Protein 5L92 (pdb70)

Organism: Priestia megaterium (strain DSM 319 / IMG 1521) (NCBI:txid592022)

InterPro domains:
  IPR001128 Cytochrome P450 [PF00067] (19-373)
  IPR001128 Cytochrome P450 [PR00385] (242-259)
  IPR001128 Cytochrome P450 [PR00385] (277-288)
  IPR001128 Cytochrome P450 [PR00385] (343-352)
  IPR001128 Cytochrome P450 [PR00385] (352-363)
  IPR002397 Cytochrome P450, B-class [PR00359] (87-98)
  IPR002397 Cytochrome P450, B-class [PR00359] (133-149)
  IPR002397 Cytochrome P450, B-class [PR00359] (150-165)
  IPR002397 Cytochrome P450, B-class [PR00359] (196-218)
  IPR002397 Cytochrome P450, B-class [PR00359] (277-288)
  IPR002397 Cytochrome P450, B-class [PR00359] (294-321)
  IPR002397 Cytochrome P450, B-class [PR00359] (322-337)
  IPR002397 Cytochrome P450, B-class [PR00359] (343-352)
  IPR002397 Cytochrome P450, B-class [PR00359] (352-363)
  IPR017972 Cytochrome P450, conserved site [PS00086] (345-354)
  IPR036396 Cytochrome P450 superfamily [G3DSA:1.10.630.10] (1-404)
  IPR036396 Cytochrome P450 superfamily [SSF48264] (21-401)

B-factor: mean 38.58, std 13.05, range [19.81, 98.73]

Secondary structure (DSSP, 8-state):
---HHHHT-THHHHHHHHTT-SEEEETTTTEEEE-SHHHHHHHHH-TTTEE---------SGGGSGGG--TTHHHHHHHTTSGGGSHHHHHTTHHHHHHHHHHHHHHTTT-SEEEHIIIIITHHHHHHHHHHHT--GGGHHHHHHHHHHHHPPPSSS-HHHHHHHHHHHHHHHHHHHHHHHHHHHHHHHS--SSHHHHHHHHHHTT-S--HHHHHHHHHHHHHHHHHTHHHHHHHHHHHHHH-HHHHHHHHH-GGGHHHHHHHHHHHS-S-----EEESS-EEETTEEE-TT-EEEE-HHHHTT-TTTSSSTTS--TT-SS----TT--STT--TTHHHHHHHHHHHHHHHHHH-TT-EE-TT----B-S-SS---BS--EEE---/-TTTT--HHHHHHHHHH-SEEEETTTTEEEE-SHHHHHHHHH-TTTEEE---SGGG--TTHHHHHHHHHHGGGSTTTTTTHHHHHHHHHHHHHHTTTT-SEEEHIIIIITHHHHHHHHHHHT--GGGHHHHHHHHHHH---SSS-HHHHHHHHHHHHHHHHHHHHHHHHHHHHS--SSHHHHHHH--BTTB---HHHHHHHHHHHHHHHHHHHHHHHHHHHHHHHH-HHHHHHHHH-GGGHHHHHHHHHHHS-SB----EEESS-EEETTEEE-TT-EEEE-HHHHTT-TTTSSSTTS--TT-SS----TT--STT--TTHHHHHHHHHHHHHHHHHH-TT-EE-TT----B-S-SSB--BS--EEE---

Solvent-accessible surface area: 35752 Å² total; per-residue (Å²): 216,106,67,108,90,107,72,0,61,24,15,89,100,1,71,98,40,30,118,92,31,32,3,54,78,38,126,128,102,109,12,24,3,0,1,35,5,62,0,0,55,66,0,5,72,67,74,81,32,1,6,2,46,70,191,103,195,152,84,39,1,24,10,29,3,16,76,21,17,25,47,105,60,6,63,77,21,38,65,46,5,57,173,43,9,49,92,170,33,8,130,76,34,43,68,74,0,39,64,23,1,43,74,3,0,80,53,8,54,86,61,83,49,4,15,0,15,108,46,0,0,12,0,0,4,0,28,0,8,1,78,12,0,28,10,60,26,90,30,17,108,86,0,71,77,22,0,54,44,23,16,27,11,56,80,74,117,116,182,128,30,73,91,137,32,82,119,72,28,95,121,2,17,63,71,0,30,89,12,0,79,111,4,4,116,87,24,120,118,188,88,38,154,12,12,0,8,82,8,16,88,20,66,148,123,63,109,132,15,72,38,71,25,2,0,0,13,0,0,37,15,0,15,37,6,5,10,46,8,12,2,2,0,0,0,3,0,23,2,2,3,94,52,71,75,9,3,72,73,4,37,173,55,128,129,25,13,69,31,4,4,40,0,0,3,1,32,5,1,10,32,11,10,42,62,13,31,2,107,96,99,26,85,4,65,63,78,146,1,98,60,49,47,82,0,6,0,38,2,1,0,0,0,6,12,70,160,95,4,138,76,20,66,75,19,62,5,61,18,186,101,29,90,24,1,9,25,8,56,33,55,38,82,46,24,23,0,29,13,10,83,29,5,0,68,24,0,0,46,48,1,10,90,72,11,51,110,4,47,80,6,110,70,48,106,25,61,12,39,76,19,90,99,9,15,1,2,120,32,0,38,2,78,6,60,136,144,125,146,112,11,65,29,19,69,108,1,67,100,28,38,116,96,25,38,2,63,89,39,122,166,100,91,15,30,5,0,1,37,1,75,1,0,62,48,0,6,54,77,86,92,33,4,18,12,107,90,128,18,12,86,60,31,52,46,116,154,6,67,70,26,42,27,2,0,59,84,1,16,46,117,168,27,36,151,44,12,93,84,74,0,35,118,4,0,60,71,5,0,108,103,9,99,143,62,66,58,3,14,0,15,79,47,0,0,76,10,0,3,4,57,0,10,1,18,3,0,10,6,38,137,142,25,40,134,73,0,32,11,32,1,33,52,20,59,157,43,82,29,39,47,129,108,112,60,97,112,54,74,116,128,6,40,73,52,0,59,90,2,1,79,146,5,0,87,63,35,121,92,160,82,34,126,17,2,0,0,39,0,28,118,9,124,60,166,60,124,78,15,75,35,128,65,0,3,30,6,0,15,18,20,0,91,46,28,12,70,38,6,7,2,2,0,0,0,3,2,22,2,3,3,96,53,70,76,6,3,77,68,3,55,175,52,142,134,22,6,59,35,3,3,40,0,0,4,1,31,18,1,9,38,2,1,50,88,24,44,4,118,98,59,21,79,8,58,70,91,116,0,100,61,46,49,78,0,0,0,8,1,1,0,0,0,12,18,71,154,76,1,135,74,26,103,74,28,60,8,63,16,184,94,31,78,24,1,12,23,10,62,35,53,38,82,44,23,22,1,58,13,12,80,48,4,0,66,23,0,0,40,51,1,11,82,68,14,46,107,4,54,68,6,107,65,46,80,29,45,8,35,119,40,93,48,40,8,1,2,112,13,0,20,1,84,2,59,148

Nearest PDB structures (foldseek):
  5l94-assembly1_A  TM=9.998E-01  e=5.297E-64  Priestia megaterium DSM 319
  5l90-assembly2_B  TM=9.300E-01  e=2.576E-55  Priestia megaterium DSM 319
  7y9o-assembly1_A  TM=9.725E-01  e=3.583E-37  Bacillus sonorensis L12
  5ofq-assembly4_D  TM=9.219E-01  e=1.811E-36  Priestia megaterium DSM 319
  7y97-assembly1_A  TM=9.231E-01  e=2.166E-35  Bacillus sonorensis L12

CATH classification: 1.10.630.10

Radius of gyration: 31.14 Å; Cα contacts (8 Å, |Δi|>4): 1178; chains: 2; bounding box: 80×84×68 Å

Foldseek 3Di:
DQDLVCQQPVQVVLVVCLVPPQWDADPLVQATHHFAQVQQQVLQAPPVFWDLADCDVDDFLLNLELSHDGPPVNVLRCVLCLVCQDLVNQVVCLVVLLVVLVVLCVVCVVPQKDWCQPRPLQPSLLVVLCVQAVHDCVCVVLLQVLLLLQQFDFPDPDDVGVVVSVVVNVVSSVVLLVVVVVVLVVCVPVNDNHVLVSVVVVVVVPRPDDPSNSSNHSSVSSSVSRQALSFLQQLLVVVCQVPVVQLVVCLVPVVLLLLLSLLCCLAQQFFQWDKTAGCAWDARPNDIDHHGGMYIYGLNSNSQHCVVFPVSNDRDSNGPPRPGQSQHHHSPRNSNVSVSSSSNSSNNSVLCVQQVPKHADPPDDFAWRNGNGTTHGPTGMMRRPD/DVVLLDCQVVLVVCVVPPQWDADVVVQATEHFAQVQQQCLQAVLVFWAAPPPALLHDGPPVNVFVCQLLLQCQPCVLCVPLLVVLLVVLVVLCVVCVPDQKDWCQVRPLQPRFLQSLCVQQPPDPVCSVVSVVLLVLCADDPPDDPVVSVVSNVVSLVVLLVVLLVSLVVCVVPNDSHSSVSQVPGDDPRDGDDSVNSSVVSSVCSNVPRLQLSFLLQLLVVVCQVPVVVLVVCLVPVVLQLLLSLLSCLAQQQFQKHKIATCAWDDDPRDIDHGGGMYIYGLNSNSQHCVVFPVSNDRDSNDPPRPGQSQTDHSNRNSCVVVSSSSSSSNVSVLSNQQVPKHADPPFDFAFDPDPGGTGGPTGMIGRND

Sequence (756 aa):
IQTKEERFNPFSWYEEMRNTAPVQWDEERQVWDVFHYDGVKEVLEQKNIFSSDRRPQRQTALGTSLINIDPPKHAEMRALVNKAFTPKAMKAWEPKIARITNELLQEVEHLEDIDIVEHLSYPLPVMVIADILGVPIEDQRQFKDWSDIIVAGPSNNERETLEKLQQEKMKANDELETYFYRIIEEKRTRPGDDIISVLLQAKEEGKQLTDEEIVGFSILLLIAGNETTTNLISNTIYCLMEDKASFERLKREKELLPSGIEEVLRYRSPVQALHRIVKEDVTLAGKKLKAGEHVVPWMGSAHRDAEYFEDPEVFKIDRKPNVHMAFGRGIHFCLGAPLARIEAKIMLAELIDRYPQMDWSPSFELKPIESTFVYGLKELLIRKNVKEERFNPFSWYEEMRNTAPVQWDEERQVWDVFHYDGVKEVLEQKNIFSSDGTSLINIDPPKHAEMRALVNKAFTPKAMKAWEPKIARITNELLQEVEHLEDIDIVEHLSYPLPVMVIADILGVPIEDQRQFKDWSDIIVNNERETLEKLQQEKMKANDELETYFYRIIEEKRTRPGDDIISVLLQAKEEGKQLTDEEIVGFSILLLIAGNETTTNLISNTIYCLMEDKASFERLKREKELLPSGIEEVLRYRSPVQALHRIVKEDVTLAGKKLKAGEHVVPWMGSAHRDAEYFEDPEVFKIDRKPNVHMAFGRGIHFCLGAPLARIEAKIMLAELIDRYPQMDWSPSFELKPIESTFVYGLKELLIRKNV

Structure (mmCIF, N/CA/C/O backbone):
data_5L92
#
_entry.id   5L92
#
_cell.length_a   60.495
_cell.length_b   135.701
_cell.length_c   61.567
_cell.angle_alpha   90.000
_cell.angle_beta   114.420
_cell.angle_gamma   90.000
#
_symmetry.space_group_name_H-M   'P 1 21 1'
#
loop_
_entity.id
_entity.type
_entity.pdbx_description
1 polymer 'Cytochrome P450'
2 non-polymer 'PROTOPORPHYRIN IX CONTAINING FE'
3 non-polymer CORTICOSTERONE
4 non-polymer 'MALONIC ACID'
5 water water
#
loop_
_atom_site.group_PDB
_atom_site.id
_atom_site.type_symbol
_atom_site.label_atom_id
_atom_site.label_alt_id
_atom_site.label_comp_id
_atom_site.label_asym_id
_atom_site.label_entity_id
_atom_site.label_seq_id
_atom_site.pdbx_PDB_ins_code
_atom_site.Cartn_x
_atom_site.Cartn_y
_atom_site.Cartn_z
_atom_site.occupancy
_atom_site.B_iso_or_equiv
_atom_site.auth_seq_id
_atom_site.auth_comp_id
_atom_site.auth_asym_id
_atom_site.auth_atom_id
_atom_site.pdbx_PDB_model_num
ATOM 1 N N . ILE A 1 16 ? -14.754 -30.008 27.770 1.00 94.85 16 ILE A N 1
ATOM 2 C CA . ILE A 1 16 ? -14.235 -29.330 26.587 1.00 96.17 16 ILE A CA 1
ATOM 3 C C . ILE A 1 16 ? -15.317 -29.267 25.520 1.00 92.85 16 ILE A C 1
ATOM 4 O O . ILE A 1 16 ? -16.296 -30.015 25.553 1.00 95.70 16 ILE A O 1
ATOM 9 N N . GLN A 1 17 ? -15.149 -28.313 24.612 1.00 91.59 17 GLN A N 1
ATOM 10 C CA . GLN A 1 17 ? -15.632 -28.424 23.240 1.00 85.69 17 GLN A CA 1
ATOM 11 C C . GLN A 1 17 ? -14.659 -27.609 22.403 1.00 77.58 17 GLN A C 1
ATOM 12 O O . GLN A 1 17 ? -14.487 -26.411 22.655 1.00 71.47 17 GLN A O 1
ATOM 18 N N . THR A 1 18 ? -13.992 -28.260 21.450 1.00 73.67 18 THR A N 1
ATOM 19 C CA . THR A 1 18 ? -12.984 -27.564 20.663 1.00 70.65 18 THR A CA 1
ATOM 20 C C . THR A 1 18 ? -13.620 -26.414 19.882 1.00 64.84 18 THR A C 1
ATOM 21 O O . THR A 1 18 ? -14.842 -26.236 19.844 1.00 63.11 18 THR A O 1
ATOM 25 N N . LYS A 1 19 ? -12.758 -25.622 19.250 1.00 63.18 19 LYS A N 1
ATOM 26 C CA . LYS A 1 19 ? -13.233 -24.526 18.422 1.00 58.29 19 LYS A CA 1
ATOM 27 C C . LYS A 1 19 ? -14.179 -25.045 17.354 1.00 55.00 19 LYS A C 1
ATOM 28 O O . LYS A 1 19 ? -15.279 -24.510 17.158 1.00 49.11 19 LYS A O 1
ATOM 34 N N . GLU A 1 20 ? -13.780 -26.135 16.698 1.00 56.43 20 GLU A N 1
ATOM 35 C CA . GLU A 1 20 ? -14.516 -26.665 15.558 1.00 55.37 20 GLU A CA 1
ATOM 36 C C . GLU A 1 20 ? -15.891 -27.163 15.976 1.00 52.25 20 GLU A C 1
ATOM 37 O O . GLU A 1 20 ? -16.866 -27.008 15.231 1.00 45.52 20 GLU A O 1
ATOM 43 N N . GLU A 1 21 ? -16.001 -27.753 17.168 1.00 56.83 21 GLU A N 1
ATOM 44 C CA . GLU A 1 21 ? -17.316 -28.170 17.646 1.00 53.90 21 GLU A CA 1
ATOM 45 C C . GLU A 1 21 ? -18.174 -26.961 18.009 1.00 47.61 21 GLU A C 1
ATOM 46 O O . GLU A 1 21 ? -19.346 -26.897 17.630 1.00 41.62 21 GLU A O 1
ATOM 52 N N . ARG A 1 22 ? -17.598 -25.972 18.704 1.00 51.26 22 ARG A N 1
ATOM 53 C CA . ARG A 1 22 ? -18.315 -24.721 18.969 1.00 48.95 22 ARG A CA 1
ATOM 54 C C . ARG A 1 22 ? -18.841 -24.061 17.693 1.00 39.58 22 ARG A C 1
ATOM 55 O O . ARG A 1 22 ? -19.938 -23.496 17.679 1.00 36.38 22 ARG A O 1
ATOM 63 N N . PHE A 1 23 ? -18.061 -24.064 16.626 1.00 38.02 23 PHE A N 1
ATOM 64 C CA . PHE A 1 23 ? -18.549 -23.438 15.411 1.00 35.24 23 PHE A CA 1
ATOM 65 C C . PHE A 1 23 ? -19.453 -24.351 14.598 1.00 33.05 23 PHE A C 1
ATOM 66 O O . PHE A 1 23 ? -19.987 -23.920 13.577 1.00 30.46 23 PHE A O 1
ATOM 74 N N . ASN A 1 24 ? -19.639 -25.594 15.015 1.00 34.34 24 ASN A N 1
ATOM 75 C CA . ASN A 1 24 ? -20.510 -26.535 14.312 1.00 33.32 24 ASN A CA 1
ATOM 76 C C . ASN A 1 24 ? -21.382 -27.246 15.349 1.00 32.66 24 ASN A C 1
ATOM 77 O O . ASN A 1 24 ? -21.198 -28.430 15.658 1.00 31.65 24 ASN A O 1
ATOM 82 N N . PRO A 1 25 ? -22.353 -26.527 15.904 1.00 31.81 25 PRO A N 1
ATOM 83 C CA . PRO A 1 25 ? -23.296 -27.116 16.859 1.00 30.81 25 PRO A CA 1
ATOM 84 C C . PRO A 1 25 ? -24.409 -27.936 16.220 1.00 30.71 25 PRO A C 1
ATOM 85 O O . PRO A 1 25 ? -25.282 -28.436 16.942 1.00 30.34 25 PRO A O 1
ATOM 89 N N . PHE A 1 26 ? -24.381 -28.140 14.904 1.00 30.24 26 PHE A N 1
ATOM 90 C CA . PHE A 1 26 ? -25.576 -28.625 14.215 1.00 30.27 26 PHE A CA 1
ATOM 91 C C . PHE A 1 26 ? -25.857 -30.110 14.439 1.00 31.65 26 PHE A C 1
ATOM 92 O O . PHE A 1 26 ? -27.019 -30.505 14.371 1.00 30.43 26 PHE A O 1
ATOM 100 N N . SER A 1 27 ? -24.857 -30.920 14.760 1.00 30.83 27 SER A N 1
ATOM 101 C CA . SER A 1 27 ? -25.139 -32.315 15.110 1.00 33.54 27 SER A CA 1
ATOM 102 C C . SER A 1 27 ? -25.899 -32.409 16.430 1.00 31.29 27 SER A C 1
ATOM 103 O O . SER A 1 27 ? -26.836 -33.207 16.564 1.00 32.75 27 SER A O 1
ATOM 106 N N . TRP A 1 28 ? -25.512 -31.589 17.403 1.00 30.61 28 TRP A N 1
ATOM 107 C CA . TRP A 1 28 ? -26.249 -31.471 18.657 1.00 30.83 28 TRP A CA 1
ATOM 108 C C . TRP A 1 28 ? -27.696 -31.043 18.434 1.00 30.60 28 TRP A C 1
ATOM 109 O O . TRP A 1 28 ? -28.626 -31.661 18.981 1.00 31.56 28 TRP A O 1
ATOM 120 N N . TYR A 1 29 ? -27.901 -29.937 17.687 1.00 30.14 29 TYR A N 1
ATOM 121 C CA . TYR A 1 29 ? -29.252 -29.500 17.339 1.00 28.92 29 TYR A CA 1
ATOM 122 C C . TYR A 1 29 ? -30.069 -30.650 16.750 1.00 30.29 29 TYR A C 1
ATOM 123 O O . TYR A 1 29 ? -31.240 -30.844 17.099 1.00 31.08 29 TYR A O 1
ATOM 132 N N . GLU A 1 30 ? -29.491 -31.369 15.794 1.00 31.36 30 GLU A N 1
ATOM 133 C CA . GLU A 1 30 ? -30.214 -32.449 15.125 1.00 33.53 30 GLU A CA 1
ATOM 134 C C . GLU A 1 30 ? -30.607 -33.543 16.112 1.00 34.87 30 GLU A C 1
ATOM 135 O O . GLU A 1 30 ? -31.765 -33.979 16.141 1.00 35.87 30 GLU A O 1
ATOM 141 N N . GLU A 1 31 ? -29.648 -34.008 16.914 1.00 34.47 31 GLU A N 1
ATOM 142 C CA . GLU A 1 31 ? -29.941 -34.963 17.977 1.00 37.61 31 GLU A CA 1
ATOM 143 C C . GLU A 1 31 ? -31.166 -34.534 18.779 1.00 37.89 31 GLU A C 1
ATOM 144 O O . GLU A 1 31 ? -32.101 -35.320 18.970 1.00 38.82 31 GLU A O 1
ATOM 150 N N . MET A 1 32 ? -31.169 -33.287 19.268 1.00 35.13 32 MET A N 1
ATOM 151 C CA . MET A 1 32 ? -32.256 -32.820 20.137 1.00 35.44 32 MET A CA 1
ATOM 152 C C . MET A 1 32 ? -33.568 -32.691 19.372 1.00 34.87 32 MET A C 1
ATOM 153 O O . MET A 1 32 ? -34.626 -33.073 19.879 1.00 36.08 32 MET A O 1
ATOM 158 N N . ARG A 1 33 ? -33.522 -32.119 18.159 1.00 33.82 33 ARG A N 1
ATOM 159 C CA . ARG A 1 33 ? -34.718 -32.005 17.326 1.00 34.90 33 ARG A CA 1
ATOM 160 C C . ARG A 1 33 ? -35.412 -33.354 17.172 1.00 37.27 33 ARG A C 1
ATOM 161 O O . ARG A 1 33 ? -36.641 -33.444 17.241 1.00 39.84 33 ARG A O 1
ATOM 169 N N . ASN A 1 34 ? -34.644 -34.416 16.997 1.00 39.14 34 ASN A N 1
ATOM 170 C CA . ASN A 1 34 ? -35.204 -35.726 16.668 1.00 42.55 34 ASN A CA 1
ATOM 171 C C . ASN A 1 34 ? -35.565 -36.560 17.890 1.00 42.70 34 ASN A C 1
ATOM 172 O O . ASN A 1 34 ? -36.075 -37.673 17.725 1.00 43.47 34 ASN A O 1
ATOM 177 N N . THR A 1 35 ? -35.388 -36.023 19.096 1.00 40.90 35 THR A N 1
ATOM 178 C CA . THR A 1 35 ? -35.706 -36.765 20.306 1.00 42.96 35 THR A CA 1
ATOM 179 C C . THR A 1 35 ? -36.670 -35.971 21.188 1.00 41.93 35 THR A C 1
ATOM 180 O O . THR A 1 35 ? -37.810 -36.393 21.413 1.00 44.60 35 THR A O 1
ATOM 184 N N . ALA A 1 36 ? -36.234 -34.807 21.662 1.00 39.63 36 ALA A N 1
ATOM 185 C CA . ALA A 1 36 ? -37.029 -33.982 22.568 1.00 37.36 36 ALA A CA 1
ATOM 186 C C . ALA A 1 36 ? -36.731 -32.517 22.246 1.00 34.82 36 ALA A C 1
ATOM 187 O O . ALA A 1 36 ? -35.857 -31.891 22.860 1.00 33.19 36 ALA A O 1
ATOM 189 N N . PRO A 1 37 ? -37.449 -31.935 21.282 1.00 33.70 37 PRO A N 1
ATOM 190 C CA . PRO A 1 37 ? -37.123 -30.578 20.843 1.00 32.77 37 PRO A CA 1
ATOM 191 C C . PRO A 1 37 ? -37.427 -29.493 21.877 1.00 30.75 37 PRO A C 1
ATOM 192 O O . PRO A 1 37 ? -36.982 -28.361 21.694 1.00 28.94 37 PRO A O 1
ATOM 196 N N . VAL A 1 38 ? -38.186 -29.791 22.924 1.00 32.03 38 VAL A N 1
ATOM 197 C CA . VAL A 1 38 ? -38.420 -28.871 24.038 1.00 31.58 38 VAL A CA 1
ATOM 198 C C . VAL A 1 38 ? -37.920 -29.578 25.277 1.00 32.36 38 VAL A C 1
ATOM 199 O O . VAL A 1 38 ? -38.467 -30.614 25.654 1.00 34.00 38 VAL A O 1
ATOM 203 N N . GLN A 1 39 ? -36.886 -29.045 25.922 1.00 32.54 39 GLN A N 1
ATOM 204 C CA . GLN A 1 39 ? -36.427 -29.750 27.107 1.00 33.05 39 GLN A CA 1
ATOM 205 C C . GLN A 1 39 ? -35.700 -28.847 28.081 1.00 31.45 39 GLN A C 1
ATOM 206 O O . GLN A 1 39 ? -35.017 -27.884 27.704 1.00 29.94 39 GLN A O 1
ATOM 212 N N . TRP A 1 40 ? -35.936 -29.148 29.356 1.00 29.70 40 TRP A N 1
ATOM 213 C CA . TRP A 1 40 ? -35.331 -28.402 30.440 1.00 29.20 40 TRP A CA 1
ATOM 214 C C . TRP A 1 40 ? -33.895 -28.866 30.596 1.00 29.98 40 TRP A C 1
ATOM 215 O O . TRP A 1 40 ? -33.624 -30.072 30.712 1.00 28.88 40 TRP A O 1
ATOM 226 N N . ASP A 1 41 ? -32.979 -27.913 30.567 1.00 29.15 41 ASP A N 1
ATOM 227 C CA . ASP A 1 41 ? -31.575 -28.180 30.832 1.00 30.42 41 ASP A CA 1
ATOM 228 C C . ASP A 1 41 ? -31.249 -27.776 32.259 1.00 30.01 41 ASP A C 1
ATOM 229 O O . ASP A 1 41 ? -31.263 -26.586 32.599 1.00 28.62 41 ASP A O 1
ATOM 234 N N . GLU A 1 42 ? -30.929 -28.780 33.082 1.00 30.30 42 GLU A N 1
ATOM 235 C CA . GLU A 1 42 ? -30.681 -28.548 34.502 1.00 30.22 42 GLU A CA 1
ATOM 236 C C . GLU A 1 42 ? -29.504 -27.613 34.707 1.00 30.27 42 GLU A C 1
ATOM 237 O O . GLU A 1 42 ? -29.601 -26.623 35.437 1.00 27.79 42 GLU A O 1
ATOM 243 N N . GLU A 1 43 ? -28.372 -27.928 34.081 1.00 31.75 43 GLU A N 1
ATOM 244 C CA . GLU A 1 43 ? -27.172 -27.096 34.193 1.00 33.38 43 GLU A CA 1
ATOM 245 C C . GLU A 1 43 ? -27.463 -25.637 33.856 1.00 32.29 43 GLU A C 1
ATOM 246 O O . GLU A 1 43 ? -27.306 -24.752 34.701 1.00 31.87 43 GLU A O 1
ATOM 252 N N . ARG A 1 44 ? -27.913 -25.361 32.622 1.00 32.35 44 ARG A N 1
ATOM 253 C CA . ARG A 1 44 ? -28.111 -23.972 32.216 1.00 31.84 44 ARG A CA 1
ATOM 254 C C . ARG A 1 44 ? -29.424 -23.384 32.705 1.00 29.84 44 ARG A C 1
ATOM 255 O O . ARG A 1 44 ? -29.633 -22.174 32.547 1.00 28.08 44 ARG A O 1
ATOM 263 N N . GLN A 1 45 ? -30.313 -24.176 33.313 1.00 28.82 45 GLN A N 1
ATOM 264 C CA . GLN A 1 45 ? -31.509 -23.592 33.946 1.00 28.54 45 GLN A CA 1
ATOM 265 C C . GLN A 1 45 ? -32.416 -22.898 32.912 1.00 27.65 45 GLN A C 1
ATOM 266 O O . GLN A 1 45 ? -32.910 -21.791 33.123 1.00 27.59 45 GLN A O 1
ATOM 272 N N . VAL A 1 46 ? -32.630 -23.554 31.772 1.00 27.39 46 VAL A N 1
ATOM 273 C CA . VAL A 1 46 ? -33.465 -23.008 30.707 1.00 26.96 46 VAL A CA 1
ATOM 274 C C . VAL A 1 46 ? -34.217 -24.147 30.028 1.00 27.05 46 VAL A C 1
ATOM 275 O O . VAL A 1 46 ? -33.789 -25.305 30.045 1.00 27.64 46 VAL A O 1
ATOM 279 N N . TRP A 1 47 ? -35.337 -23.800 29.407 1.00 26.05 47 TRP A N 1
ATOM 280 C CA . TRP A 1 47 ? -35.992 -24.644 28.418 1.00 27.59 47 TRP A CA 1
ATOM 281 C C . TRP A 1 47 ? -35.412 -24.334 27.045 1.00 26.78 47 TRP A C 1
ATOM 282 O O . TRP A 1 47 ? -35.628 -23.245 26.523 1.00 25.91 47 TRP A O 1
ATOM 293 N N . ASP A 1 48 ? -34.700 -25.292 26.473 1.00 26.81 48 ASP A N 1
ATOM 294 C CA . ASP A 1 48 ? -34.274 -25.234 25.085 1.00 27.42 48 ASP A CA 1
ATOM 295 C C . ASP A 1 48 ? -35.423 -25.612 24.150 1.00 27.85 48 ASP A C 1
ATOM 296 O O . ASP A 1 48 ? -36.215 -26.510 24.451 1.00 28.23 48 ASP A O 1
ATOM 301 N N . VAL A 1 49 ? -35.528 -24.896 23.028 1.00 26.08 49 VAL A N 1
ATOM 302 C CA . VAL A 1 49 ? -36.543 -25.153 21.994 1.00 27.26 49 VAL A CA 1
ATOM 303 C C . VAL A 1 49 ? -35.833 -25.266 20.639 1.00 26.48 49 VAL A C 1
ATOM 304 O O . VAL A 1 49 ? -35.281 -24.278 20.130 1.00 25.25 49 VAL A O 1
ATOM 308 N N . PHE A 1 50 ? -35.881 -26.455 20.039 1.00 26.91 50 PHE A N 1
ATOM 309 C CA . PHE A 1 50 ? -35.037 -26.758 18.891 1.00 26.95 50 PHE A CA 1
ATOM 310 C C . PHE A 1 50 ? -35.778 -26.919 17.572 1.00 26.74 50 PHE A C 1
ATOM 311 O O . PHE A 1 50 ? -35.136 -26.878 16.523 1.00 25.94 50 PHE A O 1
ATOM 319 N N . HIS A 1 51 ? -37.068 -27.167 17.586 1.00 27.61 51 HIS A N 1
ATOM 320 C CA . HIS A 1 51 ? -37.773 -27.401 16.342 1.00 28.64 51 HIS A CA 1
ATOM 321 C C . HIS A 1 51 ? -38.428 -26.123 15.870 1.00 28.56 51 HIS A C 1
ATOM 322 O O . HIS A 1 51 ? -38.731 -25.218 16.655 1.00 27.66 51 HIS A O 1
ATOM 329 N N . TYR A 1 52 ? -38.625 -26.068 14.555 1.00 27.80 52 TYR A N 1
ATOM 330 C CA . TYR A 1 52 ? -39.049 -24.840 13.882 1.00 27.97 52 TYR A CA 1
ATOM 331 C C . TYR A 1 52 ? -40.355 -24.326 14.447 1.00 29.71 52 TYR A C 1
ATOM 332 O O . TYR A 1 52 ? -40.511 -23.122 14.695 1.00 28.50 52 TYR A O 1
ATOM 341 N N . ASP A 1 53 ? -41.317 -25.220 14.635 1.00 32.11 53 ASP A N 1
ATOM 342 C CA . ASP A 1 53 ? -42.636 -24.791 15.065 1.00 34.43 53 ASP A CA 1
ATOM 343 C C . ASP A 1 53 ? -42.570 -24.246 16.477 1.00 33.53 53 ASP A C 1
ATOM 344 O O . ASP A 1 53 ? -43.281 -23.294 16.808 1.00 34.63 53 ASP A O 1
ATOM 349 N N . GLY A 1 54 ? -41.700 -24.832 17.301 1.00 31.36 54 GLY A N 1
ATOM 350 C CA . GLY A 1 54 ? -41.498 -24.328 18.651 1.00 30.73 54 GLY A CA 1
ATOM 351 C C . GLY A 1 54 ? -40.839 -22.962 18.670 1.00 29.66 54 GLY A C 1
ATOM 352 O O . GLY A 1 54 ? -41.274 -22.056 19.396 1.00 28.33 54 GLY A O 1
ATOM 353 N N . VAL A 1 55 ? -39.764 -22.797 17.891 1.00 27.95 55 VAL A N 1
ATOM 354 C CA . VAL A 1 55 ? -39.108 -21.494 17.831 1.00 28.16 55 VAL A CA 1
ATOM 355 C C . VAL A 1 55 ? -40.098 -20.441 17.348 1.00 29.57 55 VAL A C 1
ATOM 356 O O . VAL A 1 55 ? -40.224 -19.357 17.940 1.00 28.34 55 VAL A O 1
ATOM 360 N N . LYS A 1 56 ? -40.847 -20.761 16.287 1.00 30.08 56 LYS A N 1
ATOM 361 C CA . LYS A 1 56 ? -41.846 -19.847 15.754 1.00 32.23 56 LYS A CA 1
ATOM 362 C C . LYS A 1 56 ? -42.875 -19.462 16.814 1.00 32.79 56 LYS A C 1
ATOM 363 O O . LYS A 1 56 ? -43.203 -18.284 16.965 1.00 32.15 56 LYS A O 1
ATOM 369 N N . GLU A 1 57 ? -43.407 -20.456 17.544 1.00 32.97 57 GLU A N 1
ATOM 370 C CA . GLU A 1 57 ? -44.445 -20.195 18.528 1.00 34.41 57 GLU A CA 1
ATOM 371 C C . GLU A 1 57 ? -43.929 -19.328 19.672 1.00 32.43 57 GLU A C 1
ATOM 372 O O . GLU A 1 57 ? -44.613 -18.399 20.113 1.00 32.56 57 GLU A O 1
ATOM 378 N N . VAL A 1 58 ? -42.723 -19.617 20.162 1.00 29.31 58 VAL A N 1
ATOM 379 C CA . VAL A 1 58 ? -42.150 -18.836 21.249 1.00 29.14 58 VAL A CA 1
ATOM 380 C C . VAL A 1 58 ? -42.000 -17.391 20.842 1.00 29.32 58 VAL A C 1
ATOM 381 O O . VAL A 1 58 ? -42.312 -16.482 21.629 1.00 28.40 58 VAL A O 1
ATOM 385 N N . LEU A 1 59 ? -41.495 -17.143 19.619 1.00 28.44 59 LEU A N 1
ATOM 386 C CA . LEU A 1 59 ? -41.267 -15.772 19.172 1.00 28.79 59 LEU A CA 1
ATOM 387 C C . LEU A 1 59 ? -42.550 -15.048 18.765 1.00 30.45 59 LEU A C 1
ATOM 388 O O . LEU A 1 59 ? -42.604 -13.825 18.870 1.00 29.76 59 LEU A O 1
ATOM 393 N N . GLU A 1 60 ? -43.579 -15.752 18.288 1.00 31.66 60 GLU A N 1
ATOM 394 C CA . GLU A 1 60 ? -44.825 -15.058 17.956 1.00 34.31 60 GLU A CA 1
ATOM 395 C C . GLU A 1 60 ? -45.644 -14.729 19.204 1.00 33.13 60 GLU A C 1
ATOM 396 O O . GLU A 1 60 ? -46.345 -13.713 19.240 1.00 33.99 60 GLU A O 1
ATOM 402 N N . GLN A 1 61 ? -45.587 -15.572 20.229 1.00 33.06 61 GLN A N 1
ATOM 403 C CA . GLN A 1 61 ? -46.477 -15.407 21.376 1.00 34.76 61 GLN A CA 1
ATOM 404 C C . GLN A 1 61 ? -45.844 -14.472 22.410 1.00 34.47 61 GLN A C 1
ATOM 405 O O . GLN A 1 61 ? -45.424 -14.864 23.502 1.00 33.33 61 GLN A O 1
ATOM 411 N N . LYS A 1 62 ? -45.815 -13.201 22.010 1.00 34.22 62 LYS A N 1
ATOM 412 C CA . LYS A 1 62 ? -45.196 -12.098 22.754 1.00 35.40 62 LYS A CA 1
ATOM 413 C C . LYS A 1 62 ? -45.814 -11.888 24.127 1.00 36.89 62 LYS A C 1
ATOM 414 O O . LYS A 1 62 ? -45.130 -11.414 25.040 1.00 37.71 62 LYS A O 1
ATOM 420 N N . ASN A 1 63 ? -47.103 -12.173 24.289 1.00 37.34 63 ASN A N 1
ATOM 421 C CA . ASN A 1 63 ? -47.753 -11.948 25.573 1.00 39.57 63 ASN A CA 1
ATOM 422 C C . ASN A 1 63 ? -47.582 -13.128 26.511 1.00 41.30 63 ASN A C 1
ATOM 423 O O . ASN A 1 63 ? -47.889 -13.013 27.700 1.00 43.95 63 ASN A O 1
ATOM 428 N N . ILE A 1 64 ? -47.054 -14.244 26.022 1.00 38.24 64 ILE A N 1
ATOM 429 C CA . ILE A 1 64 ? -46.714 -15.374 26.872 1.00 36.68 64 ILE A CA 1
ATOM 430 C C . ILE A 1 64 ? -45.218 -15.446 27.122 1.00 33.97 64 ILE 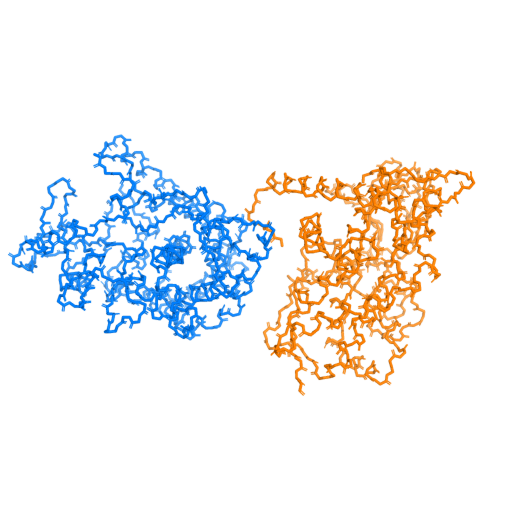A C 1
ATOM 431 O O . ILE A 1 64 ? -44.791 -15.587 28.272 1.00 34.00 64 ILE A O 1
ATOM 436 N N . PHE A 1 65 ? -44.406 -15.249 26.078 1.00 32.80 65 PHE A N 1
ATOM 437 C CA . PHE A 1 65 ? -42.960 -15.378 26.164 1.00 30.91 65 PHE A CA 1
ATOM 438 C C . PHE A 1 65 ? -42.412 -13.963 26.128 1.00 30.39 65 PHE A C 1
ATOM 439 O O . PHE A 1 65 ? -42.297 -13.342 25.066 1.00 29.49 65 PHE A O 1
ATOM 447 N N . SER A 1 66 ? -42.080 -13.462 27.309 1.00 31.08 66 SER A N 1
ATOM 448 C CA . SER A 1 66 ? -41.731 -12.063 27.499 1.00 32.28 66 SER A CA 1
ATOM 449 C C . SER A 1 66 ? -40.306 -11.786 27.057 1.00 31.50 66 SER A C 1
ATOM 450 O O . SER A 1 66 ? -39.420 -12.629 27.214 1.00 30.29 66 SER A O 1
ATOM 453 N N . SER A 1 67 ? -40.104 -10.560 26.625 1.00 32.67 67 SER A N 1
ATOM 454 C CA . SER A 1 67 ? -38.826 -10.042 26.276 1.00 34.12 67 SER A CA 1
ATOM 455 C C . SER A 1 67 ? -38.280 -9.100 27.387 1.00 38.95 67 SER A C 1
ATOM 456 O O . SER A 1 67 ? -37.199 -8.584 27.286 1.00 39.46 67 SER A O 1
ATOM 459 N N . ASP A 1 68 ? -39.058 -8.897 28.439 1.00 39.94 68 ASP A N 1
ATOM 460 C CA . ASP A 1 68 ? -38.649 -8.073 29.561 1.00 45.31 68 ASP A CA 1
ATOM 461 C C . ASP A 1 68 ? -37.656 -8.840 30.410 1.00 49.97 68 ASP A C 1
ATOM 462 O O . ASP A 1 68 ? -37.978 -9.793 31.050 1.00 50.01 68 ASP A O 1
ATOM 467 N N . ARG A 1 69 ? -36.425 -8.425 30.362 1.00 53.83 69 ARG A N 1
ATOM 468 C CA . ARG A 1 69 ? -35.383 -9.096 31.093 1.00 61.54 69 ARG A CA 1
ATOM 469 C C . ARG A 1 69 ? -35.053 -8.256 32.308 1.00 67.18 69 ARG A C 1
ATOM 470 O O . ARG A 1 69 ? -34.490 -7.189 32.218 1.00 65.70 69 ARG A O 1
ATOM 478 N N . ARG A 1 70 ? -35.450 -8.744 33.458 1.00 66.63 70 ARG A N 1
ATOM 479 C CA . ARG A 1 70 ? -35.223 -8.009 34.678 1.00 68.20 70 ARG A CA 1
ATOM 480 C C . ARG A 1 70 ? -33.977 -8.490 35.314 1.00 73.63 70 ARG A C 1
ATOM 481 O O . ARG A 1 70 ? -33.660 -9.657 35.272 1.00 76.23 70 ARG A O 1
ATOM 489 N N . PRO A 1 71 ? -33.245 -7.496 35.924 1.00 78.42 71 PRO A N 1
ATOM 490 C CA . PRO A 1 71 ? -31.996 -7.949 36.530 1.00 83.80 71 PRO A CA 1
ATOM 491 C C . PRO A 1 71 ? -32.172 -8.260 37.989 1.00 81.98 71 PRO A C 1
ATOM 492 O O . PRO A 1 71 ? -33.153 -7.739 38.488 1.00 78.49 71 PRO A O 1
ATOM 496 N N . GLN A 1 75 ? -28.850 -4.970 41.065 1.00 54.06 75 GLN A N 1
ATOM 497 C CA . GLN A 1 75 ? -30.285 -4.866 40.877 1.00 55.25 75 GLN A CA 1
ATOM 498 C C . GLN A 1 75 ? -30.718 -3.536 40.225 1.00 54.44 75 GLN A C 1
ATOM 499 O O . GLN A 1 75 ? -31.757 -3.023 40.567 1.00 55.21 75 GLN A O 1
ATOM 505 N N . ARG A 1 76 ? -29.950 -2.986 39.290 1.00 53.86 76 ARG A N 1
ATOM 506 C CA . ARG A 1 76 ? -30.358 -1.746 38.643 1.00 51.89 76 ARG A CA 1
ATOM 507 C C . ARG A 1 76 ? -30.457 -1.825 37.147 1.00 51.51 76 ARG A C 1
ATOM 508 O O . ARG A 1 76 ? -29.465 -2.015 36.501 1.00 51.57 76 ARG A O 1
ATOM 516 N N . GLN A 1 77 ? -31.651 -1.634 36.609 1.00 50.73 77 GLN A N 1
ATOM 517 C CA . GLN A 1 77 ? -31.876 -1.614 35.160 1.00 49.04 77 GLN A CA 1
ATOM 518 C C . GLN A 1 77 ? -30.967 -0.657 34.385 1.00 46.19 77 GLN A C 1
ATOM 519 O O . GLN A 1 77 ? -30.525 0.327 34.886 1.00 46.32 77 GLN A O 1
ATOM 525 N N . THR A 1 78 ? -30.694 -0.987 33.151 1.00 45.65 78 THR A N 1
ATOM 526 C CA . THR A 1 78 ? -29.828 -0.216 32.295 1.00 42.36 78 THR A CA 1
ATOM 527 C C . THR A 1 78 ? -30.590 0.515 31.213 1.00 40.89 78 THR A C 1
ATOM 528 O O . THR A 1 78 ? -31.739 0.276 31.022 1.00 39.55 78 THR A O 1
ATOM 532 N N . ALA A 1 79 ? -29.932 1.412 30.513 1.00 40.25 79 ALA A N 1
ATOM 533 C CA . ALA A 1 79 ? -30.548 2.134 29.431 1.00 37.95 79 ALA A CA 1
ATOM 534 C C . ALA A 1 79 ? -30.884 1.099 28.375 1.00 36.28 79 ALA A C 1
ATOM 535 O O . ALA A 1 79 ? -31.913 1.162 27.776 1.00 35.21 79 ALA A O 1
ATOM 537 N N . LEU A 1 80 ? -30.005 0.126 28.205 1.00 37.99 80 LEU A N 1
ATOM 538 C CA . LEU A 1 80 ? -30.287 -0.984 27.288 1.00 38.61 80 LEU A CA 1
ATOM 539 C C . LEU A 1 80 ? -31.568 -1.722 27.667 1.00 37.28 80 LEU A C 1
ATOM 540 O O . LEU A 1 80 ? -32.331 -2.146 26.786 1.00 35.39 80 LEU A O 1
ATOM 545 N N . GLY A 1 81 ? -31.847 -1.846 28.963 1.00 38.75 81 GLY A N 1
ATOM 546 C CA . GLY A 1 81 ? -33.064 -2.502 29.420 1.00 38.41 81 GLY A CA 1
ATOM 547 C C . GLY A 1 81 ? -34.352 -1.762 29.113 1.00 38.11 81 GLY A C 1
ATOM 548 O O . GLY A 1 81 ? -35.425 -2.349 29.287 1.00 38.21 81 GLY A O 1
ATOM 549 N N . THR A 1 82 ? -34.281 -0.506 28.669 1.00 36.71 82 THR A N 1
ATOM 550 C CA . THR A 1 82 ? -35.456 0.233 28.211 1.00 35.49 82 THR A CA 1
ATOM 551 C C . THR A 1 82 ? -35.602 0.224 26.695 1.00 35.17 82 THR A C 1
ATOM 552 O O . THR A 1 82 ? -36.587 0.755 26.172 1.00 34.64 82 THR A O 1
ATOM 556 N N . SER A 1 83 ? -34.657 -0.358 25.977 1.00 34.45 83 SER A N 1
ATOM 557 C CA . SER A 1 83 ? -34.724 -0.332 24.530 1.00 33.60 83 SER A CA 1
ATOM 558 C C . SER A 1 83 ? -35.687 -1.392 23.982 1.00 34.40 83 SER A C 1
ATOM 559 O O . SER A 1 83 ? -36.081 -2.355 24.659 1.00 34.41 83 SER A O 1
ATOM 562 N N . LEU A 1 84 ? -36.075 -1.160 22.726 1.00 34.61 84 LEU A N 1
ATOM 563 C CA . LEU A 1 84 ? -36.973 -1.985 21.931 1.00 34.90 84 LEU A CA 1
ATOM 564 C C . LEU A 1 84 ? -36.824 -3.471 22.163 1.00 34.37 84 LEU A C 1
ATOM 565 O O . LEU A 1 84 ? -37.825 -4.174 22.280 1.00 33.17 84 LEU A O 1
ATOM 570 N N . ILE A 1 85 ? -35.586 -3.964 22.203 1.00 32.77 85 ILE A N 1
ATOM 571 C CA . ILE A 1 85 ? -35.376 -5.407 22.275 1.00 34.52 85 ILE A CA 1
ATOM 572 C C . ILE A 1 85 ? -35.787 -6.004 23.611 1.00 35.37 85 ILE A C 1
ATOM 573 O O . ILE A 1 85 ? -35.966 -7.229 23.693 1.00 34.72 85 ILE A O 1
ATOM 578 N N . ASN A 1 86 ? -35.974 -5.167 24.648 1.00 35.15 86 ASN A N 1
ATOM 579 C CA . ASN A 1 86 ? -36.216 -5.624 26.018 1.00 36.74 86 ASN A CA 1
ATOM 580 C C . ASN A 1 86 ? -37.534 -5.114 26.600 1.00 36.38 86 ASN A C 1
ATOM 581 O O . ASN A 1 86 ? -37.707 -5.131 27.821 1.00 37.58 86 ASN A O 1
ATOM 586 N N . ILE A 1 87 ? -38.490 -4.701 25.764 1.00 35.35 87 ILE A N 1
ATOM 587 C CA . ILE A 1 87 ? -39.768 -4.227 26.266 1.00 35.81 87 ILE A CA 1
ATOM 588 C C . ILE A 1 87 ? -40.901 -4.948 25.556 1.00 35.95 87 ILE A C 1
ATOM 589 O O . ILE A 1 87 ? -40.780 -5.350 24.393 1.00 36.01 87 ILE A O 1
ATOM 594 N N . ASP A 1 88 ? -41.995 -5.130 26.284 1.00 35.61 88 ASP A N 1
ATOM 595 C CA . ASP A 1 88 ? -43.195 -5.836 25.869 1.00 35.60 88 ASP A CA 1
ATOM 596 C C . ASP A 1 88 ? -44.249 -4.854 25.420 1.00 37.68 88 ASP A C 1
ATOM 597 O O . ASP A 1 88 ? -44.138 -3.650 25.657 1.00 37.70 88 ASP A O 1
ATOM 602 N N . PRO A 1 89 ? -45.322 -5.336 24.782 1.00 38.04 89 PRO A N 1
ATOM 603 C CA . PRO A 1 89 ? -46.430 -4.434 24.479 1.00 40.63 89 PRO A CA 1
ATOM 604 C C . PRO A 1 89 ? -47.102 -3.943 25.770 1.00 41.26 89 PRO A C 1
ATOM 605 O O . PRO A 1 89 ? -47.021 -4.635 26.799 1.00 39.76 89 PRO A O 1
ATOM 609 N N . PRO A 1 90 ? -47.781 -2.783 25.724 1.00 41.44 90 PRO A N 1
ATOM 610 C CA . PRO A 1 90 ? -48.013 -1.839 24.615 1.00 42.40 90 PRO A CA 1
ATOM 611 C C . PRO A 1 90 ? -46.891 -0.822 24.379 1.00 42.36 90 PRO A C 1
ATOM 612 O O . PRO A 1 90 ? -46.903 -0.142 23.362 1.00 44.92 90 PRO A O 1
ATOM 616 N N . LYS A 1 91 ? -45.943 -0.725 25.316 1.00 41.39 91 LYS A N 1
ATOM 617 C CA . LYS A 1 91 ? -44.800 0.167 25.167 1.00 42.98 91 LYS A CA 1
ATOM 618 C C . LYS A 1 91 ? -43.944 -0.172 23.935 1.00 43.07 91 LYS A C 1
ATOM 619 O O . LYS A 1 91 ? -43.323 0.728 23.337 1.00 40.86 91 LYS A O 1
ATOM 625 N N . HIS A 1 92 ? -43.879 -1.450 23.536 1.00 38.71 92 HIS A N 1
ATOM 626 C CA . HIS A 1 92 ? -43.014 -1.790 22.404 1.00 36.84 92 HIS A CA 1
ATOM 627 C C . HIS A 1 92 ? -43.498 -1.122 21.129 1.00 36.41 92 HIS A C 1
ATOM 628 O O . HIS A 1 92 ? -42.706 -0.546 20.375 1.00 36.95 92 HIS A O 1
ATOM 635 N N . ALA A 1 93 ? -44.796 -1.197 20.867 1.00 35.48 93 ALA A N 1
ATOM 636 C CA . ALA A 1 93 ? -45.339 -0.668 19.617 1.00 36.64 93 ALA A CA 1
ATOM 637 C C . ALA A 1 93 ? -45.150 0.838 19.521 1.00 39.73 93 ALA A C 1
ATOM 638 O O . ALA A 1 93 ? -44.786 1.356 18.460 1.00 40.06 93 ALA A O 1
ATOM 640 N N . GLU A 1 94 ? -45.391 1.558 20.624 1.00 41.35 94 GLU A N 1
ATOM 641 C CA . GLU A 1 94 ? -45.151 2.998 20.661 1.00 42.48 94 GLU A CA 1
ATOM 642 C C . GLU A 1 94 ? -43.688 3.337 20.351 1.00 41.64 94 GLU A C 1
ATOM 643 O O . GLU A 1 94 ? -43.408 4.232 19.547 1.00 41.47 94 GLU A O 1
ATOM 649 N N . MET A 1 95 ? -42.731 2.641 20.982 1.00 40.57 95 MET A N 1
ATOM 650 C CA . MET A 1 95 ? -41.319 2.941 20.729 1.00 40.71 95 MET A CA 1
ATOM 651 C C . MET A 1 95 ? -40.938 2.649 19.279 1.00 40.32 95 MET A C 1
ATOM 652 O O . MET A 1 95 ? -40.323 3.480 18.594 1.00 38.53 95 MET A O 1
ATOM 657 N N . ARG A 1 96 ? -41.295 1.463 18.804 1.00 40.00 96 ARG A N 1
ATOM 658 C CA . ARG A 1 96 ? -40.951 1.053 17.448 1.00 42.00 96 ARG A CA 1
ATOM 659 C C . ARG A 1 96 ? -41.584 1.983 16.427 1.00 40.61 96 ARG A C 1
ATOM 660 O O . ARG A 1 96 ? -40.995 2.262 15.374 1.00 39.86 96 ARG A O 1
ATOM 668 N N . ALA A 1 97 ? -42.756 2.519 16.754 1.00 41.74 97 ALA A N 1
ATOM 669 C CA . ALA A 1 97 ? -43.435 3.438 15.858 1.00 41.10 97 ALA A CA 1
ATOM 670 C C . ALA A 1 97 ? -42.589 4.671 15.559 1.00 39.68 97 ALA A C 1
ATOM 671 O O . ALA A 1 97 ? -42.681 5.221 14.468 1.00 38.70 97 ALA A O 1
ATOM 673 N N . LEU A 1 98 ? -41.738 5.096 16.490 1.00 39.86 98 LEU A N 1
ATOM 674 C CA . LEU A 1 98 ? -40.971 6.328 16.315 1.00 40.13 98 LEU A CA 1
ATOM 675 C C . LEU A 1 98 ? -39.778 6.188 15.389 1.00 40.16 98 LEU A C 1
ATOM 676 O O . LEU A 1 98 ? -39.254 7.203 14.929 1.00 39.48 98 LEU A O 1
ATOM 681 N N . VAL A 1 99 ? -39.338 4.963 15.116 1.00 39.22 99 VAL A N 1
ATOM 682 C CA . VAL A 1 99 ? -38.140 4.715 14.328 1.00 39.64 99 VAL A CA 1
ATOM 683 C C . VAL A 1 99 ? -38.409 3.881 13.088 1.00 39.39 99 VAL A C 1
ATOM 684 O O . VAL A 1 99 ? -37.504 3.738 12.262 1.00 39.88 99 VAL A O 1
ATOM 688 N N . ASN A 1 100 ? -39.593 3.288 12.949 1.00 40.08 100 ASN A N 1
ATOM 689 C CA . ASN A 1 100 ? -39.854 2.362 11.849 1.00 41.96 100 ASN A CA 1
ATOM 690 C C . ASN A 1 100 ? -39.536 2.995 10.502 1.00 43.89 100 ASN A C 1
ATOM 691 O O . ASN A 1 100 ? -38.738 2.457 9.721 1.00 41.83 100 ASN A O 1
ATOM 696 N N . LYS A 1 101 ? -40.133 4.155 10.223 1.00 45.68 101 LYS A N 1
ATOM 697 C CA . LYS A 1 101 ? -39.980 4.773 8.908 1.00 47.01 101 LYS A CA 1
ATOM 698 C C . LYS A 1 101 ? -38.519 5.005 8.561 1.00 43.67 101 LYS A C 1
ATOM 699 O O . LYS A 1 101 ? -38.138 4.898 7.398 1.00 44.16 101 LYS A O 1
ATOM 705 N N . ALA A 1 102 ? -37.674 5.287 9.549 1.00 42.57 102 ALA A N 1
ATOM 706 C CA . ALA A 1 102 ? -36.268 5.520 9.240 1.00 42.10 102 ALA A CA 1
ATOM 707 C C . ALA A 1 102 ? -35.513 4.273 8.740 1.00 39.88 102 ALA A C 1
ATOM 708 O O . ALA A 1 102 ? -34.393 4.425 8.237 1.00 39.94 102 ALA A O 1
ATOM 710 N N . PHE A 1 103 ? -36.073 3.048 8.856 1.00 39.50 103 PHE A N 1
ATOM 711 C CA . PHE A 1 103 ? -35.318 1.828 8.537 1.00 39.16 103 PHE A CA 1
ATOM 712 C C . PHE A 1 103 ? -36.016 0.902 7.545 1.00 39.00 103 PHE A C 1
ATOM 713 O O . PHE A 1 103 ? -35.655 -0.278 7.463 1.00 37.25 103 PHE A O 1
ATOM 721 N N . THR A 1 104 ? -36.985 1.392 6.777 1.00 39.46 104 THR A N 1
ATOM 722 C CA . THR A 1 104 ? -37.626 0.541 5.787 1.00 40.23 104 THR A CA 1
ATOM 723 C C . THR A 1 104 ? -36.634 0.179 4.685 1.00 39.08 104 THR A C 1
ATOM 724 O O . THR A 1 104 ? -35.561 0.790 4.561 1.00 39.57 104 THR A O 1
ATOM 728 N N . PRO A 1 105 ? -36.967 -0.827 3.874 1.00 39.20 105 PRO A N 1
ATOM 729 C CA . PRO A 1 105 ? -36.128 -1.109 2.698 1.00 39.73 105 PRO A CA 1
ATOM 730 C C . PRO A 1 105 ? -35.947 0.102 1.811 1.00 41.12 105 PRO A C 1
ATOM 731 O O . PRO A 1 105 ? -34.837 0.347 1.326 1.00 41.49 105 PRO A O 1
ATOM 735 N N . LYS A 1 106 ? -36.988 0.896 1.607 1.00 41.88 106 LYS A N 1
ATOM 736 C CA . LYS A 1 106 ? -36.817 2.035 0.709 1.00 43.69 106 LYS A CA 1
ATOM 737 C C . LYS A 1 106 ? -36.000 3.136 1.372 1.00 44.10 106 LYS A C 1
ATOM 738 O O . LYS A 1 106 ? -35.160 3.763 0.708 1.00 42.86 106 LYS A O 1
ATOM 744 N N . ALA A 1 107 ? -36.151 3.326 2.690 1.00 42.89 107 ALA A N 1
ATOM 745 C CA . ALA A 1 107 ? -35.285 4.280 3.381 1.00 42.56 107 ALA A CA 1
ATOM 746 C C . ALA A 1 107 ? -33.821 3.919 3.181 1.00 44.10 107 ALA A C 1
ATOM 747 O O . ALA A 1 107 ? -32.962 4.798 3.009 1.00 43.96 107 ALA A O 1
ATOM 749 N N . MET A 1 108 ? -33.521 2.624 3.177 1.00 45.38 108 MET A N 1
ATOM 750 C CA . MET A 1 108 ? -32.144 2.161 3.227 1.00 46.53 108 MET A CA 1
ATOM 751 C C . MET A 1 108 ? -31.509 2.065 1.855 1.00 45.08 108 MET A C 1
ATOM 752 O O . MET A 1 108 ? -30.280 2.068 1.765 1.00 43.31 108 MET A O 1
ATOM 757 N N . LYS A 1 109 ? -32.313 2.022 0.793 1.00 47.17 109 LYS A N 1
ATOM 758 C CA . LYS A 1 109 ? -31.770 2.076 -0.564 1.00 51.77 109 LYS A CA 1
ATOM 759 C C . LYS A 1 109 ? -31.072 3.405 -0.831 1.00 49.43 109 LYS A C 1
ATOM 760 O O . LYS A 1 109 ? -30.185 3.484 -1.692 1.00 49.43 109 LYS A O 1
ATOM 766 N N . ALA A 1 110 ? -31.466 4.457 -0.110 1.00 45.72 110 ALA A N 1
ATOM 767 C CA . ALA A 1 110 ? -30.719 5.709 -0.123 1.00 44.45 110 ALA A CA 1
ATOM 768 C C . ALA A 1 110 ? -29.271 5.534 0.313 1.00 43.07 110 ALA A C 1
ATOM 769 O O . ALA A 1 110 ? -28.408 6.330 -0.072 1.00 41.86 110 ALA A O 1
ATOM 771 N N . TRP A 1 111 ? -28.979 4.534 1.139 1.00 42.16 111 TRP A N 1
ATOM 772 C CA . TRP A 1 111 ? -27.616 4.362 1.631 1.00 41.34 111 TRP A CA 1
ATOM 773 C C . TRP A 1 111 ? -26.723 3.558 0.691 1.00 39.92 111 TRP A C 1
ATOM 774 O O . TRP A 1 111 ? -25.517 3.461 0.947 1.00 38.30 111 TRP A O 1
ATOM 785 N N . GLU A 1 112 ? -27.268 2.997 -0.389 1.00 40.95 112 GLU A N 1
ATOM 786 C CA . GLU A 1 112 ? -26.453 2.150 -1.260 1.00 42.02 112 GLU A CA 1
ATOM 787 C C . GLU A 1 112 ? -25.200 2.844 -1.754 1.00 40.06 112 GLU A C 1
ATOM 788 O O . GLU A 1 112 ? -24.109 2.255 -1.632 1.00 37.43 112 GLU A O 1
ATOM 794 N N . PRO A 1 113 ? -25.261 4.072 -2.302 1.00 41.05 113 PRO A N 1
ATOM 795 C CA . PRO A 1 113 ? -24.031 4.694 -2.830 1.00 40.93 113 PRO A CA 1
ATOM 796 C C . PRO A 1 113 ? -23.023 5.023 -1.752 1.00 39.95 113 PRO A C 1
ATOM 797 O O . PRO A 1 113 ? -21.815 4.993 -2.022 1.00 40.40 113 PRO A O 1
ATOM 801 N N . LYS A 1 114 ? -23.477 5.359 -0.542 1.00 40.46 114 LYS A N 1
ATOM 802 C CA . LYS A 1 114 ? -22.553 5.476 0.581 1.00 41.54 114 LYS A CA 1
ATOM 803 C C . LYS A 1 114 ? -21.879 4.134 0.858 1.00 35.92 114 LYS A C 1
ATOM 804 O O . LYS A 1 114 ? -20.655 4.051 1.004 1.00 35.58 114 LYS A O 1
ATOM 810 N N . ILE A 1 115 ? -22.669 3.067 0.934 1.00 36.71 115 ILE A N 1
ATOM 811 C CA . ILE A 1 115 ? -22.100 1.755 1.245 1.00 34.00 115 ILE A CA 1
ATOM 812 C C . ILE A 1 115 ? -21.095 1.356 0.174 1.00 33.48 115 ILE A C 1
ATOM 813 O O . ILE A 1 115 ? -19.999 0.861 0.476 1.00 32.62 115 ILE A O 1
ATOM 818 N N . ALA A 1 116 ? -21.417 1.624 -1.092 1.00 34.34 116 ALA A N 1
ATOM 819 C CA . ALA A 1 116 ? -20.507 1.197 -2.150 1.00 34.68 116 ALA A CA 1
ATOM 820 C C . ALA A 1 116 ? -19.193 1.963 -2.066 1.00 36.18 116 ALA A C 1
ATOM 821 O O . ALA A 1 116 ? -18.129 1.402 -2.354 1.00 35.68 116 ALA A O 1
ATOM 823 N N . ARG A 1 117 ? -19.226 3.209 -1.606 1.00 36.32 117 ARG A N 1
ATOM 824 C CA . ARG A 1 117 ? -17.986 3.980 -1.530 1.00 37.02 117 ARG A CA 1
ATOM 825 C C . ARG A 1 117 ? -17.125 3.537 -0.360 1.00 34.77 117 ARG A C 1
ATOM 826 O O . ARG A 1 117 ? -15.892 3.456 -0.470 1.00 35.47 117 ARG A O 1
ATOM 834 N N . ILE A 1 118 ? -17.753 3.281 0.778 1.00 32.96 118 ILE A N 1
ATOM 835 C CA . ILE A 1 118 ? -17.001 2.772 1.914 1.00 34.11 118 ILE A CA 1
ATOM 836 C C . ILE A 1 118 ? -16.358 1.448 1.545 1.00 32.58 118 ILE A C 1
ATOM 837 O O . ILE A 1 118 ? -15.176 1.210 1.833 1.00 32.02 118 ILE A O 1
ATOM 842 N N . THR A 1 119 ? -17.117 0.590 0.857 1.00 32.85 119 THR A N 1
ATOM 843 C CA . THR A 1 119 ? -16.596 -0.703 0.423 1.00 34.02 119 THR A CA 1
ATOM 844 C C . THR A 1 119 ? -15.344 -0.510 -0.414 1.00 34.22 119 THR A C 1
ATOM 845 O O . THR A 1 119 ? -14.292 -1.104 -0.134 1.00 34.15 119 THR A O 1
ATOM 849 N N . ASN A 1 120 ? -15.427 0.371 -1.427 1.00 35.56 120 ASN A N 1
ATOM 850 C CA . ASN A 1 120 ? -14.280 0.594 -2.311 1.00 36.99 120 ASN A CA 1
ATOM 851 C C . ASN A 1 120 ? -13.128 1.245 -1.565 1.00 36.79 120 ASN A C 1
ATOM 852 O O . ASN A 1 120 ? -11.963 0.926 -1.815 1.00 36.98 120 ASN A O 1
ATOM 857 N N . GLU A 1 121 ? -13.422 2.164 -0.651 1.00 36.32 121 GLU A N 1
ATOM 858 C CA . GLU A 1 121 ? -12.352 2.765 0.139 1.00 38.52 121 GLU A CA 1
ATOM 859 C C . GLU A 1 121 ? -11.638 1.708 0.976 1.00 37.71 121 GLU A C 1
ATOM 860 O O . GLU A 1 121 ? -10.403 1.655 1.003 1.00 38.34 121 GLU A O 1
ATOM 866 N N . LEU A 1 122 ? -12.398 0.844 1.665 1.00 36.39 122 LEU A N 1
ATOM 867 C CA . LEU A 1 122 ? -11.774 -0.221 2.461 1.00 35.69 122 LEU A CA 1
ATOM 868 C C . LEU A 1 122 ? -10.944 -1.172 1.592 1.00 34.49 122 LEU A C 1
ATOM 869 O O . LEU A 1 122 ? -9.809 -1.530 1.938 1.00 34.98 122 LEU A O 1
ATOM 874 N N . LEU A 1 123 ? -11.496 -1.598 0.462 1.00 35.05 123 LEU A N 1
ATOM 875 C CA . LEU A 1 123 ? -10.732 -2.455 -0.436 1.00 35.79 123 LEU A CA 1
ATOM 876 C C . LEU A 1 123 ? -9.448 -1.753 -0.893 1.00 37.45 123 LEU A C 1
ATOM 877 O O . LEU A 1 123 ? -8.366 -2.357 -0.907 1.00 38.06 123 LEU A O 1
ATOM 882 N N . GLN A 1 124 ? -9.533 -0.456 -1.198 1.00 38.24 124 GLN A N 1
ATOM 883 C CA . GLN A 1 124 ? -8.351 0.278 -1.655 1.00 40.14 124 GLN A CA 1
ATOM 884 C C . GLN A 1 124 ? -7.265 0.290 -0.593 1.00 39.28 124 GLN A C 1
ATOM 885 O O . GLN A 1 124 ? -6.069 0.184 -0.905 1.00 39.78 124 GLN A O 1
ATOM 891 N N . GLU A 1 125 ? -7.660 0.414 0.673 1.00 38.44 125 GLU A N 1
ATOM 892 C CA . GLU A 1 125 ? -6.688 0.468 1.751 1.00 38.90 125 GLU A CA 1
ATOM 893 C C . GLU A 1 125 ? -5.865 -0.814 1.874 1.00 37.03 125 GLU A C 1
ATOM 894 O O . GLU A 1 125 ? -4.733 -0.768 2.361 1.00 36.45 125 GLU A O 1
ATOM 900 N N . VAL A 1 126 ? -6.376 -1.952 1.421 1.00 37.16 126 VAL A N 1
ATOM 901 C CA . VAL A 1 126 ? -5.608 -3.186 1.514 1.00 38.13 126 VAL A CA 1
ATOM 902 C C . VAL A 1 126 ? -5.256 -3.744 0.135 1.00 39.35 126 VAL A C 1
ATOM 903 O O . VAL A 1 126 ? -4.822 -4.892 0.026 1.00 38.37 126 VAL A O 1
ATOM 907 N N . GLU A 1 127 ? -5.410 -2.923 -0.922 1.00 40.97 127 GLU A N 1
ATOM 908 C CA . GLU A 1 127 ? -5.015 -3.311 -2.275 1.00 44.48 127 GLU A CA 1
ATOM 909 C C . GLU A 1 127 ? -3.589 -3.849 -2.303 1.00 43.19 127 GLU A C 1
ATOM 910 O O . GLU A 1 127 ? -3.274 -4.739 -3.097 1.00 42.67 127 GLU A O 1
ATOM 916 N N . HIS A 1 128 ? -2.713 -3.338 -1.430 1.00 41.08 128 HIS A N 1
ATOM 917 C CA . HIS A 1 128 ? -1.311 -3.766 -1.422 1.00 40.52 128 HIS A CA 1
ATOM 918 C C . HIS A 1 128 ? -1.061 -5.124 -0.755 1.00 39.84 128 HIS A C 1
ATOM 919 O O . HIS A 1 128 ? 0.008 -5.709 -0.976 1.00 39.15 128 HIS A O 1
ATOM 926 N N . LEU A 1 129 ? -1.994 -5.649 0.043 1.00 38.43 129 LEU A N 1
ATOM 927 C CA . LEU A 1 129 ? -1.787 -6.946 0.692 1.00 39.76 129 LEU A CA 1
ATOM 928 C C . LEU A 1 129 ? -2.247 -8.085 -0.219 1.00 37.94 129 LEU A C 1
ATOM 929 O O . LEU A 1 129 ? -3.292 -8.003 -0.863 1.00 37.42 129 LEU A O 1
ATOM 934 N N . GLU A 1 130 ? -1.441 -9.129 -0.295 1.00 39.02 130 GLU A N 1
ATOM 935 C CA . GLU A 1 130 ? -1.853 -10.333 -1.015 1.00 40.94 130 GLU A CA 1
ATOM 936 C C . GLU A 1 130 ? -2.820 -11.160 -0.164 1.00 38.95 130 GLU A C 1
ATOM 937 O O . GLU A 1 130 ? -3.718 -11.811 -0.697 1.00 38.67 130 GLU A O 1
ATOM 943 N N . ASP A 1 131 ? -2.668 -11.104 1.154 1.00 36.20 131 ASP A N 1
ATOM 944 C CA . ASP A 1 131 ? -3.471 -11.849 2.115 1.00 35.72 131 ASP A CA 1
ATOM 945 C C . ASP A 1 131 ? -4.142 -10.850 3.049 1.00 35.62 131 ASP A C 1
ATOM 946 O O . ASP A 1 131 ? -3.466 -9.989 3.617 1.00 35.40 131 ASP A O 1
ATOM 951 N N . ILE A 1 132 ? -5.464 -10.948 3.200 1.00 33.44 132 ILE A N 1
ATOM 952 C CA . ILE A 1 132 ? -6.207 -10.000 4.025 1.00 33.04 132 ILE A CA 1
ATOM 953 C C . ILE A 1 132 ? -7.118 -10.729 5.008 1.00 31.94 132 ILE A C 1
ATOM 954 O O . ILE A 1 132 ? -7.572 -11.847 4.768 1.00 30.08 132 ILE A O 1
ATOM 959 N N . ASP A 1 133 ? -7.412 -10.055 6.108 1.00 30.88 133 ASP A N 1
ATOM 960 C CA . ASP A 1 133 ? -8.376 -10.528 7.099 1.00 30.64 133 ASP A CA 1
ATOM 961 C C . ASP A 1 133 ? -9.741 -9.934 6.753 1.00 30.74 133 ASP A C 1
ATOM 962 O O . ASP A 1 133 ? -10.003 -8.758 7.012 1.00 30.51 133 ASP A O 1
ATOM 967 N N . ILE A 1 134 ? -10.616 -10.743 6.155 1.00 29.36 134 ILE A N 1
ATOM 968 C CA . ILE A 1 134 ? -11.958 -10.291 5.774 1.00 29.88 134 ILE A CA 1
ATOM 969 C C . ILE A 1 134 ? -12.607 -9.532 6.933 1.00 29.18 134 ILE A C 1
ATOM 970 O O . ILE A 1 134 ? -13.345 -8.555 6.725 1.00 27.91 134 ILE A O 1
ATOM 975 N N . VAL A 1 135 ? -12.351 -9.985 8.159 1.00 28.74 135 VAL A N 1
ATOM 976 C CA . VAL A 1 135 ? -13.039 -9.428 9.321 1.00 29.15 135 VAL A CA 1
ATOM 977 C C . VAL A 1 135 ? -12.475 -8.050 9.642 1.00 28.89 135 VAL A C 1
ATOM 978 O O . VAL A 1 135 ? -13.167 -7.034 9.527 1.00 28.70 135 VAL A O 1
ATOM 982 N N . GLU A 1 136 ? -11.189 -7.989 9.972 1.00 29.37 136 GLU A N 1
ATOM 983 C CA . GLU A 1 136 ? -10.600 -6.725 10.390 1.00 32.37 136 GLU A CA 1
ATOM 984 C C . GLU A 1 136 ? -10.674 -5.671 9.280 1.00 33.07 136 GLU A C 1
ATOM 985 O O . GLU A 1 136 ? -10.954 -4.498 9.557 1.00 33.28 136 GLU A O 1
ATOM 991 N N . HIS A 1 137 ? -10.463 -6.060 8.017 1.00 31.60 137 HIS A N 1
ATOM 992 C CA . HIS A 1 137 ? -10.325 -5.034 6.978 1.00 32.33 137 HIS A CA 1
ATOM 993 C C . HIS A 1 137 ? -11.618 -4.711 6.241 1.00 31.10 137 HIS A C 1
ATOM 994 O O . HIS A 1 137 ? -11.672 -3.676 5.569 1.00 32.44 137 HIS A O 1
ATOM 1001 N N . LEU A 1 138 ? -12.674 -5.517 6.369 1.00 29.81 138 LEU A N 1
ATOM 1002 C CA . LEU A 1 138 ? -13.826 -5.353 5.483 1.00 29.76 138 LEU A CA 1
ATOM 1003 C C . LEU A 1 138 ? -15.149 -5.569 6.205 1.00 28.98 138 LEU A C 1
ATOM 1004 O O . LEU A 1 138 ? -15.936 -4.639 6.341 1.00 27.78 138 LEU A O 1
ATOM 1009 N N . SER A 1 139 ? -15.412 -6.780 6.694 1.00 27.61 139 SER A N 1
ATOM 1010 C CA . SER A 1 139 ? -16.744 -7.034 7.235 1.00 26.92 139 SER A CA 1
ATOM 1011 C C . SER A 1 139 ? -16.985 -6.297 8.554 1.00 25.65 139 SER A C 1
ATOM 1012 O O . SER A 1 139 ? -18.135 -6.004 8.875 1.00 25.29 139 SER A O 1
ATOM 1015 N N . TYR A 1 140 ? -15.942 -6.025 9.356 1.00 26.98 140 TYR A N 1
ATOM 1016 C CA . TYR A 1 140 ? -16.171 -5.283 10.604 1.00 28.35 140 TYR A CA 1
ATOM 1017 C C . TYR A 1 140 ? -16.276 -3.772 10.308 1.00 28.34 140 TYR A C 1
ATOM 1018 O O . TYR A 1 140 ? -17.285 -3.147 10.645 1.00 27.93 140 TYR A O 1
ATOM 1027 N N . PRO A 1 141 ? -15.299 -3.154 9.639 1.00 28.93 141 PRO A N 1
ATOM 1028 C CA . PRO A 1 141 ? -15.361 -1.676 9.463 1.00 30.83 141 PRO A CA 1
ATOM 1029 C C . PRO A 1 141 ? -16.585 -1.179 8.715 1.00 29.19 141 PRO A C 1
ATOM 1030 O O . PRO A 1 141 ? -17.175 -0.164 9.117 1.00 30.17 141 PRO A O 1
ATOM 1034 N N . LEU A 1 142 ? -16.978 -1.821 7.615 1.00 28.08 142 LEU A N 1
ATOM 1035 C CA . LEU A 1 142 ? -18.072 -1.235 6.842 1.00 28.90 142 LEU A CA 1
ATOM 1036 C C . LEU A 1 142 ? -19.291 -0.993 7.704 1.00 28.60 142 LEU A C 1
ATOM 1037 O O . LEU A 1 142 ? -19.807 0.141 7.706 1.00 28.46 142 LEU A O 1
ATOM 1042 N N . PRO A 1 143 ? -19.803 -1.965 8.456 1.00 27.83 143 PRO A N 1
ATOM 1043 C CA . PRO A 1 143 ? -21.061 -1.706 9.157 1.00 27.51 143 PRO A CA 1
ATOM 1044 C C . PRO A 1 143 ? -20.941 -0.724 10.333 1.00 27.75 143 PRO A C 1
ATOM 1045 O O . PRO A 1 143 ? -21.930 -0.063 10.663 1.00 29.06 143 PRO A O 1
ATOM 1049 N N . VAL A 1 144 ? -19.788 -0.614 10.990 1.00 28.19 144 VAL A N 1
ATOM 1050 C CA . VAL A 1 144 ? -19.698 0.357 12.079 1.00 29.48 144 VAL A CA 1
ATOM 1051 C C . VAL A 1 144 ? -19.612 1.772 11.505 1.00 30.37 144 VAL A C 1
ATOM 1052 O O . VAL A 1 144 ? -20.084 2.740 12.122 1.00 30.16 144 VAL A O 1
ATOM 1056 N N . MET A 1 145 ? -19.003 1.908 10.332 1.00 30.25 145 MET A N 1
ATOM 1057 C CA . MET A 1 145 ? -18.923 3.198 9.657 1.00 31.65 145 MET A CA 1
ATOM 1058 C C . MET A 1 145 ? -20.298 3.648 9.208 1.00 32.39 145 MET A C 1
ATOM 1059 O O . MET A 1 145 ? -20.638 4.830 9.307 1.00 34.89 145 MET A O 1
ATOM 1064 N N . VAL A 1 146 ? -21.111 2.716 8.722 1.00 30.68 146 VAL A N 1
ATOM 1065 C CA . VAL A 1 146 ? -22.499 3.037 8.419 1.00 31.90 146 VAL A CA 1
ATOM 1066 C C . VAL A 1 146 ? -23.237 3.445 9.692 1.00 32.55 146 VAL A C 1
ATOM 1067 O O . VAL A 1 146 ? -23.903 4.484 9.733 1.00 33.46 146 VAL A O 1
ATOM 1071 N N . ILE A 1 147 ? -23.132 2.630 10.753 1.00 30.88 147 ILE A N 1
ATOM 1072 C CA . ILE A 1 147 ? -23.910 2.898 11.965 1.00 31.47 147 ILE A CA 1
ATOM 1073 C C . ILE A 1 147 ? -23.457 4.182 12.648 1.00 32.03 147 ILE A C 1
ATOM 1074 O O . ILE A 1 147 ? -24.266 4.876 13.249 1.00 31.61 147 ILE A O 1
ATOM 1079 N N . ALA A 1 148 ? -22.165 4.504 12.593 1.00 31.29 148 ALA A N 1
ATOM 1080 C CA . ALA A 1 148 ? -21.688 5.763 13.150 1.00 32.97 148 ALA A CA 1
ATOM 1081 C C . ALA A 1 148 ? -22.246 6.957 12.372 1.00 34.61 148 ALA A C 1
ATOM 1082 O O . ALA A 1 148 ? -22.572 7.993 12.968 1.00 35.49 148 ALA A O 1
ATOM 1084 N N . ASP A 1 149 ? -22.405 6.823 11.047 1.00 34.79 149 ASP A N 1
ATOM 1085 C CA . ASP A 1 149 ? -23.064 7.882 10.277 1.00 37.25 149 ASP A CA 1
ATOM 1086 C C . ASP A 1 149 ? -24.547 7.983 10.613 1.00 36.42 149 ASP A C 1
ATOM 1087 O O . ASP A 1 149 ? -25.090 9.083 10.698 1.00 35.91 149 ASP A O 1
ATOM 1092 N N . ILE A 1 150 ? -25.213 6.849 10.823 1.00 34.47 150 ILE A N 1
ATOM 1093 C CA . ILE A 1 150 ? -26.639 6.856 11.150 1.00 34.28 150 ILE A CA 1
ATOM 1094 C C . ILE A 1 150 ? -26.888 7.486 12.521 1.00 35.06 150 ILE A C 1
ATOM 1095 O O . ILE A 1 150 ? -27.860 8.229 12.701 1.00 35.08 150 ILE A O 1
ATOM 1100 N N . LEU A 1 151 ? -26.071 7.134 13.524 1.00 33.63 151 LEU A N 1
ATOM 1101 C CA . LEU A 1 151 ? -26.213 7.735 14.853 1.00 35.49 151 LEU A CA 1
ATOM 1102 C C . LEU A 1 151 ? -25.737 9.189 14.889 1.00 36.15 151 LEU A C 1
ATOM 1103 O O . LEU A 1 151 ? -26.249 9.987 15.679 1.00 37.17 151 LEU A O 1
ATOM 1108 N N . GLY A 1 152 ? -24.781 9.549 14.045 1.00 36.87 152 GLY A N 1
ATOM 1109 C CA . GLY A 1 152 ? -24.185 10.864 14.076 1.00 38.14 152 GLY A CA 1
ATOM 1110 C C . GLY A 1 152 ? -23.059 10.974 15.078 1.00 38.23 152 GLY A C 1
ATOM 1111 O O . GLY A 1 152 ? -22.858 12.050 15.656 1.00 38.55 152 GLY A O 1
ATOM 1112 N N . VAL A 1 153 ? -22.304 9.894 15.291 1.00 36.69 153 VAL A N 1
ATOM 1113 C CA . VAL A 1 153 ? -21.205 9.899 16.255 1.00 36.05 153 VAL A CA 1
ATOM 1114 C C . VAL A 1 153 ? -19.901 9.783 15.485 1.00 36.23 153 VAL A C 1
ATOM 1115 O O . VAL A 1 153 ? -19.902 9.305 14.341 1.00 36.00 153 VAL A O 1
ATOM 1119 N N . PRO A 1 154 ? -18.770 10.170 16.076 1.00 36.36 154 PRO A N 1
ATOM 1120 C CA . PRO A 1 154 ? -17.512 10.205 15.320 1.00 38.04 154 PRO A CA 1
ATOM 1121 C C . PRO A 1 154 ? -16.875 8.831 15.172 1.00 39.30 154 PRO A C 1
ATOM 1122 O O . PRO A 1 154 ? -16.629 8.115 16.152 1.00 38.98 154 PRO A O 1
ATOM 1126 N N . ILE A 1 155 ? -16.567 8.486 13.927 1.00 39.57 155 ILE A N 1
ATOM 1127 C CA . ILE A 1 155 ? -15.921 7.219 13.653 1.00 39.92 155 ILE A CA 1
ATOM 1128 C C . ILE A 1 155 ? -14.540 7.145 14.266 1.00 40.78 155 ILE A C 1
ATOM 1129 O O . ILE A 1 155 ? -14.011 6.048 14.430 1.00 39.89 155 ILE A O 1
ATOM 1134 N N . GLU A 1 156 ? -13.970 8.287 14.684 1.00 40.54 156 GLU A N 1
ATOM 1135 C CA . GLU A 1 156 ? -12.710 8.270 15.431 1.00 41.17 156 GLU A CA 1
ATOM 1136 C C . GLU A 1 156 ? -12.832 7.510 16.753 1.00 39.41 156 GLU A C 1
ATOM 1137 O O . GLU A 1 156 ? -11.819 7.080 17.322 1.00 37.44 156 GLU A O 1
ATOM 1143 N N . ASP A 1 157 ? -14.042 7.318 17.252 1.00 37.81 157 ASP A N 1
ATOM 1144 C CA . ASP A 1 157 ? -14.237 6.517 18.448 1.00 37.63 157 ASP A CA 1
ATOM 1145 C C . ASP A 1 157 ? -14.466 5.033 18.156 1.00 35.51 157 ASP A C 1
ATOM 1146 O O . ASP A 1 157 ? -14.828 4.302 19.074 1.00 34.23 157 ASP A O 1
ATOM 1151 N N . GLN A 1 158 ? -14.248 4.581 16.911 1.00 35.84 158 GLN A N 1
ATOM 1152 C CA . GLN A 1 158 ? -14.530 3.192 16.531 1.00 35.58 158 GLN A CA 1
ATOM 1153 C C . GLN A 1 158 ? -13.929 2.181 17.501 1.00 34.74 158 GLN A C 1
ATOM 1154 O O . GLN A 1 158 ? -14.543 1.153 17.786 1.00 32.97 158 GLN A O 1
ATOM 1160 N N . ARG A 1 159 ? -12.729 2.440 18.013 1.00 35.71 159 ARG A N 1
ATOM 1161 C CA . ARG A 1 159 ? -12.058 1.430 18.814 1.00 38.46 159 ARG A CA 1
ATOM 1162 C C . ARG A 1 159 ? -12.712 1.277 20.185 1.00 35.70 159 ARG A C 1
ATOM 1163 O O . ARG A 1 159 ? -12.811 0.161 20.705 1.00 34.59 159 ARG A O 1
ATOM 1171 N N . GLN A 1 160 ? -13.188 2.376 20.781 1.00 35.18 160 GLN A N 1
ATOM 1172 C CA . GLN A 1 160 ? -13.987 2.243 22.002 1.00 35.69 160 GLN A CA 1
ATOM 1173 C C . GLN A 1 160 ? -15.266 1.468 21.726 1.00 32.97 160 GLN A C 1
ATOM 1174 O O . GLN A 1 160 ? -15.637 0.570 22.495 1.00 31.75 160 GLN A O 1
ATOM 1180 N N . PHE A 1 161 ? -15.975 1.843 20.649 1.00 30.81 161 PHE A N 1
ATOM 1181 C CA . PHE A 1 161 ? -17.220 1.179 20.255 1.00 30.90 161 PHE A CA 1
ATOM 1182 C C . PHE A 1 161 ? -17.044 -0.335 20.200 1.00 29.83 161 PHE A C 1
ATOM 1183 O O . PHE A 1 161 ? -17.847 -1.097 20.763 1.00 30.07 161 PHE A O 1
ATOM 1191 N N . LYS A 1 162 ? -15.985 -0.785 19.527 1.00 30.67 162 LYS A N 1
ATOM 1192 C CA . LYS A 1 162 ? -15.743 -2.219 19.380 1.00 32.47 162 LYS A CA 1
ATOM 1193 C C . LYS A 1 162 ? -15.527 -2.882 20.723 1.00 31.92 162 LYS A C 1
ATOM 1194 O O . LYS A 1 162 ? -16.131 -3.920 21.012 1.00 30.43 162 LYS A O 1
ATOM 1200 N N . ASP A 1 163 ? -14.622 -2.325 21.545 1.00 32.61 163 ASP A N 1
ATOM 1201 C CA . ASP A 1 163 ? -14.341 -2.942 22.839 1.00 33.15 163 ASP A CA 1
ATOM 1202 C C . ASP A 1 163 ? -15.590 -3.007 23.709 1.00 31.44 163 ASP A C 1
ATOM 1203 O O . ASP A 1 163 ? -15.864 -4.037 24.333 1.00 30.64 163 ASP A O 1
ATOM 1208 N N . TRP A 1 164 ? -16.340 -1.901 23.800 1.00 30.91 164 TRP A N 1
ATOM 1209 C CA . TRP A 1 164 ? -17.585 -1.927 24.565 1.00 30.77 164 TRP A CA 1
ATOM 1210 C C . TRP A 1 164 ? -18.519 -2.984 24.021 1.00 29.22 164 TRP A C 1
ATOM 1211 O O . TRP A 1 164 ? -19.130 -3.746 24.791 1.00 28.31 164 TRP A O 1
ATOM 1222 N N . SER A 1 165 ? -18.638 -3.049 22.690 1.00 28.50 165 SER A N 1
ATOM 1223 C CA . SER A 1 165 ? -19.600 -3.957 22.076 1.00 28.76 165 SER A CA 1
ATOM 1224 C C . SER A 1 165 ? -19.179 -5.401 22.261 1.00 29.27 165 SER A C 1
ATOM 1225 O O . SER A 1 165 ? -20.026 -6.249 22.545 1.00 28.49 165 SER A O 1
ATOM 1228 N N . ASP A 1 166 ? -17.880 -5.702 22.117 1.00 29.39 166 ASP A N 1
ATOM 1229 C CA . ASP A 1 166 ? -17.434 -7.082 22.327 1.00 30.18 166 ASP A CA 1
ATOM 1230 C C . ASP A 1 166 ? -17.701 -7.502 23.767 1.00 29.61 166 ASP A C 1
ATOM 1231 O O . ASP A 1 166 ? -18.213 -8.584 24.010 1.00 29.16 166 ASP A O 1
ATOM 1236 N N . ILE A 1 167 ? -17.435 -6.621 24.734 1.00 29.59 167 ILE A N 1
ATOM 1237 C CA . ILE A 1 167 ? -17.722 -6.964 26.127 1.00 30.01 167 ILE A CA 1
ATOM 1238 C C . ILE A 1 167 ? -19.199 -7.309 26.298 1.00 29.21 167 ILE A C 1
ATOM 1239 O O . ILE A 1 167 ? -19.547 -8.353 26.873 1.00 29.68 167 ILE A O 1
ATOM 1244 N N . ILE A 1 168 ? -20.090 -6.443 25.793 1.00 28.42 168 ILE A N 1
ATOM 1245 C CA . ILE A 1 168 ? -21.527 -6.634 26.008 1.00 29.43 168 ILE A CA 1
ATOM 1246 C C . ILE A 1 168 ? -22.006 -7.968 25.434 1.00 30.05 168 ILE A C 1
ATOM 1247 O O . ILE A 1 168 ? -22.852 -8.636 26.035 1.00 29.05 168 ILE A O 1
ATOM 1252 N N . VAL A 1 169 ? -21.513 -8.376 24.253 1.00 28.65 169 VAL A N 1
ATOM 1253 C CA . VAL A 1 169 ? -21.994 -9.657 23.700 1.00 29.96 169 VAL A CA 1
ATOM 1254 C C . VAL A 1 169 ? -21.133 -10.846 24.141 1.00 30.43 169 VAL A C 1
ATOM 1255 O O . VAL A 1 169 ? -21.470 -12.000 23.826 1.00 31.05 169 VAL A O 1
ATOM 1259 N N . ALA A 1 170 ? -20.054 -10.607 24.881 1.00 30.18 170 ALA A N 1
ATOM 1260 C CA . ALA A 1 170 ? -19.130 -11.672 25.252 1.00 32.16 170 ALA A CA 1
ATOM 1261 C C . ALA A 1 170 ? -19.795 -12.739 26.120 1.00 32.36 170 ALA A C 1
ATOM 1262 O O . ALA A 1 170 ? -20.632 -12.455 26.981 1.00 31.70 170 ALA A O 1
ATOM 1264 N N . GLY A 1 171 ? -19.471 -13.984 25.821 1.00 33.61 171 GLY A N 1
ATOM 1265 C CA . GLY A 1 171 ? -19.816 -15.102 26.664 1.00 34.51 171 GLY A CA 1
ATOM 1266 C C . GLY A 1 171 ? -18.625 -15.537 27.492 1.00 37.78 171 GLY A C 1
ATOM 1267 O O . GLY A 1 171 ? -17.471 -15.243 27.186 1.00 39.35 171 GLY A O 1
ATOM 1268 N N . PRO A 1 172 ? -18.890 -16.248 28.571 1.00 41.29 172 PRO A N 1
ATOM 1269 C CA . PRO A 1 172 ? -17.815 -16.619 29.489 1.00 48.69 172 PRO A CA 1
ATOM 1270 C C . PRO A 1 172 ? -16.929 -17.722 28.926 1.00 53.44 172 PRO A C 1
ATOM 1271 O O . PRO A 1 172 ? -17.354 -18.543 28.110 1.00 52.88 172 PRO A O 1
ATOM 1275 N N . SER A 1 173 ? -15.668 -17.727 29.339 1.00 58.22 173 SER A N 1
ATOM 1276 C CA . SER A 1 173 ? -14.704 -18.728 28.883 1.00 64.99 173 SER A CA 1
ATOM 1277 C C . SER A 1 173 ? -14.918 -20.061 29.594 1.00 63.93 173 SER A C 1
ATOM 1278 O O . SER A 1 173 ? -14.719 -21.093 29.003 1.00 65.46 173 SER A O 1
ATOM 1281 N N . ASN A 1 174 ? -15.350 -20.040 30.842 1.00 62.82 174 ASN A N 1
ATOM 1282 C CA . ASN A 1 174 ? -15.692 -21.274 31.523 1.00 68.15 174 ASN A CA 1
ATOM 1283 C C . ASN A 1 174 ? -16.997 -21.156 32.281 1.00 67.02 174 ASN A C 1
ATOM 1284 O O . ASN A 1 174 ? -17.658 -20.133 32.231 1.00 63.14 174 ASN A O 1
ATOM 1289 N N . ASN A 1 175 ? -17.375 -22.210 32.985 1.00 65.58 175 ASN A N 1
ATOM 1290 C CA . ASN A 1 175 ? -18.614 -22.157 33.735 1.00 67.14 175 ASN A CA 1
ATOM 1291 C C . ASN A 1 175 ? -18.382 -21.795 35.173 1.00 68.24 175 ASN A C 1
ATOM 1292 O O . ASN A 1 175 ? -19.329 -21.731 35.944 1.00 65.14 175 ASN A O 1
ATOM 1297 N N . GLU A 1 176 ? -17.119 -21.535 35.526 1.00 69.23 176 GLU A N 1
ATOM 1298 C CA . GLU A 1 176 ? -16.787 -21.129 36.887 1.00 70.33 176 GLU A CA 1
ATOM 1299 C C . GLU A 1 176 ? -17.473 -19.813 37.250 1.00 71.56 176 GLU A C 1
ATOM 1300 O O . GLU A 1 176 ? -17.812 -19.003 36.384 1.00 72.46 176 GLU A O 1
ATOM 1306 N N . ARG A 1 177 ? -17.650 -19.586 38.559 1.00 75.83 177 ARG A N 1
ATOM 1307 C CA . ARG A 1 177 ? -18.385 -18.415 39.042 1.00 78.67 177 ARG A CA 1
ATOM 1308 C C . ARG A 1 177 ? -17.502 -17.175 39.207 1.00 77.51 177 ARG A C 1
ATOM 1309 O O . ARG A 1 177 ? -17.892 -16.084 38.781 1.00 74.28 177 ARG A O 1
ATOM 1317 N N . GLU A 1 178 ? -16.320 -17.317 39.754 1.00 76.43 178 GLU A N 1
ATOM 1318 C CA . GLU A 1 178 ? -15.501 -16.157 39.794 1.00 79.58 178 GLU A CA 1
ATOM 1319 C C . GLU A 1 178 ? -15.256 -15.711 38.328 1.00 77.76 178 GLU A C 1
ATOM 1320 O O . GLU A 1 178 ? -14.703 -14.652 38.069 1.00 77.36 178 GLU A O 1
ATOM 1326 N N . THR A 1 179 ? -15.672 -16.529 37.371 1.00 75.91 179 THR A N 1
ATOM 1327 C CA . THR A 1 179 ? -15.443 -16.254 35.979 1.00 74.72 179 THR A CA 1
ATOM 1328 C C . THR A 1 179 ? -16.667 -15.531 35.435 1.00 69.05 179 THR A C 1
ATOM 1329 O O . THR A 1 179 ? -16.549 -14.548 34.733 1.00 63.23 179 THR A O 1
ATOM 1333 N N . LEU A 1 180 ? -17.826 -16.045 35.773 1.00 68.25 180 LEU A N 1
ATOM 1334 C CA . LEU A 1 180 ? -19.024 -15.430 35.346 1.00 67.80 180 LEU A CA 1
ATOM 1335 C C . LEU A 1 180 ? -19.206 -14.125 36.090 1.00 67.22 180 LEU A C 1
ATOM 1336 O O . LEU A 1 180 ? -19.686 -13.164 35.537 1.00 61.72 180 LEU A O 1
ATOM 1341 N N . GLU A 1 181 ? -18.856 -14.085 37.357 1.00 69.38 181 GLU A N 1
ATOM 1342 C CA . GLU A 1 181 ? -19.141 -12.854 38.086 1.00 69.11 181 GLU A CA 1
ATOM 1343 C C . GLU A 1 181 ? -18.213 -11.732 37.657 1.00 59.29 181 GLU A C 1
ATOM 1344 O O . GLU A 1 181 ? -18.607 -10.563 37.694 1.00 56.06 181 GLU A O 1
ATOM 1350 N N . LYS A 1 182 ? -16.988 -12.061 37.243 1.00 59.26 182 LYS A N 1
ATOM 1351 C CA . LYS A 1 182 ? -16.099 -11.038 36.705 1.00 58.03 182 LYS A CA 1
ATOM 1352 C C . LYS A 1 182 ? -16.627 -10.485 35.389 1.00 53.49 182 LYS A C 1
ATOM 1353 O O . LYS A 1 182 ? -16.456 -9.300 35.101 1.00 52.10 182 LYS A O 1
ATOM 1359 N N . LEU A 1 183 ? -17.249 -11.323 34.596 1.00 53.34 183 LEU A N 1
ATOM 1360 C CA . LEU A 1 183 ? -17.750 -10.904 33.312 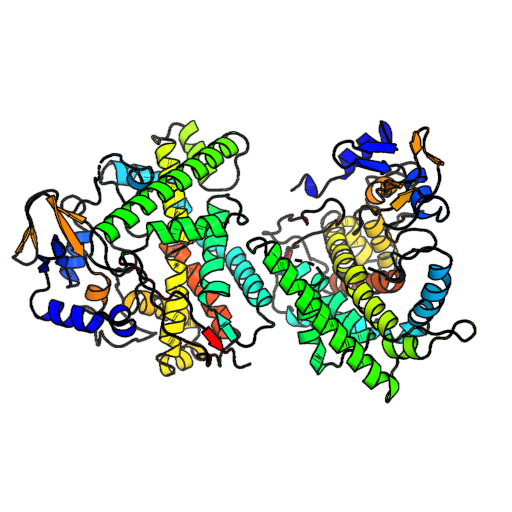1.00 48.36 183 LEU A CA 1
ATOM 1361 C C . LEU A 1 183 ? -18.955 -10.051 33.490 1.00 45.59 183 LEU A C 1
ATOM 1362 O O . LEU A 1 183 ? -19.082 -9.076 32.834 1.00 40.31 183 LEU A O 1
ATOM 1367 N N . GLN A 1 184 ? -19.813 -10.408 34.416 1.00 47.64 184 GLN A N 1
ATOM 1368 C CA . GLN A 1 184 ? -20.964 -9.613 34.715 1.00 48.14 184 GLN A CA 1
ATOM 1369 C C . GLN A 1 184 ? -20.494 -8.249 35.094 1.00 45.60 184 GLN A C 1
ATOM 1370 O O . GLN A 1 184 ? -21.076 -7.297 34.707 1.00 44.04 184 GLN A O 1
ATOM 1376 N N . GLN A 1 185 ? -19.434 -8.160 35.868 1.00 45.41 185 GLN A N 1
ATOM 1377 C CA . GLN A 1 185 ? -18.931 -6.870 36.291 1.00 44.57 185 GLN A CA 1
ATOM 1378 C C . GLN A 1 185 ? -18.440 -6.064 35.157 1.00 42.12 185 GLN A C 1
ATOM 1379 O O . GLN A 1 185 ? -18.643 -4.878 35.102 1.00 37.64 185 GLN A O 1
ATOM 1385 N N . GLU A 1 186 ? -17.759 -6.725 34.252 1.00 42.14 186 GLU A N 1
ATOM 1386 C CA . GLU A 1 186 ? -17.189 -6.024 33.116 1.00 40.53 186 GLU A CA 1
ATOM 1387 C C . GLU A 1 186 ? -18.290 -5.569 32.178 1.00 36.14 186 GLU A C 1
ATOM 1388 O O . GLU A 1 186 ? -18.161 -4.523 31.540 1.00 35.30 186 GLU A O 1
ATOM 1394 N N . LYS A 1 187 ? -19.407 -6.295 32.143 1.00 35.98 187 LYS A N 1
ATOM 1395 C CA . LYS A 1 187 ? -20.551 -5.838 31.371 1.00 33.76 187 LYS A CA 1
ATOM 1396 C C . LYS A 1 187 ? -21.182 -4.587 32.001 1.00 34.10 187 LYS A C 1
ATOM 1397 O O . LYS A 1 187 ? -21.439 -3.596 31.310 1.00 32.24 187 LYS A O 1
ATOM 1403 N N . MET A 1 188 ? -21.383 -4.595 33.318 1.00 35.44 188 MET A N 1
ATOM 1404 C CA . MET A 1 188 ? -21.954 -3.427 33.989 1.00 36.21 188 MET A CA 1
ATOM 1405 C C . MET A 1 188 ? -21.090 -2.187 33.779 1.00 34.71 188 MET A C 1
ATOM 1406 O O . MET A 1 188 ? -21.602 -1.090 33.540 1.00 34.49 188 MET A O 1
ATOM 1411 N N . LYS A 1 189 ? -19.775 -2.343 33.833 1.00 34.11 189 LYS A N 1
ATOM 1412 C CA . LYS A 1 189 ? -18.894 -1.207 33.594 1.00 34.77 189 LYS A CA 1
ATOM 1413 C C . LYS A 1 189 ? -18.995 -0.693 32.156 1.00 34.32 189 LYS A C 1
ATOM 1414 O O . LYS A 1 189 ? -18.932 0.522 31.917 1.00 34.82 189 LYS A O 1
ATOM 1420 N N . ALA A 1 190 ? -19.130 -1.599 31.186 1.00 32.74 190 ALA A N 1
ATOM 1421 C CA . ALA A 1 190 ? -19.250 -1.190 29.785 1.00 32.97 190 ALA A CA 1
ATOM 1422 C C . ALA A 1 190 ? -20.585 -0.498 29.509 1.00 32.08 190 ALA A C 1
ATOM 1423 O O . ALA A 1 190 ? -20.629 0.509 28.791 1.00 31.20 190 ALA A O 1
ATOM 1425 N N . ASN A 1 191 ? -21.678 -1.028 30.068 1.00 32.09 191 ASN A N 1
ATOM 1426 C CA . ASN A 1 191 ? -22.974 -0.354 30.002 1.00 33.11 191 ASN A CA 1
ATOM 1427 C C . ASN A 1 191 ? -22.878 1.073 30.516 1.00 34.24 191 ASN A C 1
ATOM 1428 O O . ASN A 1 191 ? -23.370 2.004 29.881 1.00 32.05 191 ASN A O 1
ATOM 1433 N N . ASP A 1 192 ? -22.272 1.245 31.695 1.00 34.52 192 ASP A N 1
ATOM 1434 C CA . ASP A 1 192 ? -22.124 2.569 32.304 1.00 37.91 192 ASP A CA 1
ATOM 1435 C C . ASP A 1 192 ? -21.427 3.536 31.370 1.00 35.72 192 ASP A C 1
ATOM 1436 O O . ASP A 1 192 ? -21.908 4.650 31.137 1.00 35.04 192 ASP A O 1
ATOM 1441 N N . GLU A 1 193 ? -20.259 3.138 30.877 1.00 33.81 193 GLU A N 1
ATOM 1442 C CA . GLU A 1 193 ? -19.441 3.969 29.991 1.00 34.35 193 GLU A CA 1
ATOM 1443 C C . GLU A 1 193 ? -20.139 4.235 28.655 1.00 33.18 193 GLU A C 1
ATOM 1444 O O . GLU A 1 193 ? -20.109 5.363 28.139 1.00 32.72 193 GLU A O 1
ATOM 1450 N N . LEU A 1 194 ? -20.804 3.218 28.096 1.00 32.56 194 LEU A N 1
ATOM 1451 C CA . LEU A 1 194 ? -21.642 3.441 26.917 1.00 31.68 194 LEU A CA 1
ATOM 1452 C C . LEU A 1 194 ? -22.727 4.475 27.203 1.00 31.58 194 LEU A C 1
ATOM 1453 O O . LEU A 1 194 ? -22.951 5.393 26.417 1.00 30.89 194 LEU A O 1
ATOM 1458 N N . GLU A 1 195 ? -23.475 4.284 28.285 1.00 31.73 195 GLU A N 1
ATOM 1459 C CA . GLU A 1 195 ? -24.487 5.269 28.660 1.00 32.28 195 GLU A CA 1
ATOM 1460 C C . GLU A 1 195 ? -23.895 6.663 28.793 1.00 31.73 195 GLU A C 1
ATOM 1461 O O . GLU A 1 195 ? -24.404 7.618 28.200 1.00 31.27 195 GLU A O 1
ATOM 1467 N N . THR A 1 196 ? -22.799 6.805 29.541 1.00 31.94 196 THR A N 1
ATOM 1468 C CA . THR A 1 196 ? -22.308 8.160 29.772 1.00 32.27 196 THR A CA 1
ATOM 1469 C C . THR A 1 196 ? -21.779 8.755 28.485 1.00 32.27 196 THR A C 1
ATOM 1470 O O . THR A 1 196 ? -21.956 9.953 28.247 1.00 31.46 196 THR A O 1
ATOM 1474 N N . TYR A 1 197 ? -21.179 7.928 27.621 1.00 32.54 197 TYR A N 1
ATOM 1475 C CA . TYR A 1 197 ? -20.848 8.371 26.271 1.00 32.45 197 TYR A CA 1
ATOM 1476 C C . TYR A 1 197 ? -22.062 8.990 25.601 1.00 32.20 197 TYR A C 1
ATOM 1477 O O . TYR A 1 197 ? -22.005 10.123 25.108 1.00 32.60 197 TYR A O 1
ATOM 1486 N N . PHE A 1 198 ? -23.186 8.270 25.576 1.00 31.36 198 PHE A N 1
ATOM 1487 C CA . PHE A 1 198 ? -24.311 8.773 24.802 1.00 32.33 198 PHE A CA 1
ATOM 1488 C C . PHE A 1 198 ? -25.070 9.905 25.497 1.00 32.51 198 PHE A C 1
ATOM 1489 O O . PHE A 1 198 ? -25.742 10.684 24.820 1.00 33.10 198 PHE A O 1
ATOM 1497 N N . TYR A 1 199 ? -25.003 10.024 26.819 1.00 31.28 199 TYR A N 1
ATOM 1498 C CA . TYR A 1 199 ? -25.579 11.220 27.427 1.00 33.63 199 TYR A CA 1
ATOM 1499 C C . TYR A 1 199 ? -24.843 12.467 26.977 1.00 36.26 199 TYR A C 1
ATOM 1500 O O . TYR A 1 199 ? -25.467 13.501 26.727 1.00 37.89 199 TYR A O 1
ATOM 1509 N N . ARG A 1 200 ? -23.519 12.383 26.838 1.00 34.99 200 ARG A N 1
ATOM 1510 C CA . ARG A 1 200 ? -22.771 13.509 26.283 1.00 36.87 200 ARG A CA 1
ATOM 1511 C C . ARG A 1 200 ? -23.198 13.793 24.845 1.00 37.25 200 ARG A C 1
ATOM 1512 O O . ARG A 1 200 ? -23.556 14.923 24.507 1.00 37.96 200 ARG A O 1
ATOM 1520 N N . ILE A 1 201 ? -23.239 12.794 23.995 1.00 34.88 201 ILE A N 1
ATOM 1521 C CA . ILE A 1 201 ? -23.695 12.991 22.641 1.00 34.30 201 ILE A CA 1
ATOM 1522 C C . ILE A 1 201 ? -25.048 13.718 22.584 1.00 36.83 201 ILE A C 1
ATOM 1523 O O . ILE A 1 201 ? -25.261 14.603 21.803 1.00 38.52 201 ILE A O 1
ATOM 1528 N N . ILE A 1 202 ? -25.960 13.304 23.422 1.00 36.42 202 ILE A N 1
ATOM 1529 C CA . ILE A 1 202 ? -27.285 13.881 23.479 1.00 39.35 202 ILE A CA 1
ATOM 1530 C C . ILE A 1 202 ? -27.209 15.393 23.783 1.00 42.25 202 ILE A C 1
ATOM 1531 O O . ILE A 1 202 ? -27.847 16.191 23.140 1.00 44.06 202 ILE A O 1
ATOM 1536 N N . GLU A 1 203 ? -26.415 15.745 24.774 1.00 43.58 203 GLU A N 1
ATOM 1537 C CA . GLU A 1 203 ? -26.208 17.128 25.150 1.00 47.41 203 GLU A CA 1
ATOM 1538 C C . GLU A 1 203 ? -25.698 17.885 23.940 1.00 45.53 203 GLU A C 1
ATOM 1539 O O . GLU A 1 203 ? -26.207 18.920 23.610 1.00 46.03 203 GLU A O 1
ATOM 1545 N N . GLU A 1 204 ? -24.686 17.343 23.286 1.00 43.22 204 GLU A N 1
ATOM 1546 C CA . GLU A 1 204 ? -24.111 18.004 22.118 1.00 45.37 204 GLU A CA 1
ATOM 1547 C C . GLU A 1 204 ? -25.154 18.228 21.025 1.00 48.96 204 GLU A C 1
ATOM 1548 O O . GLU A 1 204 ? -25.121 19.257 20.336 1.00 52.05 204 GLU A O 1
ATOM 1554 N N . LYS A 1 205 ? -26.058 17.279 20.826 1.00 46.48 205 LYS A N 1
ATOM 1555 C CA . LYS A 1 205 ? -27.056 17.380 19.774 1.00 48.70 205 LYS A CA 1
ATOM 1556 C C . LYS A 1 205 ? -28.245 18.260 20.089 1.00 50.61 205 LYS A C 1
ATOM 1557 O O . LYS A 1 205 ? -28.916 18.722 19.203 1.00 51.20 205 LYS A O 1
ATOM 1563 N N . ARG A 1 206 ? -28.510 18.497 21.350 1.00 51.50 206 ARG A N 1
ATOM 1564 C CA . ARG A 1 206 ? -29.587 19.411 21.718 1.00 52.54 206 ARG A CA 1
ATOM 1565 C C . ARG A 1 206 ? -29.215 20.811 21.266 1.00 52.59 206 ARG A C 1
ATOM 1566 O O . ARG A 1 206 ? -30.053 21.624 20.995 1.00 54.39 206 ARG A O 1
ATOM 1574 N N . THR A 1 207 ? -27.929 21.047 21.200 1.00 53.10 207 THR A N 1
ATOM 1575 C CA . THR A 1 207 ? -27.348 22.298 20.826 1.00 56.57 207 THR A CA 1
ATOM 1576 C C . THR A 1 207 ? -27.080 22.405 19.350 1.00 60.60 207 THR A C 1
ATOM 1577 O O . THR A 1 207 ? -27.327 23.426 18.733 1.00 61.97 207 THR A O 1
ATOM 1581 N N . ARG A 1 208 ? -26.543 21.342 18.794 1.00 57.93 208 ARG A N 1
ATOM 1582 C CA . ARG A 1 208 ? -26.108 21.319 17.402 1.00 58.32 208 ARG A CA 1
ATOM 1583 C C . ARG A 1 208 ? -26.663 20.050 16.762 1.00 54.86 208 ARG A C 1
ATOM 1584 O O . ARG A 1 208 ? -25.918 19.088 16.540 1.00 53.26 208 ARG A O 1
ATOM 1592 N N . PRO A 1 209 ? -27.961 19.994 16.470 1.00 53.00 209 PRO A N 1
ATOM 1593 C CA . PRO A 1 209 ? -28.495 18.755 15.887 1.00 50.83 209 PRO A CA 1
ATOM 1594 C C . PRO A 1 209 ? -27.886 18.483 14.526 1.00 50.31 209 PRO A C 1
ATOM 1595 O O . PRO A 1 209 ? -27.108 19.279 13.992 1.00 51.23 209 PRO A O 1
ATOM 1599 N N . GLY A 1 210 ? -28.241 17.346 13.955 1.00 49.08 210 GLY A N 1
ATOM 1600 C CA . GLY A 1 210 ? -27.665 16.943 12.702 1.00 45.01 210 GLY A CA 1
ATOM 1601 C C . GLY A 1 210 ? -28.625 16.032 11.993 1.00 45.96 210 GLY A C 1
ATOM 1602 O O . GLY A 1 210 ? -29.757 15.817 12.440 1.00 44.89 210 GLY A O 1
ATOM 1603 N N . ASP A 1 211 ? -28.162 15.528 10.856 1.00 47.77 211 ASP A N 1
ATOM 1604 C CA . ASP A 1 211 ? -28.940 14.609 10.032 1.00 47.92 211 ASP A CA 1
ATOM 1605 C C . ASP A 1 211 ? -28.629 13.176 10.470 1.00 46.97 211 ASP A C 1
ATOM 1606 O O . ASP A 1 211 ? -27.956 12.398 9.785 1.00 47.20 211 ASP A O 1
ATOM 1611 N N . ASP A 1 212 ? -29.142 12.839 11.650 1.00 44.58 212 ASP A N 1
ATOM 1612 C CA . ASP A 1 212 ? -28.912 11.535 12.270 1.00 41.54 212 ASP A CA 1
ATOM 1613 C C . ASP A 1 212 ? -30.118 11.180 13.126 1.00 38.69 212 ASP A C 1
ATOM 1614 O O . ASP A 1 212 ? -30.956 12.024 13.438 1.00 37.46 212 ASP A O 1
ATOM 1619 N N . ILE A 1 213 ? -30.195 9.917 13.528 1.00 36.92 213 ILE A N 1
ATOM 1620 C CA . ILE A 1 213 ? -31.400 9.465 14.196 1.00 35.46 213 ILE A CA 1
ATOM 1621 C C . ILE A 1 213 ? -31.437 9.866 15.667 1.00 36.09 213 ILE A C 1
ATOM 1622 O O . ILE A 1 213 ? -32.505 9.825 16.281 1.00 35.90 213 ILE A O 1
ATOM 1627 N N . ILE A 1 214 ? -30.317 10.244 16.268 1.00 35.70 214 ILE A N 1
ATOM 1628 C CA . ILE A 1 214 ? -30.390 10.784 17.619 1.00 36.90 214 ILE A CA 1
ATOM 1629 C C . ILE A 1 214 ? -31.078 12.148 17.603 1.00 38.54 214 ILE A C 1
ATOM 1630 O O . ILE A 1 214 ? -31.992 12.404 18.395 1.00 39.33 214 ILE A O 1
ATOM 1635 N N . SER A 1 215 ? -30.641 13.037 16.700 1.00 38.21 215 SER A N 1
ATOM 1636 C CA . SER A 1 215 ? -31.329 14.307 16.476 1.00 40.12 215 SER A CA 1
ATOM 1637 C C . SER A 1 215 ? -32.796 14.077 16.171 1.00 40.73 215 SER A C 1
ATOM 1638 O O . SER A 1 215 ? -33.666 14.756 16.716 1.00 41.32 215 SER A O 1
ATOM 1641 N N . VAL A 1 216 ? -33.102 13.091 15.325 1.00 39.40 216 VAL A N 1
ATOM 1642 C CA . VAL A 1 216 ? -34.491 12.910 14.944 1.00 39.89 216 VAL A CA 1
ATOM 1643 C C . VAL A 1 216 ? -35.332 12.528 16.148 1.00 41.19 216 VAL A C 1
ATOM 1644 O O . VAL A 1 216 ? -36.497 12.913 16.233 1.00 42.68 216 VAL A O 1
ATOM 1648 N N . LEU A 1 217 ? -34.779 11.762 17.093 1.00 39.96 217 LEU A N 1
ATOM 1649 C CA . LEU A 1 217 ? -35.576 11.362 18.245 1.00 40.77 217 LEU A CA 1
ATOM 1650 C C . LEU A 1 217 ? -35.687 12.473 19.275 1.00 43.18 217 LEU A C 1
ATOM 1651 O O . LEU A 1 217 ? -36.707 12.566 19.960 1.00 43.60 217 LEU A O 1
ATOM 1656 N N . LEU A 1 218 ? -34.634 13.280 19.419 1.00 43.23 218 LEU A N 1
ATOM 1657 C CA . LEU A 1 218 ? -34.709 14.504 20.217 1.00 45.06 218 LEU A CA 1
ATOM 1658 C C . LEU A 1 218 ? -35.772 15.448 19.663 1.00 46.80 218 LEU A C 1
ATOM 1659 O O . LEU A 1 218 ? -36.593 15.983 20.415 1.00 47.95 218 LEU A O 1
ATOM 1664 N N . GLN A 1 219 ? -35.769 15.665 18.343 1.00 46.55 219 GLN A N 1
ATOM 1665 C CA . GLN A 1 219 ? -36.829 16.451 17.718 1.00 49.55 219 GLN A CA 1
ATOM 1666 C C . GLN A 1 219 ? -38.208 15.881 18.047 1.00 49.77 219 GLN A C 1
ATOM 1667 O O . GLN A 1 219 ? -39.114 16.619 18.447 1.00 50.45 219 GLN A O 1
ATOM 1673 N N . ALA A 1 220 ? -38.389 14.565 17.920 1.00 47.60 220 ALA A N 1
ATOM 1674 C CA . ALA A 1 220 ? -39.673 13.974 18.299 1.00 49.46 220 ALA A CA 1
ATOM 1675 C C . ALA A 1 220 ? -39.978 14.178 19.776 1.00 49.26 220 ALA A C 1
ATOM 1676 O O . ALA A 1 220 ? -41.146 14.283 20.160 1.00 50.46 220 ALA A O 1
ATOM 1678 N N . LYS A 1 221 ? -38.955 14.212 20.624 1.00 49.45 221 LYS A N 1
ATOM 1679 C CA . LYS A 1 221 ? -39.204 14.443 22.043 1.00 50.98 221 LYS A CA 1
ATOM 1680 C C . LYS A 1 221 ? -39.668 15.876 22.299 1.00 51.85 221 LYS A C 1
ATOM 1681 O O . LYS A 1 221 ? -40.638 16.094 23.029 1.00 51.85 221 LYS A O 1
ATOM 1687 N N . GLU A 1 222 ? -38.975 16.866 21.724 1.00 52.07 222 GLU A N 1
ATOM 1688 C CA . GLU A 1 222 ? -39.366 18.267 21.909 1.00 55.44 222 GLU A CA 1
ATOM 1689 C C . GLU A 1 222 ? -40.815 18.484 21.490 1.00 54.87 222 GLU A C 1
ATOM 1690 O O . GLU A 1 222 ? -41.565 19.207 22.158 1.00 57.92 222 GLU A O 1
ATOM 1696 N N . GLU A 1 223 ? -41.238 17.823 20.406 1.00 54.22 223 GLU A N 1
ATOM 1697 C CA . GLU A 1 223 ? -42.592 17.895 19.872 1.00 53.42 223 GLU A CA 1
ATOM 1698 C C . GLU A 1 223 ? -43.566 16.996 20.603 1.00 52.40 223 GLU A C 1
ATOM 1699 O O . GLU A 1 223 ? -44.666 16.741 20.103 1.00 52.50 223 GLU A O 1
ATOM 1705 N N . GLY A 1 224 ? -43.199 16.495 21.770 1.00 53.66 224 GLY A N 1
ATOM 1706 C CA . GLY A 1 224 ? -44.162 15.862 22.646 1.00 57.51 224 GLY A CA 1
ATOM 1707 C C . GLY A 1 224 ? -44.375 14.379 22.458 1.00 57.45 224 GLY A C 1
ATOM 1708 O O . GLY A 1 224 ? -45.376 13.850 22.954 1.00 54.19 224 GLY A O 1
ATOM 1709 N N . LYS A 1 225 ? -43.477 13.680 21.769 1.00 58.25 225 LYS A N 1
ATOM 1710 C CA . LYS A 1 225 ? -43.559 12.230 21.788 1.00 56.66 225 LYS A CA 1
ATOM 1711 C C . LYS A 1 225 ? -43.101 11.714 23.149 1.00 58.16 225 LYS A C 1
ATOM 1712 O O . LYS A 1 225 ? -42.227 12.293 23.804 1.00 55.93 225 LYS A O 1
ATOM 1718 N N . GLN A 1 226 ? -43.717 10.606 23.564 1.00 60.12 226 GLN A N 1
ATOM 1719 C CA . GLN A 1 226 ? -43.559 10.021 24.896 1.00 59.78 226 GLN A CA 1
ATOM 1720 C C . GLN A 1 226 ? -42.272 9.199 24.976 1.00 58.80 226 GLN A C 1
ATOM 1721 O O . GLN A 1 226 ? -42.288 7.966 24.942 1.00 58.72 226 GLN A O 1
ATOM 1727 N N . LEU A 1 227 ? -41.132 9.886 25.105 1.00 54.15 227 LEU A N 1
ATOM 1728 C CA . LEU A 1 227 ? -39.882 9.165 25.304 1.00 53.39 227 LEU A CA 1
ATOM 1729 C C . LEU A 1 227 ? -38.929 9.942 26.205 1.00 50.58 227 LEU A C 1
ATOM 1730 O O . LEU A 1 227 ? -38.885 11.175 26.183 1.00 49.86 227 LEU A O 1
ATOM 1735 N N . THR A 1 228 ? -38.162 9.193 26.995 1.00 46.88 228 THR A N 1
ATOM 1736 C CA . THR A 1 228 ? -37.168 9.756 27.896 1.00 46.11 228 THR A CA 1
ATOM 1737 C C . THR A 1 228 ? -35.796 9.798 27.240 1.00 43.50 228 THR A C 1
ATOM 1738 O O . THR A 1 228 ? -35.508 9.086 26.275 1.00 41.06 228 THR A O 1
ATOM 1742 N N . ASP A 1 229 ? -34.929 10.634 27.804 1.00 41.97 229 ASP A N 1
ATOM 1743 C CA . ASP A 1 229 ? -33.557 10.649 27.337 1.00 41.51 229 ASP A CA 1
ATOM 1744 C C . ASP A 1 229 ? -32.889 9.302 27.531 1.00 37.97 229 ASP A C 1
ATOM 1745 O O . ASP A 1 229 ? -32.098 8.890 26.678 1.00 35.62 229 ASP A O 1
ATOM 1750 N N . GLU A 1 230 ? -33.180 8.613 28.643 1.00 38.45 230 GLU A N 1
ATOM 1751 C CA . GLU A 1 230 ? -32.653 7.269 28.839 1.00 38.54 230 GLU A CA 1
ATOM 1752 C C . GLU A 1 230 ? -33.068 6.361 27.687 1.00 37.45 230 GLU A C 1
ATOM 1753 O O . GLU A 1 230 ? -32.314 5.464 27.287 1.00 35.75 230 GLU A O 1
ATOM 1759 N N . GLU A 1 231 ? -34.274 6.566 27.156 1.00 37.91 231 GLU A N 1
ATOM 1760 C CA . GLU A 1 231 ? -34.759 5.711 26.075 1.00 37.96 231 GLU A CA 1
ATOM 1761 C C . GLU A 1 231 ? -33.996 5.983 24.782 1.00 35.99 231 GLU A C 1
ATOM 1762 O O . GLU A 1 231 ? -33.646 5.046 24.049 1.00 34.37 231 GLU A O 1
ATOM 1768 N N . ILE A 1 232 ? -33.663 7.248 24.526 1.00 36.03 232 ILE A N 1
ATOM 1769 C CA . ILE A 1 232 ? -32.851 7.565 23.363 1.00 35.64 232 ILE A CA 1
ATOM 1770 C C . ILE A 1 232 ? -31.455 6.972 23.513 1.00 34.63 232 ILE A C 1
ATOM 1771 O O . ILE A 1 232 ? -30.902 6.398 22.563 1.00 34.18 232 ILE A O 1
ATOM 1776 N N . VAL A 1 233 ? -30.867 7.089 24.705 1.00 34.16 233 VAL A N 1
ATOM 1777 C CA . VAL A 1 233 ? -29.571 6.466 24.964 1.00 34.00 233 VAL A CA 1
ATOM 1778 C C . VAL A 1 233 ? -29.649 4.957 24.744 1.00 34.23 233 VAL A C 1
ATOM 1779 O O . VAL A 1 233 ? -28.782 4.369 24.096 1.00 32.77 233 VAL A O 1
ATOM 1783 N N . GLY A 1 234 ? -30.686 4.315 25.284 1.00 34.13 234 GLY A N 1
ATOM 1784 C CA . GLY A 1 234 ? -30.802 2.867 25.164 1.00 35.24 234 GLY A CA 1
ATOM 1785 C C . GLY A 1 234 ? -30.890 2.405 23.711 1.00 34.41 234 GLY A C 1
ATOM 1786 O O . GLY A 1 234 ? -30.227 1.446 23.309 1.00 32.38 234 GLY A O 1
ATOM 1787 N N . PHE A 1 235 ? -31.704 3.087 22.905 1.00 33.28 235 PHE A N 1
ATOM 1788 C CA . PHE A 1 235 ? -31.833 2.730 21.498 1.00 34.04 235 PHE A CA 1
ATOM 1789 C C . PHE A 1 235 ? -30.532 2.998 20.750 1.00 32.30 235 PHE A C 1
ATOM 1790 O O . PHE A 1 235 ? -30.079 2.164 19.952 1.00 31.02 235 PHE A O 1
ATOM 1798 N N . SER A 1 236 ? -29.882 4.120 21.046 1.00 32.75 236 SER A N 1
ATOM 1799 C CA . SER A 1 236 ? -28.607 4.420 20.413 1.00 32.71 236 SER A CA 1
ATOM 1800 C C . SER A 1 236 ? -27.578 3.338 20.712 1.00 31.16 236 SER A C 1
ATOM 1801 O O . SER A 1 236 ? -26.846 2.902 19.810 1.00 30.06 236 SER A O 1
ATOM 1804 N N . ILE A 1 237 ? -27.547 2.853 21.957 1.00 30.78 237 ILE A N 1
ATOM 1805 C CA . ILE A 1 237 ? -26.598 1.797 22.316 1.00 31.65 237 ILE A CA 1
ATOM 1806 C C . ILE A 1 237 ? -26.926 0.505 21.578 1.00 29.65 237 ILE A C 1
ATOM 1807 O O . ILE A 1 237 ? -26.033 -0.165 21.052 1.00 28.37 237 ILE A O 1
ATOM 1812 N N . LEU A 1 238 ? -28.202 0.137 21.536 1.00 30.27 238 LEU A N 1
ATOM 1813 C CA . LEU A 1 238 ? -28.605 -1.066 20.818 1.00 29.92 238 LEU A CA 1
ATOM 1814 C C . LEU A 1 238 ? -28.121 -1.019 19.379 1.00 29.62 238 LEU A C 1
ATOM 1815 O O . LEU A 1 238 ? -27.549 -1.993 18.880 1.00 28.39 238 LEU A O 1
ATOM 1820 N N . LEU A 1 239 ? -28.294 0.127 18.715 1.00 29.01 239 LEU A N 1
ATOM 1821 C CA . LEU A 1 239 ? -27.875 0.247 17.322 1.00 29.19 239 LEU A CA 1
ATOM 1822 C C . LEU A 1 239 ? -26.373 0.189 17.218 1.00 29.38 239 LEU A C 1
ATOM 1823 O O . LEU A 1 239 ? -25.829 -0.463 16.318 1.00 28.57 239 LEU A O 1
ATOM 1828 N N . LEU A 1 240 ? -25.681 0.848 18.145 1.00 28.91 240 LEU A N 1
ATOM 1829 C CA . LEU A 1 240 ? -24.226 0.813 18.114 1.00 28.78 240 LEU A CA 1
ATOM 1830 C C . LEU A 1 240 ? -23.721 -0.623 18.163 1.00 29.34 240 LEU A C 1
ATOM 1831 O O . LEU A 1 240 ? -22.869 -1.019 17.365 1.00 28.48 240 LEU A O 1
ATOM 1836 N N . ILE A 1 241 ? -24.229 -1.401 19.117 1.00 28.47 241 ILE A N 1
ATOM 1837 C CA . ILE A 1 241 ? -23.768 -2.770 19.298 1.00 31.09 241 ILE A CA 1
ATOM 1838 C C . ILE A 1 241 ? -24.138 -3.598 18.075 1.00 28.96 241 ILE A C 1
ATOM 1839 O O . ILE A 1 241 ? -23.319 -4.362 17.562 1.00 28.72 241 ILE A O 1
ATOM 1844 N N . ALA A 1 242 ? -25.351 -3.396 17.562 1.00 28.79 242 ALA A N 1
ATOM 1845 C CA . ALA A 1 242 ? -25.770 -3.985 16.296 1.00 29.27 242 ALA A CA 1
ATOM 1846 C C . ALA A 1 242 ? -24.828 -3.607 15.162 1.00 29.23 242 ALA A C 1
ATOM 1847 O O . ALA A 1 242 ? -24.524 -4.433 14.299 1.00 29.06 242 ALA A O 1
ATOM 1849 N N . GLY A 1 243 ? -24.374 -2.356 15.132 1.00 29.06 243 GLY A N 1
ATOM 1850 C CA . GLY A 1 243 ? -23.436 -1.911 14.113 1.00 29.29 243 GLY A CA 1
ATOM 1851 C C . GLY A 1 243 ? -22.036 -2.490 14.253 1.00 29.58 243 GLY A C 1
ATOM 1852 O O . GLY A 1 243 ? -21.219 -2.324 13.337 1.00 28.98 243 GLY A O 1
ATOM 1853 N N . ASN A 1 244 ? -21.755 -3.163 15.374 1.00 28.85 244 ASN A N 1
ATOM 1854 C CA . ASN A 1 244 ? -20.454 -3.745 15.652 1.00 28.55 244 ASN A CA 1
ATOM 1855 C C . ASN A 1 244 ? -20.445 -5.273 15.675 1.00 28.51 244 ASN A C 1
ATOM 1856 O O . ASN A 1 244 ? -19.373 -5.857 15.783 1.00 26.82 244 ASN A O 1
ATOM 1861 N N . GLU A 1 245 ? -21.584 -5.937 15.595 1.00 27.39 245 GLU A N 1
ATOM 1862 C CA . GLU A 1 245 ? -21.654 -7.315 16.081 1.00 27.77 245 GLU A CA 1
ATOM 1863 C C . GLU A 1 245 ? -22.572 -8.249 15.296 1.00 27.34 245 GLU A C 1
ATOM 1864 O O . GLU A 1 245 ? -22.769 -9.384 15.752 1.00 28.91 245 GLU A O 1
ATOM 1870 N N . THR A 1 246 ? -23.211 -7.796 14.208 1.00 26.76 246 THR A N 1
ATOM 1871 C CA . THR A 1 246 ? -24.157 -8.632 13.457 1.00 27.01 246 THR A CA 1
ATOM 1872 C C . THR A 1 246 ? -23.767 -8.768 12.001 1.00 26.19 246 THR A C 1
ATOM 1873 O O . THR A 1 246 ? -23.262 -9.819 11.589 1.00 24.18 246 THR A O 1
ATOM 1877 N N . THR A 1 247 ? -23.987 -7.723 11.184 1.00 25.65 247 THR A N 1
ATOM 1878 C CA . THR A 1 247 ? -23.700 -7.772 9.757 1.00 25.83 247 THR A CA 1
ATOM 1879 C C . THR A 1 247 ? -22.276 -8.212 9.473 1.00 24.84 247 THR A C 1
ATOM 1880 O O . THR A 1 247 ? -22.029 -8.904 8.469 1.00 23.97 247 THR A O 1
ATOM 1884 N N . THR A 1 248 ? -21.326 -7.831 10.329 1.00 23.99 248 THR A N 1
ATOM 1885 C CA . THR A 1 248 ? -19.961 -8.314 10.140 1.00 24.02 248 THR A CA 1
ATOM 1886 C C . THR A 1 248 ? -19.918 -9.836 10.005 1.00 24.32 248 THR A C 1
ATOM 1887 O O . THR A 1 248 ? -19.186 -10.371 9.162 1.00 22.98 248 THR A O 1
ATOM 1891 N N . ASN A 1 249 ? -20.707 -10.542 10.828 1.00 24.66 249 ASN A N 1
ATOM 1892 C CA . ASN A 1 249 ? -20.719 -11.989 10.795 1.00 24.70 249 ASN A CA 1
ATOM 1893 C C . ASN A 1 249 ? -21.494 -12.536 9.610 1.00 23.80 249 ASN A C 1
ATOM 1894 O O . ASN A 1 249 ? -21.145 -13.601 9.108 1.00 22.48 249 ASN A O 1
ATOM 1899 N N . LEU A 1 250 ? -22.533 -11.838 9.144 1.00 23.42 250 LEU A N 1
ATOM 1900 C CA . LEU A 1 250 ? -23.202 -12.296 7.936 1.00 24.57 250 LEU A CA 1
ATOM 1901 C C . LEU A 1 250 ? -22.214 -12.338 6.774 1.00 24.90 250 LEU A C 1
ATOM 1902 O O . LEU A 1 250 ? -22.147 -13.329 6.033 1.00 23.71 250 LEU A O 1
ATOM 1907 N N . ILE A 1 251 ? -21.405 -11.286 6.642 1.00 23.57 251 ILE A N 1
ATOM 1908 C CA . ILE A 1 251 ? -20.478 -11.149 5.520 1.00 25.30 251 ILE A CA 1
ATOM 1909 C C . ILE A 1 251 ? -19.357 -12.179 5.619 1.00 24.24 251 ILE A C 1
ATOM 1910 O O . ILE A 1 251 ? -19.070 -12.909 4.659 1.00 24.55 251 ILE A O 1
ATOM 1915 N N . SER A 1 252 ? -18.692 -12.220 6.770 1.00 23.67 252 SER A N 1
ATOM 1916 C CA . SER A 1 252 ? -17.614 -13.171 7.006 1.00 25.41 252 SER A CA 1
ATOM 1917 C C . SER A 1 252 ? -18.100 -14.609 6.902 1.00 24.62 252 SER A C 1
ATOM 1918 O O . SER A 1 252 ? -17.435 -15.451 6.292 1.00 25.08 252 SER A O 1
ATOM 1921 N N . ASN A 1 253 ? -19.253 -14.908 7.493 1.00 23.35 253 ASN A N 1
ATOM 1922 C CA . ASN A 1 253 ? -19.785 -16.270 7.424 1.00 24.35 253 ASN A CA 1
ATOM 1923 C C . ASN A 1 253 ? -20.115 -16.669 6.000 1.00 23.48 253 ASN A C 1
ATOM 1924 O O . ASN A 1 253 ? -20.041 -17.856 5.666 1.00 23.74 253 ASN A O 1
ATOM 1929 N N . THR A 1 254 ? -20.548 -15.705 5.166 1.00 23.63 254 THR A N 1
ATOM 1930 C CA . THR A 1 254 ? -20.824 -16.005 3.771 1.00 24.50 254 THR A CA 1
ATOM 1931 C C . THR A 1 254 ? -19.551 -16.417 3.066 1.00 24.15 254 THR A C 1
ATOM 1932 O O . THR A 1 254 ? -19.527 -17.416 2.336 1.00 24.42 254 THR A O 1
ATOM 1936 N N . ILE A 1 255 ? -18.486 -15.649 3.271 1.00 23.94 255 ILE A N 1
ATOM 1937 C CA . ILE A 1 255 ? -17.199 -15.984 2.695 1.00 24.26 255 ILE A CA 1
ATOM 1938 C C . ILE A 1 255 ? -16.757 -17.350 3.195 1.00 24.11 255 ILE A C 1
ATOM 1939 O O . ILE A 1 255 ? -16.243 -18.171 2.424 1.00 23.88 255 ILE A O 1
ATOM 1944 N N . TYR A 1 256 ? -16.970 -17.620 4.484 1.00 23.87 256 TYR A N 1
ATOM 1945 C CA . TYR A 1 256 ? -16.631 -18.933 5.022 1.00 25.24 256 TYR A CA 1
ATOM 1946 C C . TYR A 1 256 ? -17.392 -20.032 4.294 1.00 25.50 256 TYR A C 1
ATOM 1947 O O . TYR A 1 256 ? -16.810 -21.056 3.932 1.00 25.63 256 TYR A O 1
ATOM 1956 N N . CYS A 1 257 ? -18.686 -19.835 4.057 1.00 25.04 257 CYS A N 1
ATOM 1957 C CA . CYS A 1 257 ? -19.477 -20.878 3.410 1.00 25.59 257 CYS A CA 1
ATOM 1958 C C . CYS A 1 257 ? -19.027 -21.101 1.964 1.00 25.21 257 CYS A C 1
ATOM 1959 O O . CYS A 1 257 ? -18.983 -22.253 1.502 1.00 26.26 257 CYS A O 1
ATOM 1962 N N . LEU A 1 258 ? -18.666 -20.019 1.245 1.00 24.04 258 LEU A N 1
ATOM 1963 C CA . LEU A 1 258 ? -18.284 -20.133 -0.157 1.00 24.74 258 LEU A CA 1
ATOM 1964 C C . LEU A 1 258 ? -16.917 -20.771 -0.315 1.00 26.08 258 LEU A C 1
ATOM 1965 O O . LEU A 1 258 ? -16.665 -21.463 -1.313 1.00 25.78 258 LEU A O 1
ATOM 1970 N N . MET A 1 259 ? -16.037 -20.570 0.660 1.00 25.42 259 MET A N 1
ATOM 1971 C CA . MET A 1 259 ? -14.745 -21.232 0.679 1.00 26.54 259 MET A CA 1
ATOM 1972 C C . MET A 1 259 ? -14.861 -22.694 1.092 1.00 27.39 259 MET A C 1
ATOM 1973 O O . MET A 1 259 ? -14.103 -23.541 0.602 1.00 27.23 259 MET A O 1
ATOM 1978 N N . GLU A 1 260 ? -15.771 -22.995 2.016 1.00 27.02 260 GLU A N 1
ATOM 1979 C CA . GLU A 1 260 ? -16.007 -24.378 2.396 1.00 29.31 260 GLU A CA 1
ATOM 1980 C C . GLU A 1 260 ? -16.501 -25.189 1.207 1.00 28.77 260 GLU A C 1
ATOM 1981 O O . GLU A 1 260 ? -16.054 -26.314 1.005 1.00 27.66 260 GLU A O 1
ATOM 1987 N N . ASP A 1 261 ? -17.447 -24.647 0.427 1.00 28.48 261 ASP A N 1
ATOM 1988 C CA . ASP A 1 261 ? -18.038 -25.357 -0.728 1.00 28.90 261 ASP A CA 1
ATOM 1989 C C . ASP A 1 261 ? -17.747 -24.598 -2.022 1.00 27.99 261 ASP A C 1
ATOM 1990 O O . ASP A 1 261 ? -18.542 -23.760 -2.479 1.00 28.24 261 ASP A O 1
ATOM 1995 N N . LYS A 1 262 ? -16.627 -24.947 -2.645 1.00 27.82 262 LYS A N 1
ATOM 1996 C CA . LYS A 1 262 ? -16.223 -24.261 -3.863 1.00 29.37 262 LYS A CA 1
ATOM 1997 C C . LYS A 1 262 ? -17.198 -24.466 -5.009 1.00 29.53 262 LYS A C 1
ATOM 1998 O O . LYS A 1 262 ? -17.267 -23.603 -5.894 1.00 28.72 262 LYS A O 1
ATOM 2004 N N . ALA A 1 263 ? -17.982 -25.547 -5.018 1.00 29.24 263 ALA A N 1
ATOM 2005 C CA . ALA A 1 263 ? -18.979 -25.663 -6.084 1.00 30.58 263 ALA A CA 1
ATOM 2006 C C . ALA A 1 263 ? -20.015 -24.546 -5.987 1.00 29.05 263 ALA A C 1
ATOM 2007 O O . ALA A 1 263 ? -20.461 -24.032 -7.013 1.00 28.75 263 ALA A O 1
ATOM 2009 N N . SER A 1 264 ? -20.425 -24.166 -4.763 1.00 28.58 264 SER A N 1
ATOM 2010 C CA . SER A 1 264 ? -21.324 -23.018 -4.606 1.00 29.58 264 SER A CA 1
ATOM 2011 C C . SER A 1 264 ? -20.666 -21.736 -5.092 1.00 28.99 264 SER A C 1
ATOM 2012 O O . SER A 1 264 ? -21.279 -20.945 -5.807 1.00 29.09 264 SER A O 1
ATOM 2015 N N . PHE A 1 265 ? -19.415 -21.519 -4.702 1.00 27.68 265 PHE A N 1
ATOM 2016 C CA . PHE A 1 265 ? -18.675 -20.348 -5.131 1.00 28.47 265 PHE A CA 1
ATOM 2017 C C . PHE A 1 265 ? -18.542 -20.294 -6.657 1.00 29.37 265 PHE A C 1
ATOM 2018 O O . PHE A 1 265 ? -18.741 -19.240 -7.268 1.00 29.34 265 PHE A O 1
ATOM 2026 N N . GLU A 1 266 ? -18.226 -21.427 -7.304 1.00 29.16 266 GLU A N 1
ATOM 2027 C CA . GLU A 1 266 ? -18.083 -21.377 -8.760 1.00 29.93 266 GLU A CA 1
ATOM 2028 C C . GLU A 1 266 ? -19.412 -21.054 -9.413 1.00 29.90 266 GLU A C 1
ATOM 2029 O O . GLU A 1 266 ? -19.460 -20.371 -10.433 1.00 29.46 266 GLU A O 1
ATOM 2035 N N . ARG A 1 267 ? -20.508 -21.503 -8.820 1.00 29.97 267 ARG A N 1
ATOM 2036 C CA . ARG A 1 267 ? -21.785 -21.254 -9.448 1.00 30.96 267 ARG A CA 1
ATOM 2037 C C . ARG A 1 267 ? -22.194 -19.800 -9.271 1.00 31.17 267 ARG A C 1
ATOM 2038 O O . ARG A 1 267 ? -22.649 -19.145 -10.215 1.00 31.40 267 ARG A O 1
ATOM 2046 N N . LEU A 1 268 ? -22.004 -19.266 -8.067 1.00 31.26 268 LEU A N 1
ATOM 2047 C CA . LEU A 1 268 ? -22.292 -17.864 -7.814 1.00 31.73 268 LEU A CA 1
ATOM 2048 C C . LEU A 1 268 ? -21.572 -16.953 -8.803 1.00 31.96 268 LEU A C 1
ATOM 2049 O O . LEU A 1 268 ? -22.151 -15.983 -9.298 1.00 33.79 268 LEU A O 1
ATOM 2054 N N . LYS A 1 269 ? -20.305 -17.241 -9.092 1.00 31.29 269 LYS A N 1
ATOM 2055 C CA . LYS A 1 269 ? -19.551 -16.445 -10.057 1.00 33.53 269 LYS A CA 1
ATOM 2056 C C . LYS A 1 269 ? -20.146 -16.526 -11.447 1.00 34.79 269 LYS A C 1
ATOM 2057 O O . LYS A 1 269 ? -20.147 -15.525 -12.175 1.00 35.32 269 LYS A O 1
ATOM 2063 N N . ARG A 1 270 ? -20.692 -17.696 -11.834 1.00 32.13 270 ARG A N 1
ATOM 2064 C CA . ARG A 1 270 ? -21.348 -17.776 -13.141 1.00 32.92 270 ARG A CA 1
ATOM 2065 C C . ARG A 1 270 ? -22.718 -17.107 -13.124 1.00 34.87 270 ARG A C 1
ATOM 2066 O O . ARG A 1 270 ? -23.186 -16.638 -14.159 1.00 33.00 270 ARG A O 1
ATOM 2074 N N . GLU A 1 271 ? -23.396 -17.091 -11.967 1.00 34.24 271 GLU A N 1
ATOM 2075 C CA . GLU A 1 271 ? -24.781 -16.646 -11.863 1.00 36.27 271 GLU A CA 1
ATOM 2076 C C . GLU A 1 271 ? -24.818 -15.572 -10.758 1.00 39.71 271 GLU A C 1
ATOM 2077 O O . GLU A 1 271 ? -25.186 -15.831 -9.599 1.00 35.66 271 GLU A O 1
ATOM 2083 N N . LYS A 1 272 ? -24.397 -14.356 -11.120 1.00 38.54 272 LYS A N 1
ATOM 2084 C CA . LYS A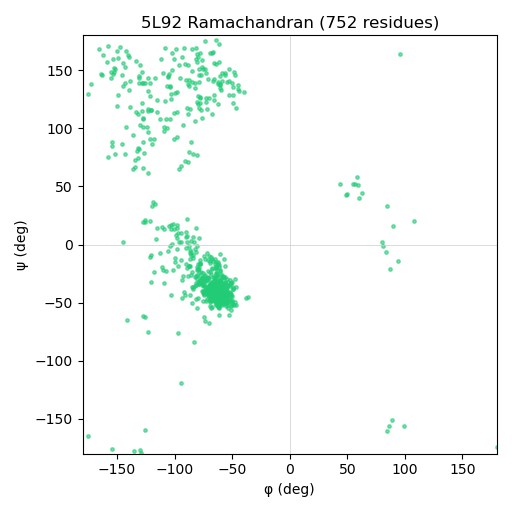 1 272 ? -24.309 -13.288 -10.136 1.00 39.57 272 LYS A CA 1
ATOM 2085 C C . LYS A 1 272 ? -25.660 -13.002 -9.517 1.00 38.93 272 LYS A C 1
ATOM 2086 O O . LYS A 1 272 ? -25.749 -12.729 -8.320 1.00 37.56 272 LYS A O 1
ATOM 2092 N N . GLU A 1 273 ? -26.726 -13.078 -10.296 1.00 39.03 273 GLU A N 1
ATOM 2093 C CA . GLU A 1 273 ? -28.037 -12.797 -9.730 1.00 39.65 273 GLU A CA 1
ATOM 2094 C C . GLU A 1 273 ? -28.383 -13.692 -8.534 1.00 37.68 273 GLU A C 1
ATOM 2095 O O . GLU A 1 273 ? -29.361 -13.403 -7.833 1.00 35.93 273 GLU A O 1
ATOM 2101 N N . LEU A 1 274 ? -27.637 -14.770 -8.279 1.00 36.46 274 LEU A N 1
ATOM 2102 C CA . LEU A 1 274 ? -27.934 -15.597 -7.110 1.00 34.51 274 LEU A CA 1
ATOM 2103 C C . LEU A 1 274 ? -27.371 -15.042 -5.801 1.00 32.00 274 LEU A C 1
ATOM 2104 O O . LEU A 1 274 ? -27.580 -15.680 -4.761 1.00 29.29 274 LEU A O 1
ATOM 2109 N N . LEU A 1 275 ? -26.657 -13.899 -5.818 1.00 31.40 275 LEU A N 1
ATOM 2110 C CA . LEU A 1 275 ? -26.016 -13.417 -4.597 1.00 31.48 275 LEU A CA 1
ATOM 2111 C C . LEU A 1 275 ? -27.040 -13.173 -3.493 1.00 29.49 275 LEU A C 1
ATOM 2112 O O . LEU A 1 275 ? -26.866 -13.750 -2.410 1.00 27.96 275 LEU A O 1
ATOM 2117 N N . PRO A 1 276 ? -28.153 -12.438 -3.713 1.00 29.25 276 PRO A N 1
ATOM 2118 C CA . PRO A 1 276 ? -29.166 -12.301 -2.637 1.00 30.02 276 PRO A CA 1
ATOM 2119 C C . PRO A 1 276 ? -29.677 -13.620 -2.074 1.00 29.28 276 PRO A C 1
ATOM 2120 O O . PRO A 1 276 ? -29.775 -13.755 -0.856 1.00 27.56 276 PRO A O 1
ATOM 2124 N N . SER A 1 277 ? -30.005 -14.595 -2.924 1.00 28.68 277 SER A N 1
ATOM 2125 C CA . SER A 1 277 ? -30.482 -15.892 -2.451 1.00 28.90 277 SER A CA 1
ATOM 2126 C C . SER A 1 277 ? -29.406 -16.620 -1.661 1.00 27.91 277 SER A C 1
ATOM 2127 O O . SER A 1 277 ? -29.700 -17.308 -0.674 1.00 27.09 277 SER A O 1
ATOM 2130 N N . GLY A 1 278 ? -28.159 -16.485 -2.084 1.00 27.42 278 GLY A N 1
ATOM 2131 C CA . GLY A 1 278 ? -27.052 -17.085 -1.351 1.00 28.41 278 GLY A CA 1
ATOM 2132 C C . GLY A 1 278 ? -26.874 -16.461 0.023 1.00 26.76 278 GLY A C 1
ATOM 2133 O O . GLY A 1 278 ? -26.560 -17.155 0.991 1.00 26.09 278 GLY A O 1
ATOM 2134 N N . ILE A 1 279 ? -27.135 -15.161 0.140 1.00 27.03 279 ILE A N 1
ATOM 2135 C CA . ILE A 1 279 ? -27.006 -14.510 1.428 1.00 26.48 279 ILE A CA 1
ATOM 2136 C C . ILE A 1 279 ? -28.114 -14.984 2.344 1.00 26.75 279 ILE A C 1
ATOM 2137 O O . ILE A 1 279 ? -27.901 -15.130 3.541 1.00 25.30 279 ILE A O 1
ATOM 2142 N N . GLU A 1 280 ? -29.312 -15.229 1.804 1.00 26.39 280 GLU A N 1
ATOM 2143 C CA . GLU A 1 280 ? -30.389 -15.776 2.612 1.00 26.86 280 GLU A CA 1
ATOM 2144 C C . GLU A 1 280 ? -30.062 -17.184 3.088 1.00 26.68 280 GLU A C 1
ATOM 2145 O O . GLU A 1 280 ? -30.480 -17.582 4.188 1.00 24.79 280 GLU A O 1
ATOM 2151 N N . GLU A 1 281 ? -29.318 -17.945 2.284 1.00 26.54 281 GLU A N 1
ATOM 2152 C CA . GLU A 1 281 ? -28.944 -19.287 2.685 1.00 27.40 281 GLU A CA 1
ATOM 2153 C C . GLU A 1 281 ? -27.760 -19.278 3.652 1.00 27.56 281 GLU A C 1
ATOM 2154 O O . GLU A 1 281 ? -27.637 -20.208 4.428 1.00 26.73 281 GLU A O 1
ATOM 2160 N N . VAL A 1 282 ? -26.943 -18.230 3.714 1.00 26.41 282 VAL A N 1
ATOM 2161 C CA . VAL A 1 282 ? -26.056 -18.102 4.875 1.00 26.40 282 VAL A CA 1
ATOM 2162 C C . VAL A 1 282 ? -26.855 -17.759 6.134 1.00 25.20 282 VAL A C 1
ATOM 2163 O O . VAL A 1 282 ? -26.640 -18.352 7.198 1.00 23.82 282 VAL A O 1
ATOM 2167 N N . LEU A 1 283 ? -27.796 -16.807 6.037 1.00 25.40 283 LEU A N 1
ATOM 2168 C CA . LEU A 1 283 ? -28.632 -16.498 7.196 1.00 25.20 283 LEU A CA 1
ATOM 2169 C C . LEU A 1 283 ? -29.278 -17.747 7.785 1.00 24.71 283 LEU A C 1
ATOM 2170 O O . LEU A 1 283 ? -29.550 -17.803 8.991 1.00 24.15 283 LEU A O 1
ATOM 2175 N N . ARG A 1 284 ? -29.564 -18.734 6.955 1.00 24.33 284 ARG A N 1
ATOM 2176 C CA . ARG A 1 284 ? -30.148 -19.996 7.426 1.00 25.50 284 ARG A CA 1
ATOM 2177 C C . ARG A 1 284 ? -29.077 -20.932 7.985 1.00 24.21 284 ARG A C 1
ATOM 2178 O O . ARG A 1 284 ? -29.250 -21.522 9.061 1.00 23.31 284 ARG A O 1
ATOM 2186 N N . TYR A 1 285 ? -27.970 -21.088 7.248 1.00 23.75 285 TYR A N 1
ATOM 2187 C CA . TYR A 1 285 ? -26.988 -22.151 7.448 1.00 25.48 285 TYR A CA 1
ATOM 2188 C C . TYR A 1 285 ? -25.947 -21.800 8.507 1.00 24.70 285 TYR A C 1
ATOM 2189 O O . TYR A 1 285 ? -25.534 -22.672 9.275 1.00 23.22 285 TYR A O 1
ATOM 2198 N N . ARG A 1 286 ? -25.534 -20.534 8.573 1.00 23.34 286 ARG A N 1
ATOM 2199 C CA . ARG A 1 286 ? -24.545 -20.063 9.529 1.00 24.29 286 ARG A CA 1
ATOM 2200 C C . ARG A 1 286 ? -25.016 -18.732 10.122 1.00 23.82 286 ARG A C 1
ATOM 2201 O O . ARG A 1 286 ? -24.460 -17.660 9.900 1.00 21.72 286 ARG A O 1
ATOM 2209 N N . SER A 1 287 ? -26.108 -18.828 10.837 1.00 22.72 287 SER A N 1
ATOM 2210 C CA . SER A 1 287 ? -26.840 -17.647 11.274 1.00 23.12 287 SER A CA 1
ATOM 2211 C C . SER A 1 287 ? -26.008 -16.820 12.254 1.00 22.91 287 SER A C 1
ATOM 2212 O O . SER A 1 287 ? -25.521 -17.368 13.248 1.00 22.76 287 SER A O 1
ATOM 2215 N N . PRO A 1 288 ? -25.850 -15.513 12.019 1.00 23.22 288 PRO A N 1
ATOM 2216 C CA . PRO A 1 288 ? -25.141 -14.626 12.977 1.00 23.35 288 PRO A CA 1
ATOM 2217 C C . PRO A 1 288 ? -25.685 -14.659 14.397 1.00 23.28 288 PRO A C 1
ATOM 2218 O O . PRO A 1 288 ? -24.931 -14.425 15.352 1.00 24.32 288 PRO A O 1
ATOM 2222 N N . VAL A 1 289 ? -26.975 -14.926 14.562 1.00 21.45 289 VAL A N 1
ATOM 2223 C CA . VAL A 1 289 ? -27.598 -15.103 15.866 1.00 22.05 289 VAL A CA 1
ATOM 2224 C C . VAL A 1 289 ? -28.201 -16.508 15.917 1.00 21.97 289 VAL A C 1
ATOM 2225 O O . VAL A 1 289 ? -29.112 -16.827 15.148 1.00 22.30 289 VAL A O 1
ATOM 2229 N N . GLN A 1 290 ? -27.685 -17.355 16.811 1.00 22.23 290 GLN A N 1
ATOM 2230 C CA . GLN A 1 290 ? -28.121 -18.759 16.844 1.00 22.86 290 GLN A CA 1
ATOM 2231 C C . GLN A 1 290 ? -29.380 -18.988 17.675 1.00 23.52 290 GLN A C 1
ATOM 2232 O O . GLN A 1 290 ? -30.119 -19.957 17.415 1.00 23.50 290 GLN A O 1
ATOM 2238 N N . ALA A 1 291 ? -29.631 -18.127 18.658 1.00 22.74 291 ALA A N 1
ATOM 2239 C CA . ALA A 1 291 ? -30.700 -18.315 19.635 1.00 24.32 291 ALA A CA 1
ATOM 2240 C C . ALA A 1 291 ? -30.991 -16.977 20.308 1.00 25.31 291 ALA A C 1
ATOM 2241 O O . ALA A 1 291 ? -30.185 -16.057 20.260 1.00 25.11 291 ALA A O 1
ATOM 2243 N N . LEU A 1 292 ? -32.146 -16.905 20.958 1.00 26.73 292 LEU A N 1
ATOM 2244 C CA . LEU A 1 292 ? -32.607 -15.741 21.698 1.00 29.79 292 LEU A CA 1
ATOM 2245 C C . LEU A 1 292 ? -33.042 -16.203 23.089 1.00 30.21 292 LEU A C 1
ATOM 2246 O O . LEU A 1 292 ? -32.908 -17.385 23.440 1.00 28.81 292 LEU A O 1
ATOM 2251 N N . HIS A 1 293 ? -33.561 -15.266 23.885 1.00 32.25 293 HIS A N 1
ATOM 2252 C CA . HIS A 1 293 ? -34.028 -15.560 25.236 1.00 33.04 293 HIS A CA 1
ATOM 2253 C C . HIS A 1 293 ? -35.410 -14.973 25.437 1.00 31.51 293 HIS A C 1
ATOM 2254 O O . HIS A 1 293 ? -35.703 -13.895 24.933 1.00 30.25 293 HIS A O 1
ATOM 2261 N N . ARG A 1 294 ? -36.242 -15.694 26.173 1.00 27.90 294 ARG A N 1
ATOM 2262 C CA . ARG A 1 294 ? -37.554 -15.231 26.595 1.00 28.19 294 ARG A CA 1
ATOM 2263 C C . ARG A 1 294 ? -37.775 -15.691 28.034 1.00 29.55 294 ARG A C 1
ATOM 2264 O O . ARG A 1 294 ? -37.090 -16.589 28.536 1.00 28.67 294 ARG A O 1
ATOM 2272 N N . ILE A 1 295 ? -38.752 -15.070 28.680 1.00 30.79 295 ILE A N 1
ATOM 2273 C CA . ILE A 1 295 ? -39.170 -15.376 30.046 1.00 33.04 295 ILE A CA 1
ATOM 2274 C C . ILE A 1 295 ? -40.638 -15.720 29.988 1.00 31.96 295 ILE A C 1
ATOM 2275 O O . ILE A 1 295 ? -41.428 -14.962 29.420 1.00 31.24 295 ILE A O 1
ATOM 2280 N N . VAL A 1 296 ? -41.014 -16.822 30.621 1.00 31.02 296 VAL A N 1
ATOM 2281 C CA . VAL A 1 296 ? -42.415 -17.217 30.631 1.00 32.82 296 VAL A CA 1
ATOM 2282 C C . VAL A 1 296 ? -43.175 -16.278 31.557 1.00 34.39 296 VAL A C 1
ATOM 2283 O O . VAL A 1 296 ? -42.862 -16.173 32.744 1.00 33.31 296 VAL A O 1
ATOM 2287 N N . LYS A 1 297 ? -44.191 -15.611 31.022 1.00 35.21 297 LYS A N 1
ATOM 2288 C CA . LYS A 1 297 ? -44.991 -14.680 31.812 1.00 37.94 297 LYS A CA 1
ATOM 2289 C C . LYS A 1 297 ? -46.051 -15.420 32.621 1.00 39.96 297 LYS A C 1
ATOM 2290 O O . LYS A 1 297 ? -46.352 -15.029 33.756 1.00 39.90 297 LYS A O 1
ATOM 2296 N N . GLU A 1 298 ? -46.575 -16.519 32.082 1.00 41.10 298 GLU A N 1
ATOM 2297 C CA . GLU A 1 298 ? -47.617 -17.317 32.717 1.00 42.80 298 GLU A CA 1
ATOM 2298 C C . GLU A 1 298 ? -47.482 -18.760 32.240 1.00 40.08 298 GLU A C 1
ATOM 2299 O O . GLU A 1 298 ? -46.994 -19.002 31.138 1.00 38.74 298 GLU A O 1
ATOM 2305 N N . ASP A 1 299 ? -47.897 -19.716 33.090 1.00 38.52 299 ASP A N 1
ATOM 2306 C CA . ASP A 1 299 ? -47.817 -21.146 32.765 1.00 38.15 299 ASP A CA 1
ATOM 2307 C C . ASP A 1 299 ? -48.301 -21.427 31.348 1.00 37.20 299 ASP A C 1
ATOM 2308 O O . ASP A 1 299 ? -49.336 -20.921 30.915 1.00 36.78 299 ASP A O 1
ATOM 2313 N N . VAL A 1 300 ? -47.568 -22.279 30.634 1.00 35.51 300 VAL A N 1
ATOM 2314 C CA . VAL A 1 300 ? -47.924 -22.603 29.264 1.00 35.26 300 VAL A CA 1
ATOM 2315 C C . VAL A 1 300 ? -47.395 -23.978 28.936 1.00 36.05 300 VAL A C 1
ATOM 2316 O O . VAL A 1 300 ? -46.331 -24.381 29.409 1.00 35.72 300 VAL A O 1
ATOM 2320 N N . THR A 1 301 ? -48.132 -24.687 28.093 1.00 35.87 301 THR A N 1
ATOM 2321 C CA . THR A 1 301 ? -47.699 -25.948 27.535 1.00 38.65 301 THR A CA 1
ATOM 2322 C C . THR A 1 301 ? -47.139 -25.676 26.144 1.00 39.01 301 THR A C 1
ATOM 2323 O O . THR A 1 301 ? -47.737 -24.927 25.371 1.00 37.47 301 THR A O 1
ATOM 2327 N N . LEU A 1 302 ? -45.952 -26.215 25.868 1.00 39.59 302 LEU A N 1
ATOM 2328 C CA . LEU A 1 302 ? -45.264 -26.003 24.593 1.00 38.36 302 LEU A CA 1
ATOM 2329 C C . LEU A 1 302 ? -44.781 -27.370 24.151 1.00 37.71 302 LEU A C 1
ATOM 2330 O O . LEU A 1 302 ? -43.983 -27.982 24.860 1.00 36.48 302 LEU A O 1
ATOM 2335 N N . ALA A 1 303 ? -45.327 -27.885 23.049 1.00 40.07 303 ALA A N 1
ATOM 2336 C CA . ALA A 1 303 ? -45.035 -29.259 22.598 1.00 43.07 303 ALA A CA 1
ATOM 2337 C C . ALA A 1 303 ? -45.185 -30.281 23.733 1.00 41.50 303 ALA A C 1
ATOM 2338 O O . ALA A 1 303 ? -44.364 -31.189 23.913 1.00 42.10 303 ALA A O 1
ATOM 2340 N N . GLY A 1 304 ? -46.242 -30.125 24.524 1.00 43.37 304 GLY A N 1
ATOM 2341 C CA . GLY A 1 304 ? -46.546 -31.116 25.545 1.00 44.36 304 GLY A CA 1
ATOM 2342 C C . GLY A 1 304 ? -45.743 -31.004 26.822 1.00 42.10 304 GLY A C 1
ATOM 2343 O O . GLY A 1 304 ? -45.926 -31.834 27.723 1.00 44.80 304 GLY A O 1
ATOM 2344 N N . LYS A 1 305 ? -44.871 -30.009 26.931 1.00 40.67 305 LYS A N 1
ATOM 2345 C CA . LYS A 1 305 ? -44.113 -29.728 28.133 1.00 40.51 305 LYS A CA 1
ATOM 2346 C C . LYS A 1 305 ? -44.742 -28.551 28.862 1.00 39.96 305 LYS A C 1
ATOM 2347 O O . LYS A 1 305 ? -45.322 -27.667 28.246 1.00 39.09 305 LYS A O 1
ATOM 2353 N N . LYS A 1 306 ? -44.607 -28.530 30.172 1.00 40.97 306 LYS A N 1
ATOM 2354 C CA . LYS A 1 306 ? -45.334 -27.577 31.004 1.00 40.18 306 LYS A CA 1
ATOM 2355 C C . LYS A 1 306 ? -44.342 -26.555 31.548 1.00 35.15 306 LYS A C 1
ATOM 2356 O O . LYS A 1 306 ? -43.671 -26.793 32.551 1.00 35.00 306 LYS A O 1
ATOM 2362 N N . LEU A 1 307 ? -44.270 -25.409 30.887 1.00 34.82 307 LEU A N 1
ATOM 2363 C CA . LEU A 1 307 ? -43.356 -24.361 31.292 1.00 34.42 307 LEU A CA 1
ATOM 2364 C C . LEU A 1 307 ? -44.039 -23.533 32.377 1.00 34.51 307 LEU A C 1
ATOM 2365 O O . LEU A 1 307 ? -45.245 -23.314 32.325 1.00 34.52 307 LEU A O 1
ATOM 2370 N N . LYS A 1 308 ? -43.282 -23.132 33.392 1.00 35.65 308 LYS A N 1
ATOM 2371 C CA . LYS A 1 308 ? -43.833 -22.409 34.531 1.00 36.98 308 LYS A CA 1
ATOM 2372 C C . LYS A 1 308 ? -43.471 -20.932 34.462 1.00 35.97 308 LYS A C 1
ATOM 2373 O O . LYS A 1 308 ? -42.379 -20.562 34.005 1.00 35.04 308 LYS A O 1
ATOM 2379 N N . ALA A 1 309 ? -44.392 -20.108 34.956 1.00 35.31 309 ALA A N 1
ATOM 2380 C CA . ALA A 1 309 ? -44.161 -18.682 35.139 1.00 34.38 309 ALA A CA 1
ATOM 2381 C C . ALA A 1 309 ? -42.758 -18.423 35.656 1.00 33.69 309 ALA A C 1
ATOM 2382 O O . ALA A 1 309 ? -42.318 -19.049 36.623 1.00 33.99 309 ALA A O 1
ATOM 2384 N N . GLY A 1 310 ? -42.053 -17.481 35.008 1.00 32.56 310 GLY A N 1
ATOM 2385 C CA . GLY A 1 310 ? -40.735 -17.088 35.457 1.00 31.50 310 GLY A CA 1
ATOM 2386 C C . GLY A 1 310 ? -39.571 -17.950 35.001 1.00 33.01 310 GLY A C 1
ATOM 2387 O O . GLY A 1 310 ? -38.418 -17.576 35.236 1.00 32.87 310 GLY A O 1
ATOM 2388 N N . GLU A 1 311 ? -39.811 -19.079 34.343 1.00 35.08 311 GLU A N 1
ATOM 2389 C CA . GLU A 1 311 ? -38.714 -19.850 33.770 1.00 33.30 311 GLU A CA 1
ATOM 2390 C C . GLU A 1 311 ? -38.215 -19.247 32.436 1.00 32.51 311 GLU A C 1
ATOM 2391 O O . GLU A 1 311 ? -38.977 -18.665 31.656 1.00 32.29 311 GLU A O 1
ATOM 2397 N N . HIS A 1 312 ? -36.912 -19.369 32.193 1.00 32.46 312 HIS A N 1
ATOM 2398 C CA . HIS A 1 312 ? -36.309 -18.873 30.959 1.00 31.46 312 HIS A CA 1
ATOM 2399 C C . HIS A 1 312 ? -36.422 -19.905 29.830 1.00 28.16 312 HIS A C 1
ATOM 2400 O O . HIS A 1 312 ? -36.389 -21.111 30.068 1.00 26.38 312 HIS A O 1
ATOM 2407 N N . VAL A 1 313 ? -36.509 -19.410 28.590 1.00 26.08 313 VAL A N 1
ATOM 2408 C CA . VAL A 1 313 ? -36.659 -20.223 27.387 1.00 26.42 313 VAL A CA 1
ATOM 2409 C C . VAL A 1 313 ? -35.621 -19.756 26.374 1.00 26.45 313 VAL A C 1
ATOM 2410 O O . VAL A 1 313 ? -35.394 -18.553 26.229 1.00 26.35 313 VAL A O 1
ATOM 2414 N N . VAL A 1 314 ? -34.993 -20.694 25.683 1.00 25.87 314 VAL A N 1
ATOM 2415 C CA . VAL A 1 314 ? -33.991 -20.371 24.664 1.00 26.06 314 VAL A CA 1
ATOM 2416 C C . VAL A 1 314 ? -34.443 -20.994 23.349 1.00 26.00 314 VAL A C 1
ATOM 2417 O O . VAL A 1 314 ? -34.304 -22.181 23.106 1.00 25.47 314 VAL A O 1
ATOM 2421 N N . PRO A 1 315 ? -35.101 -20.201 22.481 1.00 25.58 315 PRO A N 1
ATOM 2422 C CA . PRO A 1 315 ? -35.392 -20.696 21.132 1.00 24.99 315 PRO A CA 1
ATOM 2423 C C . PRO A 1 315 ? -34.154 -20.621 20.245 1.00 24.66 315 PRO A C 1
ATOM 2424 O O . PRO A 1 315 ? -33.513 -19.577 20.120 1.00 24.97 315 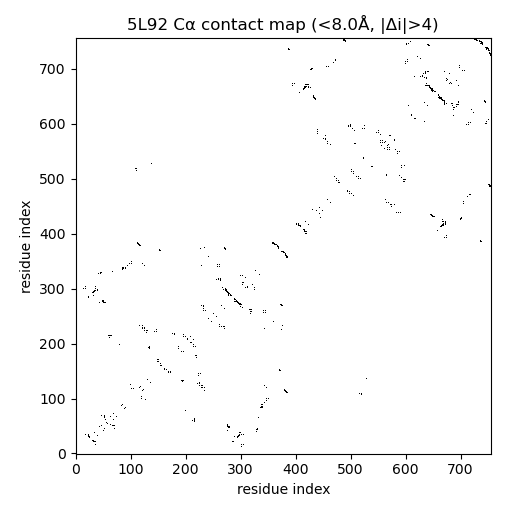PRO A O 1
ATOM 2428 N N . TRP A 1 316 ? -33.819 -21.751 19.641 1.00 24.26 316 TRP A N 1
ATOM 2429 C CA . TRP A 1 316 ? -32.616 -21.889 18.835 1.00 24.48 316 TRP A CA 1
ATOM 2430 C C . TRP A 1 316 ? -32.968 -21.735 17.355 1.00 24.86 316 TRP A C 1
ATOM 2431 O O . TRP A 1 316 ? -33.222 -22.717 16.656 1.00 24.29 316 TRP A O 1
ATOM 2442 N N . MET A 1 317 ? -32.867 -20.513 16.838 1.00 23.60 317 MET A N 1
ATOM 2443 C CA . MET A 1 317 ? -33.130 -20.349 15.411 1.00 24.96 317 MET A CA 1
ATOM 2444 C C . MET A 1 317 ? -32.150 -21.175 14.579 1.00 24.61 317 MET A C 1
ATOM 2445 O O . MET A 1 317 ? -32.540 -21.750 13.560 1.00 23.86 317 MET A O 1
ATOM 2450 N N . GLY A 1 318 ? -30.888 -21.285 15.027 1.00 24.22 318 GLY A N 1
ATOM 2451 C CA . GLY A 1 318 ? -29.925 -22.127 14.335 1.00 25.09 318 GLY A CA 1
ATOM 2452 C C . GLY A 1 318 ? -30.381 -23.572 14.166 1.00 25.11 318 GLY A C 1
ATOM 2453 O O . GLY A 1 318 ? -30.140 -24.196 13.122 1.00 25.73 318 GLY A O 1
ATOM 2454 N N . SER A 1 319 ? -31.049 -24.119 15.177 1.00 24.75 319 SER A N 1
ATOM 2455 C CA . SER A 1 319 ? -31.640 -25.447 15.083 1.00 25.82 319 SER A CA 1
ATOM 2456 C C . SER A 1 319 ? -32.875 -25.476 14.187 1.00 26.52 319 SER A C 1
ATOM 2457 O O . SER A 1 319 ? -33.016 -26.365 13.336 1.00 26.64 319 SER A O 1
ATOM 2460 N N . ALA A 1 320 ? -33.801 -24.540 14.404 1.00 24.77 320 ALA A N 1
ATOM 2461 C CA . ALA A 1 320 ? -34.989 -24.434 13.566 1.00 25.86 320 ALA A CA 1
ATOM 2462 C C . ALA A 1 320 ? -34.633 -24.383 12.089 1.00 26.56 320 ALA A C 1
ATOM 2463 O O . ALA A 1 320 ? -35.396 -24.870 11.245 1.00 27.53 320 ALA A O 1
ATOM 2465 N N . HIS A 1 321 ? -33.507 -23.737 11.752 1.00 25.25 321 HIS A N 1
ATOM 2466 C CA . HIS A 1 321 ? -33.107 -23.517 10.374 1.00 26.11 321 HIS A CA 1
ATOM 2467 C C . HIS A 1 321 ? -32.651 -24.794 9.670 1.00 26.49 321 HIS A C 1
ATOM 2468 O O . HIS A 1 321 ? -32.456 -24.747 8.445 1.00 27.01 321 HIS A O 1
ATOM 2475 N N . ARG A 1 322 ? -32.413 -25.872 10.437 1.00 26.90 322 ARG A N 1
ATOM 2476 C CA . ARG A 1 322 ? -32.008 -27.190 9.970 1.00 29.89 322 ARG A CA 1
ATOM 2477 C C . ARG A 1 322 ? -33.120 -28.243 10.115 1.00 30.44 322 ARG A C 1
ATOM 2478 O O . ARG A 1 322 ? -32.851 -29.437 10.008 1.00 31.63 322 ARG A O 1
ATOM 2486 N N . ASP A 1 323 ? -34.348 -27.826 10.369 1.00 29.77 323 ASP A N 1
ATOM 2487 C CA . ASP A 1 323 ? -35.466 -28.722 10.623 1.00 31.44 323 ASP A CA 1
ATOM 2488 C C . ASP A 1 323 ? -35.974 -29.292 9.293 1.00 33.03 323 ASP A C 1
ATOM 2489 O O . ASP A 1 323 ? -36.360 -28.530 8.394 1.00 32.45 323 ASP A O 1
ATOM 2494 N N . ALA A 1 324 ? -35.968 -30.621 9.158 1.00 33.43 324 ALA A N 1
ATOM 2495 C CA . ALA A 1 324 ? -36.261 -31.216 7.845 1.00 35.25 324 ALA A CA 1
ATOM 2496 C C . ALA A 1 324 ? -37.692 -30.941 7.387 1.00 35.78 324 ALA A C 1
ATOM 2497 O O . ALA A 1 324 ? -37.942 -30.823 6.177 1.00 33.89 324 ALA A O 1
ATOM 2499 N N . GLU A 1 325 ? -38.629 -30.805 8.337 1.00 36.36 325 GLU A N 1
ATOM 2500 C CA . GLU A 1 325 ? -40.017 -30.514 8.004 1.00 37.26 325 GLU A CA 1
ATOM 2501 C C . GLU A 1 325 ? -40.167 -29.195 7.254 1.00 35.87 325 GLU A C 1
ATOM 2502 O O . GLU A 1 325 ? -41.162 -28.993 6.566 1.00 34.99 325 GLU A O 1
ATOM 2508 N N . TYR A 1 326 ? -39.215 -28.280 7.357 1.00 34.31 326 TYR A N 1
ATOM 2509 C CA . TYR A 1 326 ? -39.375 -26.993 6.682 1.00 33.90 326 TYR A CA 1
ATOM 2510 C C . TYR A 1 326 ? -38.269 -26.728 5.687 1.00 32.83 326 TYR A C 1
ATOM 2511 O O . TYR A 1 326 ? -38.345 -25.742 4.956 1.00 32.91 326 TYR A O 1
ATOM 2520 N N . PHE A 1 327 ? -37.227 -27.549 5.654 1.00 32.55 327 PHE A N 1
ATOM 2521 C CA . PHE A 1 327 ? -36.097 -27.252 4.782 1.00 33.58 327 PHE A CA 1
ATOM 2522 C C . PHE A 1 327 ? -35.625 -28.591 4.222 1.00 34.79 327 PHE A C 1
ATOM 2523 O O . PHE A 1 327 ? -34.965 -29.353 4.928 1.00 34.17 327 PHE A O 1
ATOM 2531 N N . GLU A 1 328 ? -35.996 -28.887 2.987 1.00 35.27 328 GLU A N 1
ATOM 2532 C CA . GLU A 1 328 ? -35.542 -30.132 2.364 1.00 40.62 328 GLU A CA 1
ATOM 2533 C C . GLU A 1 328 ? -34.013 -30.181 2.264 1.00 37.91 328 GLU A C 1
ATOM 2534 O O . GLU A 1 328 ? -33.365 -29.193 1.928 1.00 36.52 328 GLU A O 1
ATOM 2540 N N . ASP A 1 329 ? -33.434 -31.323 2.636 1.00 37.50 329 ASP A N 1
ATOM 2541 C CA . ASP A 1 329 ? -31.981 -31.541 2.665 1.00 36.64 329 ASP A CA 1
ATOM 2542 C C . ASP A 1 329 ? -31.314 -30.474 3.518 1.00 33.41 329 ASP A C 1
ATOM 2543 O O . ASP A 1 329 ? -30.415 -29.747 3.065 1.00 32.08 329 ASP A O 1
ATOM 2548 N N . PRO A 1 330 ? -31.808 -30.312 4.716 1.00 33.78 330 PRO A N 1
ATOM 2549 C CA . PRO A 1 330 ? -31.410 -29.252 5.619 1.00 33.34 330 PRO A CA 1
ATOM 2550 C C . PRO A 1 330 ? -29.961 -29.040 5.885 1.00 32.35 330 PRO A C 1
ATOM 2551 O O . PRO A 1 330 ? -29.577 -27.934 6.086 1.00 30.70 330 PRO A O 1
ATOM 2555 N N . GLU A 1 331 ? -29.182 -30.098 5.892 1.00 33.10 331 GLU A N 1
ATOM 2556 C CA . GLU A 1 331 ? -27.787 -29.972 6.190 1.00 32.91 331 GLU A CA 1
ATOM 2557 C C . GLU A 1 331 ? -26.942 -29.579 4.961 1.00 29.72 331 GLU A C 1
ATOM 2558 O O . GLU A 1 331 ? -25.756 -29.521 5.027 1.00 28.27 331 GLU A O 1
ATOM 2564 N N . VAL A 1 332 ? -27.595 -29.277 3.854 1.00 29.72 332 VAL A N 1
ATOM 2565 C CA . VAL A 1 332 ? -26.935 -28.871 2.650 1.00 29.56 332 VAL A CA 1
ATOM 2566 C C . VAL A 1 332 ? -27.098 -27.417 2.291 1.00 29.59 332 VAL A C 1
ATOM 2567 O O . VAL A 1 332 ? -28.170 -26.924 2.146 1.00 29.11 332 VAL A O 1
ATOM 2571 N N . PHE A 1 333 ? -25.971 -26.773 2.141 1.00 29.31 333 PHE A N 1
ATOM 2572 C CA . PHE A 1 333 ? -25.895 -25.398 1.703 1.00 30.31 333 PHE A CA 1
ATOM 2573 C C . PHE A 1 333 ? -26.248 -25.306 0.213 1.00 31.64 333 PHE A C 1
ATOM 2574 O O . PHE A 1 333 ? -25.587 -25.831 -0.612 1.00 31.63 333 PHE A O 1
ATOM 2582 N N . LYS A 1 334 ? -27.313 -24.615 -0.103 1.00 30.80 334 LYS A N 1
ATOM 2583 C CA . LYS A 1 334 ? -27.766 -24.484 -1.492 1.00 33.00 334 LYS A CA 1
ATOM 2584 C C . LYS A 1 334 ? -27.940 -23.004 -1.822 1.00 31.96 334 LYS A C 1
ATOM 2585 O O . LYS A 1 334 ? -28.894 -22.376 -1.345 1.00 31.73 334 LYS A O 1
ATOM 2591 N N . ILE A 1 335 ? -27.049 -22.432 -2.642 1.00 32.53 335 ILE A N 1
ATOM 2592 C CA . ILE A 1 335 ? -27.142 -20.984 -2.843 1.00 32.68 335 ILE A CA 1
ATOM 2593 C C . ILE A 1 335 ? -28.463 -20.579 -3.469 1.00 32.34 335 ILE A C 1
ATOM 2594 O O . ILE A 1 335 ? -28.795 -19.395 -3.455 1.00 30.63 335 ILE A O 1
ATOM 2599 N N . ASP A 1 336 ? -29.199 -21.511 -4.085 1.00 32.64 336 ASP A N 1
ATOM 2600 C CA . ASP A 1 336 ? -30.452 -21.184 -4.756 1.00 33.05 336 ASP A CA 1
ATOM 2601 C C . ASP A 1 336 ? -31.659 -21.632 -3.955 1.00 32.48 336 ASP A C 1
ATOM 2602 O O . ASP A 1 336 ? -32.768 -21.654 -4.497 1.00 32.96 336 ASP A O 1
ATOM 2607 N N . ARG A 1 337 ? -31.472 -21.946 -2.661 1.00 31.97 337 ARG A N 1
ATOM 2608 C CA . ARG A 1 337 ? -32.509 -22.583 -1.857 1.00 33.77 337 ARG A CA 1
ATOM 2609 C C . ARG A 1 337 ? -33.831 -21.835 -1.907 1.00 34.88 337 ARG A C 1
ATOM 2610 O O . ARG A 1 337 ? -33.898 -20.627 -1.639 1.00 34.35 337 ARG A O 1
ATOM 2618 N N . LYS A 1 338 ? -34.893 -22.586 -2.207 1.00 37.93 338 LYS A N 1
ATOM 2619 C CA . LYS A 1 338 ? -36.274 -22.083 -2.298 1.00 41.97 338 LYS A CA 1
ATOM 2620 C C . LYS A 1 338 ? -37.213 -23.208 -1.898 1.00 44.18 338 LYS A C 1
ATOM 2621 O O . LYS A 1 338 ? -37.088 -24.334 -2.389 1.00 45.18 338 LYS A O 1
ATOM 2627 N N . PRO A 1 339 ? -38.133 -22.937 -0.966 1.00 44.08 339 PRO A N 1
ATOM 2628 C CA . PRO A 1 339 ? -38.289 -21.705 -0.191 1.00 43.12 339 PRO A CA 1
ATOM 2629 C C . PRO A 1 339 ? -37.182 -21.589 0.874 1.00 38.10 339 PRO A C 1
ATOM 2630 O O . PRO A 1 339 ? -36.387 -22.489 1.027 1.00 35.34 339 PRO A O 1
ATOM 2634 N N . ASN A 1 340 ? -37.133 -20.471 1.597 1.00 35.07 340 ASN A N 1
ATOM 2635 C CA . ASN A 1 340 ? -36.147 -20.319 2.660 1.00 32.58 340 ASN A CA 1
ATOM 2636 C C . ASN A 1 340 ? -36.752 -19.359 3.690 1.00 31.58 340 ASN A C 1
ATOM 2637 O O . ASN A 1 340 ? -36.428 -18.168 3.763 1.00 30.11 340 ASN A O 1
ATOM 2642 N N . VAL A 1 341 ? -37.657 -19.888 4.495 1.00 31.01 341 VAL A N 1
ATOM 2643 C CA . VAL A 1 341 ? -38.406 -19.048 5.412 1.00 31.71 341 VAL A CA 1
ATOM 2644 C C . VAL A 1 341 ? -37.693 -19.108 6.747 1.00 30.19 341 VAL A C 1
ATOM 2645 O O . VAL A 1 341 ? -38.211 -19.634 7.725 1.00 30.10 341 VAL A O 1
ATOM 2649 N N . HIS A 1 342 ? -36.476 -18.596 6.775 1.00 29.04 342 HIS A N 1
ATOM 2650 C CA . HIS A 1 342 ? -35.706 -18.676 7.988 1.00 28.82 342 HIS A CA 1
ATOM 2651 C C . HIS A 1 342 ? -36.131 -17.557 8.942 1.00 28.06 342 HIS A C 1
ATOM 2652 O O . HIS A 1 342 ? -36.886 -16.649 8.596 1.00 27.23 342 HIS A O 1
ATOM 2659 N N . MET A 1 343 ? -35.656 -17.666 10.173 1.00 27.52 343 MET A N 1
ATOM 2660 C CA . MET A 1 343 ? -35.960 -16.722 11.236 1.00 27.32 343 MET A CA 1
ATOM 2661 C C . MET A 1 343 ? -34.683 -16.069 11.754 1.00 26.29 343 MET A C 1
ATOM 2662 O O . MET A 1 343 ? -34.571 -15.777 12.937 1.00 26.55 343 MET A O 1
ATOM 2667 N N . ALA A 1 344 ? -33.704 -15.855 10.883 1.00 25.02 344 ALA A N 1
ATOM 2668 C CA . ALA A 1 344 ? -32.423 -15.361 11.348 1.00 24.83 344 ALA A CA 1
ATOM 2669 C C . ALA A 1 344 ? -32.544 -13.934 11.873 1.00 24.22 344 ALA A C 1
ATOM 2670 O O . ALA A 1 344 ? -31.690 -13.497 12.637 1.00 23.05 344 ALA A O 1
ATOM 2672 N N .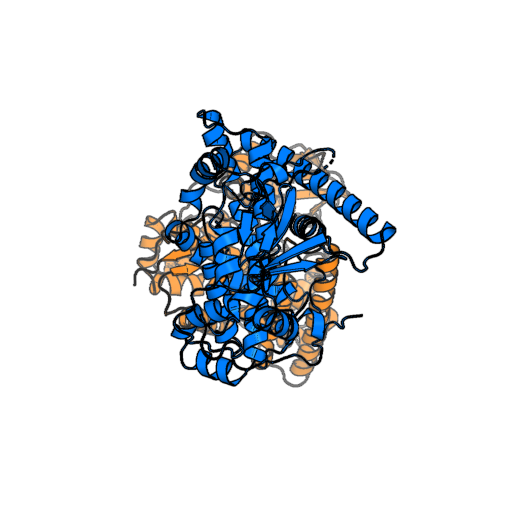 PHE A 1 345 ? -33.595 -13.217 11.487 1.00 25.13 345 PHE A N 1
ATOM 2673 C CA . PHE A 1 345 ? -33.902 -11.903 12.013 1.00 25.71 345 PHE A CA 1
ATOM 2674 C C . PHE A 1 345 ? -34.990 -11.949 13.076 1.00 25.89 345 PHE A C 1
ATOM 2675 O O . PHE A 1 345 ? -35.550 -10.906 13.423 1.00 25.95 345 PHE A O 1
ATOM 2683 N N . GLY A 1 346 ? -35.314 -13.132 13.579 1.00 26.01 346 GLY A N 1
ATOM 2684 C CA . GLY A 1 346 ? -36.418 -13.259 14.489 1.00 27.91 346 GLY A CA 1
ATOM 2685 C C . GLY A 1 346 ? -37.722 -13.434 13.738 1.00 29.51 346 GLY A C 1
ATOM 2686 O O . GLY A 1 346 ? -37.753 -13.818 12.586 1.00 29.03 346 GLY A O 1
ATOM 2687 N N . ARG A 1 347 ? -38.807 -13.077 14.415 1.00 30.32 347 ARG A N 1
ATOM 2688 C CA . ARG A 1 347 ? -40.160 -13.365 13.973 1.00 31.39 347 ARG A CA 1
ATOM 2689 C C . ARG A 1 347 ? -41.139 -12.708 14.934 1.00 31.34 347 ARG A C 1
ATOM 2690 O O . ARG A 1 347 ? -41.076 -12.954 16.140 1.00 28.91 347 ARG A O 1
ATOM 2698 N N . GLY A 1 348 ? -42.092 -11.956 14.417 1.00 31.12 348 GLY A N 1
ATOM 2699 C CA . GLY A 1 348 ? -43.048 -11.290 15.267 1.00 32.26 348 GLY A CA 1
ATOM 2700 C C . GLY A 1 348 ? -42.701 -9.835 15.487 1.00 29.61 348 GLY A C 1
ATOM 2701 O O . GLY A 1 348 ? -41.994 -9.199 14.710 1.00 28.74 348 GLY A O 1
ATOM 2702 N N . ILE A 1 349 ? -43.198 -9.303 16.602 1.00 30.89 349 ILE A N 1
ATOM 2703 C CA . ILE A 1 349 ? -43.088 -7.852 16.792 1.00 30.94 349 ILE A CA 1
ATOM 2704 C C . ILE A 1 349 ? -41.656 -7.379 16.975 1.00 30.76 349 ILE A C 1
ATOM 2705 O O . ILE A 1 349 ? -41.384 -6.201 16.742 1.00 31.05 349 ILE A O 1
ATOM 2710 N N . HIS A 1 350 ? -40.718 -8.243 17.367 1.00 29.44 350 HIS A N 1
ATOM 2711 C CA . HIS A 1 350 ? -39.341 -7.812 17.553 1.00 29.27 350 HIS A CA 1
ATOM 2712 C C . HIS A 1 350 ? -38.464 -8.108 16.349 1.00 28.14 350 HIS A C 1
ATOM 2713 O O . HIS A 1 350 ? -37.239 -7.929 16.440 1.00 27.26 350 HIS A O 1
ATOM 2720 N N . PHE A 1 351 ? -39.063 -8.523 15.229 1.00 28.70 351 PHE A N 1
ATOM 2721 C CA . PHE A 1 351 ? -38.317 -8.779 14.002 1.00 28.92 351 PHE A CA 1
ATOM 2722 C C . PHE A 1 351 ? -37.321 -7.661 13.722 1.00 28.25 351 PHE A C 1
ATOM 2723 O O . PHE A 1 351 ? -37.674 -6.484 13.741 1.00 28.27 351 PHE A O 1
ATOM 2731 N N . CYS A 1 352 ? -36.093 -8.045 13.384 1.00 27.32 352 CYS A N 1
ATOM 2732 C CA . CYS A 1 352 ? -34.978 -7.109 13.355 1.00 26.86 352 CYS A CA 1
ATOM 2733 C C . CYS A 1 352 ? -35.305 -5.831 12.573 1.00 28.07 352 CYS A C 1
ATOM 2734 O O . CYS A 1 352 ? -35.606 -5.871 11.375 1.00 27.63 352 CYS A O 1
ATOM 2737 N N . LEU A 1 353 ? -35.183 -4.698 13.261 1.00 29.44 353 LEU A N 1
ATOM 2738 C CA . LEU A 1 353 ? -35.306 -3.389 12.625 1.00 29.96 353 LEU A CA 1
ATOM 2739 C C . LEU A 1 353 ? -34.270 -3.199 11.523 1.00 28.33 353 LEU A C 1
ATOM 2740 O O . LEU A 1 353 ? -34.522 -2.496 10.538 1.00 29.60 353 LEU A O 1
ATOM 2745 N N . GLY A 1 354 ? -33.071 -3.769 11.701 1.00 27.39 354 GLY A N 1
ATOM 2746 C CA . GLY A 1 354 ? -31.990 -3.514 10.789 1.00 27.14 354 GLY A CA 1
ATOM 2747 C C . GLY A 1 354 ? -31.899 -4.463 9.606 1.00 27.73 354 GLY A C 1
ATOM 2748 O O . GLY A 1 354 ? -30.939 -4.379 8.833 1.00 27.57 354 GLY A O 1
ATOM 2749 N N . ALA A 1 355 ? -32.864 -5.347 9.428 1.00 27.05 355 ALA A N 1
ATOM 2750 C CA . ALA A 1 355 ? -32.712 -6.374 8.392 1.00 27.19 355 ALA A CA 1
ATOM 2751 C C . ALA A 1 355 ? -32.493 -5.788 7.000 1.00 28.31 355 ALA A C 1
ATOM 2752 O O . ALA A 1 355 ? -31.630 -6.317 6.277 1.00 27.81 355 ALA A O 1
ATOM 2754 N N . PRO A 1 356 ? -33.228 -4.740 6.560 1.00 29.17 356 PRO A N 1
ATOM 2755 C CA . PRO A 1 356 ? -32.945 -4.175 5.229 1.00 29.48 356 PRO A CA 1
ATOM 2756 C C . PRO A 1 356 ? -31.537 -3.657 5.103 1.00 30.54 356 PRO A C 1
ATOM 2757 O O . PRO A 1 356 ? -30.844 -3.957 4.119 1.00 31.36 356 PRO A O 1
ATOM 2761 N N . LEU A 1 357 ? -31.082 -2.905 6.099 1.00 30.18 357 LEU A N 1
ATOM 2762 C CA . LEU A 1 357 ? -29.713 -2.416 6.092 1.00 31.38 357 LEU A CA 1
ATOM 2763 C C . LEU A 1 357 ? -28.725 -3.565 6.030 1.00 29.64 357 LEU A C 1
ATOM 2764 O O . LEU A 1 357 ? -27.769 -3.522 5.254 1.00 27.87 357 LEU A O 1
ATOM 2769 N N . ALA A 1 358 ? -28.923 -4.600 6.858 1.00 27.97 358 ALA A N 1
ATOM 2770 C CA . ALA A 1 358 ? -27.984 -5.722 6.863 1.00 27.63 358 ALA A CA 1
ATOM 2771 C C . ALA A 1 358 ? -27.902 -6.375 5.475 1.00 27.44 358 ALA A C 1
ATOM 2772 O O . ALA A 1 358 ? -26.814 -6.591 4.945 1.00 26.22 358 ALA A O 1
ATOM 2774 N N . ARG A 1 359 ? -29.047 -6.620 4.837 1.00 27.09 359 ARG A N 1
ATOM 2775 C CA . ARG A 1 359 ? -29.031 -7.254 3.510 1.00 27.82 359 ARG A CA 1
ATOM 2776 C C . ARG A 1 359 ? -28.298 -6.412 2.471 1.00 29.20 359 ARG A C 1
ATOM 2777 O O . ARG A 1 359 ? -27.526 -6.952 1.658 1.00 28.11 359 ARG A O 1
ATOM 2785 N N . ILE A 1 360 ? -28.515 -5.090 2.475 1.00 30.06 360 ILE A N 1
ATOM 2786 C CA . ILE A 1 360 ? -27.874 -4.247 1.479 1.00 32.38 360 ILE A CA 1
ATOM 2787 C C . ILE A 1 360 ? -26.384 -4.061 1.775 1.00 30.74 360 ILE A C 1
ATOM 2788 O O . ILE A 1 360 ? -25.556 -4.086 0.853 1.00 30.37 360 ILE A O 1
ATOM 2793 N N . GLU A 1 361 ? -26.004 -3.866 3.041 1.00 29.36 361 GLU A N 1
ATOM 2794 C CA . GLU A 1 361 ? -24.577 -3.881 3.377 1.00 29.43 361 GLU A CA 1
ATOM 2795 C C . GLU A 1 361 ? -23.917 -5.172 2.891 1.00 29.07 361 GLU A C 1
ATOM 2796 O O . GLU A 1 361 ? -22.836 -5.151 2.292 1.00 27.91 361 GLU A O 1
ATOM 2802 N N . ALA A 1 362 ? -24.532 -6.308 3.180 1.00 28.09 362 ALA A N 1
ATOM 2803 C CA . ALA A 1 362 ? -23.919 -7.592 2.830 1.00 28.64 362 ALA A CA 1
ATOM 2804 C C . ALA A 1 362 ? -23.781 -7.762 1.314 1.00 29.52 362 ALA A C 1
ATOM 2805 O O . ALA A 1 362 ? -22.701 -8.083 0.806 1.00 29.00 362 ALA A O 1
ATOM 2807 N N . LYS A 1 363 ? -24.877 -7.570 0.583 1.00 29.92 363 LYS A N 1
ATOM 2808 C CA . LYS A 1 363 ? -24.875 -7.649 -0.882 1.00 31.67 363 LYS A CA 1
ATOM 2809 C C . LYS A 1 363 ? -23.774 -6.796 -1.512 1.00 31.67 363 LYS A C 1
ATOM 2810 O O . LYS A 1 363 ? -22.940 -7.289 -2.274 1.00 30.72 363 LYS A O 1
ATOM 2816 N N . ILE A 1 364 ? -23.761 -5.501 -1.207 1.00 31.10 364 ILE A N 1
ATOM 2817 C CA . ILE A 1 364 ? -22.810 -4.598 -1.837 1.00 30.69 364 ILE A CA 1
ATOM 2818 C C . ILE A 1 364 ? -21.385 -5.031 -1.525 1.00 29.83 364 ILE A C 1
ATOM 2819 O O . ILE A 1 364 ? -20.525 -5.076 -2.410 1.00 28.96 364 ILE A O 1
ATOM 2824 N N . MET A 1 365 ? -21.104 -5.365 -0.266 1.00 29.13 365 MET A N 1
ATOM 2825 C CA . MET A 1 365 ? -19.736 -5.757 0.064 1.00 30.06 365 MET A CA 1
ATOM 2826 C C . MET A 1 365 ? -19.377 -7.095 -0.591 1.00 30.10 365 MET A C 1
ATOM 2827 O O . MET A 1 365 ? -18.275 -7.276 -1.106 1.00 29.99 365 MET A O 1
ATOM 2832 N N . LEU A 1 366 ? -20.275 -8.052 -0.551 1.00 30.18 366 LEU A N 1
ATOM 2833 C CA . LEU A 1 366 ? -19.906 -9.373 -1.048 1.00 30.38 366 LEU A CA 1
ATOM 2834 C C . LEU A 1 366 ? -19.762 -9.380 -2.569 1.00 30.67 366 LEU A C 1
ATOM 2835 O O . LEU A 1 366 ? -18.835 -10.005 -3.091 1.00 30.88 366 LEU A O 1
ATOM 2840 N N . ALA A 1 367 ? -20.638 -8.659 -3.284 1.00 30.45 367 ALA A N 1
ATOM 2841 C CA . ALA A 1 367 ? -20.582 -8.626 -4.747 1.00 32.17 367 ALA A CA 1
ATOM 2842 C C . ALA A 1 367 ? -19.258 -8.044 -5.209 1.00 32.39 367 ALA A C 1
ATOM 2843 O O . ALA A 1 367 ? -18.653 -8.516 -6.179 1.00 32.48 367 ALA A O 1
ATOM 2845 N N . GLU A 1 368 ? -18.770 -7.044 -4.490 1.00 32.65 368 GLU A N 1
ATOM 2846 C CA . GLU A 1 368 ? -17.523 -6.408 -4.870 1.00 35.09 368 GLU A CA 1
ATOM 2847 C C . GLU A 1 368 ? -16.346 -7.313 -4.537 1.00 35.45 368 GLU A C 1
ATOM 2848 O O . GLU A 1 368 ? -15.425 -7.467 -5.340 1.00 35.66 368 GLU A O 1
ATOM 2854 N N . LEU A 1 369 ? -16.370 -7.949 -3.370 1.00 34.04 369 LEU A N 1
ATOM 2855 C CA . LEU A 1 369 ? -15.328 -8.918 -3.059 1.00 34.39 369 LEU A CA 1
ATOM 2856 C C . LEU A 1 369 ? -15.236 -9.995 -4.127 1.00 34.72 369 LEU A C 1
ATOM 2857 O O . LEU A 1 369 ? -14.140 -10.367 -4.574 1.00 35.19 369 LEU A O 1
ATOM 2862 N N . ILE A 1 370 ? -16.380 -10.564 -4.492 1.00 33.54 370 ILE A N 1
ATOM 2863 C CA . ILE A 1 370 ? -16.382 -11.677 -5.426 1.00 34.14 370 ILE A CA 1
ATOM 2864 C C . ILE A 1 370 ? -15.949 -11.202 -6.805 1.00 34.80 370 ILE A C 1
ATOM 2865 O O . ILE A 1 370 ? -15.252 -11.917 -7.529 1.00 34.43 370 ILE A O 1
ATOM 2870 N N . ASP A 1 371 ? -16.331 -9.980 -7.182 1.00 35.85 371 ASP A N 1
ATOM 2871 C CA . ASP A 1 371 ? -15.997 -9.480 -8.516 1.00 37.77 371 ASP A CA 1
ATOM 2872 C C . ASP A 1 371 ? -14.502 -9.219 -8.644 1.00 37.71 371 ASP A C 1
ATOM 2873 O O . ASP A 1 371 ? -13.918 -9.447 -9.705 1.00 39.29 371 ASP A O 1
ATOM 2878 N N . ARG A 1 372 ? -13.876 -8.771 -7.579 1.00 36.53 372 ARG A N 1
ATOM 2879 C CA . ARG A 1 372 ? -12.461 -8.488 -7.563 1.00 36.99 372 ARG A CA 1
ATOM 2880 C C . ARG A 1 372 ? -11.541 -9.644 -7.355 1.00 37.48 372 ARG A C 1
ATOM 2881 O O . ARG A 1 372 ? -10.492 -9.648 -7.894 1.00 36.95 372 ARG A O 1
ATOM 2889 N N . TYR A 1 373 ? -11.923 -10.601 -6.542 1.00 35.91 373 TYR A N 1
ATOM 2890 C CA . TYR A 1 373 ? -11.069 -11.725 -6.223 1.00 35.72 373 TYR A CA 1
ATOM 2891 C C . TYR A 1 373 ? -11.723 -13.098 -6.443 1.00 34.57 373 TYR A C 1
ATOM 2892 O O . TYR A 1 373 ? -11.928 -13.851 -5.540 1.00 33.54 373 TYR A O 1
ATOM 2901 N N . PRO A 1 374 ? -12.012 -13.380 -7.761 1.00 34.40 374 PRO A N 1
ATOM 2902 C CA . PRO A 1 374 ? -12.662 -14.669 -7.995 1.00 34.77 374 PRO A CA 1
ATOM 2903 C C . PRO A 1 374 ? -11.869 -15.937 -7.678 1.00 34.22 374 PRO A C 1
ATOM 2904 O O . PRO A 1 374 ? -12.453 -16.958 -7.571 1.00 34.00 374 PRO A O 1
ATOM 2908 N N . GLN A 1 375 ? -10.570 -15.831 -7.538 1.00 34.75 375 GLN A N 1
ATOM 2909 C CA . GLN A 1 375 ? -9.753 -16.955 -7.248 1.00 35.30 375 GLN A CA 1
ATOM 2910 C C . GLN A 1 375 ? -9.326 -16.990 -5.789 1.00 32.85 375 GLN A C 1
ATOM 2911 O O . GLN A 1 375 ? -8.423 -17.691 -5.441 1.00 31.67 375 GLN A O 1
ATOM 2917 N N . MET A 1 376 ? -10.005 -16.241 -4.948 1.00 32.55 376 MET A N 1
ATOM 2918 C CA . MET A 1 376 ? -9.705 -16.212 -3.541 1.00 32.44 376 MET A CA 1
ATOM 2919 C C . MET A 1 376 ? -9.817 -17.574 -2.849 1.00 29.23 376 MET A C 1
ATOM 2920 O O . MET A 1 376 ? -10.596 -18.394 -3.213 1.00 29.59 376 MET A O 1
ATOM 2925 N N . ASP A 1 377 ? -8.990 -17.780 -1.851 1.00 29.83 377 ASP A N 1
ATOM 2926 C CA . ASP A 1 377 ? -8.997 -19.001 -1.082 1.00 30.62 377 ASP A CA 1
ATOM 2927 C C . ASP A 1 377 ? -8.378 -18.761 0.275 1.00 30.70 377 ASP A C 1
ATOM 2928 O O . ASP A 1 377 ? -7.844 -17.722 0.536 1.00 29.27 377 ASP A O 1
ATOM 2933 N N . TRP A 1 378 ? -8.485 -19.744 1.139 1.00 29.80 378 TRP A N 1
ATOM 2934 C CA . TRP A 1 378 ? -7.923 -19.643 2.443 1.00 29.49 378 TRP A CA 1
ATOM 2935 C C . TRP A 1 378 ? -6.457 -19.306 2.329 1.00 29.52 378 TRP A C 1
ATOM 2936 O O . TRP A 1 378 ? -5.782 -19.820 1.505 1.00 29.62 378 TRP A O 1
ATOM 2947 N N . SER A 1 379 ? -5.972 -18.449 3.187 1.00 29.52 379 SER A N 1
ATOM 2948 C CA . SER A 1 379 ? -4.576 -18.137 3.204 1.00 30.84 379 SER A CA 1
ATOM 2949 C C . SER A 1 379 ? -3.860 -19.221 3.971 1.00 30.63 379 SER A C 1
ATOM 2950 O O . SER A 1 379 ? -4.447 -19.886 4.753 1.00 28.85 379 SER A O 1
ATOM 2953 N N . PRO A 1 380 ? -2.508 -19.319 3.717 1.00 30.90 380 PRO A N 1
ATOM 2954 C CA . PRO A 1 380 ? -1.800 -20.329 4.508 1.00 30.89 380 PRO A CA 1
A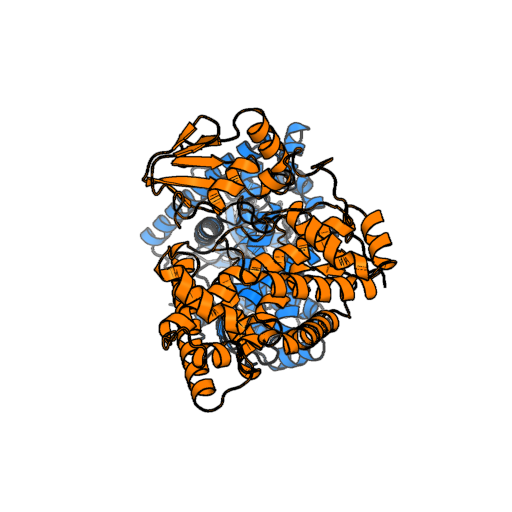TOM 2955 C C . PRO A 1 380 ? -1.829 -20.067 6.002 1.00 30.94 380 PRO A C 1
ATOM 2956 O O . PRO A 1 380 ? -1.555 -20.948 6.736 1.00 29.49 380 PRO A O 1
ATOM 2960 N N . SER A 1 381 ? -2.184 -18.869 6.408 1.00 31.92 381 SER A N 1
ATOM 2961 C CA . SER A 1 381 ? -2.255 -18.529 7.799 1.00 32.60 381 SER A CA 1
ATOM 2962 C C . SER A 1 381 ? -3.627 -18.668 8.442 1.00 31.70 381 SER A C 1
ATOM 2963 O O . SER A 1 381 ? -3.781 -18.369 9.589 1.00 32.42 381 SER A O 1
ATOM 2966 N N . PHE A 1 382 ? -4.605 -19.122 7.694 1.00 31.93 382 PHE A N 1
ATOM 2967 C CA . PHE A 1 382 ? -5.926 -19.257 8.221 1.00 32.30 382 PHE A CA 1
ATOM 2968 C C . PHE A 1 382 ? -6.023 -20.205 9.383 1.00 34.06 382 PHE A C 1
ATOM 2969 O O . PHE A 1 382 ? -5.473 -21.251 9.366 1.00 33.52 382 PHE A O 1
ATOM 2977 N N . GLU A 1 383 ? -6.784 -19.787 10.370 1.00 34.04 383 GLU A N 1
ATOM 2978 C CA . GLU A 1 383 ? -7.093 -20.574 11.543 1.00 35.00 383 GLU A CA 1
ATOM 2979 C C . GLU A 1 383 ? -8.524 -20.277 11.918 1.00 34.25 383 GLU A C 1
ATOM 2980 O O . GLU A 1 383 ? -8.907 -19.167 11.877 1.00 32.92 383 GLU A O 1
ATOM 2986 N N . LEU A 1 384 ? -9.280 -21.287 12.301 1.00 32.92 384 LEU A N 1
ATOM 2987 C CA . LEU A 1 384 ? -10.671 -21.154 12.727 1.00 32.42 384 LEU A CA 1
ATOM 2988 C C . LEU A 1 384 ? -10.701 -20.593 14.152 1.00 33.41 384 LEU A C 1
ATOM 2989 O O . LEU A 1 384 ? -10.219 -21.234 15.100 1.00 34.93 384 LEU A O 1
ATOM 2994 N N . LYS A 1 385 ? -11.257 -19.398 14.318 1.00 31.34 385 LYS A N 1
ATOM 2995 C CA . LYS A 1 385 ? -11.312 -18.741 15.631 1.00 32.80 385 LYS A CA 1
ATOM 2996 C C . LYS A 1 385 ? -12.719 -18.227 15.898 1.00 31.73 385 LYS A C 1
ATOM 2997 O O . LYS A 1 385 ? -12.996 -17.032 15.723 1.00 30.99 385 LYS A O 1
ATOM 3003 N N . PRO A 1 386 ? -13.615 -19.095 16.378 1.00 31.27 386 PRO A N 1
ATOM 3004 C CA . PRO A 1 386 ? -14.992 -18.669 16.647 1.00 31.73 386 PRO A CA 1
ATOM 3005 C C . PRO A 1 386 ? -15.068 -17.646 17.767 1.00 31.72 386 PRO A C 1
ATOM 3006 O O . PRO A 1 386 ? -14.365 -17.739 18.767 1.00 31.35 386 PRO A O 1
ATOM 3010 N N . ILE A 1 387 ? -15.973 -16.685 17.606 1.00 31.60 387 ILE A N 1
ATOM 3011 C CA . ILE A 1 387 ? -16.223 -15.737 18.682 1.00 32.06 387 ILE A CA 1
ATOM 3012 C C . ILE A 1 387 ? -16.718 -16.489 19.919 1.00 32.05 387 ILE A C 1
ATOM 3013 O O . ILE A 1 387 ? -17.534 -17.416 19.824 1.00 30.84 387 ILE A O 1
ATOM 3018 N N . GLU A 1 388 ? -16.212 -16.092 21.084 1.00 33.48 388 GLU A N 1
ATOM 3019 C CA . GLU A 1 388 ? -16.605 -16.689 22.360 1.00 37.77 388 GLU A CA 1
ATOM 3020 C C . GLU A 1 388 ? -17.858 -15.963 22.836 1.00 34.91 388 GLU A C 1
ATOM 3021 O O . GLU A 1 388 ? -17.798 -14.984 23.585 1.00 33.54 388 GLU A O 1
ATOM 3027 N N . SER A 1 389 ? -19.015 -16.456 22.404 1.00 33.76 389 SER A N 1
ATOM 3028 C CA . SER A 1 389 ? -20.257 -15.748 22.657 1.00 32.65 389 SER A CA 1
ATOM 3029 C C . SER A 1 389 ? -21.406 -16.708 22.445 1.00 32.95 389 SER A C 1
ATOM 3030 O O . SER A 1 389 ? -21.331 -17.594 21.597 1.00 31.99 389 SER A O 1
ATOM 3033 N N . THR A 1 390 ? -22.459 -16.548 23.239 1.00 32.97 390 THR A N 1
ATOM 3034 C CA . THR A 1 390 ? -23.721 -17.201 22.905 1.00 34.75 390 THR A CA 1
ATOM 3035 C C . THR A 1 390 ? -24.696 -16.241 22.244 1.00 34.28 390 THR A C 1
ATOM 3036 O O . THR A 1 390 ? -25.667 -16.690 21.645 1.00 34.09 390 THR A O 1
ATOM 3040 N N . PHE A 1 391 ? -24.457 -14.927 22.328 1.00 34.70 391 PHE A N 1
ATOM 3041 C CA . PHE A 1 391 ? -25.350 -13.982 21.689 1.00 35.97 391 PHE A CA 1
ATOM 3042 C C . PHE A 1 391 ? -25.055 -13.820 20.191 1.00 39.68 391 PHE A C 1
ATOM 3043 O O . PHE A 1 391 ? -25.980 -13.498 19.423 1.00 33.86 391 PHE A O 1
ATOM 3051 N N . VAL A 1 392 ? -23.809 -14.056 19.749 1.00 33.39 392 VAL A N 1
ATOM 3052 C CA . VAL A 1 392 ? -23.484 -13.973 18.327 1.00 31.67 392 VAL A CA 1
ATOM 3053 C C . VAL A 1 392 ? -22.665 -15.185 17.891 1.00 29.98 392 VAL A C 1
ATOM 3054 O O . VAL A 1 392 ? -22.018 -15.858 18.689 1.00 30.56 392 VAL A O 1
ATOM 3058 N N . TYR A 1 393 ? -22.700 -15.446 16.590 1.00 27.18 393 TYR A N 1
ATOM 3059 C CA . TYR A 1 393 ? -22.119 -16.645 16.012 1.00 27.34 393 TYR A CA 1
ATOM 3060 C C . TYR A 1 393 ? -21.269 -16.215 14.813 1.00 25.92 393 TYR A C 1
ATOM 3061 O O . TYR A 1 393 ? -21.780 -15.676 13.827 1.00 24.17 393 TYR A O 1
ATOM 3070 N N . GLY A 1 394 ? -19.963 -16.373 14.916 1.00 26.04 394 GLY A N 1
ATOM 3071 C CA . GLY A 1 394 ? -19.124 -15.876 13.852 1.00 26.18 394 GLY A CA 1
ATOM 3072 C C . GLY A 1 394 ? -17.681 -16.153 14.161 1.00 28.03 394 GLY A C 1
ATOM 3073 O O . GLY A 1 394 ? -17.354 -16.826 15.140 1.00 27.67 394 GLY A O 1
ATOM 3074 N N . LEU A 1 395 ? -16.824 -15.626 13.304 1.00 27.83 395 LEU A N 1
ATOM 3075 C CA . LEU A 1 395 ? -15.388 -15.774 13.452 1.00 28.75 395 LEU A CA 1
ATOM 3076 C C . LEU A 1 395 ? -14.741 -14.452 13.831 1.00 29.07 395 LEU A C 1
ATOM 3077 O O . LEU A 1 395 ? -15.165 -13.392 13.396 1.00 27.82 395 LEU A O 1
ATOM 3082 N N . LYS A 1 396 ? -13.668 -14.540 14.604 1.00 29.81 396 LYS A N 1
ATOM 3083 C CA . LYS A 1 396 ? -12.924 -13.357 15.012 1.00 31.23 396 LYS A CA 1
ATOM 3084 C C . LYS A 1 396 ? -11.975 -12.858 13.931 1.00 30.22 396 LYS A C 1
ATOM 3085 O O . LYS A 1 396 ? -11.627 -11.668 13.920 1.00 28.78 396 LYS A O 1
ATOM 3091 N N . GLU A 1 397 ? -11.519 -13.753 13.053 1.00 30.39 397 GLU A N 1
ATOM 3092 C CA . GLU A 1 397 ? -10.669 -13.399 11.927 1.00 30.34 397 GLU A CA 1
ATOM 3093 C C . GLU A 1 397 ? -10.971 -14.381 10.795 1.00 29.64 397 GLU A C 1
ATOM 3094 O O . GLU A 1 397 ? -11.541 -15.448 11.015 1.00 28.59 397 GLU A O 1
ATOM 3100 N N . LEU A 1 398 ? -10.617 -13.998 9.569 1.00 28.76 398 LEU A N 1
ATOM 3101 C CA . LEU A 1 398 ? -10.845 -14.882 8.425 1.00 27.77 398 LEU A CA 1
ATOM 3102 C C . LEU A 1 398 ? -9.816 -14.521 7.348 1.00 27.96 398 LEU A C 1
ATOM 3103 O O . LEU A 1 398 ? -10.060 -13.664 6.493 1.00 28.01 398 LEU A O 1
ATOM 3108 N N . LEU A 1 399 ? -8.650 -15.163 7.422 1.00 27.69 399 LEU A N 1
ATOM 3109 C CA . LEU A 1 399 ? -7.541 -14.803 6.545 1.00 28.87 399 LEU A CA 1
ATOM 3110 C C . LEU A 1 399 ? -7.725 -15.447 5.186 1.00 29.38 399 LEU A C 1
ATOM 3111 O O . LEU A 1 399 ? -7.837 -16.676 5.074 1.00 28.02 399 LEU A O 1
ATOM 3116 N N . ILE A 1 400 ? -7.751 -14.601 4.156 1.00 29.28 400 ILE A N 1
ATOM 3117 C CA . ILE A 1 400 ? -7.964 -15.005 2.778 1.00 28.21 400 ILE A CA 1
ATOM 3118 C C . ILE A 1 400 ? -6.782 -14.541 1.923 1.00 30.78 400 ILE A C 1
ATOM 3119 O O . ILE A 1 400 ? -6.250 -13.445 2.125 1.00 30.84 400 ILE A O 1
ATOM 3124 N N . ARG A 1 401 ? -6.414 -15.356 0.955 1.00 30.76 401 ARG A N 1
ATOM 3125 C CA . ARG A 1 401 ? -5.405 -15.063 -0.024 1.00 32.21 401 ARG A CA 1
ATOM 3126 C C . ARG A 1 401 ? -6.166 -14.704 -1.306 1.00 31.84 401 ARG A C 1
ATOM 3127 O O . ARG A 1 401 ? -6.992 -15.437 -1.764 1.00 31.68 401 ARG A O 1
ATOM 3135 N N . LYS A 1 402 ? -5.879 -13.544 -1.866 1.00 33.95 402 LYS A N 1
ATOM 3136 C CA . LYS A 1 402 ? -6.554 -13.046 -3.059 1.00 35.80 402 LYS A CA 1
ATOM 3137 C C . LYS A 1 402 ? -6.315 -13.800 -4.341 1.00 36.29 402 LYS A C 1
ATOM 3138 O O . LYS A 1 402 ? -7.187 -13.947 -5.107 1.00 35.65 402 LYS A O 1
ATOM 3144 N N . ASN A 1 403 ? -5.114 -14.266 -4.543 1.00 38.46 403 ASN A N 1
ATOM 3145 C CA . ASN A 1 403 ? -4.747 -15.000 -5.727 1.00 42.64 403 ASN A CA 1
ATOM 3146 C C . ASN A 1 403 ? -4.911 -14.273 -7.051 1.00 45.49 403 ASN A C 1
ATOM 3147 O O . ASN A 1 403 ? -5.318 -14.853 -8.027 1.00 46.14 403 ASN A O 1
ATOM 3152 N N . VAL A 1 404 ? -4.582 -13.005 -7.074 1.00 48.41 404 VAL A N 1
ATOM 3153 C CA . VAL A 1 404 ? -4.642 -12.267 -8.297 1.00 52.43 404 VAL A CA 1
ATOM 3154 C C . VAL A 1 404 ? -3.370 -12.596 -9.073 1.00 57.77 404 VAL A C 1
ATOM 3155 O O . VAL A 1 404 ? -3.418 -13.125 -10.158 1.00 57.26 404 VAL A O 1
ATOM 3159 N N . LYS B 1 19 ? -18.453 22.496 7.936 1.00 64.99 19 LYS B N 1
ATOM 3160 C CA . LYS B 1 19 ? -18.058 22.137 6.577 1.00 71.45 19 LYS B CA 1
ATOM 3161 C C . LYS B 1 19 ? -18.061 23.367 5.694 1.00 72.70 19 LYS B C 1
ATOM 3162 O O . LYS B 1 19 ? -17.002 23.861 5.298 1.00 67.15 19 LYS B O 1
ATOM 3168 N N . GLU B 1 20 ? -19.268 23.846 5.379 1.00 77.93 20 GLU B N 1
ATOM 3169 C CA . GLU B 1 20 ? -19.458 25.079 4.620 1.00 76.43 20 GLU B CA 1
ATOM 3170 C C . GLU B 1 20 ? -18.574 26.168 5.216 1.00 71.50 20 GLU B C 1
ATOM 3171 O O . GLU B 1 20 ? -18.102 27.055 4.503 1.00 66.58 20 GLU B O 1
ATOM 3177 N N . GLU B 1 21 ? -18.311 26.082 6.521 1.00 78.52 21 GLU B N 1
ATOM 3178 C CA . GLU B 1 21 ? -17.386 27.006 7.168 1.00 78.15 21 GLU B CA 1
ATOM 3179 C C . GLU B 1 21 ? -15.924 26.595 6.986 1.00 70.23 21 GLU B C 1
ATOM 3180 O O . GLU B 1 21 ? -15.046 27.463 6.984 1.00 63.12 21 GLU B O 1
ATOM 3186 N N . ARG B 1 22 ? -15.626 25.299 6.820 1.00 75.86 22 ARG B N 1
ATOM 3187 C CA . ARG B 1 22 ? -14.234 24.912 6.595 1.00 69.82 22 ARG B CA 1
ATOM 3188 C C . ARG B 1 22 ? -13.770 25.135 5.157 1.00 61.02 22 ARG B C 1
ATOM 3189 O O . ARG B 1 22 ? -12.557 25.257 4.939 1.00 57.68 22 ARG B O 1
ATOM 3197 N N . PHE B 1 23 ? -14.683 25.173 4.176 1.00 57.23 23 PHE B N 1
ATOM 3198 C CA . PHE B 1 23 ? -14.312 25.518 2.808 1.00 50.34 23 PHE B CA 1
ATOM 3199 C C . PHE B 1 23 ? -14.380 27.021 2.547 1.00 45.43 23 PHE B C 1
ATOM 3200 O O . PHE B 1 23 ? -14.226 27.440 1.396 1.00 41.21 23 PHE B O 1
ATOM 3208 N N . ASN B 1 24 ? -14.616 27.831 3.589 1.00 45.83 24 ASN B N 1
ATOM 3209 C CA . ASN B 1 24 ? -14.575 29.294 3.507 1.00 43.77 24 ASN B CA 1
ATOM 3210 C C . ASN B 1 24 ? -13.754 29.834 4.677 1.00 39.77 24 ASN B C 1
ATOM 3211 O O . ASN B 1 24 ? -14.309 30.289 5.688 1.00 39.22 24 ASN B O 1
ATOM 3216 N N . PRO B 1 25 ? -12.425 29.805 4.573 1.00 37.61 25 PRO B N 1
ATOM 3217 C CA . PRO B 1 25 ? -11.590 30.549 5.528 1.00 34.54 25 PRO B CA 1
ATOM 3218 C C . PRO B 1 25 ? -11.419 32.027 5.159 1.00 32.81 25 PRO B C 1
ATOM 3219 O O . PRO B 1 25 ? -10.773 32.787 5.904 1.00 33.01 25 PRO B O 1
ATOM 3223 N N . PHE B 1 26 ? -12.054 32.472 4.079 1.00 32.91 26 PHE B N 1
ATOM 3224 C CA . PHE B 1 26 ? -11.743 33.765 3.479 1.00 32.62 26 PHE B CA 1
ATOM 3225 C C . PHE B 1 26 ? -12.384 34.925 4.228 1.00 33.44 26 PHE B C 1
ATOM 3226 O O . PHE B 1 26 ? -11.801 36.012 4.273 1.00 31.71 26 PHE B O 1
ATOM 3234 N N . SER B 1 27 ? -13.577 34.721 4.786 1.00 35.49 27 SER B N 1
ATOM 3235 C CA . SER B 1 27 ? -14.184 35.736 5.641 1.00 38.53 27 SER B CA 1
ATOM 3236 C C . SER B 1 27 ? -13.270 36.059 6.813 1.00 36.40 27 SER B C 1
ATOM 3237 O O . SER B 1 27 ? -13.015 37.229 7.116 1.00 36.97 27 SER B O 1
ATOM 3240 N N . TRP B 1 28 ? -12.749 35.023 7.470 1.00 35.62 28 TRP B N 1
ATOM 3241 C CA . TRP B 1 28 ? -11.765 35.216 8.528 1.00 35.21 28 TRP B CA 1
ATOM 3242 C C . TRP B 1 28 ? -10.520 35.935 8.014 1.00 33.88 28 TRP B C 1
ATOM 3243 O O . TRP B 1 28 ? -10.015 36.854 8.662 1.00 34.84 28 TRP B O 1
ATOM 3254 N N . TYR B 1 29 ? -10.006 35.536 6.846 1.00 32.31 29 TYR B N 1
ATOM 3255 C CA . TYR B 1 29 ? -8.808 36.193 6.342 1.00 31.45 29 TYR B CA 1
ATOM 3256 C C . TYR B 1 29 ? -9.050 37.690 6.210 1.00 31.38 29 TYR B C 1
ATOM 3257 O O . TYR B 1 29 ? -8.201 38.514 6.590 1.00 30.99 29 TYR B O 1
ATOM 3266 N N . GLU B 1 30 ? -10.206 38.051 5.662 1.00 31.90 30 GLU B N 1
ATOM 3267 C CA . GLU B 1 30 ? -10.520 39.441 5.411 1.00 34.29 30 GLU B CA 1
ATOM 3268 C C . GLU B 1 30 ? -10.592 40.217 6.722 1.00 34.39 30 GLU B C 1
ATOM 3269 O O . GLU B 1 30 ? -10.069 41.330 6.819 1.00 34.66 30 GLU B O 1
ATOM 3275 N N . GLU B 1 31 ? -11.221 39.628 7.742 1.00 35.90 31 GLU B N 1
ATOM 3276 C CA . GLU B 1 31 ? -11.245 40.236 9.069 1.00 39.63 31 GLU B CA 1
ATOM 3277 C C . GLU B 1 31 ? -9.822 40.510 9.555 1.00 38.40 31 GLU B C 1
ATOM 3278 O O . GLU B 1 31 ? -9.502 41.625 9.982 1.00 38.55 31 GLU B O 1
ATOM 3284 N N . MET B 1 32 ? -8.944 39.505 9.454 1.00 35.55 32 MET B N 1
ATOM 3285 C CA . MET B 1 32 ? -7.559 39.663 9.883 1.00 35.06 32 MET B CA 1
ATOM 3286 C C . MET B 1 32 ? -6.810 40.720 9.066 1.00 33.89 32 MET B C 1
ATOM 3287 O O . MET B 1 32 ? -6.083 41.531 9.640 1.00 33.11 32 MET B O 1
ATOM 3292 N N . ARG B 1 33 ? -6.968 40.742 7.736 1.00 33.07 33 ARG B N 1
ATOM 3293 C CA . ARG B 1 33 ? -6.235 41.729 6.934 1.00 32.52 33 ARG B CA 1
ATOM 3294 C C . ARG B 1 33 ? -6.612 43.156 7.327 1.00 35.34 33 ARG B C 1
ATOM 3295 O O . ARG B 1 33 ? -5.771 44.058 7.273 1.00 34.04 33 ARG B O 1
ATOM 3303 N N . ASN B 1 34 ? -7.864 43.371 7.713 1.00 37.35 34 ASN B N 1
ATOM 3304 C CA . ASN B 1 34 ? -8.380 44.706 7.949 1.00 39.95 34 ASN B CA 1
ATOM 3305 C C . ASN B 1 34 ? -8.146 45.199 9.375 1.00 39.55 34 ASN B C 1
ATOM 3306 O O . ASN B 1 34 ? -8.185 46.408 9.594 1.00 40.53 34 ASN B O 1
ATOM 3311 N N . THR B 1 35 ? -7.872 44.307 10.338 1.00 37.52 35 THR B N 1
ATOM 3312 C CA . THR B 1 35 ? -7.716 44.673 11.740 1.00 38.47 35 THR B CA 1
ATOM 3313 C C . THR B 1 35 ? -6.356 44.320 12.328 1.00 41.50 35 THR B C 1
ATOM 3314 O O . THR B 1 35 ? -5.873 45.056 13.199 1.00 42.05 35 THR B O 1
ATOM 3318 N N . ALA B 1 36 ? -5.713 43.218 11.871 1.00 35.27 36 ALA B N 1
ATOM 3319 C CA . ALA B 1 36 ? -4.467 42.754 12.458 1.00 32.85 36 ALA B CA 1
ATOM 3320 C C . ALA B 1 36 ? -3.718 41.891 11.447 1.00 30.25 36 ALA B C 1
ATOM 3321 O O . ALA B 1 36 ? -3.737 40.657 11.567 1.00 29.68 36 ALA B O 1
ATOM 3323 N N . PRO B 1 37 ? -3.097 42.495 10.422 1.00 29.23 37 PRO B N 1
ATOM 3324 C CA . PRO B 1 37 ? -2.519 41.684 9.341 1.00 28.27 37 PRO B CA 1
ATOM 3325 C C . PRO B 1 37 ? -1.302 40.888 9.771 1.00 25.74 37 PRO B C 1
ATOM 3326 O O . PRO B 1 37 ? -0.973 39.866 9.135 1.00 24.48 37 PRO B O 1
ATOM 3330 N N . VAL B 1 38 ? -0.619 41.334 10.823 1.00 26.31 38 VAL B N 1
ATOM 3331 C CA . VAL B 1 38 ? 0.464 40.599 11.438 1.00 26.05 38 VAL B CA 1
ATOM 3332 C C . VAL B 1 38 ? 0.071 40.435 12.888 1.00 26.77 38 VAL B C 1
ATOM 3333 O O . VAL B 1 38 ? -0.006 41.431 13.615 1.00 26.96 38 VAL B O 1
ATOM 3337 N N . GLN B 1 39 ? -0.159 39.197 13.334 1.00 26.83 39 GLN B N 1
ATOM 3338 C CA . GLN B 1 39 ? -0.508 39.102 14.743 1.00 28.66 39 GLN B CA 1
ATOM 3339 C C . GLN B 1 39 ? -0.118 37.781 15.341 1.00 28.68 39 GLN B C 1
ATOM 3340 O O . GLN B 1 39 ? -0.160 36.730 14.696 1.00 26.60 39 GLN B O 1
ATOM 3346 N N . TRP B 1 40 ? 0.195 37.877 16.614 1.00 28.61 40 TRP B N 1
ATOM 3347 C CA . TRP B 1 40 ? 0.742 36.804 17.403 1.00 29.38 40 TRP B CA 1
ATOM 3348 C C . TRP B 1 40 ? -0.391 35.913 17.869 1.00 31.68 40 TRP B C 1
ATOM 3349 O O . TRP B 1 40 ? -1.468 36.393 18.219 1.00 32.50 40 TRP B O 1
ATOM 3360 N N . ASP B 1 41 ? -0.152 34.612 17.833 1.00 30.95 41 ASP B N 1
ATOM 3361 C CA . ASP B 1 41 ? -1.095 33.610 18.314 1.00 34.02 41 ASP B CA 1
ATOM 3362 C C . ASP B 1 41 ? -0.446 32.978 19.534 1.00 35.11 41 ASP B C 1
ATOM 3363 O O . ASP B 1 41 ? 0.528 32.230 19.410 1.00 34.51 41 ASP B O 1
ATOM 3368 N N . GLU B 1 42 ? -0.972 33.297 20.716 1.00 37.25 42 GLU B N 1
ATOM 3369 C CA . GLU B 1 42 ? -0.347 32.807 21.943 1.00 38.75 42 GLU B CA 1
ATOM 3370 C C . GLU B 1 42 ? -0.445 31.291 22.019 1.00 39.66 42 GLU B C 1
ATOM 3371 O O . GLU B 1 42 ? 0.537 30.609 22.341 1.00 39.65 42 GLU B O 1
ATOM 3377 N N . GLU B 1 43 ? -1.599 30.743 21.658 1.00 41.31 43 GLU B N 1
ATOM 3378 C CA . GLU B 1 43 ? -1.801 29.305 21.788 1.00 45.30 43 GLU B CA 1
ATOM 3379 C C . GLU B 1 43 ? -0.875 28.527 20.862 1.00 43.93 43 GLU B C 1
ATOM 3380 O O . GLU B 1 43 ? -0.244 27.554 21.288 1.00 45.30 43 GLU B O 1
ATOM 3386 N N . ARG B 1 44 ? -0.783 28.934 19.593 1.00 41.43 44 ARG B N 1
ATOM 3387 C CA . ARG B 1 44 ? 0.071 28.253 18.633 1.00 39.63 44 ARG B CA 1
ATOM 3388 C C . ARG B 1 44 ? 1.508 28.758 18.642 1.00 36.02 44 ARG B C 1
ATOM 3389 O O . ARG B 1 44 ? 2.373 28.108 18.044 1.00 33.60 44 ARG B O 1
ATOM 3397 N N . GLN B 1 45 ? 1.772 29.895 19.293 1.00 35.95 45 GLN B N 1
ATOM 3398 C CA . GLN B 1 45 ? 3.113 30.489 19.388 1.00 34.44 45 GLN B CA 1
ATOM 3399 C C . GLN B 1 45 ? 3.696 30.799 18.003 1.00 31.73 45 GLN B C 1
ATOM 3400 O O . GLN B 1 45 ? 4.834 30.474 17.688 1.00 29.25 45 GLN B O 1
ATOM 3406 N N . VAL B 1 46 ? 2.925 31.493 17.185 1.00 30.09 46 VAL B N 1
ATOM 3407 C CA . VAL B 1 46 ? 3.391 31.867 15.864 1.00 29.57 46 VAL B CA 1
ATOM 3408 C C . VAL B 1 46 ? 2.868 33.248 15.539 1.00 27.85 46 VAL B C 1
ATOM 3409 O O . VAL B 1 46 ? 1.802 33.658 16.002 1.00 27.67 46 VAL B O 1
ATOM 3413 N N . TRP B 1 47 ? 3.609 33.937 14.704 1.00 25.78 47 TRP B N 1
ATOM 3414 C CA . TRP B 1 47 ? 3.113 35.127 14.005 1.00 25.12 47 TRP B CA 1
ATOM 3415 C C . TRP B 1 47 ? 2.404 34.725 12.720 1.00 25.45 47 TRP B C 1
ATOM 3416 O O . TRP B 1 47 ? 3.045 34.278 11.769 1.00 24.79 47 TRP B O 1
ATOM 3427 N N . ASP B 1 48 ? 1.123 34.994 12.631 1.00 25.27 48 ASP B N 1
ATOM 3428 C CA . ASP B 1 48 ? 0.359 34.826 11.427 1.00 25.32 48 ASP B CA 1
ATOM 3429 C C . ASP B 1 48 ? 0.470 36.135 10.630 1.00 25.09 48 ASP B C 1
ATOM 3430 O O . ASP B 1 48 ? 0.384 37.209 11.190 1.00 24.52 48 ASP B O 1
ATOM 3435 N N . VAL B 1 49 ? 0.647 36.005 9.325 1.00 24.62 49 VAL B N 1
ATOM 3436 C CA . VAL B 1 49 ? 0.817 37.117 8.395 1.00 22.73 49 VAL B CA 1
ATOM 3437 C C . VAL B 1 49 ? -0.181 36.958 7.247 1.00 23.00 49 VAL B C 1
ATOM 3438 O O . VAL B 1 49 ? -0.177 35.934 6.538 1.00 22.88 49 VAL B O 1
ATOM 3442 N N . PHE B 1 50 ? -1.032 37.965 7.067 1.00 22.46 50 PHE B N 1
ATOM 3443 C CA . PHE B 1 50 ? -2.234 37.866 6.257 1.00 23.73 50 PHE B CA 1
ATOM 3444 C C . PHE B 1 50 ? -2.274 38.793 5.043 1.00 23.51 50 PHE B C 1
ATOM 3445 O O . PHE B 1 50 ? -3.036 38.511 4.115 1.00 23.62 50 PHE B O 1
ATOM 3453 N N . HIS B 1 51 ? -1.542 39.908 5.032 1.00 22.65 51 HIS B N 1
ATOM 3454 C CA . HIS B 1 51 ? -1.606 40.809 3.884 1.00 23.88 51 HIS B CA 1
ATOM 3455 C C . HIS B 1 51 ? -0.546 40.472 2.835 1.00 23.00 51 HIS B C 1
ATOM 3456 O O . HIS B 1 51 ? 0.485 39.860 3.123 1.00 22.32 51 HIS B O 1
ATOM 3463 N N . TYR B 1 52 ? -0.826 40.857 1.595 1.00 22.35 52 TYR B N 1
ATOM 3464 C CA . TYR B 1 52 ? 0.024 40.409 0.496 1.00 23.06 52 TYR B CA 1
ATOM 3465 C C . TYR B 1 52 ? 1.466 40.859 0.712 1.00 23.39 52 TYR B C 1
ATOM 3466 O O . TYR B 1 52 ? 2.399 40.071 0.544 1.00 21.15 52 TYR B O 1
ATOM 3475 N N . ASP B 1 53 ? 1.675 42.134 1.044 1.00 23.29 53 ASP B N 1
ATOM 3476 C CA . ASP B 1 53 ? 3.043 42.635 1.205 1.00 24.96 53 ASP B CA 1
ATOM 3477 C C . ASP B 1 53 ? 3.803 41.877 2.282 1.00 23.90 53 ASP B C 1
ATOM 3478 O O . ASP B 1 53 ? 4.999 41.626 2.119 1.00 23.60 53 ASP B O 1
ATOM 3483 N N . GLY B 1 54 ? 3.138 41.506 3.384 1.00 22.72 54 GLY B N 1
ATOM 3484 C CA . GLY B 1 54 ? 3.814 40.736 4.416 1.00 23.45 54 GLY B CA 1
ATOM 3485 C C . GLY B 1 54 ? 4.153 39.319 3.974 1.00 23.11 54 GLY B C 1
ATOM 3486 O O . GLY B 1 54 ? 5.255 38.816 4.241 1.00 22.24 54 GLY B O 1
ATOM 3487 N N . VAL B 1 55 ? 3.214 38.660 3.286 1.00 22.84 55 VAL B N 1
ATOM 3488 C CA . VAL B 1 55 ? 3.443 37.293 2.807 1.00 22.56 55 VAL B CA 1
ATOM 3489 C C . VAL B 1 55 ? 4.557 37.289 1.772 1.00 23.51 55 VAL B C 1
ATOM 3490 O O . VAL B 1 55 ? 5.428 36.415 1.761 1.00 23.80 55 VAL B O 1
ATOM 3494 N N . LYS B 1 56 ? 4.535 38.252 0.859 1.00 22.89 56 LYS B N 1
ATOM 3495 C CA . LYS B 1 56 ? 5.611 38.317 -0.130 1.00 25.08 56 LYS B CA 1
ATOM 3496 C C . LYS B 1 56 ? 6.976 38.533 0.540 1.00 26.04 56 LYS B C 1
ATOM 3497 O O . LYS B 1 56 ? 7.960 37.866 0.190 1.00 26.42 56 LYS B O 1
ATOM 3503 N N . GLU B 1 57 ? 7.059 39.428 1.533 1.00 25.10 57 GLU B N 1
ATOM 3504 C CA . GLU B 1 57 ? 8.336 39.600 2.223 1.00 27.25 57 GLU B CA 1
ATOM 3505 C C . GLU B 1 57 ? 8.751 38.339 2.989 1.00 26.43 57 GLU B C 1
ATOM 3506 O O . GLU B 1 57 ? 9.929 37.977 3.015 1.00 25.90 57 GLU B O 1
ATOM 3512 N N . VAL B 1 58 ? 7.813 37.664 3.642 1.00 25.66 58 VAL B N 1
ATOM 3513 C CA . VAL B 1 58 ? 8.198 36.481 4.414 1.00 25.83 58 VAL B CA 1
ATOM 3514 C C . VAL B 1 58 ? 8.751 35.393 3.491 1.00 26.24 58 VAL B C 1
ATOM 3515 O O . VAL B 1 58 ? 9.657 34.641 3.870 1.00 26.46 58 VAL B O 1
ATOM 3519 N N . LEU B 1 59 ? 8.176 35.255 2.294 1.00 26.47 59 LEU B N 1
ATOM 3520 C CA . LEU B 1 59 ? 8.635 34.223 1.352 1.00 30.66 59 LEU B CA 1
ATOM 3521 C C . LEU B 1 59 ? 9.896 34.632 0.601 1.00 28.94 59 LEU B C 1
ATOM 3522 O O . LEU B 1 59 ? 10.713 33.782 0.266 1.00 29.76 59 LEU B O 1
ATOM 3527 N N . GLU B 1 60 ? 10.063 35.913 0.326 1.00 28.24 60 GLU B N 1
ATOM 3528 C CA . GLU B 1 60 ? 11.177 36.384 -0.508 1.00 29.23 60 GLU B CA 1
ATOM 3529 C C . GLU B 1 60 ? 12.459 36.574 0.289 1.00 29.17 60 GLU B C 1
ATOM 3530 O O . GLU B 1 60 ? 13.554 36.344 -0.236 1.00 27.62 60 GLU B O 1
ATOM 3536 N N . GLN B 1 61 ? 12.352 37.077 1.526 1.00 26.55 61 GLN B N 1
ATOM 3537 C CA . GLN B 1 61 ? 13.540 37.525 2.254 1.00 26.77 61 GLN B CA 1
ATOM 3538 C C . GLN B 1 61 ? 14.204 36.337 2.930 1.00 27.39 61 GLN B C 1
ATOM 3539 O O . GLN B 1 61 ? 14.128 36.129 4.140 1.00 26.65 61 GLN B O 1
ATOM 3545 N N . LYS B 1 62 ? 14.928 35.571 2.114 1.00 28.72 62 LYS B N 1
ATOM 3546 C CA . LYS B 1 62 ? 15.634 34.399 2.605 1.00 29.54 62 LYS B CA 1
ATOM 3547 C C . LYS B 1 62 ? 16.680 34.729 3.664 1.00 29.14 62 LYS B C 1
ATOM 3548 O O . LYS B 1 62 ? 17.091 33.831 4.401 1.00 29.65 62 LYS B O 1
ATOM 3554 N N . ASN B 1 63 ? 17.182 35.957 3.717 1.00 28.82 63 ASN B N 1
ATOM 3555 C CA . ASN B 1 63 ? 18.143 36.295 4.759 1.00 29.79 63 ASN B CA 1
ATOM 3556 C C . ASN B 1 63 ? 17.475 36.695 6.073 1.00 29.86 63 ASN B C 1
ATOM 3557 O O . ASN B 1 63 ? 18.162 36.888 7.069 1.00 31.80 63 ASN B O 1
ATOM 3562 N N . ILE B 1 64 ? 16.162 36.865 6.084 1.00 27.97 64 ILE B N 1
ATOM 3563 C CA . ILE B 1 64 ? 15.448 37.175 7.295 1.00 28.43 64 ILE B CA 1
ATOM 3564 C C . ILE B 1 64 ? 14.597 36.009 7.776 1.00 28.17 64 ILE B C 1
ATOM 3565 O O . ILE B 1 64 ? 14.499 35.801 8.989 1.00 27.78 64 ILE B O 1
ATOM 3570 N N . PHE B 1 65 ? 14.053 35.196 6.863 1.00 27.36 65 PHE B N 1
ATOM 3571 C CA . PHE B 1 65 ? 13.074 34.161 7.178 1.00 27.95 65 PHE B CA 1
ATOM 3572 C C . PHE B 1 65 ? 13.582 32.850 6.579 1.00 28.93 65 PHE B C 1
ATOM 3573 O O . PHE B 1 65 ? 13.571 32.676 5.345 1.00 28.96 65 PHE B O 1
ATOM 3581 N N . SER B 1 66 ? 14.014 31.945 7.459 1.00 30.08 66 SER B N 1
ATOM 3582 C CA . SER B 1 66 ? 14.579 30.638 7.125 1.00 33.60 66 SER B CA 1
ATOM 3583 C C . SER B 1 66 ? 13.523 29.546 7.087 1.00 33.94 66 SER B C 1
ATOM 3584 O O . SER B 1 66 ? 12.413 29.696 7.589 1.00 32.10 66 SER B O 1
ATOM 3587 N N . SER B 1 67 ? 13.933 28.392 6.567 1.00 35.72 67 SER B N 1
ATOM 3588 C CA . SER B 1 67 ? 13.089 27.204 6.561 1.00 40.82 67 SER B CA 1
ATOM 3589 C C . SER B 1 67 ? 12.695 26.734 7.959 1.00 43.37 67 SER B C 1
ATOM 3590 O O . SER B 1 67 ? 13.459 26.850 8.919 1.00 43.83 67 SER B O 1
ATOM 3593 N N . ASP B 1 68 ? 11.473 26.211 8.038 1.00 45.81 68 ASP B N 1
ATOM 3594 C CA . ASP B 1 68 ? 10.964 25.345 9.110 1.00 55.99 68 ASP B CA 1
ATOM 3595 C C . ASP B 1 68 ? 10.195 26.159 10.179 1.00 51.44 68 ASP B C 1
ATOM 3596 O O . ASP B 1 68 ? 9.228 25.679 10.811 1.00 53.13 68 ASP B O 1
ATOM 3601 N N . GLY B 1 81 ? 13.062 16.179 5.071 1.00 70.27 81 GLY B N 1
ATOM 3602 C CA . GLY B 1 81 ? 13.905 16.302 6.244 1.00 73.64 81 GLY B CA 1
ATOM 3603 C C . GLY B 1 81 ? 15.112 17.162 5.933 1.00 72.60 81 GLY B C 1
ATOM 3604 O O . GLY B 1 81 ? 15.125 18.364 6.190 1.00 74.77 81 GLY B O 1
ATOM 3605 N N . THR B 1 82 ? 16.134 16.532 5.365 1.00 71.37 82 THR B N 1
ATOM 3606 C CA . THR B 1 82 ? 17.292 17.228 4.828 1.00 69.16 82 THR B CA 1
ATOM 3607 C C . THR B 1 82 ? 17.095 17.620 3.366 1.00 64.25 82 THR B C 1
ATOM 3608 O O . THR B 1 82 ? 18.085 17.830 2.646 1.00 63.67 82 THR B O 1
ATOM 3612 N N . SER B 1 83 ? 15.845 17.715 2.910 1.00 55.00 83 SER B N 1
ATOM 3613 C CA . SER B 1 83 ? 15.579 17.860 1.490 1.00 46.45 83 SER B CA 1
ATOM 3614 C C . SER B 1 83 ? 15.665 19.307 1.044 1.00 39.56 83 SER B C 1
ATOM 3615 O O . SER B 1 83 ? 15.725 20.245 1.844 1.00 39.30 83 SER B O 1
ATOM 3618 N N . LEU B 1 84 ? 15.681 19.461 -0.277 1.00 36.44 84 LEU B N 1
ATOM 3619 C CA . LEU B 1 84 ? 15.698 20.738 -0.949 1.00 35.35 84 LEU B CA 1
ATOM 3620 C C . LEU B 1 84 ? 14.842 21.796 -0.259 1.00 34.08 84 LEU B C 1
ATOM 3621 O O . LEU B 1 84 ? 15.301 22.916 -0.051 1.00 32.32 84 LEU B O 1
ATOM 3626 N N . ILE B 1 85 ? 13.612 21.440 0.130 1.00 33.25 85 ILE B N 1
ATOM 3627 C CA . ILE B 1 85 ? 12.645 22.431 0.601 1.00 33.10 85 ILE B CA 1
ATOM 3628 C C . ILE B 1 85 ? 12.952 22.968 1.987 1.00 34.10 85 ILE B C 1
ATOM 3629 O O . ILE B 1 85 ? 12.370 23.992 2.369 1.00 33.21 85 ILE B O 1
ATOM 3634 N N . ASN B 1 86 ? 13.874 22.334 2.727 1.00 36.04 86 ASN B N 1
ATOM 3635 C CA . ASN B 1 86 ? 14.193 22.681 4.107 1.00 38.59 86 ASN B CA 1
ATOM 3636 C C . ASN B 1 86 ? 15.607 23.175 4.286 1.00 38.71 86 ASN B C 1
ATOM 3637 O O . ASN B 1 86 ? 16.035 23.355 5.426 1.00 38.06 86 ASN B O 1
ATOM 3642 N N . ILE B 1 87 ? 16.369 23.334 3.222 1.00 38.93 87 ILE B N 1
ATOM 3643 C CA . ILE B 1 87 ? 17.766 23.713 3.369 1.00 40.79 87 ILE B CA 1
ATOM 3644 C C . ILE B 1 87 ? 17.888 25.165 2.960 1.00 40.00 87 ILE B C 1
ATOM 3645 O O . ILE B 1 87 ? 17.213 25.638 2.040 1.00 37.84 87 ILE B O 1
ATOM 3650 N N . ASP B 1 88 ? 18.750 25.871 3.646 1.00 41.23 88 ASP B N 1
ATOM 3651 C CA . ASP B 1 88 ? 18.900 27.298 3.453 1.00 42.62 88 ASP B CA 1
ATOM 3652 C C . ASP B 1 88 ? 20.126 27.578 2.620 1.00 43.00 88 ASP B C 1
ATOM 3653 O O . ASP B 1 88 ? 20.967 26.703 2.422 1.00 42.69 88 ASP B O 1
ATOM 3658 N N . PRO B 1 89 ? 20.252 28.804 2.079 1.00 42.73 89 PRO B N 1
ATOM 3659 C CA . PRO B 1 89 ? 21.529 29.238 1.518 1.00 46.38 89 PRO B CA 1
ATOM 3660 C C . PRO B 1 89 ? 22.617 29.118 2.560 1.00 47.74 89 PRO B C 1
ATOM 3661 O O . PRO B 1 89 ? 22.350 29.321 3.752 1.00 48.76 89 PRO B O 1
ATOM 3665 N N . PRO B 1 90 ? 23.837 28.825 2.128 1.00 48.20 90 PRO B N 1
ATOM 3666 C CA . PRO B 1 90 ? 24.273 28.712 0.735 1.00 49.38 90 PRO B CA 1
ATOM 3667 C C . PRO B 1 90 ? 24.079 27.332 0.074 1.00 45.34 90 PRO B C 1
ATOM 3668 O O . PRO B 1 90 ? 24.308 27.195 -1.127 1.00 44.40 90 PRO B O 1
ATOM 3672 N N . LYS B 1 91 ? 23.681 26.314 0.831 1.00 45.10 91 LYS B N 1
ATOM 3673 C CA . LYS B 1 91 ? 23.582 24.980 0.242 1.00 46.03 91 LYS B CA 1
ATOM 3674 C C . LYS B 1 91 ? 22.383 24.827 -0.695 1.00 41.89 91 LYS B C 1
ATOM 3675 O O . LYS B 1 91 ? 22.430 24.005 -1.622 1.00 38.55 91 LYS B O 1
ATOM 3681 N N . HIS B 1 92 ? 21.327 25.576 -0.519 1.00 38.84 92 HIS B N 1
ATOM 3682 C CA . HIS B 1 92 ? 20.177 25.425 -1.370 1.00 37.09 92 HIS B CA 1
ATOM 3683 C C . HIS B 1 92 ? 20.419 25.675 -2.853 1.00 35.23 92 HIS B C 1
ATOM 3684 O O . HIS B 1 92 ? 19.905 24.999 -3.694 1.00 32.61 92 HIS B O 1
ATOM 3691 N N . ALA B 1 93 ? 21.210 26.673 -3.127 1.00 34.25 93 ALA B N 1
ATOM 3692 C CA . ALA B 1 93 ? 21.533 27.073 -4.479 1.00 35.60 93 ALA B CA 1
ATOM 3693 C C . ALA B 1 93 ? 22.112 25.967 -5.351 1.00 35.11 93 ALA B C 1
ATOM 3694 O O . ALA B 1 93 ? 21.657 25.781 -6.415 1.00 34.15 93 ALA B O 1
ATOM 3696 N N . GLU B 1 94 ? 23.111 25.255 -4.857 1.00 36.60 94 GLU B N 1
ATOM 3697 C CA . GLU B 1 94 ? 23.732 24.184 -5.576 1.00 39.20 94 GLU B CA 1
ATOM 3698 C C . GLU B 1 94 ? 22.759 23.057 -5.859 1.00 35.70 94 GLU B C 1
ATOM 3699 O O . GLU B 1 94 ? 22.711 22.566 -6.941 1.00 35.58 94 GLU B O 1
ATOM 3705 N N . MET B 1 95 ? 21.998 22.674 -4.791 1.00 34.76 95 MET B N 1
ATOM 3706 C CA . MET B 1 95 ? 21.080 21.565 -5.002 1.00 33.88 95 MET B CA 1
ATOM 3707 C C . MET B 1 95 ? 20.013 21.943 -6.024 1.00 32.53 95 MET B C 1
ATOM 3708 O O . MET B 1 95 ? 19.734 21.183 -6.961 1.00 29.43 95 MET B O 1
ATOM 3713 N N . ARG B 1 96 ? 19.429 23.131 -5.882 1.00 31.31 96 ARG B N 1
ATOM 3714 C CA . ARG B 1 96 ? 18.381 23.560 -6.810 1.00 31.52 96 ARG B CA 1
ATOM 3715 C C . ARG B 1 96 ? 18.913 23.658 -8.224 1.00 31.22 96 ARG B C 1
ATOM 3716 O O . ARG B 1 96 ? 18.204 23.322 -9.178 1.00 29.41 96 ARG B O 1
ATOM 3724 N N . ALA B 1 97 ? 20.170 24.095 -8.383 1.00 31.61 97 ALA B N 1
ATOM 3725 C CA . ALA B 1 97 ? 20.769 24.167 -9.719 1.00 32.73 97 ALA B CA 1
ATOM 3726 C C . ALA B 1 97 ? 20.896 22.785 -10.351 1.00 31.59 97 ALA B C 1
ATOM 3727 O O . ALA B 1 97 ? 20.711 22.630 -11.563 1.00 32.35 97 ALA B O 1
ATOM 3729 N N . LEU B 1 98 ? 21.210 21.772 -9.549 1.00 31.47 98 LEU B N 1
ATOM 3730 C CA . LEU B 1 98 ? 21.265 20.409 -10.067 1.00 31.67 98 LEU B CA 1
ATOM 3731 C C . LEU B 1 98 ? 19.875 19.873 -10.428 1.00 29.98 98 LEU B C 1
ATOM 3732 O O . LEU B 1 98 ? 19.673 19.342 -11.528 1.00 30.66 98 LEU B O 1
ATOM 3737 N N . VAL B 1 99 ? 18.896 19.997 -9.522 1.00 29.51 99 VAL B N 1
ATOM 3738 C CA . VAL B 1 99 ? 17.594 19.427 -9.829 1.00 29.36 99 VAL B CA 1
ATOM 3739 C C . VAL B 1 99 ? 16.884 20.223 -10.912 1.00 29.62 99 VAL B C 1
ATOM 3740 O O . VAL B 1 99 ? 16.097 19.641 -11.678 1.00 29.30 99 VAL B O 1
ATOM 3744 N N . ASN B 1 100 ? 17.231 21.498 -11.104 1.00 29.18 100 ASN B N 1
ATOM 3745 C CA . ASN B 1 100 ? 16.629 22.257 -12.198 1.00 30.55 100 ASN B CA 1
ATOM 3746 C C . ASN B 1 100 ? 16.855 21.595 -13.554 1.00 30.65 100 ASN B C 1
ATOM 3747 O O . ASN B 1 100 ? 16.041 21.767 -14.469 1.00 30.96 100 ASN B O 1
ATOM 3752 N N . LYS B 1 101 ? 17.953 20.861 -13.709 1.00 30.92 101 LYS B N 1
ATOM 3753 C CA . LYS B 1 101 ? 18.267 20.247 -14.998 1.00 33.06 101 LYS B CA 1
ATOM 3754 C C . LYS B 1 101 ? 17.228 19.211 -15.392 1.00 32.50 101 LYS B C 1
ATOM 3755 O O . LYS B 1 101 ? 17.037 18.967 -16.580 1.00 33.54 101 LYS B O 1
ATOM 3761 N N . ALA B 1 102 ? 16.490 18.700 -14.458 1.00 32.30 102 ALA B N 1
ATOM 3762 C CA . ALA B 1 102 ? 15.488 17.730 -14.748 1.00 31.81 102 ALA B CA 1
ATOM 3763 C C . ALA B 1 102 ? 14.150 18.365 -15.124 1.00 31.58 102 ALA B C 1
ATOM 3764 O O . ALA B 1 102 ? 13.238 17.684 -15.502 1.00 31.43 102 ALA B O 1
ATOM 3766 N N . PHE B 1 103 ? 14.067 19.678 -15.046 1.00 31.93 103 PHE B N 1
ATOM 3767 C CA . PHE B 1 103 ? 12.823 20.398 -15.302 1.00 32.64 103 PHE B CA 1
ATOM 3768 C C . PHE B 1 103 ? 12.984 21.474 -16.366 1.00 35.09 103 PHE B C 1
ATOM 3769 O O . PHE B 1 103 ? 12.166 22.363 -16.433 1.00 32.45 103 PHE B O 1
ATOM 3777 N N . THR B 1 104 ? 14.028 21.401 -17.193 1.00 36.35 104 THR B N 1
ATOM 3778 C CA . THR B 1 104 ? 14.162 22.299 -18.332 1.00 40.13 104 THR B CA 1
ATOM 3779 C C . THR B 1 104 ? 13.029 22.063 -19.329 1.00 41.16 104 THR B C 1
ATOM 3780 O O . THR B 1 104 ? 12.460 20.976 -19.372 1.00 39.89 104 THR B O 1
ATOM 3784 N N . PRO B 1 105 ? 12.694 23.074 -20.141 1.00 41.75 105 PRO B N 1
ATOM 3785 C CA . PRO B 1 105 ? 11.729 22.847 -21.228 1.00 43.93 105 PRO B CA 1
ATOM 3786 C C . PRO B 1 105 ? 12.108 21.692 -22.128 1.00 45.97 105 PRO B C 1
ATOM 3787 O O . PRO B 1 105 ? 11.224 20.975 -22.608 1.00 47.63 105 PRO B O 1
ATOM 3791 N N . LYS B 1 106 ? 13.401 21.472 -22.366 1.00 47.84 106 LYS B N 1
ATOM 3792 C CA . LYS B 1 106 ? 13.813 20.282 -23.092 1.00 49.96 106 LYS B CA 1
ATOM 3793 C C . LYS B 1 106 ? 13.550 19.024 -22.265 1.00 53.04 106 LYS B C 1
ATOM 3794 O O . LYS B 1 106 ? 12.908 18.077 -22.734 1.00 50.99 106 LYS B O 1
ATOM 3800 N N . ALA B 1 107 ? 14.061 18.985 -21.030 1.00 48.07 107 ALA B N 1
ATOM 3801 C CA . ALA B 1 107 ? 13.905 17.791 -20.208 1.00 44.63 107 ALA B CA 1
ATOM 3802 C C . ALA B 1 107 ? 12.451 17.389 -20.039 1.00 42.17 107 ALA B C 1
ATOM 3803 O O . ALA B 1 107 ? 12.192 16.241 -19.666 1.00 4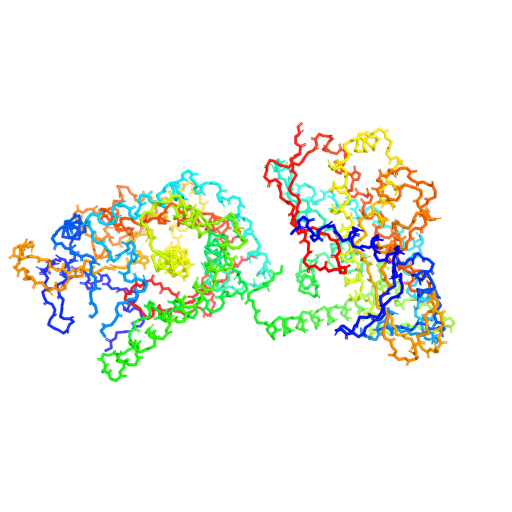0.58 107 ALA B O 1
ATOM 3805 N N . MET B 1 108 ? 11.507 18.309 -20.294 1.00 42.95 108 MET B N 1
ATOM 3806 C CA . MET B 1 108 ? 10.073 18.076 -20.143 1.00 41.15 108 MET B CA 1
ATOM 3807 C C . MET B 1 108 ? 9.359 17.827 -21.462 1.00 43.79 108 MET B C 1
ATOM 3808 O O . MET B 1 108 ? 8.126 17.674 -21.456 1.00 41.37 108 MET B O 1
ATOM 3813 N N . LYS B 1 109 ? 10.076 17.837 -22.592 1.00 48.23 109 LYS B N 1
ATOM 3814 C CA . LYS B 1 109 ? 9.390 17.784 -23.883 1.00 56.38 109 LYS B CA 1
ATOM 3815 C C . LYS B 1 109 ? 8.502 16.549 -23.959 1.00 44.26 109 LYS B C 1
ATOM 3816 O O . LYS B 1 109 ? 7.330 16.625 -24.338 1.00 42.27 109 LYS B O 1
ATOM 3822 N N . ALA B 1 110 ? 9.030 15.412 -23.545 1.00 45.03 110 ALA B N 1
ATOM 3823 C CA . ALA B 1 110 ? 8.282 14.174 -23.649 1.00 43.92 110 ALA B CA 1
ATOM 3824 C C . ALA B 1 110 ? 7.052 14.139 -22.751 1.00 38.44 110 ALA B C 1
ATOM 3825 O O . ALA B 1 110 ? 6.203 13.270 -22.942 1.00 40.80 110 ALA B O 1
ATOM 3827 N N . TRP B 1 111 ? 6.924 15.051 -21.786 1.00 36.44 111 TRP B N 1
ATOM 3828 C CA . TRP B 1 111 ? 5.994 14.825 -20.681 1.00 33.96 111 TRP B CA 1
ATOM 3829 C C . TRP B 1 111 ? 4.530 15.030 -21.068 1.00 31.73 111 TRP B C 1
ATOM 3830 O O . TRP B 1 111 ? 3.653 14.324 -20.550 1.00 28.30 111 TRP B O 1
ATOM 3841 N N . GLU B 1 112 ? 4.238 15.983 -21.957 1.00 31.61 112 GLU B N 1
ATOM 3842 C CA . GLU B 1 112 ? 2.860 16.225 -22.376 1.00 33.33 112 GLU B CA 1
ATOM 3843 C C . GLU B 1 112 ? 2.173 14.990 -22.976 1.00 33.10 112 GLU B C 1
ATOM 3844 O O . GLU B 1 112 ? 1.061 14.661 -22.542 1.00 30.02 112 GLU B O 1
ATOM 3850 N N . PRO B 1 113 ? 2.763 14.245 -23.912 1.00 33.60 113 PRO B N 1
ATOM 3851 C CA . PRO B 1 113 ? 2.082 13.012 -24.378 1.00 32.09 113 PRO B CA 1
ATOM 3852 C C . PRO B 1 113 ? 1.945 11.945 -23.299 1.00 29.22 113 PRO B C 1
ATOM 3853 O O . PRO B 1 113 ? 0.977 11.173 -23.333 1.00 28.70 113 PRO B O 1
ATOM 3857 N N . LYS B 1 114 ? 2.873 11.866 -22.343 1.00 28.63 114 LYS B N 1
ATOM 3858 C CA . LYS B 1 114 ? 2.731 10.898 -21.257 1.00 28.84 114 LYS B CA 1
ATOM 3859 C C . LYS B 1 114 ? 1.505 11.194 -20.396 1.00 27.72 114 LYS B C 1
ATOM 3860 O O . LYS B 1 114 ? 0.758 10.280 -20.026 1.00 27.75 114 LYS B O 1
ATOM 3866 N N . ILE B 1 115 ? 1.279 12.472 -20.095 1.00 27.11 115 ILE B N 1
ATOM 3867 C CA . ILE B 1 115 ? 0.148 12.915 -19.281 1.00 26.51 115 ILE B CA 1
ATOM 3868 C C . ILE B 1 115 ? -1.166 12.747 -20.038 1.00 27.66 115 ILE B C 1
ATOM 3869 O O . ILE B 1 115 ? -2.178 12.356 -19.466 1.00 27.07 115 ILE B O 1
ATOM 3874 N N . ALA B 1 116 ? -1.180 13.087 -21.317 1.00 27.49 116 ALA B N 1
ATOM 3875 C CA . ALA B 1 116 ? -2.317 12.783 -22.170 1.00 27.86 116 ALA B CA 1
ATOM 3876 C C . ALA B 1 116 ? -2.674 11.292 -22.162 1.00 29.01 116 ALA B C 1
ATOM 3877 O O . ALA B 1 116 ? -3.854 10.925 -22.114 1.00 28.88 116 ALA B O 1
ATOM 3879 N N . ARG B 1 117 ? -1.673 10.417 -22.239 1.00 28.76 117 ARG B N 1
ATOM 3880 C CA . ARG B 1 117 ? -1.953 8.985 -22.242 1.00 30.34 117 ARG B CA 1
ATOM 3881 C C . ARG B 1 117 ? -2.598 8.555 -20.929 1.00 30.82 117 ARG B C 1
ATOM 3882 O O . ARG B 1 117 ? -3.632 7.883 -20.918 1.00 30.93 117 ARG B O 1
ATOM 3890 N N . ILE B 1 118 ? -2.019 8.977 -19.806 1.00 30.56 118 ILE B N 1
ATOM 3891 C CA . ILE B 1 118 ? -2.574 8.625 -18.507 1.00 30.71 118 ILE B CA 1
ATOM 3892 C C . ILE B 1 118 ? -3.964 9.217 -18.355 1.00 29.64 118 ILE B C 1
ATOM 3893 O O . ILE B 1 118 ? -4.876 8.568 -17.832 1.00 28.75 118 ILE B O 1
ATOM 3898 N N . THR B 1 119 ? -4.151 10.452 -18.813 1.00 28.45 119 THR B N 1
ATOM 3899 C CA . THR B 1 119 ? -5.453 11.097 -18.680 1.00 28.77 119 THR B CA 1
ATOM 3900 C C . THR B 1 119 ? -6.514 10.278 -19.400 1.00 28.64 119 THR B C 1
ATOM 3901 O O . THR B 1 119 ? -7.582 10.001 -18.849 1.00 28.49 119 THR B O 1
ATOM 3905 N N . ASN B 1 120 ? -6.244 9.916 -20.665 1.00 28.41 120 ASN B N 1
ATOM 3906 C CA . ASN B 1 120 ? -7.208 9.129 -21.430 1.00 31.30 120 ASN B CA 1
ATOM 3907 C C . ASN B 1 120 ? -7.436 7.773 -20.787 1.00 31.99 120 ASN B C 1
ATOM 3908 O O . ASN B 1 120 ? -8.564 7.279 -20.769 1.00 32.40 120 ASN B O 1
ATOM 3913 N N . GLU B 1 121 ? -6.402 7.166 -20.217 1.00 31.71 121 GLU B N 1
ATOM 3914 C CA . GLU B 1 121 ? -6.653 5.830 -19.680 1.00 33.99 121 GLU B CA 1
ATOM 3915 C C . GLU B 1 121 ? -7.437 5.906 -18.374 1.00 33.94 121 GLU B C 1
ATOM 3916 O O . GLU B 1 121 ? -8.231 5.002 -18.088 1.00 34.46 121 GLU B O 1
ATOM 3922 N N . LEU B 1 122 ? -7.295 7.003 -17.607 1.00 31.46 122 LEU B N 1
ATOM 3923 C CA . LEU B 1 122 ? -8.147 7.189 -16.435 1.00 33.30 122 LEU B CA 1
ATOM 3924 C C . LEU B 1 122 ? -9.588 7.480 -16.844 1.00 32.31 122 LEU B C 1
ATOM 3925 O O . LEU B 1 122 ? -10.517 6.962 -16.229 1.00 34.24 122 LEU B O 1
ATOM 3930 N N . LEU B 1 123 ? -9.808 8.286 -17.889 1.00 31.82 123 LEU B N 1
ATOM 3931 C CA . LEU B 1 123 ? -11.185 8.496 -18.339 1.00 33.39 123 LEU B CA 1
ATOM 3932 C C . LEU B 1 123 ? -11.781 7.220 -18.955 1.00 36.66 123 LEU B C 1
ATOM 3933 O O . LEU B 1 123 ? -12.964 6.927 -18.759 1.00 38.11 123 LEU B O 1
ATOM 3938 N N . GLN B 1 124 ? -10.977 6.428 -19.667 1.00 37.66 124 GLN B N 1
ATOM 3939 C CA . GLN B 1 124 ? -11.518 5.226 -20.307 1.00 41.61 124 GLN B CA 1
ATOM 3940 C C . GLN B 1 124 ? -12.044 4.224 -19.275 1.00 41.39 124 GLN B C 1
ATOM 3941 O O . GLN B 1 124 ? -13.093 3.616 -19.495 1.00 41.64 124 GLN B O 1
ATOM 3947 N N . GLU B 1 125 ? -11.365 4.078 -18.126 1.00 41.10 125 GLU B N 1
ATOM 3948 C CA . GLU B 1 125 ? -11.787 3.140 -17.075 1.00 42.61 125 GLU B CA 1
ATOM 3949 C C . GLU B 1 125 ? -13.128 3.483 -16.420 1.00 43.25 125 GLU B C 1
ATOM 3950 O O . GLU B 1 125 ? -13.671 2.633 -15.711 1.00 42.81 125 GLU B O 1
ATOM 3956 N N . VAL B 1 126 ? -13.676 4.663 -16.640 1.00 43.00 126 VAL B N 1
ATOM 3957 C CA . VAL B 1 126 ? -14.960 5.005 -16.066 1.00 44.52 126 VAL B CA 1
ATOM 3958 C C . VAL B 1 126 ? -15.961 5.474 -17.105 1.00 45.41 126 VAL B C 1
ATOM 3959 O O . VAL B 1 126 ? -16.917 6.128 -16.797 1.00 44.64 126 VAL B O 1
ATOM 3963 N N . GLU B 1 127 ? -15.719 5.115 -18.348 1.00 45.44 127 GLU B N 1
ATOM 3964 C CA . GLU B 1 127 ? -16.577 5.485 -19.451 1.00 46.82 127 GLU B CA 1
ATOM 3965 C C . GLU B 1 127 ? -17.970 4.971 -19.269 1.00 47.03 127 GLU B C 1
ATOM 3966 O O . GLU B 1 127 ? -18.887 5.530 -19.770 1.00 47.65 127 GLU B O 1
ATOM 3972 N N . HIS B 1 128 ? -18.107 3.892 -18.542 1.00 49.08 128 HIS B N 1
ATOM 3973 C CA . HIS B 1 128 ? -19.385 3.282 -18.354 1.00 51.69 128 HIS B CA 1
ATOM 3974 C C . HIS B 1 128 ? -20.296 3.937 -17.340 1.00 52.23 128 HIS B C 1
ATOM 3975 O O . HIS B 1 128 ? -21.479 3.738 -17.370 1.00 53.42 128 HIS B O 1
ATOM 3982 N N . LEU B 1 129 ? -19.736 4.721 -16.449 1.00 50.53 129 LEU B N 1
ATOM 3983 C CA . LEU B 1 129 ? -20.484 5.435 -15.451 1.00 47.44 129 LEU B CA 1
ATOM 3984 C C . LEU B 1 129 ? -20.978 6.776 -15.888 1.00 46.54 129 LEU B C 1
ATOM 3985 O O . LEU B 1 129 ? -20.303 7.488 -16.572 1.00 46.50 129 LEU B O 1
ATOM 3990 N N . GLU B 1 130 ? -22.175 7.127 -15.475 1.00 45.46 130 GLU B N 1
ATOM 3991 C CA . GLU B 1 130 ? -22.713 8.435 -15.798 1.00 48.64 130 GLU B CA 1
ATOM 3992 C C . GLU B 1 130 ? -22.390 9.419 -14.692 1.00 45.42 130 GLU B C 1
ATOM 3993 O O . GLU B 1 130 ? -22.302 10.585 -14.945 1.00 45.30 130 GLU B O 1
ATOM 3999 N N . ASP B 1 131 ? -22.222 8.929 -13.485 1.00 43.12 131 ASP B N 1
ATOM 4000 C CA . ASP B 1 131 ? -21.869 9.741 -12.346 1.00 44.40 131 ASP B CA 1
ATOM 4001 C C . ASP B 1 131 ? -20.482 9.301 -11.857 1.00 41.52 131 ASP B C 1
ATOM 4002 O O . ASP B 1 131 ? -20.311 8.148 -11.568 1.00 40.73 131 ASP B O 1
ATOM 4007 N N . ILE B 1 132 ? -19.523 10.218 -11.768 1.00 39.48 132 ILE B N 1
ATOM 4008 C CA . ILE B 1 132 ? -18.177 9.897 -11.287 1.00 38.48 132 ILE B CA 1
ATOM 4009 C C . ILE B 1 132 ? -17.743 10.892 -10.221 1.00 37.37 132 ILE B C 1
ATOM 4010 O O . ILE B 1 132 ? -18.103 12.077 -10.279 1.00 37.13 132 ILE B O 1
ATOM 4015 N N . ASP B 1 133 ? -16.980 10.389 -9.241 1.00 35.40 133 ASP B N 1
ATOM 4016 C CA . ASP B 1 133 ? -16.216 11.188 -8.285 1.00 35.24 133 ASP B CA 1
ATOM 4017 C C . ASP B 1 133 ? -14.900 11.610 -8.939 1.00 34.32 133 ASP B C 1
ATOM 4018 O O . ASP B 1 133 ? -13.996 10.789 -9.116 1.00 33.33 133 ASP B O 1
ATOM 4023 N N . ILE B 1 134 ? -14.807 12.889 -9.311 1.00 34.56 134 ILE B N 1
ATOM 4024 C CA . ILE B 1 134 ? -13.615 13.444 -9.949 1.00 33.69 134 ILE B CA 1
ATOM 4025 C C . ILE B 1 134 ? -12.366 13.074 -9.167 1.00 31.69 134 ILE B C 1
ATOM 4026 O O . ILE B 1 134 ? -11.301 12.827 -9.739 1.00 29.88 134 ILE B O 1
ATOM 4031 N N . VAL B 1 135 ? -12.467 13.067 -7.845 1.00 32.44 135 VAL B N 1
ATOM 4032 C CA . VAL B 1 135 ? -11.307 12.856 -6.984 1.00 32.68 135 VAL B CA 1
ATOM 4033 C C . VAL B 1 135 ? -10.823 11.419 -7.076 1.00 31.82 135 VAL B C 1
ATOM 4034 O O . VAL B 1 135 ? -9.713 11.170 -7.559 1.00 30.53 135 VAL B O 1
ATOM 4038 N N . GLU B 1 136 ? -11.636 10.471 -6.579 1.00 32.85 136 GLU B N 1
ATOM 4039 C CA . GLU B 1 136 ? -11.242 9.057 -6.604 1.00 35.34 136 GLU B CA 1
ATOM 4040 C C . GLU B 1 136 ? -10.768 8.629 -7.985 1.00 33.19 136 GLU B C 1
ATOM 4041 O O . GLU B 1 136 ? -9.770 7.922 -8.111 1.00 32.29 136 GLU B O 1
ATOM 4047 N N . HIS B 1 137 ? -11.483 9.014 -9.031 1.00 33.03 137 HIS B N 1
ATOM 4048 C CA . HIS B 1 137 ? -11.195 8.416 -10.345 1.00 33.18 137 HIS B CA 1
ATOM 4049 C C . HIS B 1 137 ? -10.280 9.242 -11.245 1.00 31.23 137 HIS B C 1
ATOM 4050 O O . HIS B 1 137 ? -9.772 8.697 -12.221 1.00 29.97 137 HIS B O 1
ATOM 4057 N N . LEU B 1 138 ? -10.093 10.542 -11.001 1.00 30.57 138 LEU B N 1
ATOM 4058 C CA . LEU B 1 138 ? -9.280 11.315 -11.933 1.00 30.10 138 LEU B CA 1
ATOM 4059 C C . LEU B 1 138 ? -8.171 12.082 -11.237 1.00 29.57 138 LEU B C 1
ATOM 4060 O O . LEU B 1 138 ? -6.987 11.834 -11.504 1.00 28.96 138 LEU B O 1
ATOM 4065 N N . SER B 1 139 ? -8.546 13.008 -10.334 1.00 28.54 139 SER B N 1
ATOM 4066 C CA . SER B 1 139 ? -7.584 13.974 -9.837 1.00 28.77 139 SER B CA 1
ATOM 4067 C C . SER B 1 139 ? -6.626 13.346 -8.848 1.00 29.56 139 SER B C 1
ATOM 4068 O O . SER B 1 139 ? -5.467 13.746 -8.785 1.00 28.08 139 SER B O 1
ATOM 4071 N N . TYR B 1 140 ? -7.091 12.388 -8.053 1.00 30.06 140 TYR B N 1
ATOM 4072 C CA . TYR B 1 140 ? -6.197 11.711 -7.120 1.00 32.88 140 TYR B CA 1
ATOM 4073 C C . TYR B 1 140 ? -5.222 10.773 -7.822 1.00 32.85 140 TYR B C 1
ATOM 4074 O O . TYR B 1 140 ? -4.025 10.800 -7.495 1.00 32.37 140 TYR B O 1
ATOM 4083 N N . PRO B 1 141 ? -5.642 9.920 -8.754 1.00 31.74 141 PRO B N 1
ATOM 4084 C CA . PRO B 1 141 ? -4.662 9.059 -9.429 1.00 32.25 141 PRO B CA 1
ATOM 4085 C C . PRO B 1 141 ? -3.694 9.801 -10.329 1.00 30.16 141 PRO B C 1
ATOM 4086 O O . PRO B 1 141 ? -2.535 9.394 -10.384 1.00 28.94 141 PRO B O 1
ATOM 4090 N N . LEU B 1 142 ? -4.128 10.832 -11.077 1.00 28.79 142 LEU B N 1
ATOM 4091 C CA . LEU B 1 142 ? -3.273 11.390 -12.128 1.00 28.55 142 LEU B CA 1
ATOM 4092 C C . LEU B 1 142 ? -1.865 11.735 -11.652 1.00 27.58 142 LEU B C 1
ATOM 4093 O O . LEU B 1 142 ? -0.895 11.309 -12.308 1.00 26.73 142 LEU B O 1
ATOM 4098 N N . PRO B 1 143 ? -1.677 12.508 -10.571 1.00 28.58 143 PRO B N 1
ATOM 4099 C CA . PRO B 1 143 ? -0.317 12.978 -10.257 1.00 28.14 143 PRO B CA 1
ATOM 4100 C C . PRO B 1 143 ? 0.614 11.860 -9.856 1.00 27.81 143 PRO B C 1
ATOM 4101 O O . PRO B 1 143 ? 1.785 11.868 -10.238 1.00 27.48 143 PRO B O 1
ATOM 4105 N N . VAL B 1 144 ? 0.133 10.903 -9.077 1.00 28.11 144 VAL B N 1
ATOM 4106 C CA . VAL B 1 144 ? 1.017 9.835 -8.647 1.00 28.42 144 VAL B CA 1
ATOM 4107 C C . VAL B 1 144 ? 1.392 8.962 -9.837 1.00 28.21 144 VAL B C 1
ATOM 4108 O O . VAL B 1 144 ? 2.529 8.486 -9.926 1.00 28.02 144 VAL B O 1
ATOM 4112 N N . MET B 1 145 ? 0.486 8.792 -10.803 1.00 27.86 145 MET B N 1
ATOM 4113 C CA . MET B 1 145 ? 0.807 7.985 -11.976 1.00 28.33 145 MET B CA 1
ATOM 4114 C C . MET B 1 145 ? 1.769 8.706 -12.895 1.00 28.28 145 MET B C 1
ATOM 4115 O O . MET B 1 145 ? 2.686 8.090 -13.448 1.00 27.92 145 MET B O 1
ATOM 4120 N N . VAL B 1 146 ? 1.593 10.016 -13.053 1.00 26.59 146 VAL B N 1
ATOM 4121 C CA . VAL B 1 146 ? 2.515 10.807 -13.858 1.00 26.83 146 VAL B CA 1
ATOM 4122 C C . VAL B 1 146 ? 3.907 10.824 -13.238 1.00 27.90 146 VAL B C 1
ATOM 4123 O O . VAL B 1 146 ? 4.922 10.632 -13.921 1.00 27.34 146 VAL B O 1
ATOM 4127 N N . ILE B 1 147 ? 3.992 11.111 -11.943 1.00 27.74 147 ILE B N 1
ATOM 4128 C CA . ILE B 1 147 ? 5.310 11.203 -11.343 1.00 28.64 147 ILE B CA 1
ATOM 4129 C C . ILE B 1 147 ? 6.025 9.847 -11.396 1.00 28.77 147 ILE B C 1
ATOM 4130 O O . ILE B 1 147 ? 7.223 9.774 -11.691 1.00 28.47 147 ILE B O 1
ATOM 4135 N N . ALA B 1 148 ? 5.296 8.747 -11.230 1.00 28.28 148 ALA B N 1
ATOM 4136 C CA . ALA B 1 148 ? 5.961 7.447 -11.324 1.00 29.73 148 ALA B CA 1
ATOM 4137 C C . ALA B 1 148 ? 6.557 7.254 -12.717 1.00 30.49 148 ALA B C 1
ATOM 4138 O O . ALA B 1 148 ? 7.729 6.875 -12.871 1.00 30.72 148 ALA B O 1
ATOM 4140 N N . ASP B 1 149 ? 5.803 7.639 -13.735 1.00 30.20 149 ASP B N 1
ATOM 4141 C CA . ASP B 1 149 ? 6.247 7.466 -15.104 1.00 32.60 149 ASP B CA 1
ATOM 4142 C C . ASP B 1 149 ? 7.468 8.340 -15.415 1.00 32.52 149 ASP B C 1
ATOM 4143 O O . ASP B 1 149 ? 8.468 7.848 -15.939 1.00 32.63 149 ASP B O 1
ATOM 4148 N N . ILE B 1 150 ? 7.432 9.632 -15.080 1.00 30.53 150 ILE B N 1
ATOM 4149 C CA . ILE B 1 150 ? 8.539 10.495 -15.474 1.00 30.12 150 ILE B CA 1
ATOM 4150 C C . ILE B 1 150 ? 9.760 10.328 -14.572 1.00 30.06 150 ILE B C 1
ATOM 4151 O O . ILE B 1 150 ? 10.852 10.768 -14.940 1.00 30.62 150 ILE B O 1
ATOM 4156 N N . LEU B 1 151 ? 9.612 9.721 -13.393 1.00 30.23 151 LEU B N 1
ATOM 4157 C CA . LEU B 1 151 ? 10.766 9.350 -12.584 1.00 31.81 151 LEU B CA 1
ATOM 4158 C C . LEU B 1 151 ? 11.505 8.128 -13.130 1.00 33.17 151 LEU B C 1
ATOM 4159 O O . LEU B 1 151 ? 12.708 7.994 -12.892 1.00 34.05 151 LEU B O 1
ATOM 4164 N N . GLY B 1 152 ? 10.816 7.241 -13.842 1.00 33.36 152 GLY B N 1
ATOM 4165 C CA . GLY B 1 152 ? 11.404 6.054 -14.410 1.00 34.91 152 GLY B CA 1
ATOM 4166 C C . GLY B 1 152 ? 11.027 4.752 -13.738 1.00 36.42 152 GLY B C 1
ATOM 4167 O O . GLY B 1 152 ? 11.758 3.775 -13.899 1.00 39.96 152 GLY B O 1
ATOM 4168 N N . VAL B 1 153 ? 9.928 4.708 -12.982 1.00 33.74 153 VAL B N 1
ATOM 4169 C CA . VAL B 1 153 ? 9.405 3.453 -12.443 1.00 37.18 153 VAL B CA 1
ATOM 4170 C C . VAL B 1 153 ? 8.998 2.531 -13.594 1.00 36.48 153 VAL B C 1
ATOM 4171 O O . VAL B 1 153 ? 8.113 2.890 -14.362 1.00 34.17 153 VAL B O 1
ATOM 4175 N N . PRO B 1 154 ? 9.562 1.327 -13.725 1.00 40.07 154 PRO B N 1
ATOM 4176 C CA . PRO B 1 154 ? 9.040 0.369 -14.715 1.00 40.26 154 PRO B CA 1
ATOM 4177 C C . PRO B 1 154 ? 7.521 0.211 -14.648 1.00 40.16 154 PRO B C 1
ATOM 4178 O O . PRO B 1 154 ? 6.917 0.259 -13.569 1.00 39.01 154 PRO B O 1
ATOM 4182 N N . ILE B 1 155 ? 6.920 -0.056 -15.815 1.00 40.76 155 ILE B N 1
ATOM 4183 C CA . ILE B 1 155 ? 5.478 -0.315 -15.912 1.00 42.58 155 ILE B CA 1
ATOM 4184 C C . ILE B 1 155 ? 5.044 -1.315 -14.852 1.00 42.85 155 ILE B C 1
ATOM 4185 O O . ILE B 1 155 ? 4.075 -1.094 -14.111 1.00 40.76 155 ILE B O 1
ATOM 4190 N N . GLU B 1 156 ? 5.771 -2.431 -14.763 1.00 43.03 156 GLU B N 1
ATOM 4191 C CA . GLU B 1 156 ? 5.409 -3.535 -13.882 1.00 44.74 156 GLU B CA 1
ATOM 4192 C C . GLU B 1 156 ? 5.395 -3.162 -12.413 1.00 42.66 156 GLU B C 1
ATOM 4193 O O . GLU B 1 156 ? 4.822 -3.918 -11.624 1.00 42.06 156 GLU B O 1
ATOM 4199 N N . ASP B 1 157 ? 6.015 -2.039 -12.024 1.00 41.52 157 ASP B N 1
ATOM 4200 C CA . ASP B 1 157 ? 6.133 -1.635 -10.626 1.00 40.23 157 ASP B CA 1
ATOM 4201 C C . ASP B 1 157 ? 5.210 -0.480 -10.257 1.00 40.68 157 ASP B C 1
ATOM 4202 O O . ASP B 1 157 ? 5.129 -0.121 -9.076 1.00 40.59 157 ASP B O 1
ATOM 4207 N N . GLN B 1 158 ? 4.506 0.098 -11.226 1.00 39.46 158 GLN B N 1
ATOM 4208 C CA . GLN B 1 158 ? 3.801 1.349 -10.990 1.00 39.66 158 GLN B CA 1
ATOM 4209 C C . GLN B 1 158 ? 2.617 1.165 -10.057 1.00 40.75 158 GLN B C 1
ATOM 4210 O O . GLN B 1 158 ? 2.324 2.065 -9.260 1.00 37.76 158 GLN B O 1
ATOM 4216 N N . ARG B 1 159 ? 1.965 0.001 -10.101 1.00 42.23 159 ARG B N 1
ATOM 4217 C CA . ARG B 1 159 ? 0.872 -0.273 -9.181 1.00 47.88 159 ARG B CA 1
ATOM 4218 C C . ARG B 1 159 ? 1.367 -0.268 -7.745 1.00 46.48 159 ARG B C 1
ATOM 4219 O O . ARG B 1 159 ? 0.831 0.456 -6.898 1.00 45.46 159 ARG B O 1
ATOM 4227 N N . GLN B 1 160 ? 2.402 -1.066 -7.454 1.00 46.91 160 GLN B N 1
ATOM 4228 C CA . GLN B 1 160 ? 2.926 -1.153 -6.095 1.00 46.13 160 GLN B CA 1
ATOM 4229 C C . GLN B 1 160 ? 3.541 0.170 -5.647 1.00 43.33 160 GLN B C 1
ATOM 4230 O O . GLN B 1 160 ? 3.393 0.566 -4.481 1.00 43.04 160 GLN B O 1
ATOM 4236 N N . PHE B 1 161 ? 4.241 0.861 -6.561 1.00 40.09 161 PHE B N 1
ATOM 4237 C CA . PHE B 1 161 ? 4.781 2.190 -6.270 1.00 38.85 161 PHE B CA 1
ATOM 4238 C C . PHE B 1 161 ? 3.675 3.146 -5.827 1.00 37.36 161 PHE B C 1
ATOM 4239 O O . PHE B 1 161 ? 3.837 3.897 -4.863 1.00 36.06 161 PHE B O 1
ATOM 4247 N N . LYS B 1 162 ? 2.530 3.108 -6.497 1.00 36.48 162 LYS B N 1
ATOM 4248 C CA . LYS B 1 162 ? 1.445 3.998 -6.128 1.00 36.65 162 LYS B CA 1
ATOM 4249 C C . LYS B 1 162 ? 0.879 3.632 -4.754 1.00 38.91 162 LYS B C 1
ATOM 4250 O O . LYS B 1 162 ? 0.586 4.523 -3.939 1.00 38.11 162 LYS B O 1
ATOM 4256 N N . ASP B 1 163 ? 0.776 2.331 -4.451 1.00 39.41 163 ASP B N 1
ATOM 4257 C CA . ASP B 1 163 ? 0.261 1.937 -3.139 1.00 42.03 163 ASP B CA 1
ATOM 4258 C C . ASP B 1 163 ? 1.171 2.431 -2.024 1.00 41.82 163 ASP B C 1
ATOM 4259 O O . ASP B 1 163 ? 0.684 2.917 -0.996 1.00 44.02 163 ASP B O 1
ATOM 4264 N N . TRP B 1 164 ? 2.488 2.355 -2.222 1.00 41.30 164 TRP B N 1
ATOM 4265 C CA . TRP B 1 164 ? 3.408 2.982 -1.276 1.00 43.78 164 TRP B CA 1
ATOM 4266 C C . TRP B 1 164 ? 3.160 4.485 -1.178 1.00 42.01 164 TRP B C 1
ATOM 4267 O O . TRP B 1 164 ? 3.109 5.046 -0.075 1.00 42.45 164 TRP B O 1
ATOM 4278 N N . SER B 1 165 ? 3.061 5.157 -2.333 1.00 39.73 165 SER B N 1
ATOM 4279 C CA . SER B 1 165 ? 2.854 6.597 -2.350 1.00 38.24 165 SER B CA 1
ATOM 4280 C C . SER B 1 165 ? 1.608 6.977 -1.580 1.00 40.39 165 SER B C 1
ATOM 4281 O O . SER B 1 165 ? 1.608 7.976 -0.861 1.00 41.08 165 SER B O 1
ATOM 4284 N N . ASP B 1 166 ? 0.534 6.206 -1.741 1.00 41.03 166 ASP B N 1
ATOM 4285 C CA . ASP B 1 166 ? -0.719 6.521 -1.066 1.00 44.64 166 ASP B CA 1
ATOM 4286 C C . ASP B 1 166 ? -0.534 6.571 0.450 1.00 46.18 166 ASP B C 1
ATOM 4287 O O . ASP B 1 166 ? -1.118 7.428 1.127 1.00 47.54 166 ASP B O 1
ATOM 4292 N N . ILE B 1 167 ? 0.275 5.658 0.997 1.00 44.65 167 ILE B N 1
ATOM 4293 C CA . ILE B 1 167 ? 0.573 5.658 2.430 1.00 46.23 167 ILE B CA 1
ATOM 4294 C C . ILE B 1 167 ? 1.257 6.957 2.833 1.00 48.83 167 ILE B C 1
ATOM 4295 O O . ILE B 1 167 ? 0.839 7.632 3.775 1.00 50.70 167 ILE B O 1
ATOM 4300 N N . ILE B 1 168 ? 2.362 7.281 2.153 1.00 47.93 168 ILE B N 1
ATOM 4301 C CA . ILE B 1 168 ? 3.311 8.320 2.563 1.00 51.63 168 ILE B CA 1
ATOM 4302 C C . ILE B 1 168 ? 2.651 9.670 2.714 1.00 50.68 168 ILE B C 1
ATOM 4303 O O . ILE B 1 168 ? 3.143 10.520 3.458 1.00 52.32 168 ILE B O 1
ATOM 4308 N N . VAL B 1 169 ? 1.577 9.908 1.983 1.00 50.44 169 VAL B N 1
ATOM 4309 C CA . VAL B 1 169 ? 0.905 11.184 1.983 1.00 53.00 169 VAL B CA 1
ATOM 4310 C C . VAL B 1 169 ? -0.290 11.154 2.944 1.00 57.31 169 VAL B C 1
ATOM 4311 O O . VAL B 1 169 ? -1.453 11.223 2.539 1.00 59.85 169 VAL B O 1
ATOM 4315 N N . ASN B 1 174 ? -8.085 8.426 3.929 1.00 63.81 174 ASN B N 1
ATOM 4316 C CA . ASN B 1 174 ? -7.305 8.127 5.130 1.00 63.80 174 ASN B CA 1
ATOM 4317 C C . ASN B 1 174 ? -8.031 7.126 6.024 1.00 64.80 174 ASN B C 1
ATOM 4318 O O . ASN B 1 174 ? -9.213 6.834 5.828 1.00 66.34 174 ASN B O 1
ATOM 4323 N N . ASN B 1 175 ? -7.291 6.618 7.018 1.00 63.58 175 ASN B N 1
ATOM 4324 C CA . ASN B 1 175 ? -7.804 5.730 8.059 1.00 65.48 175 ASN B CA 1
ATOM 4325 C C . ASN B 1 175 ? -7.830 6.532 9.370 1.00 71.52 175 ASN B C 1
ATOM 4326 O O . ASN B 1 175 ? -6.795 6.733 10.019 1.00 71.77 175 ASN B O 1
ATOM 4331 N N . GLU B 1 176 ? -9.017 7.004 9.753 1.00 70.89 176 GLU B N 1
ATOM 4332 C CA . GLU B 1 176 ? -9.184 7.827 10.944 1.00 70.52 176 GLU B CA 1
ATOM 4333 C C . GLU B 1 176 ? -9.653 7.008 12.144 1.00 68.68 176 GLU B C 1
ATOM 4334 O O . GLU B 1 176 ? -10.089 7.579 13.151 1.00 63.65 176 GLU B O 1
ATOM 4340 N N . ARG B 1 177 ? -9.557 5.680 12.054 1.00 69.35 177 ARG B N 1
ATOM 4341 C CA . ARG B 1 177 ? -9.882 4.781 13.151 1.00 66.21 177 ARG B CA 1
ATOM 4342 C C . ARG B 1 177 ? -8.653 4.145 13.778 1.00 65.37 177 ARG B C 1
ATOM 4343 O O . ARG B 1 177 ? -8.720 3.728 14.938 1.00 62.99 177 ARG B O 1
ATOM 4351 N N . GLU B 1 178 ? -7.540 4.076 13.049 1.00 67.62 178 GLU B N 1
ATOM 4352 C CA . GLU B 1 178 ? -6.342 3.401 13.524 1.00 72.09 178 GLU B CA 1
ATOM 4353 C C . GLU B 1 178 ? -5.533 4.280 14.478 1.00 71.73 178 GLU B C 1
ATOM 4354 O O . GLU B 1 178 ? -5.611 5.513 14.453 1.00 64.92 178 GLU B O 1
ATOM 4360 N N . THR B 1 179 ? -4.732 3.608 15.309 1.00 77.58 179 THR B N 1
ATOM 4361 C CA . THR B 1 179 ? -3.887 4.266 16.298 1.00 77.67 179 THR B CA 1
ATOM 4362 C C . THR B 1 179 ? -2.853 5.172 15.645 1.00 78.07 179 THR B C 1
ATOM 4363 O O . THR B 1 179 ? -2.236 4.821 14.635 1.00 78.47 179 THR B O 1
ATOM 4367 N N . LEU B 1 180 ? -2.636 6.332 16.266 1.00 76.92 180 LEU B N 1
ATOM 4368 C CA . LEU B 1 180 ? -1.634 7.274 15.784 1.00 73.78 180 LEU B CA 1
ATOM 4369 C C . LEU B 1 180 ? -0.244 6.650 15.689 1.00 74.36 180 LEU B C 1
ATOM 4370 O O . LEU B 1 180 ? 0.568 7.074 14.861 1.00 76.99 180 LEU B O 1
ATOM 4375 N N . GLU B 1 181 ? 0.051 5.643 16.510 1.00 76.50 181 GLU B N 1
ATOM 4376 C CA . GLU B 1 181 ? 1.361 4.998 16.491 1.00 77.98 181 GLU B CA 1
ATOM 4377 C C . GLU B 1 181 ? 1.425 3.821 15.526 1.00 75.91 181 GLU B C 1
ATOM 4378 O O . GLU B 1 181 ? 2.526 3.366 15.182 1.00 72.83 181 GLU B O 1
ATOM 4384 N N . LYS B 1 182 ? 0.271 3.317 15.096 1.00 74.95 182 LYS B N 1
ATOM 4385 C CA . LYS B 1 182 ? 0.216 2.333 14.024 1.00 76.64 182 LYS B CA 1
ATOM 4386 C C . LYS B 1 182 ? 0.312 3.021 12.667 1.00 74.65 182 LYS B C 1
ATOM 4387 O O . LYS B 1 182 ? 0.915 2.481 11.732 1.00 73.11 182 LYS B O 1
ATOM 4393 N N . LEU B 1 183 ? -0.272 4.217 12.556 1.00 74.35 183 LEU B N 1
ATOM 4394 C CA . LEU B 1 183 ? -0.123 5.031 11.356 1.00 72.36 183 LEU B CA 1
ATOM 4395 C C . LEU B 1 183 ? 1.314 5.502 11.173 1.00 71.03 183 LEU B C 1
ATOM 4396 O O . LEU B 1 183 ? 1.741 5.738 10.039 1.00 72.29 183 LEU B O 1
ATOM 4401 N N . GLN B 1 184 ? 2.072 5.647 12.264 1.00 71.02 184 GLN B N 1
ATOM 4402 C CA . GLN B 1 184 ? 3.494 5.957 12.142 1.00 69.70 184 GLN B CA 1
ATOM 4403 C C . GLN B 1 184 ? 4.253 4.779 11.560 1.00 68.31 184 GLN B C 1
ATOM 4404 O O . GLN B 1 184 ? 4.964 4.915 10.562 1.00 67.71 184 GLN B O 1
ATOM 4410 N N . GLN B 1 185 ? 4.114 3.608 12.177 1.00 69.71 185 GLN B N 1
ATOM 4411 C CA . GLN B 1 185 ? 4.881 2.451 11.738 1.00 72.10 185 GLN B CA 1
ATOM 4412 C C . GLN B 1 185 ? 4.586 2.111 10.281 1.00 67.11 185 GLN B C 1
ATOM 4413 O O . GLN B 1 185 ? 5.480 1.686 9.545 1.00 62.63 185 GLN B O 1
ATOM 4419 N N . GLU B 1 186 ? 3.340 2.298 9.841 1.00 69.64 186 GLU B N 1
ATOM 4420 C CA . GLU B 1 186 ? 3.024 2.074 8.432 1.00 68.00 186 GLU B CA 1
ATOM 4421 C C . GLU B 1 186 ? 3.778 3.050 7.537 1.00 66.33 186 GLU B C 1
ATOM 4422 O O . GLU B 1 186 ? 4.328 2.652 6.503 1.00 63.82 186 GLU B O 1
ATOM 4428 N N . LYS B 1 187 ? 3.816 4.335 7.914 1.00 64.94 187 LYS B N 1
ATOM 4429 C CA . LYS B 1 187 ? 4.516 5.320 7.092 1.00 65.32 187 LYS B CA 1
ATOM 4430 C C . LYS B 1 187 ? 6.004 5.004 7.007 1.00 63.58 187 LYS B C 1
ATOM 4431 O O . LYS B 1 187 ? 6.583 4.995 5.915 1.00 62.26 187 LYS B O 1
ATOM 4437 N N . MET B 1 188 ? 6.648 4.768 8.152 1.00 62.86 188 MET B N 1
ATOM 4438 C CA . MET B 1 188 ? 8.051 4.376 8.145 1.00 60.58 188 MET B CA 1
ATOM 4439 C C . MET B 1 188 ? 8.286 3.241 7.168 1.00 59.58 188 MET B C 1
ATOM 4440 O O . MET B 1 188 ? 9.180 3.305 6.322 1.00 58.04 188 MET B O 1
ATOM 4445 N N . LYS B 1 189 ? 7.489 2.179 7.285 1.00 60.68 189 LYS B N 1
ATOM 4446 C CA . LYS B 1 189 ? 7.697 0.999 6.455 1.00 61.85 189 LYS B CA 1
ATOM 4447 C C . LYS B 1 189 ? 7.483 1.325 4.982 1.00 61.58 189 LYS B C 1
ATOM 4448 O O . LYS B 1 189 ? 8.244 0.869 4.123 1.00 61.55 189 LYS B O 1
ATOM 4454 N N . ALA B 1 190 ? 6.450 2.111 4.674 1.00 59.94 190 ALA B N 1
ATOM 4455 C CA . ALA B 1 190 ? 6.211 2.526 3.298 1.00 60.38 190 ALA B CA 1
ATOM 4456 C C . ALA B 1 190 ? 7.309 3.462 2.796 1.00 57.65 190 ALA B C 1
ATOM 4457 O O . ALA B 1 190 ? 7.707 3.387 1.627 1.00 55.62 190 ALA B O 1
ATOM 4459 N N . ASN B 1 191 ? 7.795 4.366 3.652 1.00 56.90 191 ASN B N 1
ATOM 4460 C CA . ASN B 1 191 ? 8.886 5.234 3.241 1.00 54.47 191 ASN B CA 1
ATOM 4461 C C . ASN B 1 191 ? 10.125 4.413 2.927 1.00 55.26 191 ASN B C 1
ATOM 4462 O O . ASN B 1 191 ? 10.815 4.669 1.936 1.00 53.88 191 ASN B O 1
ATOM 4467 N N . ASP B 1 192 ? 10.406 3.401 3.744 1.00 56.86 192 ASP B N 1
ATOM 4468 C CA . ASP B 1 192 ? 11.614 2.608 3.550 1.00 57.41 192 ASP B CA 1
ATOM 4469 C C . ASP B 1 192 ? 11.579 1.873 2.223 1.00 57.35 192 ASP B C 1
ATOM 4470 O O . ASP B 1 192 ? 12.593 1.776 1.525 1.00 58.04 192 ASP B O 1
ATOM 4475 N N . GLU B 1 193 ? 10.418 1.354 1.856 1.00 57.74 193 GLU B N 1
ATOM 4476 C CA . GLU B 1 193 ? 10.312 0.539 0.665 1.00 58.27 193 GLU B CA 1
ATOM 4477 C C . GLU B 1 193 ? 10.226 1.369 -0.610 1.00 55.72 193 GLU B C 1
ATOM 4478 O O . GLU B 1 193 ? 10.550 0.856 -1.689 1.00 54.68 193 GLU B O 1
ATOM 4484 N N . LEU B 1 194 ? 9.815 2.637 -0.518 1.00 55.18 194 LEU B N 1
ATOM 4485 C CA . LEU B 1 194 ? 10.088 3.571 -1.604 1.00 51.53 194 LEU B CA 1
ATOM 4486 C C . LEU B 1 194 ? 11.580 3.817 -1.734 1.00 48.70 194 LEU B C 1
ATOM 4487 O O . LEU B 1 194 ? 12.115 3.829 -2.847 1.00 46.97 194 LEU B O 1
ATOM 4492 N N . GLU B 1 195 ? 12.270 4.015 -0.608 1.00 49.41 195 GLU B N 1
ATOM 4493 C CA . GLU B 1 195 ? 13.691 4.342 -0.666 1.00 50.04 195 GLU B CA 1
ATOM 4494 C C . GLU B 1 195 ? 14.472 3.220 -1.329 1.00 51.17 195 GLU B C 1
ATOM 4495 O O . GLU B 1 195 ? 15.086 3.406 -2.389 1.00 48.20 195 GLU B O 1
ATOM 4501 N N . THR B 1 196 ? 14.419 2.024 -0.734 1.00 55.24 196 THR B N 1
ATOM 4502 C CA . THR B 1 196 ? 15.108 0.875 -1.310 1.00 54.45 196 THR B CA 1
ATOM 4503 C C . THR B 1 196 ? 14.754 0.702 -2.776 1.00 51.85 196 THR B C 1
ATOM 4504 O O . THR B 1 196 ? 15.605 0.317 -3.583 1.00 54.73 196 THR B O 1
ATOM 4508 N N . TYR B 1 197 ? 13.530 1.040 -3.152 1.00 51.16 197 TYR B N 1
ATOM 4509 C CA . TYR B 1 197 ? 13.136 0.936 -4.545 1.00 50.76 197 TYR B CA 1
ATOM 4510 C C . TYR B 1 197 ? 13.736 2.050 -5.413 1.00 50.83 197 TYR B C 1
ATOM 4511 O O . TYR B 1 197 ? 14.123 1.799 -6.564 1.00 49.81 197 TYR B O 1
ATOM 4520 N N . PHE B 1 198 ? 13.787 3.291 -4.914 1.00 47.29 198 PHE B N 1
ATOM 4521 C CA . PHE B 1 198 ? 14.461 4.341 -5.674 1.00 46.00 198 PHE B CA 1
ATOM 4522 C C . PHE B 1 198 ? 15.943 4.027 -5.830 1.00 44.52 198 PHE B C 1
ATOM 4523 O O . PHE B 1 198 ? 16.534 4.320 -6.869 1.00 42.29 198 PHE B O 1
ATOM 4531 N N . TYR B 1 199 ? 16.552 3.437 -4.801 1.00 45.29 199 TYR B N 1
ATOM 4532 C CA . TYR B 1 199 ? 17.949 3.042 -4.888 1.00 45.74 199 TYR B CA 1
ATOM 4533 C C . TYR B 1 199 ? 18.176 2.070 -6.042 1.00 46.69 199 TYR B C 1
ATOM 4534 O O . TYR B 1 199 ? 19.196 2.160 -6.741 1.00 45.55 199 TYR B O 1
ATOM 4543 N N . ARG B 1 200 ? 17.216 1.157 -6.273 1.00 47.36 200 ARG B N 1
ATOM 4544 C CA . ARG B 1 200 ? 17.354 0.152 -7.328 1.00 50.37 200 ARG B CA 1
ATOM 4545 C C . ARG B 1 200 ? 17.075 0.737 -8.705 1.00 49.43 200 ARG B C 1
ATOM 4546 O O . ARG B 1 200 ? 17.656 0.280 -9.694 1.00 49.53 200 ARG B O 1
ATOM 4554 N N . ILE B 1 201 ? 16.192 1.735 -8.801 1.00 47.56 201 ILE B N 1
ATOM 4555 C CA . ILE B 1 201 ? 16.039 2.443 -10.058 1.00 46.50 201 ILE B CA 1
ATOM 4556 C C . ILE B 1 201 ? 17.326 3.178 -10.406 1.00 46.21 201 ILE B C 1
ATOM 4557 O O . ILE B 1 201 ? 17.749 3.212 -11.570 1.00 45.88 201 ILE B O 1
ATOM 4562 N N . ILE B 1 202 ? 17.983 3.751 -9.402 1.00 45.21 202 ILE B N 1
ATOM 4563 C CA . ILE B 1 202 ? 19.235 4.450 -9.641 1.00 44.96 202 ILE B CA 1
ATOM 4564 C C . ILE B 1 202 ? 20.258 3.503 -10.253 1.00 47.57 202 ILE B C 1
ATOM 4565 O O . ILE B 1 202 ? 20.972 3.875 -11.189 1.00 45.38 202 ILE B O 1
ATOM 4570 N N . GLU B 1 203 ? 20.323 2.253 -9.764 1.00 49.33 203 GLU B N 1
ATOM 4571 C CA . GLU B 1 203 ? 21.259 1.285 -10.347 1.00 52.22 203 GLU B CA 1
ATOM 4572 C C . GLU B 1 203 ? 20.878 0.946 -11.787 1.00 49.87 203 GLU B C 1
ATOM 4573 O O . GLU B 1 203 ? 21.733 0.932 -12.680 1.00 49.57 203 GLU B O 1
ATOM 4579 N N . GLU B 1 204 ? 19.596 0.680 -12.032 1.00 48.09 204 GLU B N 1
ATOM 4580 C CA . GLU B 1 204 ? 19.141 0.375 -13.380 1.00 49.25 204 GLU B CA 1
ATOM 4581 C C . GLU B 1 204 ? 19.472 1.503 -14.357 1.00 51.11 204 GLU B C 1
ATOM 4582 O O . GLU B 1 204 ? 19.832 1.237 -15.508 1.00 52.56 204 GLU B O 1
ATOM 4588 N N . LYS B 1 205 ? 19.395 2.767 -13.920 1.00 49.20 205 LYS B N 1
ATOM 4589 C CA . LYS B 1 205 ? 19.606 3.891 -14.827 1.00 47.71 205 LYS B CA 1
ATOM 4590 C C . LYS B 1 205 ? 21.067 4.287 -14.935 1.00 47.71 205 LYS B C 1
ATOM 4591 O O . LYS B 1 205 ? 21.450 5.000 -15.870 1.00 48.54 205 LYS B O 1
ATOM 4597 N N . ARG B 1 206 ? 21.873 3.870 -13.980 1.00 46.91 206 ARG B N 1
ATOM 4598 C CA . ARG B 1 206 ? 23.314 4.031 -14.082 1.00 50.41 206 ARG B CA 1
ATOM 4599 C C . ARG B 1 206 ? 23.896 3.108 -15.160 1.00 53.65 206 ARG B C 1
ATOM 4600 O O . ARG B 1 206 ? 24.835 3.485 -15.866 1.00 53.91 206 ARG B O 1
ATOM 4608 N N . THR B 1 207 ? 23.347 1.896 -15.311 1.00 52.74 207 THR B N 1
ATOM 4609 C CA . THR B 1 207 ? 23.794 1.014 -16.385 1.00 53.87 207 THR B CA 1
ATOM 4610 C C . THR B 1 207 ? 23.069 1.320 -17.699 1.00 54.24 207 THR B C 1
ATOM 4611 O O . THR B 1 207 ? 23.715 1.495 -18.735 1.00 51.75 207 THR B O 1
ATOM 4615 N N . ARG B 1 208 ? 21.730 1.406 -17.680 1.00 56.01 208 ARG B N 1
ATOM 4616 C CA . ARG B 1 208 ? 20.927 1.680 -18.879 1.00 57.52 208 ARG B CA 1
ATOM 4617 C C . ARG B 1 208 ? 20.116 2.965 -18.725 1.00 54.60 208 ARG B C 1
ATOM 4618 O O . ARG B 1 208 ? 18.938 2.922 -18.340 1.00 52.72 208 ARG B O 1
ATOM 4626 N N . PRO B 1 209 ? 20.679 4.125 -19.043 1.00 51.71 209 PRO B N 1
ATOM 4627 C CA . PRO B 1 209 ? 19.945 5.379 -18.826 1.00 51.36 209 PRO B CA 1
ATOM 4628 C C . PRO B 1 209 ? 18.852 5.646 -19.860 1.00 52.91 209 PRO B C 1
ATOM 4629 O O . PRO B 1 209 ? 18.907 5.197 -21.009 1.00 53.56 209 PRO B O 1
ATOM 4633 N N . GLY B 1 210 ? 17.837 6.393 -19.412 1.00 51.62 210 GLY B N 1
ATOM 4634 C CA . GLY B 1 210 ? 16.703 6.812 -20.224 1.00 48.65 210 GLY B CA 1
ATOM 4635 C C . GLY B 1 210 ? 16.541 8.320 -20.173 1.00 44.12 210 GLY B C 1
ATOM 4636 O O . GLY B 1 210 ? 17.506 9.010 -19.842 1.00 44.04 210 GLY B O 1
ATOM 4637 N N . ASP B 1 211 ? 15.356 8.848 -20.499 1.00 43.38 211 ASP B N 1
ATOM 4638 C CA . ASP B 1 211 ? 15.080 10.285 -20.395 1.00 46.29 211 ASP B CA 1
ATOM 4639 C C . ASP B 1 211 ? 14.329 10.648 -19.111 1.00 41.74 211 ASP B C 1
ATOM 4640 O O . ASP B 1 211 ? 13.918 11.802 -18.942 1.00 42.18 211 ASP B O 1
ATOM 4645 N N . ASP B 1 212 ? 14.172 9.695 -18.201 1.00 37.39 212 ASP B N 1
ATOM 4646 C CA . ASP B 1 212 ? 13.480 9.888 -16.929 1.00 35.73 212 ASP B CA 1
ATOM 4647 C C . ASP B 1 212 ? 14.236 10.856 -16.007 1.00 33.76 212 ASP B C 1
ATOM 4648 O O . ASP B 1 212 ? 15.409 11.177 -16.228 1.00 34.11 212 ASP B O 1
ATOM 4653 N N . ILE B 1 213 ? 13.549 11.329 -14.953 1.00 32.65 213 ILE B N 1
ATOM 4654 C CA . ILE B 1 213 ? 14.176 12.298 -14.053 1.00 32.62 213 ILE B CA 1
ATOM 4655 C C . ILE B 1 213 ? 15.424 11.689 -13.425 1.00 32.56 213 ILE B C 1
ATOM 4656 O O . ILE B 1 213 ? 16.446 12.357 -13.262 1.00 30.92 213 ILE B O 1
ATOM 4661 N N . ILE B 1 214 ? 15.361 10.426 -13.025 1.00 32.35 214 ILE B N 1
ATOM 4662 C CA . ILE B 1 214 ? 16.482 9.915 -12.246 1.00 32.62 214 ILE B CA 1
ATOM 4663 C C . ILE B 1 214 ? 17.745 9.850 -13.106 1.00 32.79 214 ILE B C 1
ATOM 4664 O O . ILE B 1 214 ? 18.829 10.232 -12.645 1.00 32.48 214 ILE B O 1
ATOM 4669 N N . SER B 1 215 ? 17.620 9.406 -14.373 1.00 34.09 215 SER B N 1
ATOM 4670 C CA . SER B 1 215 ? 18.750 9.434 -15.314 1.00 34.85 215 SER B CA 1
ATOM 4671 C C . SER B 1 215 ? 19.344 10.825 -15.422 1.00 34.99 215 SER B C 1
ATOM 4672 O O . SER B 1 215 ? 20.560 10.996 -15.375 1.00 35.18 215 SER B O 1
ATOM 4675 N N . VAL B 1 216 ? 18.490 11.834 -15.576 1.00 33.67 216 VAL B N 1
ATOM 4676 C CA . VAL B 1 216 ? 18.969 13.207 -15.734 1.00 34.24 216 VAL B CA 1
ATOM 4677 C C . VAL B 1 216 ? 19.694 13.672 -14.471 1.00 34.78 216 VAL B C 1
ATOM 4678 O O . VAL B 1 216 ? 20.695 14.383 -14.557 1.00 34.48 216 VAL B O 1
ATOM 4682 N N . LEU B 1 217 ? 19.238 13.242 -13.292 1.00 33.60 217 LEU B N 1
ATOM 4683 C CA . LEU B 1 217 ? 19.875 13.672 -12.051 1.00 33.42 217 LEU B CA 1
ATOM 4684 C C . LEU B 1 217 ? 21.224 13.003 -11.845 1.00 35.02 217 LEU B C 1
ATOM 4685 O O . LEU B 1 217 ? 22.120 13.610 -11.256 1.00 34.99 217 LEU B O 1
ATOM 4690 N N . LEU B 1 218 ? 21.380 11.757 -12.311 1.00 35.27 218 LEU B N 1
ATOM 4691 C CA . LEU B 1 218 ? 22.664 11.062 -12.246 1.00 36.84 218 LEU B CA 1
ATOM 4692 C C . LEU B 1 218 ? 23.736 11.732 -13.101 1.00 39.76 218 LEU B C 1
ATOM 4693 O O . LEU B 1 218 ? 24.930 11.606 -12.800 1.00 40.84 218 LEU B O 1
ATOM 4698 N N . GLN B 1 219 ? 23.340 12.404 -14.184 1.00 40.01 219 GLN B N 1
ATOM 4699 C CA . GLN B 1 219 ? 24.282 13.062 -15.088 1.00 43.49 219 GLN B CA 1
ATOM 4700 C C . GLN B 1 219 ? 24.422 14.563 -14.853 1.00 43.54 219 GLN B C 1
ATOM 4701 O O . GLN B 1 219 ? 25.356 15.166 -15.395 1.00 46.02 219 GLN B O 1
ATOM 4707 N N . ALA B 1 220 ? 23.545 15.183 -14.055 1.00 42.03 220 ALA B N 1
ATOM 4708 C CA . ALA B 1 220 ? 23.599 16.629 -13.870 1.00 42.93 220 ALA B CA 1
ATOM 4709 C C . ALA B 1 220 ? 24.872 17.041 -13.137 1.00 41.64 220 ALA B C 1
ATOM 4710 O O . ALA B 1 220 ? 25.303 16.385 -12.185 1.00 40.30 220 ALA B O 1
ATOM 4712 N N . LYS B 1 221 ? 25.454 18.156 -13.568 1.00 41.11 221 LYS B N 1
ATOM 4713 C CA . LYS B 1 221 ? 26.669 18.663 -12.963 1.00 43.97 221 LYS B CA 1
ATOM 4714 C C . LYS B 1 221 ? 26.607 20.170 -12.805 1.00 42.56 221 LYS B C 1
ATOM 4715 O O . LYS B 1 221 ? 26.172 20.884 -13.711 1.00 43.20 221 LYS B O 1
ATOM 4721 N N . GLU B 1 222 ? 27.124 20.634 -11.674 1.00 43.70 222 GLU B N 1
ATOM 4722 C CA . GLU B 1 222 ? 27.209 22.054 -11.333 1.00 46.76 222 GLU B CA 1
ATOM 4723 C C . GLU B 1 222 ? 28.651 22.300 -10.906 1.00 46.50 222 GLU B C 1
ATOM 4724 O O . GLU B 1 222 ? 29.048 21.948 -9.789 1.00 42.65 222 GLU B O 1
ATOM 4730 N N . GLU B 1 223 ? 29.426 22.897 -11.808 1.00 49.59 223 GLU B N 1
ATOM 4731 C CA . GLU B 1 223 ? 30.848 23.129 -11.592 1.00 48.85 223 GLU B CA 1
ATOM 4732 C C . GLU B 1 223 ? 31.510 21.896 -10.977 1.00 45.31 223 GLU B C 1
ATOM 4733 O O . GLU B 1 223 ? 32.210 21.951 -9.958 1.00 43.59 223 GLU B O 1
ATOM 4739 N N . GLY B 1 224 ? 31.281 20.753 -11.643 1.00 43.64 224 GLY B N 1
ATOM 4740 C CA . GLY B 1 224 ? 31.912 19.512 -11.292 1.00 42.38 224 GLY B CA 1
ATOM 4741 C C . GLY B 1 224 ? 31.204 18.703 -10.232 1.00 42.16 224 GLY B C 1
ATOM 4742 O O . GLY B 1 224 ? 31.440 17.489 -10.142 1.00 40.61 224 GLY B O 1
ATOM 4743 N N . LYS B 1 225 ? 30.354 19.328 -9.421 1.00 41.66 225 LYS B N 1
ATOM 4744 C CA . LYS B 1 225 ? 29.698 18.620 -8.333 1.00 42.45 225 LYS B CA 1
ATOM 4745 C C . LYS B 1 225 ? 28.394 17.989 -8.811 1.00 40.09 225 LYS B C 1
ATOM 4746 O O . LYS B 1 225 ? 27.793 18.435 -9.792 1.00 39.51 225 LYS B O 1
ATOM 4752 N N . GLN B 1 226 ? 27.980 16.923 -8.115 1.00 40.29 226 GLN B N 1
ATOM 4753 C CA . GLN B 1 226 ? 26.782 16.163 -8.466 1.00 40.38 226 GLN B CA 1
ATOM 4754 C C . GLN B 1 226 ? 26.015 15.761 -7.216 1.00 37.84 226 GLN B C 1
ATOM 4755 O O . GLN B 1 226 ? 26.542 15.753 -6.104 1.00 35.20 226 GLN B O 1
ATOM 4761 N N . LEU B 1 227 ? 24.756 15.413 -7.424 1.00 36.67 227 LEU B N 1
ATOM 4762 C CA . LEU B 1 227 ? 23.959 14.839 -6.350 1.00 37.31 227 LEU B CA 1
ATOM 4763 C C . LEU B 1 227 ? 24.423 13.424 -6.038 1.00 36.87 227 LEU B C 1
ATOM 4764 O O . LEU B 1 227 ? 24.737 12.647 -6.946 1.00 35.01 227 LEU B O 1
ATOM 4769 N N . THR B 1 228 ? 24.409 13.083 -4.753 1.00 37.02 228 THR B N 1
ATOM 4770 C CA . THR B 1 228 ? 24.604 11.713 -4.320 1.00 36.78 228 THR B CA 1
ATOM 4771 C C . THR B 1 228 ? 23.324 10.902 -4.518 1.00 37.97 228 THR B C 1
ATOM 4772 O O . THR B 1 228 ? 22.228 11.443 -4.700 1.00 36.86 228 THR B O 1
ATOM 4776 N N . ASP B 1 229 ? 23.474 9.581 -4.458 1.00 37.87 229 ASP B N 1
ATOM 4777 C CA . ASP B 1 229 ? 22.314 8.709 -4.577 1.00 39.55 229 ASP B CA 1
ATOM 4778 C C . ASP B 1 229 ? 21.327 8.969 -3.439 1.00 39.56 229 ASP B C 1
ATOM 4779 O O . ASP B 1 229 ? 20.113 9.043 -3.659 1.00 37.88 229 ASP B O 1
ATOM 4784 N N . GLU B 1 230 ? 21.840 9.141 -2.224 1.00 40.81 230 GLU B N 1
ATOM 4785 C CA . GLU B 1 230 ? 20.992 9.474 -1.085 1.00 48.40 230 GLU B CA 1
ATOM 4786 C C . GLU B 1 230 ? 20.209 10.758 -1.345 1.00 40.06 230 GLU B C 1
ATOM 4787 O O . GLU B 1 230 ? 18.987 10.802 -1.152 1.00 38.64 230 GLU B O 1
ATOM 4793 N N . GLU B 1 231 ? 20.897 11.807 -1.805 1.00 38.98 231 GLU B N 1
ATOM 4794 C CA . GLU B 1 231 ? 20.214 13.041 -2.177 1.00 37.44 231 GLU B CA 1
ATOM 4795 C C . GLU B 1 231 ? 19.148 12.785 -3.247 1.00 34.34 231 GLU B C 1
ATOM 4796 O O . GLU B 1 231 ? 18.049 13.354 -3.192 1.00 31.96 231 GLU B O 1
ATOM 4802 N N . ILE B 1 232 ? 19.431 11.896 -4.204 1.00 34.86 232 ILE B N 1
ATOM 4803 C CA . ILE B 1 232 ? 18.478 11.654 -5.280 1.00 33.88 232 ILE B CA 1
ATOM 4804 C C . ILE B 1 232 ? 17.260 10.923 -4.755 1.00 33.93 232 ILE B C 1
ATOM 4805 O O . ILE B 1 232 ? 16.123 11.212 -5.157 1.00 31.66 232 ILE B O 1
ATOM 4810 N N . VAL B 1 233 ? 17.473 9.969 -3.846 1.00 34.81 233 VAL B N 1
ATOM 4811 C CA . VAL B 1 233 ? 16.361 9.252 -3.250 1.00 35.23 233 VAL B CA 1
ATOM 4812 C C . VAL B 1 233 ? 15.485 10.211 -2.445 1.00 32.36 233 VAL B C 1
ATOM 4813 O O . VAL B 1 233 ? 14.254 10.173 -2.537 1.00 32.03 233 VAL B O 1
ATOM 4817 N N . GLY B 1 234 ? 16.107 11.073 -1.639 1.00 32.96 234 GLY B N 1
ATOM 4818 C CA . GLY B 1 234 ? 15.335 12.027 -0.854 1.00 32.76 234 GLY B CA 1
ATOM 4819 C C . GLY B 1 234 ? 14.571 13.030 -1.710 1.00 29.92 234 GLY B C 1
ATOM 4820 O O . GLY B 1 234 ? 13.415 13.345 -1.427 1.00 28.44 234 GLY B O 1
ATOM 4821 N N . PHE B 1 235 ? 15.191 13.509 -2.790 1.00 29.80 235 PHE B N 1
ATOM 4822 C CA . PHE B 1 235 ? 14.503 14.383 -3.722 1.00 28.51 235 PHE B CA 1
ATOM 4823 C C . PHE B 1 235 ? 13.307 13.698 -4.396 1.00 28.52 235 PHE B C 1
ATOM 4824 O O . PHE B 1 235 ? 12.257 14.322 -4.575 1.00 27.70 235 PHE B O 1
ATOM 4832 N N . SER B 1 236 ? 13.433 12.416 -4.757 1.00 28.53 236 SER B N 1
ATOM 4833 C CA . SER B 1 236 ? 12.349 11.731 -5.448 1.00 29.41 236 SER B CA 1
ATOM 4834 C C . SER B 1 236 ? 11.147 11.566 -4.531 1.00 29.50 236 SER B C 1
ATOM 4835 O O . SER B 1 236 ? 9.998 11.747 -4.952 1.00 29.51 236 SER B O 1
ATOM 4838 N N . ILE B 1 237 ? 11.397 11.224 -3.267 1.00 30.01 237 ILE B N 1
ATOM 4839 C CA . ILE B 1 237 ? 10.327 11.174 -2.281 1.00 30.26 237 ILE B CA 1
ATOM 4840 C C . ILE B 1 237 ? 9.687 12.546 -2.108 1.00 29.33 237 ILE B C 1
ATOM 4841 O O . ILE B 1 237 ? 8.458 12.662 -2.003 1.00 29.27 237 ILE B O 1
ATOM 4846 N N . LEU B 1 238 ? 10.505 13.604 -2.058 1.00 28.47 238 LEU B N 1
ATOM 4847 C CA . LEU B 1 238 ? 9.961 14.954 -1.972 1.00 28.35 238 LEU B CA 1
ATOM 4848 C C . LEU B 1 238 ? 8.974 15.236 -3.107 1.00 28.03 238 LEU B C 1
ATOM 4849 O O . LEU B 1 238 ? 7.961 15.908 -2.897 1.00 26.27 238 LEU B O 1
ATOM 4854 N N . LEU B 1 239 ? 9.241 14.723 -4.318 1.00 27.44 239 LEU B N 1
ATOM 4855 C CA . LEU B 1 239 ? 8.368 15.065 -5.447 1.00 26.58 239 LEU B CA 1
ATOM 4856 C C . LEU B 1 239 ? 6.959 14.546 -5.229 1.00 27.20 239 LEU B C 1
ATOM 4857 O O . LEU B 1 239 ? 5.980 15.200 -5.632 1.00 26.69 239 LEU B O 1
ATOM 4862 N N . LEU B 1 240 ? 6.856 13.344 -4.641 1.00 27.87 240 LEU B N 1
ATOM 4863 C CA . LEU B 1 240 ? 5.580 12.763 -4.236 1.00 28.61 240 LEU B CA 1
ATOM 4864 C C . LEU B 1 240 ? 4.889 13.642 -3.204 1.00 28.44 240 LEU B C 1
ATOM 4865 O O . LEU B 1 240 ? 3.735 14.040 -3.376 1.00 28.53 240 LEU B O 1
ATOM 4870 N N . ILE B 1 241 ? 5.604 13.953 -2.123 1.00 28.48 241 ILE B N 1
ATOM 4871 C CA . ILE B 1 241 ? 5.038 14.701 -1.001 1.00 29.21 241 ILE B CA 1
ATOM 4872 C C . ILE B 1 241 ? 4.608 16.090 -1.457 1.00 28.64 241 ILE B C 1
ATOM 4873 O O . ILE B 1 241 ? 3.491 16.525 -1.179 1.00 27.82 241 ILE B O 1
ATOM 4878 N N . ALA B 1 242 ? 5.493 16.790 -2.178 1.00 28.23 242 ALA B N 1
ATOM 4879 C CA . ALA B 1 242 ? 5.236 18.170 -2.601 1.00 28.01 242 ALA B CA 1
ATOM 4880 C C . ALA B 1 242 ? 4.167 18.238 -3.690 1.00 27.30 242 ALA B C 1
ATOM 4881 O O . ALA B 1 242 ? 3.355 19.168 -3.703 1.00 27.29 242 ALA B O 1
ATOM 4883 N N . GLY B 1 243 ? 4.189 17.295 -4.639 1.00 26.22 243 GLY B N 1
ATOM 4884 C CA . GLY B 1 243 ? 3.467 17.437 -5.899 1.00 26.05 243 GLY B CA 1
ATOM 4885 C C . GLY B 1 243 ? 2.142 16.710 -6.088 1.00 26.34 243 GLY B C 1
ATOM 4886 O O . GLY B 1 243 ? 1.338 17.121 -6.932 1.00 25.62 243 GLY B O 1
ATOM 4887 N N . ASN B 1 244 ? 1.900 15.651 -5.315 1.00 26.43 244 ASN B N 1
ATOM 4888 C CA . ASN B 1 244 ? 0.757 14.749 -5.514 1.00 26.57 244 ASN B CA 1
ATOM 4889 C C . ASN B 1 244 ? -0.581 15.362 -5.084 1.00 26.32 244 ASN B C 1
ATOM 4890 O O . ASN B 1 244 ? -1.461 15.638 -5.910 1.00 25.65 244 ASN B O 1
ATOM 4895 N N . GLU B 1 245 ? -0.713 15.600 -3.780 1.00 25.65 245 GLU B N 1
ATOM 4896 C CA . GLU B 1 245 ? -1.972 16.064 -3.207 1.00 28.78 245 GLU B CA 1
ATOM 4897 C C . GLU B 1 245 ? -2.279 17.485 -3.638 1.00 27.42 245 GLU B C 1
ATOM 4898 O O . GLU B 1 245 ? -3.449 17.824 -3.855 1.00 25.79 245 GLU B O 1
ATOM 4904 N N . THR B 1 246 ? -1.239 18.312 -3.787 1.00 25.80 246 THR B N 1
ATOM 4905 C CA . THR B 1 246 ? -1.422 19.677 -4.280 1.00 25.16 246 THR B CA 1
ATOM 4906 C C . THR B 1 246 ? -2.010 19.706 -5.677 1.00 24.38 246 THR B C 1
ATOM 4907 O O . THR B 1 246 ? -2.944 20.482 -5.957 1.00 23.38 246 THR B O 1
ATOM 4911 N N . THR B 1 247 ? -1.411 18.934 -6.591 1.00 24.56 247 THR B N 1
ATOM 4912 C CA . THR B 1 247 ? -1.897 18.871 -7.962 1.00 23.97 247 THR B CA 1
ATOM 4913 C C . THR B 1 247 ? -3.288 18.268 -7.997 1.00 24.56 247 THR B C 1
ATOM 4914 O O . THR B 1 247 ? -4.162 18.784 -8.687 1.00 22.41 247 THR B O 1
ATOM 4918 N N . THR B 1 248 ? -3.513 17.187 -7.239 1.00 25.13 248 THR B N 1
ATOM 4919 C CA . THR B 1 248 ? -4.867 16.672 -7.035 1.00 26.19 248 THR B CA 1
ATOM 4920 C C . THR B 1 248 ? -5.823 17.797 -6.653 1.00 25.52 248 THR B C 1
ATOM 4921 O O . THR B 1 248 ? -6.878 17.997 -7.276 1.00 25.26 248 THR B O 1
ATOM 4925 N N . ASN B 1 249 ? -5.452 18.570 -5.643 1.00 24.57 249 ASN B N 1
ATOM 4926 C CA . ASN B 1 249 ? -6.384 19.568 -5.140 1.00 24.61 249 ASN B CA 1
ATOM 4927 C C . ASN B 1 249 ? -6.606 20.693 -6.152 1.00 23.77 249 ASN B C 1
ATOM 4928 O O . ASN B 1 249 ? -7.738 21.171 -6.296 1.00 23.38 249 ASN B O 1
ATOM 4933 N N . LEU B 1 250 ? -5.581 21.061 -6.942 1.00 23.10 250 LEU B N 1
ATOM 4934 C CA . LEU B 1 250 ? -5.803 22.031 -8.011 1.00 24.01 250 LEU B CA 1
ATOM 4935 C C . LEU B 1 250 ? -6.844 21.542 -9.020 1.00 23.91 250 LEU B C 1
ATOM 4936 O O . LEU B 1 250 ? -7.695 22.321 -9.465 1.00 23.16 250 LEU B O 1
ATOM 4941 N N . ILE B 1 251 ? -6.769 20.270 -9.444 1.00 23.93 251 ILE B N 1
ATOM 4942 C CA . ILE B 1 251 ? -7.716 19.795 -10.444 1.00 25.49 251 ILE B CA 1
ATOM 4943 C C . ILE B 1 251 ? -9.123 19.769 -9.864 1.00 25.38 251 ILE B C 1
ATOM 4944 O O . ILE B 1 251 ? -10.085 20.208 -10.511 1.00 25.59 251 ILE B O 1
ATOM 4949 N N . SER B 1 252 ? -9.260 19.204 -8.662 1.00 25.03 252 SER B N 1
ATOM 4950 C CA . SER B 1 252 ? -10.542 19.176 -7.960 1.00 27.17 252 SER B CA 1
ATOM 4951 C C . SER B 1 252 ? -11.081 20.578 -7.765 1.00 26.57 252 SER B C 1
ATOM 4952 O O . SER B 1 252 ? -12.240 20.856 -8.067 1.00 27.12 252 SER B O 1
ATOM 4955 N N . ASN B 1 253 ? -10.246 21.472 -7.231 1.00 25.17 253 ASN B N 1
ATOM 4956 C CA . ASN B 1 253 ? -10.701 22.841 -6.997 1.00 26.06 253 ASN B CA 1
ATOM 4957 C C . ASN B 1 253 ? -11.114 23.498 -8.290 1.00 26.36 253 ASN B C 1
ATOM 4958 O O . ASN B 1 253 ? -12.030 24.319 -8.286 1.00 28.00 253 ASN B O 1
ATOM 4963 N N . THR B 1 254 ? -10.484 23.130 -9.423 1.00 26.53 254 THR B N 1
ATOM 4964 C CA . THR B 1 254 ? -10.866 23.759 -10.673 1.00 27.77 254 THR B CA 1
ATOM 4965 C C . THR B 1 254 ? -12.243 23.295 -11.141 1.00 28.87 254 THR B C 1
ATOM 4966 O O . THR B 1 254 ? -13.051 24.109 -11.609 1.00 29.36 254 THR B O 1
ATOM 4970 N N . ILE B 1 255 ? -12.540 21.999 -11.021 1.00 28.49 255 ILE B N 1
ATOM 4971 C CA . ILE B 1 255 ? -13.857 21.524 -11.427 1.00 30.41 255 ILE B CA 1
ATOM 4972 C C . ILE B 1 255 ? -14.923 22.181 -10.554 1.00 31.00 255 ILE B C 1
ATOM 4973 O O . ILE B 1 255 ? -15.930 22.695 -11.046 1.00 31.78 255 ILE B O 1
ATOM 4978 N N . TYR B 1 256 ? -14.693 22.202 -9.252 1.00 30.96 256 TYR B N 1
ATOM 4979 C CA . TYR B 1 256 ? -15.607 22.895 -8.347 1.00 33.67 256 TYR B CA 1
ATOM 4980 C C . TYR B 1 256 ? -15.891 24.325 -8.807 1.00 33.64 256 TYR B C 1
ATOM 4981 O O . TYR B 1 256 ? -17.053 24.724 -8.907 1.00 36.30 256 TYR B O 1
ATOM 4990 N N . CYS B 1 257 ? -14.850 25.100 -9.144 1.00 32.62 257 CYS B N 1
ATOM 4991 C CA . CYS B 1 257 ? -15.073 26.500 -9.509 1.00 34.39 257 CYS B CA 1
ATOM 4992 C C . CYS B 1 257 ? -15.882 26.620 -10.790 1.00 34.67 257 CYS B C 1
ATOM 4993 O O . CYS B 1 257 ? -16.648 27.587 -10.959 1.00 34.36 257 CYS B O 1
ATOM 4996 N N . LEU B 1 258 ? -15.679 25.680 -11.725 1.00 32.93 258 LEU B N 1
ATOM 4997 C CA . LEU B 1 258 ? -16.376 25.722 -12.997 1.00 34.13 258 LEU B CA 1
ATOM 4998 C C . LEU B 1 258 ? -17.835 25.328 -12.845 1.00 35.12 258 LEU B C 1
ATOM 4999 O O . LEU B 1 258 ? -18.712 25.908 -13.499 1.00 36.25 258 LEU B O 1
ATOM 5004 N N . MET B 1 259 ? -18.110 24.372 -11.970 1.00 35.22 259 MET B N 1
ATOM 5005 C CA . MET B 1 259 ? -19.485 24.015 -11.675 1.00 36.86 259 MET B CA 1
ATOM 5006 C C . MET B 1 259 ? -20.205 25.149 -10.930 1.00 38.10 259 MET B C 1
ATOM 5007 O O . MET B 1 259 ? -21.386 25.425 -11.196 1.00 36.94 259 MET B O 1
ATOM 5012 N N . GLU B 1 260 ? -19.496 25.817 -10.005 1.00 38.08 260 GLU B N 1
ATOM 5013 C CA . GLU B 1 260 ? -20.044 26.961 -9.268 1.00 41.07 260 GLU B CA 1
ATOM 5014 C C . GLU B 1 260 ? -20.425 28.121 -10.193 1.00 40.17 260 GLU B C 1
ATOM 5015 O O . GLU B 1 260 ? -21.461 28.763 -9.994 1.00 40.49 260 GLU B O 1
ATOM 5021 N N . ASP B 1 261 ? -19.601 28.420 -11.198 1.00 41.12 261 ASP B N 1
ATOM 5022 C CA . ASP B 1 261 ? -19.809 29.562 -12.093 1.00 42.05 261 ASP B CA 1
ATOM 5023 C C . ASP B 1 261 ? -19.913 29.050 -13.528 1.00 41.34 261 ASP B C 1
ATOM 5024 O O . ASP B 1 261 ? -18.919 28.985 -14.259 1.00 40.82 261 ASP B O 1
ATOM 5029 N N . LYS B 1 262 ? -21.145 28.748 -13.953 1.00 41.62 262 LYS B N 1
ATOM 5030 C CA . LYS B 1 262 ? -21.349 28.087 -15.230 1.00 40.00 262 LYS B CA 1
ATOM 5031 C C . LYS B 1 262 ? -21.008 28.986 -16.410 1.00 40.66 262 LYS B C 1
ATOM 5032 O O . LYS B 1 262 ? -20.663 28.480 -17.493 1.00 40.12 262 LYS B O 1
ATOM 5038 N N . ALA B 1 263 ? -21.076 30.311 -16.235 1.00 41.85 263 ALA B N 1
ATOM 5039 C CA . ALA B 1 263 ? -20.665 31.189 -17.329 1.00 42.38 263 ALA B CA 1
ATOM 5040 C C . ALA B 1 263 ? -19.196 30.990 -17.667 1.00 41.24 263 ALA B C 1
ATOM 5041 O O . ALA B 1 263 ? -18.805 31.121 -18.834 1.00 41.43 263 ALA B O 1
ATOM 5043 N N . SER B 1 264 ? -18.365 30.675 -16.665 1.00 41.15 264 SER B N 1
ATOM 5044 C CA . SER B 1 264 ? -16.960 30.400 -16.949 1.00 41.37 264 SER B CA 1
ATOM 5045 C C . SER B 1 264 ? -16.816 29.092 -17.711 1.00 40.34 264 SER B C 1
ATOM 5046 O O . SER B 1 264 ? -16.097 29.016 -18.718 1.00 40.25 264 SER B O 1
ATOM 5049 N N . PHE B 1 265 ? -17.481 28.041 -17.228 1.00 40.90 265 PHE B N 1
ATOM 5050 C CA . PHE B 1 265 ? -17.450 26.761 -17.931 1.00 41.31 265 PHE B CA 1
ATOM 5051 C C . PHE B 1 265 ? -17.796 26.960 -19.396 1.00 43.04 265 PHE B C 1
ATOM 5052 O O . PHE B 1 265 ? -17.122 26.432 -20.297 1.00 42.87 265 PHE B O 1
ATOM 5060 N N . GLU B 1 266 ? -18.815 27.785 -19.653 1.00 45.08 266 GLU B N 1
ATOM 5061 C CA . GLU B 1 266 ? -19.320 27.942 -21.007 1.00 44.51 266 GLU B CA 1
ATOM 5062 C C . GLU B 1 266 ? -18.321 28.690 -21.870 1.00 45.58 266 GLU B C 1
ATOM 5063 O O . GLU B 1 266 ? -18.133 28.368 -23.048 1.00 46.85 266 GLU B O 1
ATOM 5069 N N . ARG B 1 267 ? -17.625 29.659 -21.293 1.00 44.56 267 ARG B N 1
ATOM 5070 C CA . ARG B 1 267 ? -16.639 30.364 -22.094 1.00 45.71 267 ARG B CA 1
ATOM 5071 C C . ARG B 1 267 ? -15.445 29.470 -22.396 1.00 45.19 267 ARG B C 1
ATOM 5072 O O . ARG B 1 267 ? -14.972 29.425 -23.543 1.00 47.61 267 ARG B O 1
ATOM 5080 N N . LEU B 1 268 ? -14.963 28.717 -21.396 1.00 44.27 268 LEU B N 1
ATOM 5081 C CA . LEU B 1 268 ? -13.892 27.748 -21.644 1.00 43.95 268 LEU B CA 1
ATOM 5082 C C . LEU B 1 268 ? -14.237 26.766 -22.762 1.00 44.90 268 LEU B C 1
ATOM 5083 O O . LEU B 1 268 ? -13.357 26.358 -23.528 1.00 46.89 268 LEU B O 1
ATOM 5088 N N . LYS B 1 269 ? -15.506 26.363 -22.867 1.00 45.26 269 LYS B N 1
ATOM 5089 C CA . LYS B 1 269 ? -15.919 25.516 -23.984 1.00 46.45 269 LYS B CA 1
ATOM 5090 C C . LYS B 1 269 ? -15.732 26.209 -25.339 1.00 48.87 269 LYS B C 1
ATOM 5091 O O . LYS B 1 269 ? -15.430 25.546 -26.342 1.00 47.83 269 LYS B O 1
ATOM 5097 N N . ARG B 1 270 ? -15.859 27.540 -25.390 1.00 52.17 270 ARG B N 1
ATOM 5098 C CA . ARG B 1 270 ? -15.657 28.260 -26.647 1.00 51.21 270 ARG B CA 1
ATOM 5099 C C . ARG B 1 270 ? -14.216 28.680 -26.903 1.00 52.26 270 ARG B C 1
ATOM 5100 O O . ARG B 1 270 ? -13.839 28.835 -28.072 1.00 49.40 270 ARG B O 1
ATOM 5108 N N . GLU B 1 271 ? -13.407 28.890 -25.855 1.00 51.67 271 GLU B N 1
ATOM 5109 C CA . GLU B 1 271 ? -12.037 29.404 -25.997 1.00 51.32 271 GLU B CA 1
ATOM 5110 C C . GLU B 1 271 ? -11.079 28.463 -25.270 1.00 50.01 271 GLU B C 1
ATOM 5111 O O . GLU B 1 271 ? -10.725 28.689 -24.112 1.00 47.98 271 GLU B O 1
ATOM 5117 N N . LYS B 1 272 ? -10.601 27.446 -25.970 1.00 52.56 272 LYS B N 1
ATOM 5118 C CA . LYS B 1 272 ? -9.738 26.473 -25.321 1.00 55.71 272 LYS B CA 1
ATOM 5119 C C . LYS B 1 272 ? -8.447 27.112 -24.825 1.00 50.06 272 LYS B C 1
ATOM 5120 O O . LYS B 1 272 ? -7.864 26.642 -23.841 1.00 45.53 272 LYS B O 1
ATOM 5126 N N . GLU B 1 273 ? -8.016 28.205 -25.459 1.00 49.93 273 GLU B N 1
ATOM 5127 C CA . GLU B 1 273 ? -6.793 28.900 -25.070 1.00 47.06 273 GLU B CA 1
ATOM 5128 C C . GLU B 1 273 ? -6.941 29.718 -23.785 1.00 42.95 273 GLU B C 1
ATOM 5129 O O . GLU B 1 273 ? -5.941 30.212 -23.261 1.00 40.30 273 GLU B O 1
ATOM 5135 N N . LEU B 1 274 ? -8.154 29.880 -23.276 1.00 43.08 274 LEU B N 1
ATOM 5136 C CA . LEU B 1 274 ? -8.359 30.536 -22.001 1.00 41.26 274 LEU B CA 1
ATOM 5137 C C . LEU B 1 274 ? -8.109 29.609 -20.819 1.00 36.30 274 LEU B C 1
ATOM 5138 O O . LEU B 1 274 ? -7.922 30.090 -19.702 1.00 34.13 274 LEU B O 1
ATOM 5143 N N . LEU B 1 275 ? -8.124 28.299 -21.025 1.00 36.63 275 LEU B N 1
ATOM 5144 C CA . LEU B 1 275 ? -7.990 27.389 -19.893 1.00 34.56 275 LEU B CA 1
ATOM 5145 C C . LEU B 1 275 ? -6.770 27.677 -19.013 1.00 30.86 275 LEU B C 1
ATOM 5146 O O . LEU B 1 275 ? -6.920 27.653 -17.784 1.00 29.42 275 LEU B O 1
ATOM 5151 N N . PRO B 1 276 ? -5.562 27.916 -19.541 1.00 31.66 276 PRO B N 1
ATOM 5152 C CA . PRO B 1 276 ? -4.419 28.190 -18.639 1.00 31.11 276 PRO B CA 1
ATOM 5153 C C . PRO B 1 276 ? -4.630 29.388 -17.710 1.00 29.44 276 PRO B C 1
ATOM 5154 O O . PRO B 1 276 ? -4.317 29.294 -16.512 1.00 28.78 276 PRO B O 1
ATOM 5158 N N . SER B 1 277 ? -5.146 30.502 -18.233 1.00 30.21 277 SER B N 1
ATOM 5159 C CA . SER B 1 277 ? -5.479 31.650 -17.380 1.00 29.94 277 SER B CA 1
ATOM 5160 C C . SER B 1 277 ? -6.518 31.289 -16.332 1.00 28.73 277 SER B C 1
ATOM 5161 O O . SER B 1 277 ? -6.473 31.812 -15.212 1.00 27.07 277 SER B O 1
ATOM 5164 N N . GLY B 1 278 ? -7.460 30.407 -16.672 1.00 28.20 278 GLY B N 1
ATOM 5165 C CA . GLY B 1 278 ? -8.480 30.015 -15.711 1.00 28.50 278 GLY B CA 1
ATOM 5166 C C . GLY B 1 278 ? -7.917 29.159 -14.593 1.00 26.95 278 GLY B C 1
ATOM 5167 O O . GLY B 1 278 ? -8.347 29.280 -13.434 1.00 24.92 278 GLY B O 1
ATOM 5168 N N . ILE B 1 279 ? -6.928 28.309 -14.920 1.00 26.43 279 ILE B N 1
ATOM 5169 C CA . ILE B 1 279 ? -6.182 27.563 -13.911 1.00 25.93 279 ILE B CA 1
ATOM 5170 C C . ILE B 1 279 ? -5.395 28.509 -13.001 1.00 24.36 279 ILE B C 1
ATOM 5171 O O . ILE B 1 279 ? -5.342 28.301 -11.785 1.00 23.63 279 ILE B O 1
ATOM 5176 N N . GLU B 1 280 ? -4.775 29.561 -13.567 1.00 25.40 280 GLU B N 1
ATOM 5177 C CA . GLU B 1 280 ? -4.110 30.559 -12.727 1.00 25.78 280 GLU B CA 1
ATOM 5178 C C . GLU B 1 280 ? -5.086 31.228 -11.767 1.00 25.74 280 GLU B C 1
ATOM 5179 O O . GLU B 1 280 ? -4.698 31.602 -10.658 1.00 24.43 280 GLU B O 1
ATOM 5185 N N . GLU B 1 281 ? -6.347 31.409 -12.166 1.00 25.64 281 GLU B N 1
ATOM 5186 C CA . GLU B 1 281 ? -7.319 32.016 -11.247 1.00 26.88 281 GLU B CA 1
ATOM 5187 C C . GLU B 1 281 ? -7.819 31.020 -10.218 1.00 26.18 281 GLU B C 1
ATOM 5188 O O . GLU B 1 281 ? -8.158 31.415 -9.102 1.00 25.89 281 GLU B O 1
ATOM 5194 N N . VAL B 1 282 ? -7.829 29.715 -10.511 1.00 24.93 282 VAL B N 1
ATOM 5195 C CA . VAL B 1 282 ? -8.058 28.790 -9.407 1.00 24.96 282 VAL B CA 1
ATOM 5196 C C . VAL B 1 282 ? -6.881 28.827 -8.426 1.00 23.53 282 VAL B C 1
ATOM 5197 O O . VAL B 1 282 ? -7.070 28.791 -7.198 1.00 22.76 282 VAL B O 1
ATOM 5201 N N . LEU B 1 283 ? -5.651 28.880 -8.942 1.00 22.93 283 LEU B N 1
ATOM 5202 C CA . LEU B 1 283 ? -4.490 28.933 -8.050 1.00 23.44 283 LEU B CA 1
ATOM 5203 C C . LEU B 1 283 ? -4.568 30.133 -7.099 1.00 23.96 283 LEU B C 1
ATOM 5204 O O . LEU B 1 283 ? -4.118 30.046 -5.951 1.00 22.70 283 LEU B O 1
ATOM 5209 N N . ARG B 1 284 ? -5.135 31.252 -7.558 1.00 23.58 284 ARG B N 1
ATOM 5210 C CA . ARG B 1 284 ? -5.319 32.415 -6.695 1.00 24.67 284 ARG B CA 1
ATOM 5211 C C . ARG B 1 284 ? -6.474 32.198 -5.737 1.00 24.25 284 ARG B C 1
ATOM 5212 O O . ARG B 1 284 ? -6.333 32.420 -4.534 1.00 23.98 284 ARG B O 1
ATOM 5220 N N . TYR B 1 285 ? -7.625 31.745 -6.270 1.00 24.28 285 TYR B N 1
ATOM 5221 C CA . TYR B 1 285 ? -8.916 31.794 -5.585 1.00 26.63 285 TYR B CA 1
ATOM 5222 C C . TYR B 1 285 ? -9.120 30.608 -4.646 1.00 25.82 285 TYR B C 1
ATOM 5223 O O . TYR B 1 285 ? -9.660 30.780 -3.547 1.00 26.41 285 TYR B O 1
ATOM 5232 N N . ARG B 1 286 ? -8.636 29.398 -5.034 1.00 24.58 286 ARG B N 1
ATOM 5233 C CA . ARG B 1 286 ? -8.775 28.183 -4.214 1.00 25.66 286 ARG B CA 1
ATOM 5234 C C . ARG B 1 286 ? -7.436 27.444 -4.177 1.00 24.81 286 ARG B C 1
ATOM 5235 O O . ARG B 1 286 ? -7.279 26.321 -4.687 1.00 23.83 286 ARG B O 1
ATOM 5243 N N . SER B 1 287 ? -6.500 28.090 -3.557 1.00 23.14 287 SER B N 1
ATOM 5244 C CA . SER B 1 287 ? -5.111 27.705 -3.570 1.00 22.96 287 SER B CA 1
ATOM 5245 C C . SER B 1 287 ? -4.925 26.385 -2.854 1.00 23.05 287 SER B C 1
ATOM 5246 O O . SER B 1 287 ? -5.275 26.290 -1.665 1.00 24.10 287 SER B O 1
ATOM 5249 N N . PRO B 1 288 ? -4.335 25.368 -3.510 1.00 21.49 288 PRO B N 1
ATOM 5250 C CA . PRO B 1 288 ? -4.144 24.076 -2.831 1.00 23.01 288 PRO B CA 1
ATOM 5251 C C . PRO B 1 288 ? -3.371 24.171 -1.520 1.00 23.35 288 PRO B C 1
ATOM 5252 O O . PRO B 1 288 ? -3.663 23.413 -0.604 1.00 23.29 288 PRO B O 1
ATOM 5256 N N . VAL B 1 289 ? -2.422 25.091 -1.401 1.00 21.39 289 VAL B N 1
ATOM 5257 C CA . VAL B 1 289 ? -1.623 25.313 -0.203 1.00 22.19 289 VAL B CA 1
ATOM 5258 C C . VAL B 1 289 ? -1.974 26.718 0.313 1.00 22.97 289 VAL B C 1
ATOM 5259 O O . VAL B 1 289 ? -1.702 27.708 -0.361 1.00 20.86 289 VAL B O 1
ATOM 5263 N N . GLN B 1 290 ? -2.594 26.808 1.490 1.00 22.98 290 GLN B N 1
ATOM 5264 C CA . GLN B 1 290 ? -3.013 28.109 1.988 1.00 23.98 290 GLN B CA 1
ATOM 5265 C C . GLN B 1 290 ? -1.927 28.881 2.736 1.00 23.13 290 GLN B C 1
ATOM 5266 O O . GLN B 1 290 ? -2.013 30.109 2.816 1.00 22.58 290 GLN B O 1
ATOM 5272 N N . ALA B 1 291 ? -0.929 28.196 3.279 1.00 24.75 291 ALA B N 1
ATOM 5273 C CA . ALA B 1 291 ? 0.021 28.787 4.202 1.00 24.69 291 ALA B CA 1
ATOM 5274 C C . ALA B 1 291 ? 1.278 27.928 4.200 1.00 26.63 291 ALA B C 1
ATOM 5275 O O . ALA B 1 291 ? 1.235 26.764 3.799 1.00 25.82 291 ALA B O 1
ATOM 5277 N N . LEU B 1 292 ? 2.402 28.528 4.598 1.00 25.95 292 LEU B N 1
ATOM 5278 C CA . LEU B 1 292 ? 3.668 27.815 4.814 1.00 28.12 292 LEU B CA 1
ATOM 5279 C C . LEU B 1 292 ? 4.228 28.174 6.199 1.00 28.07 292 LEU B C 1
ATOM 5280 O O . LEU B 1 292 ? 3.661 28.978 6.941 1.00 27.51 292 LEU B O 1
ATOM 5285 N N . HIS B 1 293 ? 5.384 27.601 6.517 1.00 28.54 293 HIS B N 1
ATOM 5286 C CA . HIS B 1 293 ? 6.114 27.887 7.742 1.00 30.11 293 HIS B CA 1
ATOM 5287 C C . HIS B 1 293 ? 7.467 28.510 7.445 1.00 28.82 293 HIS B C 1
ATOM 5288 O O . HIS B 1 293 ? 8.130 28.159 6.467 1.00 27.33 293 HIS B O 1
ATOM 5295 N N . ARG B 1 294 ? 7.854 29.450 8.300 1.00 28.39 294 ARG B N 1
ATOM 5296 C CA . ARG B 1 294 ? 9.194 29.997 8.341 1.00 29.00 294 ARG B CA 1
ATOM 5297 C C . ARG B 1 294 ? 9.584 30.239 9.795 1.00 28.96 294 ARG B C 1
ATOM 5298 O O . ARG B 1 294 ? 8.743 30.249 10.706 1.00 27.83 294 ARG B O 1
ATOM 5306 N N . ILE B 1 295 ? 10.878 30.469 9.991 1.00 29.42 295 ILE B N 1
ATOM 5307 C CA . ILE B 1 295 ? 11.452 30.819 11.282 1.00 29.63 295 ILE B CA 1
ATOM 5308 C C . ILE B 1 295 ? 12.228 32.101 11.050 1.00 28.48 295 ILE B C 1
ATOM 5309 O O . ILE B 1 295 ? 12.875 32.264 10.010 1.00 28.12 295 ILE B O 1
ATOM 5314 N N . VAL B 1 296 ? 12.128 33.022 12.001 1.00 27.07 296 VAL B N 1
ATOM 5315 C CA . VAL B 1 296 ? 12.859 34.276 11.908 1.00 26.90 296 VAL B CA 1
ATOM 5316 C C . VAL B 1 296 ? 14.332 34.003 12.163 1.00 27.68 296 VAL B C 1
ATOM 5317 O O . VAL B 1 296 ? 14.704 33.424 13.187 1.00 26.84 296 VAL B O 1
ATOM 5321 N N . LYS B 1 297 ? 15.172 34.423 11.229 1.00 28.55 297 LYS B N 1
ATOM 5322 C CA . LYS B 1 297 ? 16.614 34.261 11.334 1.00 30.31 297 LYS B CA 1
ATOM 5323 C C . LYS B 1 297 ? 17.295 35.479 11.950 1.00 30.70 297 LYS B C 1
ATOM 5324 O O . LYS B 1 297 ? 18.326 35.344 12.619 1.00 30.25 297 LYS B O 1
ATOM 5330 N N . GLU B 1 298 ? 16.740 36.665 11.753 1.00 30.72 298 GLU B N 1
ATOM 5331 C CA . GLU B 1 298 ? 17.281 37.850 12.404 1.00 31.56 298 GLU B CA 1
ATOM 5332 C C . GLU B 1 298 ? 16.166 38.876 12.527 1.00 30.70 298 GLU B C 1
ATOM 5333 O O . GLU B 1 298 ? 15.222 38.881 11.728 1.00 28.93 298 GLU B O 1
ATOM 5339 N N . ASP B 1 299 ? 16.238 39.672 13.598 1.00 31.25 299 ASP B N 1
ATOM 5340 C CA . ASP B 1 299 ? 15.159 40.588 13.958 1.00 30.94 299 ASP B CA 1
ATOM 5341 C C . ASP B 1 299 ? 14.730 41.424 12.761 1.00 30.99 299 ASP B C 1
ATOM 5342 O O . ASP B 1 299 ? 15.555 41.912 11.991 1.00 29.92 299 ASP B O 1
ATOM 5347 N N . VAL B 1 300 ? 13.425 41.607 12.644 1.00 30.02 300 VAL B N 1
ATOM 5348 C CA . VAL B 1 300 ? 12.819 42.373 11.567 1.00 29.36 300 VAL B CA 1
ATOM 5349 C C . VAL B 1 300 ? 11.494 42.957 12.063 1.00 29.56 300 VAL B C 1
ATOM 5350 O O . VAL B 1 300 ? 10.808 42.382 12.932 1.00 29.06 300 VAL B O 1
ATOM 5354 N N . THR B 1 301 ? 11.115 44.091 11.479 1.00 29.65 301 THR B N 1
ATOM 5355 C CA . THR B 1 301 ? 9.794 44.665 11.693 1.00 30.71 301 THR B CA 1
ATOM 5356 C C . THR B 1 301 ? 8.933 44.480 10.460 1.00 30.49 301 THR B C 1
ATOM 5357 O O . THR B 1 301 ? 9.372 44.742 9.348 1.00 31.62 301 THR B O 1
ATOM 5361 N N . LEU B 1 302 ? 7.683 44.095 10.693 1.00 31.28 302 LEU B N 1
ATOM 5362 C CA . LEU B 1 302 ? 6.729 43.791 9.639 1.00 32.83 302 LEU B CA 1
ATOM 5363 C C . LEU B 1 302 ? 5.401 44.383 10.042 1.00 32.16 302 LEU B C 1
ATOM 5364 O O . LEU B 1 302 ? 4.851 44.006 11.081 1.00 30.60 302 LEU B O 1
ATOM 5369 N N . ALA B 1 303 ? 4.908 45.316 9.242 1.00 30.25 303 ALA B N 1
ATOM 5370 C CA . ALA B 1 303 ? 3.648 46.007 9.514 1.00 30.51 303 ALA B CA 1
ATOM 5371 C C . ALA B 1 303 ? 3.614 46.526 10.952 1.00 30.60 303 ALA B C 1
ATOM 5372 O O . ALA B 1 303 ? 2.629 46.381 11.671 1.00 30.31 303 ALA B O 1
ATOM 5374 N N . GLY B 1 304 ? 4.717 47.105 11.384 1.00 31.55 304 GLY B N 1
ATOM 5375 C CA . GLY B 1 304 ? 4.777 47.688 12.718 1.00 33.12 304 GLY B CA 1
ATOM 5376 C C . GLY B 1 304 ? 5.028 46.725 13.858 1.00 32.11 304 GLY B C 1
ATOM 5377 O O . GLY B 1 304 ? 5.115 47.179 15.007 1.00 32.94 304 GLY B O 1
ATOM 5378 N N . LYS B 1 305 ? 5.154 45.424 13.588 1.00 30.55 305 LYS B N 1
ATOM 5379 C CA . LYS B 1 305 ? 5.434 44.430 14.606 1.00 30.61 305 LYS B CA 1
ATOM 5380 C C . LYS B 1 305 ? 6.895 44.009 14.554 1.00 30.63 305 LYS B C 1
ATOM 5381 O O . LYS B 1 305 ? 7.402 43.626 13.495 1.00 30.70 305 LYS B O 1
ATOM 5387 N N . LYS B 1 306 ? 7.554 44.047 15.707 1.00 29.37 306 LYS B N 1
ATOM 5388 C CA . LYS B 1 306 ? 8.897 43.494 15.830 1.00 30.73 306 LYS B CA 1
ATOM 5389 C C . LYS B 1 306 ? 8.818 41.978 15.980 1.00 30.07 306 LYS B C 1
ATOM 5390 O O . LYS B 1 306 ? 8.196 41.467 16.916 1.00 28.94 306 LYS B O 1
ATOM 5396 N N . LEU B 1 307 ? 9.453 41.276 15.058 1.00 29.80 307 LEU B N 1
ATOM 5397 C CA . LEU B 1 307 ? 9.583 39.827 15.063 1.00 30.04 307 LEU B CA 1
ATOM 5398 C C . LEU B 1 307 ? 10.996 39.474 15.505 1.00 30.79 307 LEU B C 1
ATOM 5399 O O . LEU B 1 307 ? 11.959 40.112 15.076 1.00 29.88 307 LEU B O 1
ATOM 5404 N N . LYS B 1 308 ? 11.129 38.494 16.401 1.00 29.87 308 LYS B N 1
ATOM 5405 C CA . LYS B 1 308 ? 12.430 38.221 16.982 1.00 30.21 308 LYS B CA 1
ATOM 5406 C C . LYS B 1 308 ? 13.029 36.943 16.403 1.00 28.86 308 LYS B C 1
ATOM 5407 O O . LYS B 1 308 ? 12.321 35.977 16.135 1.00 27.54 308 LYS B O 1
ATOM 5413 N N . ALA B 1 309 ? 14.351 36.931 16.252 1.00 29.08 309 ALA B N 1
ATOM 5414 C CA . ALA B 1 309 ? 15.055 35.698 15.893 1.00 28.94 309 ALA B CA 1
ATOM 5415 C C . ALA B 1 309 ? 14.560 34.502 16.700 1.00 27.92 309 ALA B C 1
ATOM 5416 O O . ALA B 1 309 ? 14.490 34.546 17.930 1.00 27.87 309 ALA B O 1
ATOM 5418 N N . GLY B 1 310 ? 14.278 33.405 15.990 1.00 26.61 310 GLY B N 1
ATOM 5419 C CA . GLY B 1 310 ? 13.801 32.190 16.595 1.00 27.34 310 GLY B CA 1
ATOM 5420 C C . GLY B 1 310 ? 12.299 32.038 16.632 1.00 27.37 310 GLY B C 1
ATOM 5421 O O . GLY B 1 310 ? 11.813 30.917 16.812 1.00 29.19 310 GLY B O 1
ATOM 5422 N N . GLU B 1 311 ? 11.552 33.106 16.398 1.00 26.96 311 GLU B N 1
ATOM 5423 C CA . GLU B 1 311 ? 10.099 33.025 16.358 1.00 27.50 311 GLU B CA 1
ATOM 5424 C C . GLU B 1 311 ? 9.584 32.425 15.047 1.00 27.89 311 GLU B C 1
ATOM 5425 O O . GLU B 1 311 ? 10.159 32.604 13.965 1.00 26.77 311 GLU B O 1
ATOM 5431 N N . HIS B 1 312 ? 8.496 31.686 15.161 1.00 27.31 312 HIS B N 1
ATOM 5432 C CA . HIS B 1 312 ? 7.887 31.013 14.019 1.00 27.83 312 HIS B CA 1
ATOM 5433 C C . HIS B 1 312 ? 6.867 31.922 13.356 1.00 26.27 312 HIS B C 1
ATOM 5434 O O . HIS B 1 312 ? 6.151 32.666 14.033 1.00 26.66 312 HIS B O 1
ATOM 5441 N N . VAL B 1 313 ? 6.826 31.872 12.031 1.00 24.85 313 VAL B N 1
ATOM 5442 C CA . VAL B 1 313 ? 5.974 32.725 11.223 1.00 25.66 313 VAL B CA 1
ATOM 5443 C C . VAL B 1 313 ? 5.183 31.851 10.256 1.00 25.30 313 VAL B C 1
ATOM 5444 O O . VAL B 1 313 ? 5.727 30.934 9.639 1.00 25.24 313 VAL B O 1
ATOM 5448 N N . VAL B 1 314 ? 3.914 32.186 10.079 1.00 23.78 314 VAL B N 1
ATOM 5449 C CA . VAL B 1 314 ? 3.031 31.486 9.157 1.00 24.57 314 VAL B CA 1
ATOM 5450 C C . VAL B 1 314 ? 2.474 32.524 8.198 1.00 24.35 314 VAL B C 1
ATOM 5451 O O . VAL B 1 314 ? 1.554 33.261 8.566 1.00 23.49 314 VAL B O 1
ATOM 5455 N N . PRO B 1 315 ? 2.995 32.639 6.977 1.00 23.64 315 PRO B N 1
ATOM 5456 C CA . PRO B 1 315 ? 2.329 33.483 5.987 1.00 23.11 315 PRO B CA 1
ATOM 5457 C C . PRO B 1 315 ? 1.181 32.749 5.307 1.00 23.62 315 PRO B C 1
ATOM 5458 O O . PRO B 1 315 ? 1.313 31.599 4.882 1.00 22.69 315 PRO B O 1
ATOM 5462 N N . TRP B 1 316 ? 0.053 33.442 5.187 1.00 22.13 316 TRP B N 1
ATOM 5463 C CA . TRP B 1 316 ? -1.161 32.874 4.604 1.00 23.11 316 TRP B CA 1
ATOM 5464 C C . TRP B 1 316 ? -1.286 33.360 3.169 1.00 22.76 316 TRP B C 1
ATOM 5465 O O . TRP B 1 316 ? -1.885 34.405 2.894 1.00 22.68 316 TRP B O 1
ATOM 5476 N N . MET B 1 317 ? -0.725 32.575 2.233 1.00 22.32 317 MET B N 1
ATOM 5477 C CA . MET B 1 317 ? -0.900 32.943 0.835 1.00 23.57 317 MET B CA 1
ATOM 5478 C C . MET B 1 317 ? -2.374 32.976 0.472 1.00 24.03 317 MET B C 1
ATOM 5479 O O . MET B 1 317 ? -2.770 33.775 -0.380 1.00 23.33 317 MET B O 1
ATOM 5484 N N . GLY B 1 318 ? -3.202 32.112 1.101 1.00 22.58 318 GLY B N 1
ATOM 5485 C CA . GLY B 1 318 ? -4.630 32.117 0.802 1.00 23.26 318 GLY B CA 1
ATOM 5486 C C . GLY B 1 318 ? -5.263 33.476 1.051 1.00 24.98 318 GLY B C 1
ATOM 5487 O O . GLY B 1 318 ? -6.160 33.894 0.319 1.00 24.64 318 GLY B O 1
ATOM 5488 N N . SER B 1 319 ? -4.782 34.189 2.081 1.00 24.01 319 SER B N 1
ATOM 5489 C CA . SER B 1 319 ? -5.249 35.542 2.399 1.00 24.58 319 SER B CA 1
ATOM 5490 C C . SER B 1 319 ? -4.610 36.593 1.492 1.00 24.50 319 SER B C 1
ATOM 5491 O O . SER B 1 319 ? -5.307 37.462 0.968 1.00 25.04 319 SER B O 1
ATOM 5494 N N . ALA B 1 320 ? -3.290 36.530 1.283 1.00 23.52 320 ALA B N 1
ATOM 5495 C CA . ALA B 1 320 ? -2.642 37.454 0.345 1.00 23.76 320 ALA B CA 1
ATOM 5496 C C . ALA B 1 320 ? -3.378 37.498 -0.980 1.00 24.67 320 ALA B C 1
ATOM 5497 O O . ALA B 1 320 ? -3.464 38.558 -1.613 1.00 24.20 320 ALA B O 1
ATOM 5499 N N . HIS B 1 321 ? -3.905 36.347 -1.419 1.00 24.42 321 HIS B N 1
ATOM 5500 C CA . HIS B 1 321 ? -4.556 36.222 -2.716 1.00 25.00 321 HIS B CA 1
ATOM 5501 C C . HIS B 1 321 ? -5.915 36.908 -2.768 1.00 25.56 321 HIS B C 1
ATOM 5502 O O . HIS B 1 321 ? -6.481 37.011 -3.860 1.00 26.59 321 HIS B O 1
ATOM 5509 N N . ARG B 1 322 ? -6.436 37.402 -1.640 1.00 26.65 322 ARG B N 1
ATOM 5510 C CA . ARG B 1 322 ? -7.679 38.171 -1.621 1.00 27.97 322 ARG B CA 1
ATOM 5511 C C . ARG B 1 322 ? -7.423 39.642 -1.272 1.00 27.51 322 ARG B C 1
ATOM 5512 O O . ARG B 1 322 ? -8.362 40.382 -0.961 1.00 27.14 322 ARG B O 1
ATOM 5520 N N . ASP B 1 323 ? -6.166 40.081 -1.352 1.00 27.30 323 ASP B N 1
ATOM 5521 C CA . ASP B 1 323 ? -5.777 41.435 -0.961 1.00 27.95 323 ASP B CA 1
ATOM 5522 C C . ASP B 1 323 ? -6.160 42.404 -2.078 1.00 29.78 323 ASP B C 1
ATOM 5523 O O . ASP B 1 323 ? -5.667 42.274 -3.198 1.00 28.18 323 ASP B O 1
ATOM 5528 N N . ALA B 1 324 ? -7.057 43.358 -1.775 1.00 29.50 324 ALA B N 1
ATOM 5529 C CA . ALA B 1 324 ? -7.666 44.230 -2.785 1.00 32.37 324 ALA B CA 1
ATOM 5530 C C . ALA B 1 324 ? -6.673 45.150 -3.488 1.00 32.43 324 ALA B C 1
ATOM 5531 O O . ALA B 1 324 ? -6.985 45.663 -4.574 1.00 34.23 324 ALA B O 1
ATOM 5533 N N . GLU B 1 325 ? -5.504 45.393 -2.900 1.00 31.35 325 GLU B N 1
ATOM 5534 C CA . GLU B 1 325 ? -4.485 46.174 -3.589 1.00 32.64 325 GLU B CA 1
ATOM 5535 C C . GLU B 1 325 ? -3.731 45.399 -4.642 1.00 32.06 325 GLU B C 1
ATOM 5536 O O . GLU B 1 325 ? -3.030 46.009 -5.466 1.00 31.71 325 GLU B O 1
ATOM 5542 N N . TYR B 1 326 ? -3.857 44.080 -4.655 1.00 30.22 326 TYR B N 1
ATOM 5543 C CA . TYR B 1 326 ? -3.247 43.316 -5.722 1.00 29.69 326 TYR B CA 1
ATOM 5544 C C . TYR B 1 326 ? -4.259 42.712 -6.686 1.00 29.22 326 TYR B C 1
ATOM 5545 O O . TYR B 1 326 ? -3.924 42.499 -7.858 1.00 30.44 326 TYR B O 1
ATOM 5554 N N . PHE B 1 327 ? -5.499 42.539 -6.255 1.00 29.95 327 PHE B N 1
ATOM 5555 C CA . PHE B 1 327 ? -6.492 41.772 -6.991 1.00 31.31 327 PHE B CA 1
ATOM 5556 C C . PHE B 1 327 ? -7.813 42.558 -6.959 1.00 33.15 327 PHE B C 1
ATOM 5557 O O . PHE B 1 327 ? -8.585 42.433 -6.012 1.00 33.58 327 PHE B O 1
ATOM 5565 N N . GLU B 1 328 ? -8.073 43.369 -7.989 1.00 34.21 328 GLU B N 1
ATOM 5566 C CA . GLU B 1 328 ? -9.311 44.156 -8.007 1.00 39.22 328 GLU B CA 1
ATOM 5567 C C . GLU B 1 328 ? -10.521 43.225 -7.954 1.00 37.22 328 GLU B C 1
ATOM 5568 O O . GLU B 1 328 ? -10.546 42.198 -8.626 1.00 35.48 328 GLU B O 1
ATOM 5574 N N . ASP B 1 329 ? -11.493 43.540 -7.084 1.00 35.91 329 ASP B N 1
ATOM 5575 C CA . ASP B 1 329 ? -12.630 42.656 -6.855 1.00 35.74 329 ASP B CA 1
ATOM 5576 C C . ASP B 1 329 ? -12.115 41.289 -6.386 1.00 35.53 329 ASP B C 1
ATOM 5577 O O . ASP B 1 329 ? -12.426 40.247 -6.993 1.00 34.88 329 ASP B O 1
ATOM 5582 N N . PRO B 1 330 ? -11.361 41.258 -5.286 1.00 34.60 330 PRO B N 1
ATOM 5583 C CA . PRO B 1 330 ? -10.718 40.011 -4.838 1.00 34.41 330 PRO B CA 1
ATOM 5584 C C . PRO B 1 330 ? -11.638 38.806 -4.662 1.00 35.13 330 PRO B C 1
ATOM 5585 O O . PRO B 1 330 ? -11.184 37.663 -4.824 1.00 33.10 330 PRO B O 1
ATOM 5589 N N . GLU B 1 331 ? -12.890 39.013 -4.281 1.00 34.90 331 GLU B N 1
ATOM 5590 C CA . GLU B 1 331 ? -13.759 37.903 -3.923 1.00 37.52 331 GLU B CA 1
ATOM 5591 C C . GLU B 1 331 ? -14.451 37.309 -5.131 1.00 34.91 331 GLU B C 1
ATOM 5592 O O . GLU B 1 331 ? -15.240 36.383 -4.976 1.00 35.07 331 GLU B O 1
ATOM 5598 N N . VAL B 1 332 ? -14.147 37.799 -6.314 1.00 34.34 332 VAL B N 1
ATOM 5599 C CA . VAL B 1 332 ? -14.776 37.374 -7.554 1.00 35.10 332 VAL B CA 1
ATOM 5600 C C . VAL B 1 332 ? -13.825 36.474 -8.324 1.00 34.46 332 VAL B C 1
ATOM 5601 O O . VAL B 1 332 ? -12.635 36.793 -8.472 1.00 32.87 332 VAL B O 1
ATOM 5605 N N . PHE B 1 333 ? -14.368 35.378 -8.869 1.00 35.95 333 PHE B N 1
ATOM 5606 C CA . PHE B 1 333 ? -13.628 34.454 -9.720 1.00 35.12 333 PHE B CA 1
ATOM 5607 C C . PHE B 1 333 ? -13.739 34.925 -11.174 1.00 35.59 333 PHE B C 1
ATOM 5608 O O . PHE B 1 333 ? -14.840 34.975 -11.725 1.00 37.89 333 PHE B O 1
ATOM 5616 N N . LYS B 1 334 ? -12.602 35.279 -11.789 1.00 33.71 334 LYS B N 1
ATOM 5617 C CA . LYS B 1 334 ? -12.558 35.875 -13.123 1.00 34.23 334 LYS B CA 1
ATOM 5618 C C . LYS B 1 334 ? -11.594 35.063 -13.981 1.00 34.28 334 LYS B C 1
ATOM 5619 O O . LYS B 1 334 ? -10.374 35.254 -13.892 1.00 33.91 334 LYS B O 1
ATOM 5625 N N . ILE B 1 335 ? -12.125 34.185 -14.841 1.00 34.70 335 ILE B N 1
ATOM 5626 C CA . ILE B 1 335 ? -11.253 33.217 -15.518 1.00 35.90 335 ILE B CA 1
ATOM 5627 C C . ILE B 1 335 ? -10.186 33.896 -16.337 1.00 35.79 335 ILE B C 1
ATOM 5628 O O . ILE B 1 335 ? -9.135 33.298 -16.595 1.00 34.03 335 ILE B O 1
ATOM 5633 N N . ASP B 1 336 ? -10.444 35.135 -16.769 1.00 36.82 336 ASP B N 1
ATOM 5634 C CA . ASP B 1 336 ? -9.525 35.936 -17.559 1.00 38.52 336 ASP B CA 1
ATOM 5635 C C . ASP B 1 336 ? -8.796 36.982 -16.723 1.00 38.26 336 ASP B C 1
ATOM 5636 O O . ASP B 1 336 ? -8.250 37.934 -17.289 1.00 38.51 336 ASP B O 1
ATOM 5641 N N . ARG B 1 337 ? -8.780 36.833 -15.395 1.00 36.91 337 ARG B N 1
ATOM 5642 C CA . ARG B 1 337 ? -8.154 37.825 -14.526 1.00 35.73 337 ARG B CA 1
ATOM 5643 C C . ARG B 1 337 ? -6.751 38.209 -14.978 1.00 35.95 337 ARG B C 1
ATOM 5644 O O . ARG B 1 337 ? -5.877 37.352 -15.164 1.00 34.56 337 ARG B O 1
ATOM 5652 N N . LYS B 1 338 ? -6.540 39.521 -15.088 1.00 36.43 338 LYS B N 1
ATOM 5653 C CA . LYS B 1 338 ? -5.245 40.136 -15.299 1.00 37.58 338 LYS B CA 1
ATOM 5654 C C . LYS B 1 338 ? -5.256 41.477 -14.529 1.00 36.95 338 LYS B C 1
ATOM 5655 O O . LYS B 1 338 ? -6.258 42.169 -14.542 1.00 35.22 338 LYS B O 1
ATOM 5661 N N . PRO B 1 339 ? -4.176 41.807 -13.799 1.00 35.52 339 PRO B N 1
ATOM 5662 C CA . PRO B 1 339 ? -3.008 40.959 -13.524 1.00 34.92 339 PRO B CA 1
ATOM 5663 C C . PRO B 1 339 ? -3.404 39.812 -12.586 1.00 32.86 339 PRO B C 1
ATOM 5664 O O . PRO B 1 339 ? -4.460 39.863 -11.945 1.00 32.41 339 PRO B O 1
ATOM 5668 N N . ASN B 1 340 ? -2.579 38.795 -12.471 1.00 32.22 340 ASN B N 1
ATOM 5669 C CA . ASN B 1 340 ? -2.846 37.776 -11.446 1.00 30.73 340 ASN B CA 1
ATOM 5670 C C . ASN B 1 340 ? -1.508 37.307 -10.865 1.00 29.20 340 ASN B C 1
ATOM 5671 O O . ASN B 1 340 ? -1.026 36.203 -11.142 1.00 28.09 340 ASN B O 1
ATOM 5676 N N . VAL B 1 341 ? -0.930 38.121 -9.979 1.00 28.91 341 VAL B N 1
ATOM 5677 C CA . VAL B 1 341 ? 0.401 37.797 -9.460 1.00 28.21 341 VAL B CA 1
ATOM 5678 C C . VAL B 1 341 ? 0.265 37.028 -8.145 1.00 27.49 341 VAL B C 1
ATOM 5679 O O . VAL B 1 341 ? 0.646 37.505 -7.074 1.00 27.64 341 VAL B O 1
ATOM 5683 N N . HIS B 1 342 ? -0.261 35.808 -8.217 1.00 25.97 342 HIS B N 1
ATOM 5684 C CA . HIS B 1 342 ? -0.473 35.030 -7.012 1.00 25.62 342 HIS B CA 1
ATOM 5685 C C . HIS B 1 342 ? 0.835 34.388 -6.579 1.00 24.21 342 HIS B C 1
ATOM 5686 O O . HIS B 1 342 ? 1.800 34.323 -7.332 1.00 23.39 342 HIS B O 1
ATOM 5693 N N . MET B 1 343 ? 0.865 33.924 -5.334 1.00 24.21 343 MET B N 1
ATOM 5694 C CA . MET B 1 343 ? 2.004 33.190 -4.798 1.00 23.81 343 MET B CA 1
ATOM 5695 C C . MET B 1 343 ? 1.621 31.763 -4.412 1.00 22.45 343 MET B C 1
ATOM 5696 O O . MET B 1 343 ? 2.147 31.209 -3.442 1.00 22.25 343 MET B O 1
ATOM 5701 N N . ALA B 1 344 ? 0.708 31.156 -5.179 1.00 22.13 344 ALA B N 1
ATOM 5702 C CA . ALA B 1 344 ? 0.280 29.777 -4.921 1.00 21.16 344 ALA B CA 1
ATOM 5703 C C . ALA B 1 344 ? 1.452 28.810 -4.917 1.00 21.21 344 ALA B C 1
ATOM 5704 O O . ALA B 1 344 ? 1.411 27.789 -4.209 1.00 21.31 344 ALA B O 1
ATOM 5706 N N . PHE B 1 345 ? 2.480 29.101 -5.727 1.00 20.81 345 PHE B N 1
ATOM 5707 C CA . PHE B 1 345 ? 3.685 28.295 -5.845 1.00 22.44 345 PHE B CA 1
ATOM 5708 C C . PHE B 1 345 ? 4.844 28.838 -5.007 1.00 22.09 345 PHE B C 1
ATOM 5709 O O . PHE B 1 345 ? 5.994 28.443 -5.221 1.00 22.00 345 PHE B O 1
ATOM 5717 N N . GLY B 1 346 ? 4.569 29.699 -4.050 1.00 22.03 346 GLY B N 1
ATOM 5718 C CA . GLY B 1 346 ? 5.607 30.292 -3.244 1.00 22.69 346 GLY B CA 1
ATOM 5719 C C . GLY B 1 346 ? 6.195 31.504 -3.944 1.00 23.27 346 GLY B C 1
ATOM 5720 O O . GLY B 1 346 ? 5.591 32.100 -4.843 1.00 23.27 346 GLY B O 1
ATOM 5721 N N . ARG B 1 347 ? 7.395 31.878 -3.508 1.00 23.80 347 ARG B N 1
ATOM 5722 C CA . ARG B 1 347 ? 8.053 33.054 -4.064 1.00 24.92 347 ARG B CA 1
ATOM 5723 C C . ARG B 1 347 ? 9.478 33.164 -3.528 1.00 25.59 347 ARG B C 1
ATOM 5724 O O . ARG B 1 347 ? 9.717 32.924 -2.341 1.00 25.13 347 ARG B O 1
ATOM 5732 N N . GLY B 1 348 ? 10.412 33.519 -4.421 1.00 24.53 348 GLY B N 1
ATOM 5733 C CA . GLY B 1 348 ? 11.844 33.528 -4.105 1.00 24.95 348 GLY B CA 1
ATOM 5734 C C . GLY B 1 348 ? 12.521 32.190 -4.370 1.00 24.49 348 GLY B C 1
ATOM 5735 O O . GLY B 1 348 ? 12.080 31.405 -5.202 1.00 24.35 348 GLY B O 1
ATOM 5736 N N . ILE B 1 349 ? 13.581 31.904 -3.611 1.00 24.78 349 ILE B N 1
ATOM 5737 C CA . ILE B 1 349 ? 14.444 30.769 -3.966 1.00 26.50 349 ILE B CA 1
ATOM 5738 C C . ILE B 1 349 ? 13.712 29.427 -3.902 1.00 25.76 349 ILE B C 1
ATOM 5739 O O . ILE B 1 349 ? 14.112 28.473 -4.585 1.00 25.56 349 ILE B O 1
ATOM 5744 N N . HIS B 1 350 ? 12.665 29.296 -3.072 1.00 25.16 350 HIS B N 1
ATOM 5745 C CA . HIS B 1 350 ? 12.000 28.005 -2.936 1.00 26.25 350 HIS B CA 1
ATOM 5746 C C . HIS B 1 350 ? 10.805 27.878 -3.857 1.00 25.55 350 HIS B C 1
ATOM 5747 O O . HIS B 1 350 ? 10.062 26.897 -3.761 1.00 24.41 350 HIS B O 1
ATOM 5754 N N . PHE B 1 351 ? 10.632 28.817 -4.783 1.00 24.80 351 PHE B N 1
ATOM 5755 C CA . PHE B 1 351 ? 9.492 28.807 -5.693 1.00 23.77 351 PHE B CA 1
ATOM 5756 C C . PHE B 1 351 ? 9.320 27.436 -6.346 1.00 23.68 351 PHE B C 1
ATOM 5757 O O . PHE B 1 351 ? 10.284 26.858 -6.850 1.00 23.12 351 PHE B O 1
ATOM 5765 N N . CYS B 1 352 ? 8.073 26.960 -6.389 1.00 22.90 352 CYS B N 1
ATOM 5766 C CA . CYS B 1 352 ? 7.762 25.577 -6.747 1.00 24.07 352 CYS B CA 1
ATOM 5767 C C . CYS B 1 352 ? 8.503 25.114 -7.992 1.00 24.52 352 CYS B C 1
ATOM 5768 O O . CYS B 1 352 ? 8.271 25.623 -9.085 1.00 23.48 352 CYS B O 1
ATOM 5771 N N . LEU B 1 353 ? 9.357 24.108 -7.818 1.00 24.64 353 LEU B N 1
ATOM 5772 C CA . LEU B 1 353 ? 10.018 23.453 -8.958 1.00 25.97 353 LEU B CA 1
ATOM 5773 C C . LEU B 1 353 ? 9.009 22.761 -9.885 1.00 24.81 353 LEU B C 1
ATOM 5774 O O . LEU B 1 353 ? 9.246 22.639 -11.090 1.00 26.06 353 LEU B O 1
ATOM 5779 N N . GLY B 1 354 ? 7.885 22.320 -9.353 1.00 24.37 354 GLY B N 1
ATOM 5780 C CA . GLY B 1 354 ? 6.908 21.561 -10.099 1.00 25.11 354 GLY B CA 1
ATOM 5781 C C . GLY B 1 354 ? 5.903 22.381 -10.829 1.00 24.32 354 GLY B C 1
ATOM 5782 O O . GLY B 1 354 ? 5.062 21.803 -11.526 1.00 24.03 354 GLY B O 1
ATOM 5783 N N . ALA B 1 355 ? 5.975 23.712 -10.718 1.00 24.06 355 ALA B N 1
ATOM 5784 C CA . ALA B 1 355 ? 4.910 24.552 -11.261 1.00 24.05 355 ALA B CA 1
ATOM 5785 C C . ALA B 1 355 ? 4.602 24.250 -12.722 1.00 24.53 355 ALA B C 1
ATOM 5786 O O . ALA B 1 355 ? 3.423 24.119 -13.061 1.00 22.88 355 ALA B O 1
ATOM 5788 N N . PRO B 1 356 ? 5.571 24.142 -13.622 1.00 24.94 356 PRO B N 1
ATOM 5789 C CA . PRO B 1 356 ? 5.201 23.824 -15.015 1.00 25.56 356 PRO B CA 1
ATOM 5790 C C . PRO B 1 356 ? 4.512 22.495 -15.128 1.00 25.36 356 PRO B C 1
ATOM 5791 O O . PRO B 1 356 ? 3.552 22.376 -15.900 1.00 25.15 356 PRO B O 1
ATOM 5795 N N . LEU B 1 357 ? 4.938 21.500 -14.328 1.00 25.26 357 LEU B N 1
ATOM 5796 C CA . LEU B 1 357 ? 4.315 20.182 -14.378 1.00 25.71 357 LEU B CA 1
ATOM 5797 C C . LEU B 1 357 ? 2.895 20.232 -13.845 1.00 25.51 357 LEU B C 1
ATOM 5798 O O . LEU B 1 357 ? 1.983 19.669 -14.450 1.00 25.10 357 LEU B O 1
ATOM 5803 N N . ALA B 1 358 ? 2.697 20.872 -12.684 1.00 24.72 358 ALA B N 1
ATOM 5804 C CA . ALA B 1 358 ? 1.360 21.034 -12.137 1.00 24.46 358 ALA B CA 1
ATOM 5805 C C . ALA B 1 358 ? 0.437 21.737 -13.121 1.00 25.43 358 ALA B C 1
ATOM 5806 O O . ALA B 1 358 ? -0.721 21.350 -13.271 1.00 25.24 358 ALA B O 1
ATOM 5808 N N . ARG B 1 359 ? 0.919 22.755 -13.787 1.00 24.75 359 ARG B N 1
ATOM 5809 C CA . ARG B 1 359 ? 0.128 23.482 -14.729 1.00 25.54 359 ARG B CA 1
ATOM 5810 C C . ARG B 1 359 ? -0.262 22.623 -15.934 1.00 26.83 359 ARG B C 1
ATOM 5811 O O . ARG B 1 359 ? -1.350 22.703 -16.374 1.00 25.78 359 ARG B O 1
ATOM 5819 N N . ILE B 1 360 ? 0.649 21.805 -16.436 1.00 26.72 360 ILE B N 1
ATOM 5820 C CA . ILE B 1 360 ? 0.385 20.951 -17.581 1.00 27.27 360 ILE B CA 1
ATOM 5821 C C . ILE B 1 360 ? -0.532 19.789 -17.227 1.00 28.42 360 ILE B C 1
ATOM 5822 O O . ILE B 1 360 ? -1.369 19.463 -17.981 1.00 27.51 360 ILE B O 1
ATOM 5827 N N . GLU B 1 361 ? -0.355 19.205 -16.067 1.00 26.22 361 GLU B N 1
ATOM 5828 C CA . GLU B 1 361 ? -1.192 18.140 -15.602 1.00 26.48 361 GLU B CA 1
ATOM 5829 C C . GLU B 1 361 ? -2.637 18.623 -15.500 1.00 26.40 361 GLU B C 1
ATOM 5830 O O . GLU B 1 361 ? -3.525 18.011 -16.031 1.00 26.19 361 GLU B O 1
ATOM 5836 N N . ALA B 1 362 ? -2.846 19.740 -14.821 1.00 26.04 362 ALA B N 1
ATOM 5837 C CA . ALA B 1 362 ? -4.191 20.291 -14.698 1.00 27.16 362 ALA B CA 1
ATOM 5838 C C . ALA B 1 362 ? -4.785 20.636 -16.061 1.00 27.92 362 ALA B C 1
ATOM 5839 O O . ALA B 1 362 ? -5.953 20.344 -16.338 1.00 27.31 362 ALA B O 1
ATOM 5841 N N . LYS B 1 363 ? -4.014 21.282 -16.921 1.00 27.01 363 LYS B N 1
ATOM 5842 C CA . LYS B 1 363 ? -4.573 21.699 -18.202 1.00 28.14 363 LYS B CA 1
ATOM 5843 C C . LYS B 1 363 ? -5.009 20.502 -19.049 1.00 28.76 363 LYS B C 1
ATOM 5844 O O . LYS B 1 363 ? -6.066 20.532 -19.683 1.00 28.31 363 LYS B O 1
ATOM 5850 N N . ILE B 1 364 ? -4.197 19.452 -19.091 1.00 27.50 364 ILE B N 1
ATOM 5851 C CA . ILE B 1 364 ? -4.501 18.303 -19.939 1.00 27.89 364 ILE B CA 1
ATOM 5852 C C . ILE B 1 364 ? -5.732 17.564 -19.421 1.00 28.46 364 ILE B C 1
ATOM 5853 O O . ILE B 1 364 ? -6.629 17.203 -20.190 1.00 28.69 364 ILE B O 1
ATOM 5858 N N . MET B 1 365 ? -5.803 17.340 -18.107 1.00 28.71 365 MET B N 1
ATOM 5859 C CA . MET B 1 365 ? -6.964 16.66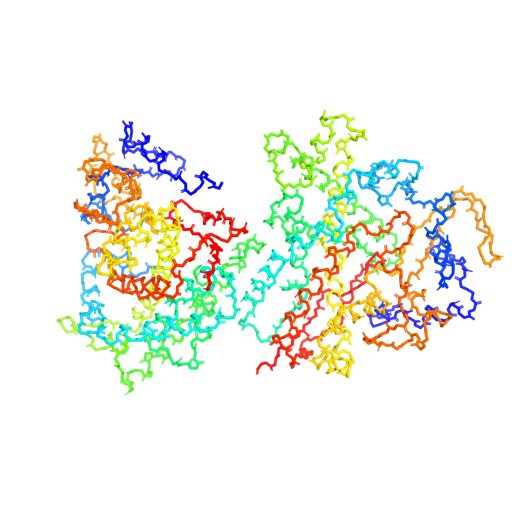3 -17.538 1.00 28.72 365 MET B CA 1
ATOM 5860 C C . MET B 1 365 ? -8.221 17.497 -17.744 1.00 29.19 365 MET B C 1
ATOM 5861 O O . MET B 1 365 ? -9.223 17.001 -18.259 1.00 27.86 365 MET B O 1
ATOM 5866 N N . LEU B 1 366 ? -8.178 18.773 -17.365 1.00 28.71 366 LEU B N 1
ATOM 5867 C CA . LEU B 1 366 ? -9.370 19.611 -17.420 1.00 29.13 366 LEU B CA 1
ATOM 5868 C C . LEU B 1 366 ? -9.837 19.817 -18.847 1.00 30.75 366 LEU B C 1
ATOM 5869 O O . LEU B 1 366 ? -11.042 19.862 -19.096 1.00 30.85 366 LEU B O 1
ATOM 5874 N N . ALA B 1 367 ? -8.907 19.962 -19.794 1.00 29.13 367 ALA B N 1
ATOM 5875 C CA . ALA B 1 367 ? -9.304 20.159 -21.190 1.00 31.05 367 ALA B CA 1
ATOM 5876 C C . ALA B 1 367 ? -9.990 18.920 -21.757 1.00 32.92 367 ALA B C 1
ATOM 5877 O O . ALA B 1 367 ? -10.925 19.033 -22.554 1.00 33.14 367 ALA B O 1
ATOM 5879 N N . GLU B 1 368 ? -9.541 17.728 -21.374 1.00 33.10 368 GLU B N 1
ATOM 5880 C CA . GLU B 1 368 ? -10.228 16.544 -21.874 1.00 36.30 368 GLU B CA 1
ATOM 5881 C C . GLU B 1 368 ? -11.613 16.405 -21.234 1.00 37.80 368 GLU B C 1
ATOM 5882 O O . GLU B 1 368 ? -12.578 16.028 -21.916 1.00 39.80 368 GLU B O 1
ATOM 5888 N N . LEU B 1 369 ? -11.738 16.751 -19.943 1.00 35.86 369 LEU B N 1
ATOM 5889 C CA . LEU B 1 369 ? -13.036 16.760 -19.263 1.00 36.40 369 LEU B CA 1
ATOM 5890 C C . LEU B 1 369 ? -14.003 17.751 -19.892 1.00 38.15 369 LEU B C 1
ATOM 5891 O O . LEU B 1 369 ? -15.154 17.419 -20.175 1.00 40.24 369 LEU B O 1
ATOM 5896 N N . ILE B 1 370 ? -13.578 19.002 -20.028 1.00 36.59 370 ILE B N 1
ATOM 5897 C CA . ILE B 1 370 ? -14.393 20.019 -20.677 1.00 38.45 370 ILE B CA 1
ATOM 5898 C C . ILE B 1 370 ? -14.837 19.544 -22.054 1.00 40.42 370 ILE B C 1
ATOM 5899 O O . ILE B 1 370 ? -15.988 19.743 -22.465 1.00 41.49 370 ILE B O 1
ATOM 5904 N N . ASP B 1 371 ? -13.929 18.920 -22.794 1.00 40.09 371 ASP B N 1
ATOM 5905 C CA . ASP B 1 371 ? -14.230 18.563 -24.172 1.00 42.81 371 ASP B CA 1
ATOM 5906 C C . ASP B 1 371 ? -15.160 17.356 -24.225 1.00 42.80 371 ASP B C 1
ATOM 5907 O O . ASP B 1 371 ? -16.106 17.347 -25.009 1.00 43.70 371 ASP B O 1
ATOM 5912 N N . ARG B 1 372 ? -14.948 16.369 -23.349 1.00 41.99 372 ARG B N 1
ATOM 5913 C CA . ARG B 1 372 ? -15.770 15.163 -23.357 1.00 42.35 372 ARG B CA 1
ATOM 5914 C C . ARG B 1 372 ? -17.173 15.405 -22.813 1.00 42.24 372 ARG B C 1
ATOM 5915 O O . ARG B 1 372 ? -18.149 14.861 -23.342 1.00 40.41 372 ARG B O 1
ATOM 5923 N N . TYR B 1 373 ? -17.290 16.179 -21.736 1.00 41.53 373 TYR B N 1
ATOM 5924 C CA . TYR B 1 373 ? -18.506 16.247 -20.927 1.00 41.44 373 TYR B CA 1
ATOM 5925 C C . TYR B 1 373 ? -19.010 17.684 -20.860 1.00 41.85 373 TYR B C 1
ATOM 5926 O O . TYR B 1 373 ? -19.101 18.274 -19.774 1.00 41.62 373 TYR B O 1
ATOM 5935 N N . PRO B 1 374 ? -19.365 18.271 -22.006 1.00 42.27 374 PRO B N 1
ATOM 5936 C CA . PRO B 1 374 ? -19.776 19.682 -22.015 1.00 43.33 374 PRO B CA 1
ATOM 5937 C C . PRO B 1 374 ? -21.051 19.982 -21.238 1.00 43.91 374 PRO B C 1
ATOM 5938 O O . PRO B 1 374 ? -21.301 21.152 -20.936 1.00 44.38 374 PRO B O 1
ATOM 5942 N N . GLN B 1 375 ? -21.885 18.997 -20.934 1.00 42.66 375 GLN B N 1
ATOM 5943 C CA . GLN B 1 375 ? -23.064 19.244 -20.112 1.00 42.79 375 GLN B CA 1
ATOM 5944 C C . GLN B 1 375 ? -22.905 18.761 -18.672 1.00 41.28 375 GLN B C 1
ATOM 5945 O O . GLN B 1 375 ? -23.894 18.705 -17.940 1.00 41.52 375 GLN B O 1
ATOM 5951 N N . MET B 1 376 ? -21.688 18.444 -18.232 1.00 40.89 376 MET B N 1
ATOM 5952 C CA . MET B 1 376 ? -21.513 18.011 -16.854 1.00 39.94 376 MET B CA 1
ATOM 5953 C C . MET B 1 376 ? -22.056 19.051 -15.878 1.00 38.82 376 MET B C 1
ATOM 5954 O O . MET B 1 376 ? -22.029 20.265 -16.116 1.00 37.59 376 MET B O 1
ATOM 5959 N N . ASP B 1 377 ? -22.582 18.538 -14.778 1.00 38.06 377 ASP B N 1
ATOM 5960 C CA . ASP B 1 377 ? -23.128 19.343 -13.707 1.00 38.27 377 ASP B CA 1
ATOM 5961 C C . ASP B 1 377 ? -22.865 18.564 -12.432 1.00 38.30 377 ASP B C 1
ATOM 5962 O O . ASP B 1 377 ? -22.450 17.400 -12.474 1.00 37.07 377 ASP B O 1
ATOM 5967 N N . TRP B 1 378 ? -23.102 19.217 -11.294 1.00 38.19 378 TRP B N 1
ATOM 5968 C CA . TRP B 1 378 ? -23.144 18.507 -10.030 1.00 38.83 378 TRP B CA 1
ATOM 5969 C C . TRP B 1 378 ? -24.017 17.288 -10.194 1.00 39.76 378 TRP B C 1
ATOM 5970 O O . TRP B 1 378 ? -25.003 17.303 -10.945 1.00 38.97 378 TRP B O 1
ATOM 5981 N N . SER B 1 379 ? -23.653 16.222 -9.499 1.00 40.01 379 SER B N 1
ATOM 5982 C CA . SER B 1 379 ? -24.568 15.107 -9.459 1.00 40.98 379 SER B CA 1
ATOM 5983 C C . SER B 1 379 ? -25.696 15.480 -8.500 1.00 43.26 379 SER B C 1
ATOM 5984 O O . SER B 1 379 ? -25.539 16.383 -7.673 1.00 42.12 379 SER B O 1
ATOM 5987 N N . PRO B 1 380 ? -26.856 14.824 -8.609 1.00 44.88 380 PRO B N 1
ATOM 5988 C CA . PRO B 1 380 ? -27.935 15.078 -7.636 1.00 44.89 380 PRO B CA 1
ATOM 5989 C C . PRO B 1 380 ? -27.565 14.664 -6.223 1.00 43.62 380 PRO B C 1
ATOM 5990 O O . PRO B 1 380 ? -28.182 15.132 -5.258 1.00 46.77 380 PRO B O 1
ATOM 5994 N N . SER B 1 381 ? -26.567 13.813 -6.069 1.00 44.79 381 SER B N 1
ATOM 5995 C CA . SER B 1 381 ? -26.058 13.416 -4.762 1.00 46.99 381 SER B CA 1
ATOM 5996 C C . SER B 1 381 ? -24.804 14.192 -4.347 1.00 46.11 381 SER B C 1
ATOM 5997 O O . SER B 1 381 ? -24.194 13.853 -3.325 1.00 46.22 381 SER B O 1
ATOM 6000 N N . PHE B 1 382 ? -24.384 15.195 -5.131 1.00 44.21 382 PHE B N 1
ATOM 6001 C CA . PHE B 1 382 ? -23.165 15.924 -4.799 1.00 43.28 382 PHE B CA 1
ATOM 6002 C C . PHE B 1 382 ? -23.229 16.429 -3.373 1.00 44.34 382 PHE B C 1
ATOM 6003 O O . PHE B 1 382 ? -24.268 16.900 -2.917 1.00 43.35 382 PHE B O 1
ATOM 6011 N N . GLU B 1 383 ? -22.096 16.358 -2.688 1.00 45.71 383 GLU B N 1
ATOM 6012 C CA . GLU B 1 383 ? -21.973 16.915 -1.353 1.00 47.71 383 GLU B CA 1
ATOM 6013 C C . GLU B 1 383 ? -20.614 17.581 -1.217 1.00 43.19 383 GLU B C 1
ATOM 6014 O O . GLU B 1 383 ? -19.596 17.006 -1.605 1.00 43.09 383 GLU B O 1
ATOM 6020 N N . LEU B 1 384 ? -20.620 18.797 -0.686 1.00 42.98 384 LEU B N 1
ATOM 6021 C CA . LEU B 1 384 ? -19.399 19.509 -0.309 1.00 41.86 384 LEU B CA 1
ATOM 6022 C C . LEU B 1 384 ? -18.729 18.818 0.859 1.00 40.36 384 LEU B C 1
ATOM 6023 O O . LEU B 1 384 ? -19.233 18.883 1.980 1.00 41.46 384 LEU B O 1
ATOM 6028 N N . LYS B 1 385 ? -17.555 18.225 0.625 1.00 39.95 385 LYS B N 1
ATOM 6029 C CA . LYS B 1 385 ? -16.794 17.526 1.669 1.00 39.63 385 LYS B CA 1
ATOM 6030 C C . LYS B 1 385 ? -15.337 17.981 1.666 1.00 37.90 385 LYS B C 1
ATOM 6031 O O . LYS B 1 385 ? -14.463 17.301 1.112 1.00 35.80 385 LYS B O 1
ATOM 6037 N N . PRO B 1 386 ? -15.032 19.107 2.302 1.00 38.35 386 PRO B N 1
ATOM 6038 C CA . PRO B 1 386 ? -13.669 19.633 2.224 1.00 37.19 386 PRO B CA 1
ATOM 6039 C C . PRO B 1 386 ? -12.700 18.853 3.098 1.00 36.42 386 PRO B C 1
ATOM 6040 O O . PRO B 1 386 ? -13.057 18.294 4.139 1.00 36.91 386 PRO B O 1
ATOM 6044 N N . ILE B 1 387 ? -11.440 18.843 2.656 1.00 34.73 387 ILE B N 1
ATOM 6045 C CA . ILE B 1 387 ? -10.374 18.291 3.478 1.00 35.81 387 ILE B CA 1
ATOM 6046 C C . ILE B 1 387 ? -10.306 19.038 4.806 1.00 39.90 387 ILE B C 1
ATOM 6047 O O . ILE B 1 387 ? -10.498 20.260 4.866 1.00 37.56 387 ILE B O 1
ATOM 6052 N N . GLU B 1 388 ? -10.054 18.286 5.884 1.00 43.37 388 GLU B N 1
ATOM 6053 C CA . GLU B 1 388 ? -10.027 18.814 7.254 1.00 50.56 388 GLU B CA 1
ATOM 6054 C C . GLU B 1 388 ? -8.625 19.331 7.551 1.00 46.08 388 GLU B C 1
ATOM 6055 O O . GLU B 1 388 ? -7.812 18.683 8.209 1.00 45.22 388 GLU B O 1
ATOM 6061 N N . SER B 1 389 ? -8.343 20.529 7.060 1.00 44.65 389 SER B N 1
ATOM 6062 C CA . SER B 1 389 ? -7.049 21.156 7.298 1.00 41.47 389 SER B CA 1
ATOM 6063 C C . SER B 1 389 ? -7.166 22.630 6.962 1.00 38.08 389 SER B C 1
ATOM 6064 O O . SER B 1 389 ? -7.899 23.013 6.042 1.00 38.70 389 SER B O 1
ATOM 6067 N N . THR B 1 390 ? -6.415 23.442 7.701 1.00 35.57 390 THR B N 1
ATOM 6068 C CA . THR B 1 390 ? -6.362 24.873 7.440 1.00 35.73 390 THR B CA 1
ATOM 6069 C C . THR B 1 390 ? -5.267 25.248 6.452 1.00 33.03 390 THR B C 1
ATOM 6070 O O . THR B 1 390 ? -5.329 26.347 5.870 1.00 30.81 390 THR B O 1
ATOM 6074 N N . PHE B 1 391 ? -4.272 24.371 6.273 1.00 33.35 391 PHE B N 1
ATOM 6075 C CA . PHE B 1 391 ? -3.172 24.559 5.336 1.00 32.89 391 PHE B CA 1
ATOM 6076 C C . PHE B 1 391 ? -3.469 23.959 3.967 1.00 31.37 391 PHE B C 1
ATOM 6077 O O . PHE B 1 391 ? -3.170 24.594 2.952 1.00 27.75 391 PHE B O 1
ATOM 6085 N N . VAL B 1 392 ? -4.082 22.766 3.928 1.00 33.21 392 VAL B N 1
ATOM 6086 C CA . VAL B 1 392 ? -4.373 22.031 2.686 1.00 33.16 392 VAL B CA 1
ATOM 6087 C C . VAL B 1 392 ? -5.824 22.302 2.305 1.00 33.03 392 VAL B C 1
ATOM 6088 O O . VAL B 1 392 ? -6.735 21.873 3.017 1.00 36.02 392 VAL B O 1
ATOM 6092 N N . TYR B 1 393 ? -6.047 22.988 1.168 1.00 29.68 393 TYR B N 1
ATOM 6093 C CA . TYR B 1 393 ? -7.381 23.414 0.750 1.00 29.61 393 TYR B CA 1
ATOM 6094 C C . TYR B 1 393 ? -7.853 22.562 -0.436 1.00 28.86 393 TYR B C 1
ATOM 6095 O O . TYR B 1 393 ? -7.350 22.705 -1.557 1.00 26.56 393 TYR B O 1
ATOM 6104 N N . GLY B 1 394 ? -8.813 21.679 -0.196 1.00 29.58 394 GLY B N 1
ATOM 6105 C CA . GLY B 1 394 ? -9.366 20.900 -1.295 1.00 30.29 394 GLY B CA 1
ATOM 6106 C C . GLY B 1 394 ? -10.526 20.040 -0.841 1.00 31.28 394 GLY B C 1
ATOM 6107 O O . GLY B 1 394 ? -11.077 20.225 0.246 1.00 32.16 394 GLY B O 1
ATOM 6108 N N . LEU B 1 395 ? -10.877 19.080 -1.697 1.00 31.21 395 LEU B N 1
ATOM 6109 C CA . LEU B 1 395 ? -12.113 18.317 -1.579 1.00 32.25 395 LEU B CA 1
ATOM 6110 C C . LEU B 1 395 ? -11.789 16.830 -1.467 1.00 32.59 395 LEU B C 1
ATOM 6111 O O . LEU B 1 395 ? -10.905 16.326 -2.166 1.00 31.19 395 LEU B O 1
ATOM 6116 N N . LYS B 1 396 ? -12.505 16.129 -0.602 1.00 33.09 396 LYS B N 1
ATOM 6117 C CA . LYS B 1 396 ? -12.305 14.714 -0.415 1.00 34.24 396 LYS B CA 1
ATOM 6118 C C . LYS B 1 396 ? -13.013 13.968 -1.524 1.00 34.27 396 LYS B C 1
ATOM 6119 O O . LYS B 1 396 ? -12.590 12.944 -1.908 1.00 33.95 396 LYS B O 1
ATOM 6125 N N . GLU B 1 397 ? -14.084 14.530 -2.037 1.00 35.08 397 GLU B N 1
ATOM 6126 C CA . GLU B 1 397 ? -14.847 13.946 -3.126 1.00 37.00 397 GLU B CA 1
ATOM 6127 C C . GLU B 1 397 ? -15.560 15.027 -3.904 1.00 36.66 397 GLU B C 1
ATOM 6128 O O . GLU B 1 397 ? -15.747 16.094 -3.434 1.00 36.99 397 GLU B O 1
ATOM 6134 N N . LEU B 1 398 ? -15.928 14.725 -5.114 1.00 35.89 398 LEU B N 1
ATOM 6135 C CA . LEU B 1 398 ? -16.610 15.663 -5.958 1.00 36.92 398 LEU B CA 1
ATOM 6136 C C . LEU B 1 398 ? -17.463 14.946 -7.009 1.00 35.83 398 LEU B C 1
ATOM 6137 O O . LEU B 1 398 ? -17.043 14.732 -8.109 1.00 35.39 398 LEU B O 1
ATOM 6142 N N . LEU B 1 399 ? -18.670 14.571 -6.636 1.00 35.94 399 LEU B N 1
ATOM 6143 C CA . LEU B 1 399 ? -19.574 13.856 -7.517 1.00 36.78 399 LEU B CA 1
ATOM 6144 C C . LEU B 1 399 ? -20.125 14.670 -8.652 1.00 37.08 399 LEU B C 1
ATOM 6145 O O . LEU B 1 399 ? -20.693 15.705 -8.475 1.00 37.36 399 LEU B O 1
ATOM 6150 N N . ILE B 1 400 ? -19.948 14.140 -9.829 1.00 36.39 400 ILE B N 1
ATOM 6151 C CA . ILE B 1 400 ? -20.295 14.814 -11.065 1.00 36.59 400 ILE B CA 1
ATOM 6152 C C . ILE B 1 400 ? -21.180 13.914 -11.922 1.00 38.32 400 ILE B C 1
ATOM 6153 O O . ILE B 1 400 ? -20.908 12.718 -12.074 1.00 38.13 400 ILE B O 1
ATOM 6158 N N . ARG B 1 401 ? -22.192 14.510 -12.544 1.00 38.64 401 ARG B N 1
ATOM 6159 C CA . ARG B 1 401 ? -22.974 13.847 -13.577 1.00 40.89 401 ARG B CA 1
ATOM 6160 C C . ARG B 1 401 ? -22.487 14.293 -14.944 1.00 39.54 401 ARG B C 1
ATOM 6161 O O . ARG B 1 401 ? -22.391 15.494 -15.210 1.00 38.66 401 ARG B O 1
ATOM 6169 N N . LYS B 1 402 ? -22.229 13.328 -15.828 1.00 40.43 402 LYS B N 1
ATOM 6170 C CA . LYS B 1 402 ? -21.686 13.676 -17.143 1.00 41.60 402 LYS B CA 1
ATOM 6171 C C . LYS B 1 402 ? -22.744 14.253 -18.093 1.00 41.80 402 LYS B C 1
ATOM 6172 O O . LYS B 1 402 ? -22.454 15.194 -18.851 1.00 41.26 402 LYS B O 1
ATOM 6178 N N . ASN B 1 403 ? -23.962 13.706 -18.094 1.00 42.10 403 ASN B N 1
ATOM 6179 C CA . ASN B 1 403 ? -24.998 14.103 -19.057 1.00 42.80 403 ASN B CA 1
ATOM 6180 C C . ASN B 1 403 ? -24.520 13.923 -20.495 1.00 43.52 403 ASN B C 1
ATOM 6181 O O . ASN B 1 403 ? -24.612 14.830 -21.321 1.00 43.18 403 ASN B O 1
ATOM 6186 N N . VAL B 1 404 ? -24.027 12.734 -20.801 1.00 45.75 404 VAL B N 1
ATOM 6187 C CA . VAL B 1 404 ? -23.673 12.426 -22.177 1.00 49.38 404 VAL B CA 1
ATOM 6188 C C . VAL B 1 404 ? -24.931 12.514 -23.053 1.00 47.59 404 VAL B C 1
ATOM 6189 O O . VAL B 1 404 ? -24.999 13.322 -23.992 1.00 45.71 404 VAL B O 1
#